Protein AF-T0Q3J3-F1 (afdb_monomer_lite)

pLDDT: mean 74.4, std 22.75, range [25.78, 97.62]

Secondary structure (DSSP, 8-state):
-HHHHHHGGGS------S--B-SGGGHHHHHHHHHHHHHTTT-SHHHHSTT---TTTGGGS-HHHHHHHHHHHHHHSPPPPTTS-HHHHHHHHHHHHHHHHHHHHHHHHHHHHHHHHHHHHHHHHHHHHTB-HHHHHHHTSS--SHHHHHHHHHHHTS-HHHHHHHHHHHHH--PPTT--HHHHHHHHHHHHHHHHHHHHHHHHTTS-----HHHHHHHHHHHHHHHHHHHS-HHHHTTTTTSSSPPHHHHHHHHHHHHTT--BTTTTBSS--GGGBHHHHHHHHTT-PPTT--PPTTPPPP-GGGTTTPBPPSS---TTT--TTS-GGG-TTGGGSS--PPPPP------------------------------------------S--B-SGGGHHHHHHHHHHHHHHTT-HHHHH-TT----GGGS-HHHHHHHHHHHHHTSPPPPTT--HHHHHHHHHHHHHHHHHHHHHHHHHHHHHHHHHHHHHHHHTB-GGGGGGGTT--SHHHHHHHHHHHHHHSTT--HHHHHHHHHH----TTS-HHHHHHHHHHHHHHHHHHHS----GGGHHHHHHHHHHHHHHHHHHHHHTT-HHHHHHHHHH-TT--HHHHHHHHHHHHHHS--GGGTHHHH---HHHHHHHHHHHTT--S-------------------PPPP-------PPPP----PPP------------SSSHHHHHHHHHHHHHHHHHHHTS-----TTT--SS--GGGBHHHHHHHHTT---TT-PPPTT--PPPTT-TT-B-------TTT--TTS-GGG-HHHHHHHHTT-PPTT--------S-----------------------------------PPPHHHHHHHHHHHHHHTT-HHHHHHHHHHTT-S-TT--HHHHHHHHHHHHHTT---------------PPPP---

Radius of gyration: 40.58 Å; chains: 1; bounding box: 129×88×123 Å

Organism: Saprolegnia diclina (strain VS20) (NCBI:txid1156394)

Foldseek 3Di:
DVVVVVVPPPPPLPAQPAAAAEDLQCCVVLVVVLLVSCVVVVRNCQQVPPPDADPCLLVPQDPVNLVVQLVVLLVVDDDQDPPDDPVVSVVSVVVSVVSSVVSSVVSSVVSSVVVRVVSQVSLLSSNVSRYDPVLNVLLPQQDPTNNSSSLLSNLVSCDLVNLLVLLVLLLPAADDVPDQLVNSLVSLLVSLVSNLSNLCNVQPSPPSDNCPVVLSQVSSQVSSLLSVCNRYALLPVLLPVVDPPDGSVNVSVLVSLVRVQQADSQQGGSHHHQLQAPLQQVCVVVVLRPPPDDHPPPRDHHHVVVVVRHDYDPFAADSQVRDSNHHVVPDLCNVVPPDDDDDDDDDDDDDDDDDDDDDDDDDDDDDDDDDDDDDDDPPPPPPLLEPDAAAEDLLCCVVLVVVLLVVCVVVVLNLQQVDPPSDLDLVLQDPVNLVVLLVVLVVVQDDDDPPDDPVNVVVSVSSSVVSSVVSSRVVSVVSVVVSFVSLLVSNVSRYDPVCCVLCPLPPTSNSSSLSSLLVSCLDPNHDLSSLVVSLLPAADDLSDQLVVSLVSLLSSLVVNLPSSRPDDDPVCVVSSVVSSQSSSLSSLLNRHSVPCSPVSSVQCVVPVVSGSVSVSVSSNVVSVPDDPVVVPVVPPPDDPVNVVVVVVVVVPPPDDDDDDDDDDDDDDDDDDDDDDDDDDDDDDDDDDDDDDDDDDDDDDDDDDDDDDPPPVVVVVVVVVVVVVVVVVVVPPDQAADPQLRDRNDHQQQALVQQVCVVLVQRDPPDDHPPPHDHHHNPDPSHDDDPFAADSQVRDSPHHVVPDPVNVVCVVVVNRPPSDDRPDDPPPDDDDDDDDDDDDDDDDDDDDDDDDDDDDPPPPPPPDQDPQLLVLLLVLCVVVPLPLVSSVVVCVVVVSHPPPDDSVNSVVSQVVCVVVVHRDPDDPPDDDDDDDDDDDDDD

Sequence (938 aa):
MRALLLAISSLTMAVYRGPVLTACHELPTWKPAFLAAATMRGLDAYFTTPDYRDPTLADRISAATMDAFTVTADSRLLEVSLDLRRAERREAEKRRASLRDEYVQKSVDRACTVLYANEMLAAVQLLFAAVDSAISSELLHGAGGPYEMWGRLCTLVSSPESLAVGLCGMFALRVQDGEAPRTFFARLEASTEQYAQSLLCHSFGKARCSADPRFEANVMDLTKVLMFARAWPVDVTGSFEQTKPLSYELLKQRMMAHLDGAYCFYCHSKEHVDAFCYNLAQARQKRTVRAGYVLPSGSTYPSMSDASRLQITTRRFCTTCQSTRHRDDDCPNRDNGLAMDAPSHGSPGVIKEEDGVVREDAKHAQDTDAAASPHAHDRTPERDWYEGPVLTDMADFPQWKPAFLARAALHCYVEFYTLVDAQANPKLVTPAELREVHASARDAEPQAPSEATIADHDMRVRRRLRHMRGLLHAKYAAKTYEVGEEAAAYLRSAVDGALHGHFEDASSPFEMWQALFGSYCISPDGTKAALLEHLAAMTYSPRCKAALFLQRLEAAVARYATFALPPMSSTHAALYHSVVDSLKMSFLVRALQCHLRSDLALWLADVPSGDFAHLQCCLLTHAATLPDTNAEEDVMLVSPAATMLAAAYEATMQEDSLASPLHPVERRSVYLALQPENADATTSLPPMQLSRTSTPPLQEAADRGSPEVLLSSVAAATKDAISKRREDDESRSRTTCTYCHGTQHVDAACKRLAQAVRDTIVRSDYDLPYGMTFPELGSDNLVEEDRRFCTYCQSTRHYDNKCPMRAKHKKTKCLRRGYVAPTKPNNERQRTEPAPSTLPLTTTKKRLRANSSDGDGVACNEIWSTDETAALERLVQTHGQDWDRVLTAGHHDKTLLPSRTTDSVRTRMRWLERQGRGSIADAGDVGTYSYDVPHVTI

InterPro domains:
  IPR001005 SANT/Myb domain [cd00167] (864-910)
  IPR001878 Zinc finger, CCHC-type [SM00343] (263-279)
  IPR001878 Zinc finger, CCHC-type [SM00343] (317-333)
  IPR001878 Zinc finger, CCHC-type [SM00343] (736-752)
  IPR001878 Zinc finger, CCHC-type [SM00343] (789-805)

Structure (mmCIF, N/CA/C/O backbone):
data_AF-T0Q3J3-F1
#
_entry.id   AF-T0Q3J3-F1
#
loop_
_atom_site.group_PDB
_atom_site.id
_atom_site.type_symbol
_atom_site.label_atom_id
_atom_site.label_alt_id
_atom_site.label_comp_id
_atom_site.label_asym_id
_atom_site.label_entity_id
_atom_site.label_seq_id
_atom_site.pdbx_PDB_ins_code
_atom_site.Cartn_x
_atom_site.Cartn_y
_atom_site.Cartn_z
_atom_site.occupancy
_atom_site.B_iso_or_equiv
_atom_site.auth_seq_id
_atom_site.auth_comp_id
_atom_site.auth_asym_id
_atom_site.auth_atom_id
_atom_site.pdbx_PDB_model_num
ATOM 1 N N . MET A 1 1 ? 11.220 -21.177 21.456 1.00 47.25 1 MET A N 1
ATOM 2 C CA . MET A 1 1 ? 11.051 -20.422 22.723 1.00 47.25 1 MET A CA 1
ATOM 3 C C . MET A 1 1 ? 11.408 -21.216 23.972 1.00 47.25 1 MET A C 1
ATOM 5 O O . MET A 1 1 ? 12.345 -20.808 24.629 1.00 47.25 1 MET A O 1
ATOM 9 N N . ARG A 1 2 ? 10.766 -22.347 24.309 1.00 37.44 2 ARG A N 1
ATOM 10 C CA . ARG A 1 2 ? 11.089 -23.111 25.542 1.00 37.44 2 ARG A CA 1
ATOM 11 C C . ARG A 1 2 ? 12.555 -23.585 25.634 1.00 37.44 2 ARG A C 1
ATOM 13 O O . ARG A 1 2 ? 13.162 -23.462 26.685 1.00 37.44 2 ARG A O 1
ATOM 20 N N . ALA A 1 3 ? 13.146 -24.034 24.522 1.00 40.06 3 ALA A N 1
ATOM 21 C CA . ALA A 1 3 ? 14.575 -24.371 24.448 1.00 40.06 3 ALA A CA 1
ATOM 22 C C . ALA A 1 3 ? 15.501 -23.134 24.507 1.00 40.06 3 ALA A C 1
ATOM 24 O O . ALA A 1 3 ? 16.604 -23.221 25.031 1.00 40.06 3 ALA A O 1
ATOM 25 N N . LEU A 1 4 ? 15.025 -21.974 24.033 1.00 49.69 4 LEU A N 1
ATOM 26 C CA . LEU A 1 4 ? 15.721 -20.689 24.167 1.00 49.69 4 LEU A CA 1
ATOM 27 C C . LEU A 1 4 ? 15.724 -20.253 25.644 1.00 49.69 4 LEU A C 1
ATOM 29 O O . LEU A 1 4 ? 16.765 -19.912 26.179 1.00 49.69 4 LEU A O 1
ATOM 33 N N . LEU A 1 5 ? 14.578 -20.375 26.324 1.00 52.41 5 LEU A N 1
ATOM 34 C CA . LEU A 1 5 ? 14.400 -20.086 27.753 1.00 52.41 5 LEU A CA 1
ATOM 35 C C . LEU A 1 5 ? 15.268 -20.971 28.662 1.00 52.41 5 LEU A C 1
ATOM 37 O O . LEU A 1 5 ? 15.702 -20.500 29.705 1.00 52.41 5 LEU A O 1
ATOM 41 N N . LEU A 1 6 ? 15.570 -22.211 28.261 1.00 49.25 6 LEU A N 1
ATOM 42 C CA . LEU A 1 6 ? 16.461 -23.106 29.014 1.00 49.25 6 LEU A CA 1
ATOM 43 C C . LEU A 1 6 ? 17.956 -22.815 28.788 1.00 49.25 6 LEU A C 1
ATOM 45 O O . LEU A 1 6 ? 18.745 -22.980 29.712 1.00 49.25 6 LEU A O 1
ATOM 49 N N . ALA A 1 7 ? 18.352 -22.336 27.603 1.00 47.38 7 ALA A N 1
ATOM 50 C CA . ALA A 1 7 ? 19.727 -21.886 27.344 1.00 47.38 7 ALA A CA 1
ATOM 51 C C . ALA A 1 7 ? 20.047 -20.520 27.995 1.00 47.38 7 ALA A C 1
ATOM 53 O O . ALA A 1 7 ? 21.208 -20.160 28.161 1.00 47.38 7 ALA A O 1
ATOM 54 N N . ILE A 1 8 ? 19.014 -19.767 28.386 1.00 52.44 8 ILE A N 1
ATOM 55 C CA . ILE A 1 8 ? 19.098 -18.420 28.967 1.00 52.44 8 ILE A CA 1
ATOM 56 C C . ILE A 1 8 ? 19.519 -18.412 30.445 1.00 52.44 8 ILE A C 1
ATOM 58 O O . ILE A 1 8 ? 20.090 -17.425 30.902 1.00 52.44 8 ILE A O 1
ATOM 62 N N . SER A 1 9 ? 19.311 -19.496 31.198 1.00 47.31 9 SER A N 1
ATOM 63 C CA . SER A 1 9 ? 19.568 -19.518 32.647 1.00 47.31 9 SER A CA 1
ATOM 64 C C . SER A 1 9 ? 21.049 -19.401 33.057 1.00 47.31 9 SER A C 1
ATOM 66 O O . SER A 1 9 ? 21.319 -19.260 34.247 1.00 47.31 9 SER A O 1
ATOM 68 N N . SER A 1 10 ? 22.007 -19.437 32.119 1.00 47.53 10 SER A N 1
ATOM 69 C CA . SER A 1 10 ? 23.447 -19.323 32.414 1.00 47.53 10 SER A CA 1
ATOM 70 C C . SER A 1 10 ? 24.081 -17.972 32.064 1.00 47.53 10 SER A C 1
ATOM 72 O O . SER A 1 10 ? 25.227 -17.742 32.447 1.00 47.53 10 SER A O 1
ATOM 74 N N . LEU A 1 11 ? 23.383 -17.071 31.360 1.00 54.03 11 LEU A N 1
ATOM 75 C CA . LEU A 1 11 ? 23.825 -15.677 31.256 1.00 54.03 11 LEU A CA 1
ATOM 76 C C . LEU A 1 11 ? 23.309 -14.935 32.485 1.00 54.03 11 LEU A C 1
ATOM 78 O O . LEU A 1 11 ? 22.118 -14.983 32.775 1.00 54.03 11 LEU A O 1
ATOM 82 N N . THR A 1 12 ? 24.207 -14.276 33.218 1.00 56.50 12 THR A N 1
ATOM 83 C CA . THR A 1 12 ? 23.897 -13.477 34.412 1.00 56.50 12 THR A CA 1
ATOM 84 C C . THR A 1 12 ? 22.699 -12.571 34.144 1.00 56.50 12 THR A C 1
ATOM 86 O O . THR A 1 12 ? 22.844 -11.532 33.497 1.00 56.50 12 THR A O 1
ATOM 89 N N . MET A 1 13 ? 21.516 -12.983 34.616 1.00 61.31 13 MET A N 1
ATOM 90 C CA . MET A 1 13 ? 20.292 -12.203 34.490 1.00 61.31 13 MET A CA 1
ATOM 91 C C . MET A 1 13 ? 20.527 -10.887 35.207 1.00 61.31 13 MET A C 1
ATOM 93 O O . MET A 1 13 ? 20.632 -10.826 36.432 1.00 61.31 13 MET A O 1
ATOM 97 N N . ALA A 1 14 ? 20.692 -9.830 34.429 1.00 63.50 14 ALA A N 1
ATOM 98 C CA . ALA A 1 14 ? 20.984 -8.533 34.978 1.00 63.50 14 ALA A CA 1
ATOM 99 C C . ALA A 1 14 ? 19.706 -8.025 35.667 1.00 63.50 14 ALA A C 1
ATOM 101 O O . ALA A 1 14 ? 18.793 -7.516 35.020 1.00 63.50 14 ALA A O 1
ATOM 102 N N . VAL A 1 15 ? 19.647 -8.183 36.990 1.00 84.50 15 VAL A N 1
ATOM 103 C CA . VAL A 1 15 ? 18.487 -7.877 37.839 1.00 84.50 15 VAL A CA 1
ATOM 104 C C . VAL A 1 15 ? 18.073 -6.416 37.657 1.00 84.50 15 VAL A C 1
ATOM 106 O O . VAL A 1 15 ? 18.884 -5.508 37.861 1.00 84.50 15 VAL A O 1
ATOM 109 N N . TYR A 1 16 ? 16.836 -6.177 37.223 1.00 94.81 16 TYR A N 1
ATOM 110 C CA . TYR A 1 16 ? 16.227 -4.849 37.263 1.00 94.81 16 TYR A CA 1
ATOM 111 C C . TYR A 1 16 ? 16.054 -4.439 38.734 1.00 94.81 16 TYR A C 1
ATOM 113 O O . TYR A 1 16 ? 15.514 -5.205 39.525 1.00 94.81 16 TYR A O 1
ATOM 121 N N . ARG A 1 17 ? 16.570 -3.266 39.124 1.00 94.25 17 ARG A N 1
ATOM 122 C CA . ARG A 1 17 ? 16.558 -2.782 40.523 1.00 94.25 17 ARG A CA 1
ATOM 123 C C . ARG A 1 17 ? 15.491 -1.713 40.803 1.00 94.25 17 ARG A C 1
ATOM 125 O O . ARG A 1 17 ? 15.467 -1.171 41.902 1.00 94.25 17 ARG A O 1
ATOM 132 N N . GLY A 1 18 ? 14.679 -1.358 39.808 1.00 95.19 18 GLY A N 1
ATOM 133 C CA . GLY A 1 18 ? 13.616 -0.361 39.952 1.00 95.19 18 GLY A CA 1
ATOM 134 C C . GLY A 1 18 ? 12.302 -0.955 40.481 1.00 95.19 18 GLY A C 1
ATOM 135 O O . GLY A 1 18 ? 12.243 -2.151 40.772 1.00 95.19 18 GLY A O 1
ATOM 136 N N . PRO A 1 19 ? 11.242 -0.135 40.605 1.00 96.75 19 PRO A N 1
ATOM 137 C CA . PRO A 1 19 ? 9.915 -0.608 40.999 1.00 96.75 19 PRO A CA 1
ATOM 138 C C . PRO A 1 19 ? 9.329 -1.550 39.940 1.00 96.75 19 PRO A C 1
ATOM 140 O O . PRO A 1 19 ? 9.377 -1.251 38.750 1.00 96.75 19 PRO A O 1
ATOM 143 N N . VAL A 1 20 ? 8.762 -2.680 40.360 1.00 97.06 20 VAL A N 1
ATOM 144 C CA . VAL A 1 20 ? 8.045 -3.595 39.458 1.00 97.06 20 VAL A CA 1
ATOM 145 C C . VAL A 1 20 ? 6.665 -3.014 39.162 1.00 97.06 20 VAL A C 1
ATOM 147 O O . VAL A 1 20 ? 5.971 -2.597 40.085 1.00 97.06 20 VAL A O 1
ATOM 150 N N . LEU A 1 21 ? 6.265 -2.981 37.891 1.00 96.25 21 LEU A N 1
ATOM 151 C CA . LEU A 1 21 ? 4.927 -2.556 37.491 1.00 96.25 21 LEU A CA 1
ATOM 152 C C . LEU A 1 21 ? 3.913 -3.632 37.888 1.00 96.25 21 LEU A C 1
ATOM 154 O O . LEU A 1 21 ? 3.895 -4.704 37.278 1.00 96.25 21 LEU A O 1
ATOM 158 N N . THR A 1 22 ? 3.081 -3.349 38.891 1.00 95.19 22 THR A N 1
ATOM 159 C CA . THR A 1 22 ? 2.088 -4.313 39.396 1.00 95.19 22 THR A CA 1
ATOM 160 C C . THR A 1 22 ? 0.701 -4.087 38.811 1.00 95.19 22 THR A C 1
ATOM 162 O O . THR A 1 22 ? -0.065 -5.038 38.658 1.00 95.19 22 THR A O 1
ATOM 165 N N . ALA A 1 23 ? 0.391 -2.851 38.408 1.00 90.06 23 ALA A N 1
ATOM 166 C CA . ALA A 1 23 ? -0.873 -2.514 37.768 1.00 90.06 23 ALA A CA 1
ATOM 167 C C . ALA A 1 23 ? -0.702 -1.516 36.612 1.00 90.06 23 ALA A C 1
ATOM 169 O O . ALA A 1 23 ? 0.123 -0.609 36.654 1.00 90.06 23 ALA A O 1
ATOM 170 N N . CYS A 1 24 ? -1.547 -1.640 35.582 1.00 85.50 24 CYS A N 1
ATOM 171 C CA . CYS A 1 24 ? -1.495 -0.799 34.379 1.00 85.50 24 CYS A CA 1
ATOM 172 C C . CYS A 1 24 ? -1.617 0.711 34.675 1.00 85.50 24 CYS A C 1
ATOM 174 O O . CYS A 1 24 ? -0.957 1.523 34.034 1.00 85.50 24 CYS A O 1
ATOM 176 N N . HIS A 1 25 ? -2.401 1.108 35.681 1.00 83.38 25 HIS A N 1
ATOM 177 C CA . HIS A 1 25 ? -2.567 2.522 36.040 1.00 83.38 25 HIS A CA 1
ATOM 178 C C . HIS A 1 25 ? -1.298 3.164 36.641 1.00 83.38 25 HIS A C 1
ATOM 180 O O . HIS A 1 25 ? -1.192 4.387 36.654 1.00 83.38 25 HIS A O 1
ATOM 186 N N . GLU A 1 26 ? -0.320 2.370 37.095 1.00 91.69 26 GLU A N 1
ATOM 187 C CA . GLU A 1 26 ? 0.972 2.845 37.621 1.00 91.69 26 GLU A CA 1
ATOM 188 C C . GLU A 1 26 ? 1.971 3.190 36.501 1.00 91.69 26 GLU A C 1
ATOM 190 O O . GLU A 1 26 ? 3.028 3.780 36.758 1.00 91.69 26 GLU A O 1
ATOM 195 N N . LEU A 1 27 ? 1.657 2.841 35.245 1.00 91.25 27 LEU A N 1
ATOM 196 C CA . LEU A 1 27 ? 2.563 3.002 34.110 1.00 91.25 27 LEU A CA 1
ATOM 197 C C . LEU A 1 27 ? 3.083 4.439 33.931 1.00 91.25 27 LEU A C 1
ATOM 199 O O . LEU A 1 27 ? 4.282 4.574 33.688 1.00 91.25 27 LEU A O 1
ATOM 203 N N . PRO A 1 28 ? 2.279 5.518 34.065 1.00 88.06 28 PRO A N 1
ATOM 204 C CA . PRO A 1 28 ? 2.786 6.881 33.891 1.00 88.06 28 PRO A CA 1
ATOM 205 C C . PRO A 1 28 ? 3.908 7.237 34.876 1.00 88.06 28 PRO A C 1
ATOM 207 O O . PRO A 1 28 ? 4.874 7.893 34.492 1.00 88.06 28 PRO A O 1
ATOM 210 N N . THR A 1 29 ? 3.812 6.767 36.124 1.00 91.12 29 THR A N 1
ATOM 211 C CA . THR A 1 29 ? 4.836 6.972 37.162 1.00 91.12 29 THR A CA 1
ATOM 212 C C . THR A 1 29 ? 6.010 6.003 37.039 1.00 91.12 29 THR A C 1
ATOM 214 O O . THR A 1 29 ? 7.148 6.371 37.322 1.00 91.12 29 THR A O 1
ATOM 217 N N . TRP A 1 30 ? 5.759 4.775 36.583 1.00 96.06 30 TRP A N 1
ATOM 218 C CA . TRP A 1 30 ? 6.775 3.733 36.422 1.00 96.06 30 TRP A CA 1
ATOM 219 C C . TRP A 1 30 ? 7.658 3.944 35.182 1.00 96.06 30 TRP A C 1
ATOM 221 O O . TRP A 1 30 ? 8.873 3.736 35.229 1.00 96.06 30 TRP A O 1
ATOM 231 N N . LYS A 1 31 ? 7.066 4.406 34.074 1.00 95.12 31 LYS A N 1
ATOM 232 C CA . LYS A 1 31 ? 7.707 4.527 32.757 1.00 95.12 31 LYS A CA 1
ATOM 233 C C . LYS A 1 31 ? 9.018 5.330 32.779 1.00 95.12 31 LYS A C 1
ATOM 235 O O . LYS A 1 31 ? 10.001 4.821 32.238 1.00 95.12 31 LYS A O 1
ATOM 240 N N . PRO A 1 32 ? 9.102 6.523 33.403 1.00 95.62 32 PRO A N 1
ATOM 241 C CA . PRO A 1 32 ? 10.360 7.266 33.487 1.00 95.62 32 PRO A CA 1
ATOM 242 C C . PRO A 1 32 ? 11.455 6.506 34.249 1.00 95.62 32 PRO A C 1
ATOM 244 O O . PRO A 1 32 ? 12.604 6.493 33.814 1.00 95.62 32 PRO A O 1
ATOM 247 N N . ALA A 1 33 ? 11.104 5.831 35.352 1.00 96.25 33 ALA A N 1
ATOM 248 C CA . ALA A 1 33 ? 12.054 5.059 36.154 1.00 96.25 33 ALA A CA 1
ATOM 249 C C . ALA A 1 33 ? 12.578 3.826 35.399 1.00 96.25 33 ALA A C 1
ATOM 251 O O . ALA A 1 33 ? 13.771 3.519 35.457 1.00 96.25 33 ALA A O 1
ATOM 252 N N . PHE A 1 34 ? 11.708 3.139 34.651 1.00 97.06 34 PHE A N 1
ATOM 253 C CA . PHE A 1 34 ? 12.110 2.039 33.776 1.00 97.06 34 PHE A CA 1
ATOM 254 C C . PHE A 1 34 ? 13.041 2.502 32.654 1.00 97.06 34 PHE A C 1
ATOM 256 O O . PHE A 1 34 ? 14.113 1.922 32.483 1.00 97.06 34 PHE A O 1
ATOM 263 N N . LEU A 1 35 ? 12.668 3.558 31.921 1.00 97.06 35 LEU A N 1
ATOM 264 C CA . LEU A 1 35 ? 13.488 4.061 30.818 1.00 97.06 35 LEU A CA 1
ATOM 265 C C . LEU A 1 35 ? 14.850 4.554 31.313 1.00 97.06 35 LEU A C 1
ATOM 267 O O . LEU A 1 35 ? 15.852 4.219 30.697 1.00 97.06 35 LEU A O 1
ATOM 271 N N . ALA A 1 36 ? 14.922 5.222 32.469 1.00 96.31 36 ALA A N 1
ATOM 272 C CA . ALA A 1 36 ? 16.201 5.593 33.076 1.00 96.31 36 ALA A CA 1
ATOM 273 C C . ALA A 1 36 ? 17.087 4.365 33.370 1.00 96.31 36 ALA A C 1
ATOM 275 O O . ALA A 1 36 ? 18.287 4.375 33.088 1.00 96.31 36 ALA A O 1
ATOM 276 N N . ALA A 1 37 ? 16.506 3.276 33.885 1.00 96.25 37 ALA A N 1
ATOM 277 C CA . ALA A 1 37 ? 17.235 2.028 34.112 1.00 96.25 37 ALA A CA 1
ATOM 278 C C . ALA A 1 37 ? 17.671 1.341 32.802 1.00 96.25 37 ALA A C 1
ATOM 280 O O . ALA A 1 37 ? 18.737 0.723 32.768 1.00 96.25 37 ALA A O 1
ATOM 281 N N . ALA A 1 38 ? 16.875 1.453 31.733 1.00 96.44 38 ALA A N 1
ATOM 282 C CA . ALA A 1 38 ? 17.231 0.969 30.402 1.00 96.44 38 ALA A CA 1
ATOM 283 C C . ALA A 1 38 ? 18.363 1.798 29.775 1.00 96.44 38 ALA A C 1
ATOM 285 O O . ALA A 1 38 ? 19.324 1.212 29.277 1.00 96.44 38 ALA A O 1
ATOM 286 N N . THR A 1 39 ? 18.318 3.131 29.879 1.00 95.88 39 THR A N 1
ATOM 287 C CA . THR A 1 39 ? 19.376 4.042 29.404 1.00 95.88 39 THR A CA 1
ATOM 288 C C . THR A 1 39 ? 20.702 3.761 30.106 1.00 95.88 39 THR A C 1
ATOM 290 O O . THR A 1 39 ? 21.735 3.674 29.451 1.00 95.88 39 THR A O 1
ATOM 293 N N . MET A 1 40 ? 20.690 3.497 31.420 1.00 95.12 40 MET A N 1
ATOM 294 C CA . MET A 1 40 ? 21.893 3.087 32.168 1.00 95.12 40 MET A CA 1
ATOM 295 C C . MET A 1 40 ? 22.538 1.791 31.645 1.00 95.12 40 MET A C 1
ATOM 297 O O . MET A 1 40 ? 23.681 1.493 31.989 1.00 95.12 40 MET A O 1
ATOM 301 N N . ARG A 1 41 ? 21.814 1.007 30.836 1.00 93.62 41 ARG A N 1
ATOM 302 C CA . ARG A 1 41 ? 22.299 -0.211 30.174 1.00 93.62 41 ARG A CA 1
ATOM 303 C C . ARG A 1 41 ? 22.482 -0.058 28.663 1.00 93.62 41 ARG A C 1
ATOM 305 O O . ARG A 1 41 ? 22.839 -1.041 28.025 1.00 93.62 41 ARG A O 1
ATOM 312 N N . GLY A 1 42 ? 22.215 1.121 28.099 1.00 95.00 42 GLY A N 1
ATOM 313 C CA . GLY A 1 42 ? 22.203 1.344 26.651 1.00 95.00 42 GLY A CA 1
ATOM 314 C C . GLY A 1 42 ? 21.075 0.606 25.918 1.00 95.00 42 GLY A C 1
ATOM 315 O O . GLY A 1 42 ? 21.228 0.265 24.753 1.00 95.00 42 GLY A O 1
ATOM 316 N N . LEU A 1 43 ? 19.960 0.305 26.597 1.00 96.44 43 LEU A N 1
ATOM 317 C CA . LEU A 1 43 ? 18.841 -0.474 26.042 1.00 96.44 43 LEU A CA 1
ATOM 318 C C . LEU A 1 43 ? 17.573 0.359 25.789 1.00 96.44 43 LEU A C 1
ATOM 320 O O . LEU A 1 43 ? 16.573 -0.173 25.321 1.00 96.44 43 LEU A O 1
ATOM 324 N N . ASP A 1 44 ? 17.564 1.650 26.102 1.00 96.31 44 ASP A N 1
ATOM 325 C CA . ASP A 1 44 ? 16.396 2.531 25.958 1.00 96.31 44 ASP A CA 1
ATOM 326 C C . ASP A 1 44 ? 15.942 2.718 24.505 1.00 96.31 44 ASP A C 1
ATOM 328 O O . ASP A 1 44 ? 14.738 2.738 24.220 1.00 96.31 44 ASP A O 1
ATOM 332 N N . ALA A 1 45 ? 16.889 2.783 23.570 1.00 96.44 45 ALA A N 1
ATOM 333 C CA . ALA A 1 45 ? 16.590 2.899 22.148 1.00 96.44 45 ALA A CA 1
ATOM 334 C C . ALA A 1 45 ? 15.792 1.693 21.606 1.00 96.44 45 ALA A C 1
ATOM 336 O O . ALA A 1 45 ? 14.908 1.878 20.770 1.00 96.44 45 ALA A O 1
ATOM 337 N N . TYR A 1 46 ? 15.994 0.491 22.166 1.00 96.56 46 TYR A N 1
ATOM 338 C CA . TYR A 1 46 ? 15.235 -0.720 21.815 1.00 96.56 46 TYR A CA 1
ATOM 339 C C . TYR A 1 46 ? 13.745 -0.653 22.188 1.00 96.56 46 TYR A C 1
ATOM 341 O O . TYR A 1 46 ? 12.949 -1.411 21.637 1.00 96.56 46 TYR A O 1
ATOM 349 N N . PHE A 1 47 ? 13.352 0.225 23.117 1.00 96.31 47 PHE A N 1
ATOM 350 C CA . PHE A 1 47 ? 11.949 0.418 23.510 1.00 96.31 47 PHE A CA 1
ATOM 351 C C . PHE A 1 47 ? 11.308 1.637 22.844 1.00 96.31 47 PHE A C 1
ATOM 353 O O . PHE A 1 47 ? 10.087 1.721 22.756 1.00 96.31 47 PHE A O 1
ATOM 360 N N . THR A 1 48 ? 12.112 2.600 22.396 1.00 93.81 48 THR A N 1
ATOM 361 C CA . THR A 1 48 ? 11.625 3.908 21.929 1.00 93.81 48 THR A CA 1
ATOM 362 C C . THR A 1 48 ? 11.705 4.089 20.419 1.00 93.81 48 THR A C 1
ATOM 364 O O . THR A 1 48 ? 10.945 4.887 19.874 1.00 93.81 48 THR A O 1
ATOM 367 N N . THR A 1 49 ? 12.572 3.338 19.736 1.00 91.31 49 THR A N 1
ATOM 368 C CA . THR A 1 49 ? 12.762 3.428 18.286 1.00 91.31 49 THR A CA 1
ATOM 369 C C . THR A 1 49 ? 12.370 2.100 17.624 1.00 91.31 49 THR A C 1
ATOM 371 O O . THR A 1 49 ? 12.942 1.065 17.976 1.00 91.31 49 THR A O 1
ATOM 374 N N . PRO A 1 50 ? 11.407 2.093 16.681 1.00 88.56 50 PRO A N 1
ATOM 375 C CA . PRO A 1 50 ? 11.047 0.884 15.943 1.00 88.56 50 PRO A CA 1
ATOM 376 C C . PRO A 1 50 ? 12.246 0.383 15.133 1.00 88.56 50 PRO A C 1
ATOM 378 O O . PRO A 1 50 ? 12.998 1.184 14.578 1.00 88.56 50 PRO A O 1
ATOM 381 N N . ASP A 1 51 ? 12.437 -0.938 15.095 1.00 89.69 51 ASP A N 1
ATOM 382 C CA . ASP A 1 51 ? 13.530 -1.610 14.374 1.00 89.69 51 ASP A CA 1
ATOM 383 C C . ASP A 1 51 ? 14.940 -1.082 14.696 1.00 89.69 51 ASP A C 1
ATOM 385 O O . ASP A 1 51 ? 15.855 -1.169 13.870 1.00 89.69 51 ASP A O 1
ATOM 389 N N . TYR A 1 52 ? 15.136 -0.535 15.902 1.00 95.25 52 TYR A N 1
ATOM 390 C CA . TYR A 1 52 ? 16.429 -0.009 16.327 1.00 95.25 52 TYR A CA 1
ATOM 391 C C . TYR A 1 52 ? 17.534 -1.054 16.152 1.00 95.25 52 TYR A C 1
ATOM 393 O O . TYR A 1 52 ? 17.381 -2.195 16.587 1.00 95.25 52 TYR A O 1
ATOM 401 N N . ARG A 1 53 ? 18.651 -0.645 15.542 1.00 93.62 53 ARG A N 1
ATOM 402 C CA . ARG A 1 53 ? 19.915 -1.386 15.499 1.00 93.62 53 ARG A CA 1
ATOM 403 C C . ARG A 1 53 ? 21.009 -0.490 16.048 1.00 93.62 53 ARG A C 1
ATOM 405 O O . ARG A 1 53 ? 21.216 0.602 15.522 1.00 93.62 53 ARG A O 1
ATOM 412 N N . ASP A 1 54 ? 21.705 -0.967 17.072 1.00 94.44 54 ASP A N 1
ATOM 413 C CA . ASP A 1 54 ? 22.835 -0.245 17.643 1.00 94.44 54 ASP A CA 1
ATOM 414 C C . ASP A 1 54 ? 23.958 -0.123 16.585 1.00 94.44 54 ASP A C 1
ATOM 416 O O . ASP A 1 54 ? 24.480 -1.139 16.109 1.00 94.44 54 ASP A O 1
ATOM 420 N N . PRO A 1 55 ? 24.328 1.105 16.169 1.00 92.94 55 PRO A N 1
ATOM 421 C CA . PRO A 1 55 ? 25.374 1.311 15.172 1.00 92.94 55 PRO A CA 1
ATOM 422 C C . PRO A 1 55 ? 26.771 0.917 15.677 1.00 92.94 55 PRO A C 1
ATOM 424 O O . PRO A 1 55 ? 27.678 0.769 14.863 1.00 92.94 55 PRO A O 1
ATOM 427 N N . THR A 1 56 ? 26.952 0.719 16.987 1.00 94.75 56 THR A N 1
ATOM 428 C CA . THR A 1 56 ? 28.241 0.388 17.620 1.00 94.75 56 THR A CA 1
ATOM 429 C C . THR A 1 56 ? 28.488 -1.120 17.764 1.00 94.75 56 THR A C 1
ATOM 431 O O . THR A 1 56 ? 29.528 -1.538 18.271 1.00 94.75 56 THR A O 1
ATOM 434 N N . LEU A 1 57 ? 27.577 -1.980 17.282 1.00 93.12 57 LEU A N 1
ATOM 435 C CA . LEU A 1 57 ? 27.720 -3.441 17.398 1.00 93.12 57 LEU A CA 1
ATOM 436 C C . LEU A 1 57 ? 29.002 -3.984 16.753 1.00 93.12 57 LEU A C 1
ATOM 438 O O . LEU A 1 57 ? 29.585 -4.935 17.273 1.00 93.12 57 LEU A O 1
ATOM 442 N N . ALA A 1 58 ? 29.452 -3.380 15.649 1.00 93.38 58 ALA A N 1
ATOM 443 C CA . ALA A 1 58 ? 30.693 -3.773 14.985 1.00 93.38 58 ALA A CA 1
ATOM 444 C C . ALA A 1 58 ? 31.924 -3.479 15.859 1.00 93.38 58 ALA A C 1
ATOM 446 O O . ALA A 1 58 ? 32.820 -4.316 15.951 1.00 93.38 58 ALA A O 1
ATOM 447 N N . ASP A 1 59 ? 31.919 -2.352 16.577 1.00 94.69 59 ASP A N 1
ATOM 448 C CA . ASP A 1 59 ? 33.016 -1.926 17.458 1.00 94.69 59 ASP A CA 1
ATOM 449 C C . ASP A 1 59 ? 33.167 -2.835 18.688 1.00 94.69 59 ASP A C 1
ATOM 451 O O . ASP A 1 59 ? 34.204 -2.854 19.352 1.00 94.69 59 ASP A O 1
ATOM 455 N N . ARG A 1 60 ? 32.134 -3.627 18.992 1.00 94.19 60 ARG A N 1
ATOM 456 C CA . ARG A 1 60 ? 32.125 -4.591 20.099 1.00 94.19 60 ARG A CA 1
ATOM 457 C C . ARG A 1 60 ? 32.690 -5.955 19.723 1.00 94.19 60 ARG A C 1
ATOM 459 O O . ARG A 1 60 ? 32.887 -6.793 20.607 1.00 94.19 60 ARG A O 1
ATOM 466 N N . ILE A 1 61 ? 32.952 -6.203 18.440 1.00 94.31 61 ILE A N 1
ATOM 467 C CA . ILE A 1 61 ? 33.650 -7.411 18.008 1.00 94.31 61 ILE A CA 1
ATOM 468 C C . ILE A 1 61 ? 35.107 -7.279 18.450 1.00 94.31 61 ILE A C 1
ATOM 470 O O . ILE A 1 61 ? 35.830 -6.386 18.017 1.00 94.31 61 ILE A O 1
ATOM 474 N N . SER A 1 62 ? 35.548 -8.173 19.336 1.00 95.31 62 SER A N 1
ATOM 475 C CA . SER A 1 62 ? 36.911 -8.115 19.863 1.00 95.31 62 SER A CA 1
ATOM 476 C C . SER A 1 62 ? 37.951 -8.259 18.750 1.00 95.31 62 SER A C 1
ATOM 478 O O . SER A 1 62 ? 37.742 -8.998 17.784 1.00 95.31 62 SER A O 1
ATOM 480 N N . ALA A 1 63 ? 39.114 -7.624 18.926 1.00 95.12 63 ALA A N 1
ATOM 481 C CA . ALA A 1 63 ? 40.236 -7.738 17.990 1.00 95.12 63 ALA A CA 1
ATOM 482 C C . ALA A 1 63 ? 40.593 -9.208 17.692 1.00 95.12 63 ALA A C 1
ATOM 484 O O . ALA A 1 63 ? 40.734 -9.585 16.537 1.00 95.12 63 ALA A O 1
ATOM 485 N N . ALA A 1 64 ? 40.589 -10.074 18.713 1.00 94.00 64 ALA A N 1
ATOM 486 C CA . ALA A 1 64 ? 40.829 -11.509 18.547 1.00 94.00 64 ALA A CA 1
ATOM 487 C C . ALA A 1 64 ? 39.795 -12.205 17.636 1.00 94.00 64 ALA A C 1
ATOM 489 O O . ALA A 1 64 ? 40.133 -13.128 16.897 1.00 94.00 64 ALA A O 1
ATOM 490 N N . THR A 1 65 ? 38.533 -11.769 17.671 1.00 93.69 65 THR A N 1
ATOM 491 C CA . THR A 1 65 ? 37.482 -12.306 16.793 1.00 93.69 65 THR A CA 1
ATOM 492 C C . THR A 1 65 ? 37.661 -11.807 15.358 1.00 93.69 65 THR A C 1
ATOM 494 O O . THR A 1 65 ? 37.525 -12.590 14.418 1.00 93.69 65 THR A O 1
ATOM 497 N N . MET A 1 66 ? 38.029 -10.534 15.179 1.00 95.94 66 MET A N 1
ATOM 498 C CA . MET A 1 66 ? 38.371 -9.969 13.866 1.00 95.94 66 MET A CA 1
ATOM 499 C C . MET A 1 66 ? 39.587 -10.658 13.235 1.00 95.94 66 MET A C 1
ATOM 501 O O . MET A 1 66 ? 39.565 -10.995 12.046 1.00 95.94 66 MET A O 1
ATOM 505 N N . ASP A 1 67 ? 40.614 -10.946 14.034 1.00 95.62 67 ASP A N 1
ATOM 506 C CA . ASP A 1 67 ? 41.776 -11.722 13.603 1.00 95.62 67 ASP A CA 1
ATOM 507 C C . ASP A 1 67 ? 41.352 -13.134 13.183 1.00 95.62 67 ASP A C 1
ATOM 509 O O . ASP A 1 67 ? 41.716 -13.597 12.102 1.00 95.62 67 ASP A O 1
ATOM 513 N N . ALA A 1 68 ? 40.496 -13.798 13.969 1.00 94.50 68 ALA A N 1
ATOM 514 C CA . ALA A 1 68 ? 39.961 -15.112 13.618 1.00 94.50 68 ALA A CA 1
ATOM 515 C C . ALA A 1 68 ? 39.158 -15.098 12.301 1.00 94.50 68 ALA A C 1
ATOM 517 O O . ALA A 1 68 ? 39.275 -16.036 11.503 1.00 94.50 68 ALA A O 1
ATOM 518 N N . PHE A 1 69 ? 38.378 -14.044 12.026 1.00 96.44 69 PHE A N 1
ATOM 519 C CA . PHE A 1 69 ? 37.697 -13.874 10.735 1.00 96.44 69 PHE A CA 1
ATOM 520 C C . PHE A 1 69 ? 38.688 -13.723 9.586 1.00 96.44 69 PHE A C 1
ATOM 522 O O . PHE A 1 69 ? 38.501 -14.359 8.548 1.00 96.44 69 PHE A O 1
ATOM 529 N N . THR A 1 70 ? 39.757 -12.951 9.788 1.00 96.38 70 THR A N 1
ATOM 530 C CA . THR A 1 70 ? 40.812 -12.738 8.788 1.00 96.38 70 THR A CA 1
ATOM 531 C C . THR A 1 70 ? 41.566 -14.033 8.489 1.00 96.38 70 THR A C 1
ATOM 533 O O . THR A 1 70 ? 41.664 -14.423 7.327 1.00 96.38 70 THR A O 1
ATOM 536 N N . VAL A 1 71 ? 41.991 -14.776 9.518 1.00 96.06 71 VAL A N 1
ATOM 537 C CA . VAL A 1 71 ? 42.648 -16.088 9.354 1.00 96.06 71 VAL A CA 1
ATOM 538 C C . VAL A 1 71 ? 41.721 -17.089 8.657 1.00 96.06 71 VAL A C 1
ATOM 540 O O . VAL A 1 71 ? 42.138 -17.806 7.744 1.00 96.06 71 VAL A O 1
ATOM 543 N N . THR A 1 72 ? 40.438 -17.116 9.033 1.00 93.69 72 THR A N 1
ATOM 544 C CA . THR A 1 72 ? 39.448 -17.984 8.379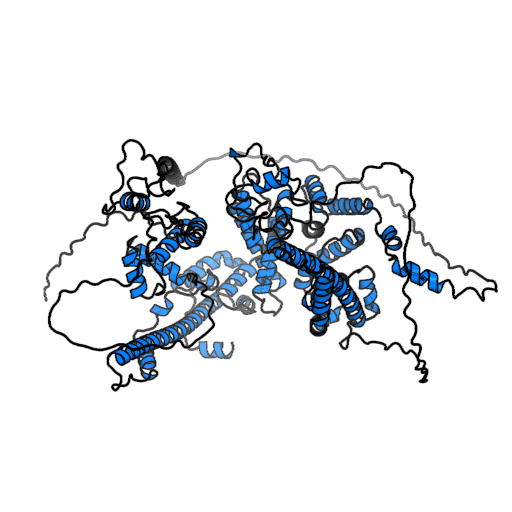 1.00 93.69 72 THR A CA 1
ATOM 545 C C . THR A 1 72 ? 39.270 -17.607 6.907 1.00 93.69 72 THR A C 1
ATOM 547 O O . THR A 1 72 ? 39.205 -18.498 6.059 1.00 93.69 72 THR A O 1
ATOM 550 N N . ALA A 1 73 ? 39.225 -16.312 6.586 1.00 94.62 73 ALA A N 1
ATOM 551 C CA . ALA A 1 73 ? 39.139 -15.821 5.215 1.00 94.62 73 ALA A CA 1
ATOM 552 C C . ALA A 1 73 ? 40.364 -16.244 4.392 1.00 94.62 73 ALA A C 1
ATOM 554 O O . ALA A 1 73 ? 40.210 -16.817 3.314 1.00 94.62 73 ALA A O 1
ATOM 555 N N . ASP A 1 74 ? 41.571 -16.037 4.927 1.00 94.19 74 ASP A N 1
ATOM 556 C CA . ASP A 1 74 ? 42.828 -16.383 4.260 1.00 94.19 74 ASP A CA 1
ATOM 557 C C . ASP A 1 74 ? 42.941 -17.886 3.970 1.00 94.19 74 ASP A C 1
ATOM 559 O O . ASP A 1 74 ? 43.379 -18.254 2.878 1.00 94.19 74 ASP A O 1
ATOM 563 N N . SER A 1 75 ? 42.484 -18.746 4.892 1.00 94.25 75 SER A N 1
ATOM 564 C CA . SER A 1 75 ? 42.491 -20.211 4.717 1.00 94.25 75 SER A CA 1
ATOM 565 C C . SER A 1 75 ? 41.500 -20.731 3.666 1.00 94.25 75 SER A C 1
ATOM 567 O O . SER A 1 75 ? 41.697 -21.811 3.113 1.00 94.25 75 SER A O 1
ATOM 569 N N . ARG A 1 76 ? 40.425 -19.982 3.379 1.00 92.31 76 ARG A N 1
ATOM 570 C CA . ARG A 1 76 ? 39.400 -20.361 2.388 1.00 92.31 76 ARG A CA 1
ATOM 571 C C . ARG A 1 76 ? 39.731 -19.913 0.970 1.00 92.31 76 ARG A C 1
ATOM 573 O O . ARG A 1 76 ? 39.094 -20.375 0.024 1.00 92.31 76 ARG A O 1
ATOM 580 N N . LEU A 1 77 ? 40.684 -19.000 0.815 1.00 93.44 77 LEU A N 1
ATOM 581 C CA . LEU A 1 77 ? 41.073 -18.456 -0.477 1.00 93.44 77 LEU A CA 1
ATOM 582 C C . LEU A 1 77 ? 42.301 -19.189 -1.005 1.00 93.44 77 LEU A C 1
ATOM 584 O O . LEU A 1 77 ? 43.307 -19.312 -0.312 1.00 93.44 77 LEU A O 1
ATOM 588 N N . LEU A 1 78 ? 42.222 -19.637 -2.259 1.00 93.06 78 LEU A N 1
ATOM 589 C CA . LEU A 1 78 ? 43.335 -20.300 -2.931 1.00 93.06 78 LEU A CA 1
ATOM 590 C C . LEU A 1 78 ? 44.561 -19.383 -2.989 1.00 93.06 78 LEU A C 1
ATOM 592 O O . LEU A 1 78 ? 44.454 -18.178 -3.241 1.00 93.06 78 LEU A O 1
ATOM 596 N N . GLU A 1 79 ? 45.737 -19.973 -2.787 1.00 94.94 79 GLU A N 1
ATOM 597 C CA . GLU A 1 79 ? 46.993 -19.259 -2.961 1.00 94.94 79 GLU A CA 1
ATOM 598 C C . GLU A 1 79 ? 47.195 -18.853 -4.423 1.00 94.94 79 GLU A C 1
ATOM 600 O O . GLU A 1 79 ? 46.870 -19.587 -5.359 1.00 94.94 79 GLU A O 1
ATOM 605 N N . VAL A 1 80 ? 47.721 -17.645 -4.626 1.00 92.94 80 VAL A N 1
ATOM 606 C CA . VAL A 1 80 ? 48.023 -17.145 -5.967 1.00 92.94 80 VAL A CA 1
ATOM 607 C C . VAL A 1 80 ? 49.254 -17.885 -6.474 1.00 92.94 80 VAL A C 1
ATOM 609 O O . VAL A 1 80 ? 50.323 -17.786 -5.877 1.00 92.94 80 VAL A O 1
ATOM 612 N N . SER A 1 81 ? 49.109 -18.611 -7.585 1.00 93.81 81 SER A N 1
ATOM 613 C CA . SER A 1 81 ? 50.222 -19.355 -8.178 1.00 93.81 81 SER A CA 1
ATOM 614 C C . SER A 1 81 ? 51.401 -18.432 -8.503 1.00 93.81 81 SER A C 1
ATOM 616 O O . SER A 1 81 ? 51.253 -17.376 -9.133 1.00 93.81 81 SER A O 1
ATOM 618 N N . LEU A 1 82 ? 52.598 -18.867 -8.101 1.00 94.12 82 LEU A N 1
ATOM 619 C CA . LEU A 1 82 ? 53.852 -18.186 -8.409 1.00 94.12 82 LEU A CA 1
ATOM 620 C C . LEU A 1 82 ? 54.214 -18.282 -9.900 1.00 94.12 82 LEU A C 1
ATOM 622 O O . LEU A 1 82 ? 55.014 -17.480 -10.373 1.00 94.12 82 LEU A O 1
ATOM 626 N N . ASP A 1 83 ? 53.585 -19.167 -10.668 1.00 93.44 83 ASP A N 1
ATOM 627 C CA . ASP A 1 83 ? 53.894 -19.348 -12.092 1.00 93.44 83 ASP A CA 1
ATOM 628 C C . ASP A 1 83 ? 53.204 -18.306 -12.993 1.00 93.44 83 ASP A C 1
ATOM 630 O O . ASP A 1 83 ? 53.522 -18.182 -14.177 1.00 93.44 83 ASP A O 1
ATOM 634 N N . LEU A 1 84 ? 52.279 -17.511 -12.437 1.00 89.12 84 LEU A N 1
ATOM 635 C CA . LEU A 1 84 ? 51.614 -16.425 -13.158 1.00 89.12 84 LEU A CA 1
ATOM 636 C C . LEU A 1 84 ? 52.598 -15.311 -13.536 1.00 89.12 84 LEU A C 1
ATOM 638 O O . LEU A 1 84 ? 53.479 -14.929 -12.753 1.00 89.12 84 LEU A O 1
ATOM 642 N N . ARG A 1 85 ? 52.393 -14.703 -14.716 1.00 94.00 85 ARG A N 1
ATOM 643 C CA . ARG A 1 85 ? 53.162 -13.517 -15.123 1.00 94.00 85 ARG A CA 1
ATOM 644 C C . ARG A 1 85 ? 52.943 -12.401 -14.106 1.00 94.00 85 ARG A C 1
ATOM 646 O O . ARG A 1 85 ? 51.860 -12.255 -13.552 1.00 94.00 85 ARG A O 1
ATOM 653 N N . ARG A 1 86 ? 53.940 -11.535 -13.905 1.00 94.38 86 ARG A N 1
ATOM 654 C CA . ARG A 1 86 ? 53.910 -10.485 -12.863 1.00 94.38 86 ARG A CA 1
ATOM 655 C C . ARG A 1 86 ? 52.637 -9.622 -12.865 1.00 94.38 86 ARG A C 1
ATOM 657 O O . ARG A 1 86 ? 52.154 -9.261 -11.797 1.00 94.38 86 ARG A O 1
ATOM 664 N N . ALA A 1 87 ? 52.109 -9.279 -14.041 1.00 88.88 87 ALA A N 1
ATOM 665 C CA . ALA A 1 87 ? 50.869 -8.508 -14.160 1.00 88.88 87 ALA A CA 1
ATOM 666 C C . ALA A 1 87 ? 49.631 -9.319 -13.731 1.00 88.88 87 ALA A C 1
ATOM 668 O O . ALA A 1 87 ? 48.795 -8.813 -12.991 1.00 88.88 87 ALA A O 1
ATOM 669 N N . GLU A 1 88 ? 49.555 -10.586 -14.139 1.00 89.69 88 GLU A N 1
ATOM 670 C CA . GLU A 1 88 ? 48.473 -11.513 -13.784 1.00 89.69 88 GLU A CA 1
ATOM 671 C C . GLU A 1 88 ? 48.507 -11.862 -12.294 1.00 89.69 88 GLU A C 1
ATOM 673 O O . GLU A 1 88 ? 47.461 -11.906 -11.655 1.00 89.69 88 GLU A O 1
ATOM 678 N N . ARG A 1 89 ? 49.706 -12.026 -11.718 1.00 93.25 89 ARG A N 1
ATOM 679 C CA . ARG A 1 89 ? 49.891 -12.264 -10.283 1.00 93.25 89 ARG A CA 1
ATOM 680 C C . ARG A 1 89 ? 49.367 -11.100 -9.445 1.00 93.25 89 ARG A C 1
ATOM 682 O O . ARG A 1 89 ? 48.590 -11.330 -8.531 1.00 93.25 89 ARG A O 1
ATOM 689 N N . ARG A 1 90 ? 49.722 -9.856 -9.792 1.00 92.81 90 ARG A N 1
ATOM 690 C CA . ARG A 1 90 ? 49.217 -8.656 -9.094 1.00 92.81 90 ARG A CA 1
ATOM 691 C C . ARG A 1 90 ? 47.698 -8.548 -9.157 1.00 92.81 90 ARG A C 1
ATOM 693 O O . ARG A 1 90 ? 47.059 -8.188 -8.175 1.00 92.81 90 ARG A O 1
ATOM 700 N N . GLU A 1 91 ? 47.121 -8.850 -10.315 1.00 91.50 91 GLU A N 1
ATOM 701 C CA . GLU A 1 91 ? 45.670 -8.845 -10.491 1.00 91.50 91 GLU A CA 1
ATOM 702 C C . GLU A 1 91 ? 45.005 -9.958 -9.663 1.00 91.50 91 GLU A C 1
ATOM 704 O O . GLU A 1 91 ? 43.998 -9.717 -8.999 1.00 91.50 91 GLU A O 1
ATOM 709 N N . ALA A 1 92 ? 45.594 -11.155 -9.624 1.00 88.50 92 ALA A N 1
ATOM 710 C CA . ALA A 1 92 ? 45.125 -12.256 -8.787 1.00 88.50 92 ALA A CA 1
ATOM 711 C C . ALA A 1 92 ? 45.257 -11.955 -7.280 1.00 88.50 92 ALA A C 1
ATOM 713 O O . ALA A 1 92 ? 44.330 -12.238 -6.525 1.00 88.50 92 ALA A O 1
ATOM 714 N N . GLU A 1 93 ? 46.347 -11.319 -6.840 1.00 94.81 93 GLU A N 1
ATOM 715 C CA . GLU A 1 93 ? 46.543 -10.845 -5.460 1.00 94.81 93 GLU A CA 1
ATOM 716 C C . GLU A 1 93 ? 45.505 -9.784 -5.080 1.00 94.81 93 GLU A C 1
ATOM 718 O O . GLU A 1 93 ? 44.898 -9.867 -4.013 1.00 94.81 93 GLU A O 1
ATOM 723 N N . LYS A 1 94 ? 45.231 -8.827 -5.978 1.00 93.75 94 LYS A N 1
ATOM 724 C CA . LYS A 1 94 ? 44.190 -7.812 -5.777 1.00 93.75 94 LYS A CA 1
ATOM 725 C C . LYS A 1 94 ? 42.805 -8.447 -5.644 1.00 93.75 94 LYS A C 1
ATOM 727 O O . LYS A 1 94 ? 42.045 -8.074 -4.751 1.00 93.75 94 LYS A O 1
ATOM 732 N N . ARG A 1 95 ? 42.481 -9.429 -6.495 1.00 91.56 95 ARG A N 1
ATOM 733 C CA . ARG A 1 95 ? 41.222 -10.189 -6.395 1.00 91.56 95 ARG A CA 1
ATOM 734 C C . ARG A 1 95 ? 41.142 -10.979 -5.094 1.00 91.56 95 ARG A C 1
ATOM 736 O O . ARG A 1 95 ? 40.105 -10.933 -4.442 1.00 91.56 95 ARG A O 1
ATOM 743 N N . ARG A 1 96 ? 42.227 -11.649 -4.685 1.00 95.00 96 ARG A N 1
ATOM 744 C CA . ARG A 1 96 ? 42.291 -12.372 -3.406 1.00 95.00 96 ARG A CA 1
ATOM 745 C C . ARG A 1 96 ? 42.051 -11.430 -2.225 1.00 95.00 96 ARG A C 1
ATOM 747 O O . ARG A 1 96 ? 41.232 -11.752 -1.374 1.00 95.00 96 ARG A O 1
ATOM 754 N N . ALA A 1 97 ? 42.693 -10.261 -2.201 1.00 94.44 97 ALA A N 1
ATOM 755 C CA . ALA A 1 97 ? 42.479 -9.257 -1.158 1.00 94.44 97 ALA A CA 1
ATOM 756 C C . ALA A 1 97 ? 41.020 -8.767 -1.119 1.00 94.44 97 ALA A C 1
ATOM 758 O O . ALA A 1 97 ? 40.420 -8.727 -0.051 1.00 94.44 97 ALA A O 1
ATOM 759 N N . SER A 1 98 ? 40.411 -8.491 -2.278 1.00 94.06 98 SER A N 1
ATOM 760 C CA . SER A 1 98 ? 38.998 -8.092 -2.349 1.00 94.06 98 SER A CA 1
ATOM 761 C C . SER A 1 98 ? 38.047 -9.177 -1.831 1.00 94.06 98 SER A C 1
ATOM 763 O O . SER A 1 98 ? 37.101 -8.862 -1.114 1.00 94.06 98 SER A O 1
ATOM 765 N N . LEU A 1 99 ? 38.287 -10.446 -2.179 1.00 92.06 99 LEU A N 1
ATOM 766 C CA . LEU A 1 99 ? 37.474 -11.572 -1.704 1.00 92.06 99 LEU A CA 1
ATOM 767 C C . LEU A 1 99 ? 37.652 -11.814 -0.202 1.00 92.06 99 LEU A C 1
ATOM 769 O O . LEU A 1 99 ? 36.704 -12.208 0.477 1.00 92.06 99 LEU A O 1
ATOM 773 N N . ARG A 1 100 ? 38.857 -11.569 0.324 1.00 96.94 100 ARG A N 1
ATOM 774 C CA . ARG A 1 100 ? 39.134 -11.631 1.760 1.00 96.94 100 ARG A CA 1
ATOM 775 C C . ARG A 1 100 ? 38.332 -10.581 2.512 1.00 96.94 100 ARG A C 1
ATOM 777 O O . ARG A 1 100 ? 37.635 -10.937 3.455 1.00 96.94 100 ARG A O 1
ATOM 784 N N . ASP A 1 101 ? 38.391 -9.330 2.063 1.00 94.62 101 ASP A N 1
ATOM 785 C CA . ASP A 1 101 ? 37.647 -8.226 2.672 1.00 94.62 101 ASP A CA 1
ATOM 786 C C . ASP A 1 101 ? 36.133 -8.511 2.654 1.00 94.62 101 ASP A C 1
ATOM 788 O O . ASP A 1 101 ? 35.460 -8.348 3.669 1.00 94.62 101 ASP A O 1
ATOM 792 N N . GLU A 1 102 ? 35.600 -9.027 1.538 1.00 94.25 102 GLU A N 1
ATOM 793 C CA . GLU A 1 102 ? 34.189 -9.429 1.432 1.00 94.25 102 GLU A CA 1
ATOM 794 C C . GLU A 1 102 ? 33.825 -10.548 2.424 1.00 94.25 102 GLU A C 1
ATOM 796 O O . GLU A 1 102 ? 32.762 -10.518 3.052 1.00 94.25 102 GLU A O 1
ATOM 801 N N . TYR A 1 103 ? 34.696 -11.547 2.588 1.00 95.62 103 TYR A N 1
ATOM 802 C CA . TYR A 1 103 ? 34.470 -12.641 3.531 1.00 95.62 103 TYR A CA 1
ATOM 803 C C . TYR A 1 103 ? 34.501 -12.163 4.989 1.00 95.62 103 TYR A C 1
ATOM 805 O O . TYR A 1 103 ? 33.657 -12.577 5.794 1.00 95.62 103 TYR A O 1
ATOM 813 N N . VAL A 1 104 ? 35.459 -11.295 5.330 1.00 96.31 104 VAL A N 1
ATOM 814 C CA . VAL A 1 104 ? 35.556 -10.681 6.660 1.00 96.31 104 VAL A CA 1
ATOM 815 C C . VAL A 1 104 ? 34.302 -9.857 6.934 1.00 96.31 104 VAL A C 1
ATOM 817 O O . VAL A 1 104 ? 33.672 -10.078 7.965 1.00 96.31 104 VAL A O 1
ATOM 820 N N . GLN A 1 105 ? 33.857 -9.025 5.986 1.00 94.56 105 GLN A N 1
ATOM 821 C CA . GLN A 1 105 ? 32.632 -8.234 6.135 1.00 94.56 105 GLN A CA 1
ATOM 822 C C . GLN A 1 105 ? 31.403 -9.118 6.383 1.00 94.56 105 GLN A C 1
ATOM 824 O O . GLN A 1 105 ? 30.680 -8.914 7.351 1.00 94.56 105 GLN A O 1
ATOM 829 N N . LYS A 1 106 ? 31.208 -10.181 5.589 1.00 93.38 106 LYS A N 1
ATOM 830 C CA . LYS A 1 106 ? 30.097 -11.128 5.812 1.00 93.38 106 LYS A CA 1
ATOM 831 C C . LYS A 1 106 ? 30.166 -11.815 7.179 1.00 93.38 106 LYS A C 1
ATOM 833 O O . LYS A 1 106 ? 29.131 -12.197 7.725 1.00 93.38 106 LYS A O 1
ATOM 838 N N . SER A 1 107 ? 31.367 -12.031 7.712 1.00 94.88 107 SER A N 1
ATOM 839 C CA . SER A 1 107 ? 31.562 -12.622 9.042 1.00 94.88 107 SER A CA 1
ATOM 840 C C . SER A 1 107 ? 31.252 -11.613 10.152 1.00 94.88 107 SER A C 1
ATOM 842 O O . SER A 1 107 ? 30.569 -11.972 11.112 1.00 94.88 107 SER A O 1
ATOM 844 N N . VAL A 1 108 ? 31.652 -10.349 9.973 1.00 95.25 108 VAL A N 1
ATOM 845 C CA . VAL A 1 108 ? 31.272 -9.213 10.828 1.00 95.25 108 VAL A CA 1
ATOM 846 C C . VAL A 1 108 ? 29.757 -9.045 10.864 1.00 95.25 108 VAL A C 1
ATOM 848 O O . VAL A 1 108 ? 29.182 -9.039 11.946 1.00 95.25 108 VAL A O 1
ATOM 851 N N . ASP A 1 109 ? 29.081 -9.031 9.714 1.00 92.62 109 ASP A N 1
ATOM 852 C CA . ASP A 1 109 ? 27.622 -8.872 9.644 1.00 92.62 109 ASP A CA 1
ATOM 853 C C . ASP A 1 109 ? 26.884 -9.987 10.407 1.00 92.62 109 ASP A C 1
ATOM 855 O O . ASP A 1 109 ? 25.900 -9.744 11.117 1.00 92.62 109 ASP A O 1
ATOM 859 N N . ARG A 1 110 ? 27.381 -11.230 10.310 1.00 93.00 110 ARG A N 1
ATOM 860 C CA . ARG A 1 110 ? 26.855 -12.369 11.081 1.00 93.00 110 ARG A CA 1
ATOM 861 C C . ARG A 1 110 ? 27.084 -12.188 12.579 1.00 93.00 110 ARG A C 1
ATOM 863 O O . ARG A 1 110 ? 26.166 -12.443 13.353 1.00 93.00 110 ARG A O 1
ATOM 870 N N . ALA A 1 111 ? 28.270 -11.742 12.986 1.00 94.62 111 ALA A N 1
ATOM 871 C CA . ALA A 1 111 ? 28.578 -11.476 14.388 1.00 94.62 111 ALA A CA 1
ATOM 872 C C . ALA A 1 111 ? 27.712 -10.341 14.955 1.00 94.62 111 ALA A C 1
ATOM 874 O O . ALA A 1 111 ? 27.098 -10.522 16.005 1.00 94.62 111 ALA A O 1
ATOM 875 N N . CYS A 1 112 ? 27.563 -9.234 14.224 1.00 94.31 112 CYS A N 1
ATOM 876 C CA . CYS A 1 112 ? 26.654 -8.140 14.568 1.00 94.31 112 CYS A CA 1
ATOM 877 C C . CYS A 1 112 ? 25.208 -8.626 14.696 1.00 94.31 112 CYS A C 1
ATOM 879 O O . CYS A 1 112 ? 24.514 -8.228 15.622 1.00 94.31 112 CYS A O 1
ATOM 881 N N . THR A 1 113 ? 24.757 -9.534 13.824 1.00 90.94 113 THR A N 1
ATOM 882 C CA . THR A 1 113 ? 23.411 -10.128 13.919 1.00 90.94 113 THR A CA 1
ATOM 883 C C . THR A 1 113 ? 23.231 -10.940 15.207 1.00 90.94 113 THR A C 1
ATOM 885 O O . THR A 1 113 ? 22.179 -10.865 15.841 1.00 90.94 113 THR A O 1
ATOM 888 N N . VAL A 1 114 ? 24.253 -11.693 15.628 1.00 90.88 114 VAL A N 1
ATOM 889 C CA . VAL A 1 114 ? 24.225 -12.441 16.898 1.00 90.88 114 VAL A CA 1
ATOM 890 C C . VAL A 1 114 ? 24.243 -11.491 18.098 1.00 90.88 114 VAL A C 1
ATOM 892 O O . VAL A 1 114 ? 23.457 -11.674 19.025 1.00 90.88 114 VAL A O 1
ATOM 895 N N . LEU A 1 115 ? 25.098 -10.464 18.081 1.00 91.06 115 LEU A N 1
ATOM 896 C CA . LEU A 1 115 ? 25.147 -9.452 19.140 1.00 91.06 115 LEU A CA 1
ATOM 897 C C . LEU A 1 115 ? 23.811 -8.710 19.258 1.00 91.06 115 LEU A C 1
ATOM 899 O O . LEU A 1 115 ? 23.277 -8.609 20.357 1.00 91.06 115 LEU A O 1
ATOM 903 N N . TYR A 1 116 ? 23.228 -8.299 18.131 1.00 93.81 116 TYR A N 1
ATOM 904 C CA . TYR A 1 116 ? 21.905 -7.684 18.064 1.00 93.81 116 TYR A CA 1
ATOM 905 C C . TYR A 1 116 ? 20.821 -8.559 18.706 1.00 93.81 116 TYR A C 1
ATOM 907 O O . TYR A 1 116 ? 20.056 -8.093 19.548 1.00 93.81 116 TYR A O 1
ATOM 915 N N . ALA A 1 117 ? 20.782 -9.851 18.365 1.00 90.69 117 ALA A N 1
ATOM 916 C CA . ALA A 1 117 ? 19.828 -10.786 18.958 1.00 90.69 117 ALA A CA 1
ATOM 917 C C . ALA A 1 117 ? 20.013 -10.919 20.483 1.00 90.69 117 ALA A C 1
ATOM 919 O O . ALA A 1 117 ? 19.028 -11.013 21.218 1.00 90.69 117 ALA A O 1
ATOM 920 N N . ASN A 1 118 ? 21.259 -10.885 20.968 1.00 91.94 118 ASN A N 1
ATOM 921 C CA . ASN A 1 118 ? 21.557 -10.911 22.400 1.00 91.94 118 ASN A CA 1
ATOM 922 C C . ASN A 1 118 ? 21.093 -9.632 23.111 1.00 91.94 118 ASN A C 1
ATOM 924 O O . ASN A 1 118 ? 20.559 -9.714 24.215 1.00 91.94 118 ASN A O 1
ATOM 928 N N . GLU A 1 119 ? 21.259 -8.463 22.492 1.00 94.75 119 GLU A N 1
ATOM 929 C CA . GLU A 1 119 ? 20.785 -7.192 23.049 1.00 94.75 119 GLU A CA 1
ATOM 930 C C . GLU A 1 119 ? 19.266 -7.085 23.069 1.00 94.75 119 GLU A C 1
ATOM 932 O O . GLU A 1 119 ? 18.692 -6.713 24.092 1.00 94.75 119 GLU A O 1
ATOM 937 N N . MET A 1 120 ? 18.603 -7.489 21.981 1.00 93.50 120 MET A N 1
ATOM 938 C CA . MET A 1 120 ? 17.147 -7.605 21.949 1.00 93.50 120 MET A CA 1
ATOM 939 C C . MET A 1 120 ? 16.649 -8.496 23.086 1.00 93.50 120 MET A C 1
ATOM 941 O O . MET A 1 120 ? 15.702 -8.143 23.788 1.00 93.50 120 MET A O 1
ATOM 945 N N . LEU A 1 121 ? 17.301 -9.642 23.298 1.00 91.75 121 LEU A N 1
ATOM 946 C CA . LEU A 1 121 ? 16.950 -10.554 24.377 1.00 91.75 121 LEU A CA 1
ATOM 947 C C . LEU A 1 121 ? 17.197 -9.931 25.758 1.00 91.75 121 LEU A C 1
ATOM 949 O O . LEU A 1 121 ? 16.363 -10.092 26.648 1.00 91.75 121 LEU A O 1
ATOM 953 N N . ALA A 1 122 ? 18.296 -9.195 25.938 1.00 93.25 122 ALA A N 1
ATOM 954 C CA . ALA A 1 122 ? 18.585 -8.469 27.172 1.00 93.25 122 ALA A CA 1
ATOM 955 C C . ALA A 1 122 ? 17.542 -7.373 27.454 1.00 93.25 122 ALA A C 1
ATOM 957 O O . ALA A 1 122 ? 17.109 -7.227 28.598 1.00 93.25 122 ALA A O 1
ATOM 958 N N . ALA A 1 123 ? 17.083 -6.651 26.426 1.00 95.94 123 ALA A N 1
ATOM 959 C CA . ALA A 1 123 ? 15.995 -5.681 26.535 1.00 95.94 123 ALA A CA 1
ATOM 960 C C . ALA A 1 123 ? 14.673 -6.365 26.927 1.00 95.94 123 ALA A C 1
ATOM 962 O O . ALA A 1 123 ? 14.010 -5.945 27.874 1.00 95.94 123 ALA A O 1
ATOM 963 N N . VAL A 1 124 ? 14.324 -7.480 26.282 1.00 94.38 124 VAL A N 1
ATOM 964 C CA . VAL A 1 124 ? 13.130 -8.270 26.634 1.00 94.38 124 VAL A CA 1
ATOM 965 C C . VAL A 1 124 ? 13.195 -8.770 28.084 1.00 94.38 124 VAL A C 1
ATOM 967 O O . VAL A 1 124 ? 12.219 -8.655 28.824 1.00 94.38 124 VAL A O 1
ATOM 970 N N . GLN A 1 125 ? 14.348 -9.277 28.527 1.00 92.94 125 GLN A N 1
ATOM 971 C CA . GLN A 1 125 ? 14.550 -9.713 29.912 1.00 92.94 125 GLN A CA 1
ATOM 972 C C . GLN A 1 125 ? 14.459 -8.558 30.911 1.00 92.94 125 GLN A C 1
ATOM 974 O O . GLN A 1 125 ? 13.880 -8.735 31.981 1.00 92.94 125 GLN A O 1
ATOM 979 N N . LEU A 1 126 ? 15.008 -7.387 30.573 1.00 95.62 126 LEU A N 1
ATOM 980 C CA . LEU A 1 126 ? 14.901 -6.190 31.404 1.00 95.62 126 LEU A CA 1
ATOM 981 C C . LEU A 1 126 ? 13.434 -5.796 31.602 1.00 95.62 126 LEU A C 1
ATOM 983 O O . LEU A 1 126 ? 13.036 -5.518 32.730 1.00 95.62 126 LEU A O 1
ATOM 987 N N . LEU A 1 127 ? 12.637 -5.815 30.527 1.00 96.00 127 LEU A N 1
ATOM 988 C CA . LEU A 1 127 ? 11.206 -5.518 30.584 1.00 96.00 127 LEU A CA 1
ATOM 989 C C . LEU A 1 127 ? 10.451 -6.540 31.440 1.00 96.00 127 LEU A C 1
ATOM 991 O O . LEU A 1 127 ? 9.694 -6.146 32.320 1.00 96.00 127 LEU A O 1
ATOM 995 N N . PHE A 1 128 ? 10.699 -7.840 31.256 1.00 94.75 128 PHE A N 1
ATOM 996 C CA . PHE A 1 128 ? 10.054 -8.872 32.076 1.00 94.75 128 PHE A CA 1
ATOM 997 C C . PHE A 1 128 ? 10.457 -8.830 33.549 1.00 94.75 128 PHE A C 1
ATOM 999 O O . PHE A 1 128 ? 9.629 -9.101 34.407 1.00 94.75 128 PHE A O 1
ATOM 1006 N N . ALA A 1 129 ? 11.701 -8.468 33.862 1.00 94.88 129 ALA A N 1
ATOM 1007 C CA . ALA A 1 129 ? 12.133 -8.293 35.247 1.00 94.88 129 ALA A CA 1
ATOM 1008 C C . ALA A 1 129 ? 11.494 -7.062 35.918 1.00 94.88 129 ALA A C 1
ATOM 1010 O O . ALA A 1 129 ? 11.518 -6.953 37.142 1.00 94.88 129 ALA A O 1
ATOM 1011 N N . ALA A 1 130 ? 10.957 -6.131 35.128 1.00 96.38 130 ALA A N 1
ATOM 1012 C CA . ALA A 1 130 ? 10.384 -4.879 35.599 1.00 96.38 130 ALA A CA 1
ATOM 1013 C C . ALA A 1 130 ? 8.847 -4.880 35.646 1.00 96.38 130 ALA A C 1
ATOM 1015 O O . ALA A 1 130 ? 8.254 -3.876 36.037 1.00 96.38 130 ALA A O 1
ATOM 1016 N N . VAL A 1 131 ? 8.200 -5.979 35.258 1.00 96.00 131 VAL A N 1
ATOM 1017 C CA . VAL A 1 131 ? 6.743 -6.092 35.122 1.00 96.00 131 VAL A CA 1
ATOM 1018 C C . VAL A 1 131 ? 6.255 -7.335 35.870 1.00 96.00 131 VAL A C 1
ATOM 1020 O O . VAL A 1 131 ? 6.889 -8.386 35.799 1.00 96.00 131 VAL A O 1
ATOM 1023 N N . ASP A 1 132 ? 5.137 -7.227 36.593 1.00 95.56 132 ASP A N 1
ATOM 1024 C CA . ASP A 1 132 ? 4.556 -8.358 37.322 1.00 95.56 132 ASP A CA 1
ATOM 1025 C C . ASP A 1 132 ? 4.152 -9.507 36.382 1.00 95.56 132 ASP A C 1
ATOM 1027 O O . ASP A 1 132 ? 3.799 -9.310 35.214 1.00 95.56 132 ASP A O 1
ATOM 1031 N N . SER A 1 133 ? 4.166 -10.731 36.913 1.00 91.81 133 SER A N 1
ATOM 1032 C CA . SER A 1 133 ? 3.809 -11.945 36.181 1.00 91.81 133 SER A CA 1
ATOM 1033 C C . SER A 1 133 ? 2.448 -11.873 35.470 1.00 91.81 133 SER A C 1
ATOM 1035 O O . SER A 1 133 ? 2.339 -12.378 34.347 1.00 91.81 133 SER A O 1
ATOM 1037 N N . ALA A 1 134 ? 1.447 -11.199 36.050 1.00 87.50 134 ALA A N 1
ATOM 1038 C CA . ALA A 1 134 ? 0.127 -11.036 35.448 1.00 87.50 134 ALA A CA 1
ATOM 1039 C C . ALA A 1 134 ? 0.201 -10.254 34.126 1.00 87.50 134 ALA A C 1
ATOM 1041 O O . ALA A 1 134 ? -0.237 -10.751 33.088 1.00 87.50 134 ALA A O 1
ATOM 1042 N N . ILE A 1 135 ? 0.859 -9.092 34.138 1.00 89.88 135 ILE A N 1
ATOM 1043 C CA . ILE A 1 135 ? 1.054 -8.247 32.950 1.00 89.88 135 ILE A CA 1
ATOM 1044 C C . ILE A 1 135 ? 2.025 -8.927 31.967 1.00 89.88 135 ILE A C 1
ATOM 1046 O O . ILE A 1 135 ? 1.831 -8.873 30.753 1.00 89.88 135 ILE A O 1
ATOM 1050 N N . SER A 1 136 ? 3.038 -9.647 32.469 1.00 88.88 136 SER A N 1
ATOM 1051 C CA . SER A 1 136 ? 4.006 -10.370 31.629 1.00 88.88 136 SER A CA 1
ATOM 1052 C C . SER A 1 136 ? 3.332 -11.398 30.712 1.00 88.88 136 SER A C 1
ATOM 1054 O O . SER A 1 136 ? 3.724 -11.555 29.552 1.00 88.88 136 SER A O 1
ATOM 1056 N N . SER A 1 137 ? 2.282 -12.060 31.215 1.00 85.25 137 SER A N 1
ATOM 1057 C CA . SER A 1 137 ? 1.526 -13.055 30.462 1.00 85.25 137 SER A CA 1
ATOM 1058 C C . SER A 1 137 ? 0.793 -12.432 29.272 1.00 85.25 137 SER A C 1
ATOM 1060 O O . SER A 1 137 ? 0.741 -13.041 28.204 1.00 85.25 137 SER A O 1
ATOM 1062 N N . GLU A 1 138 ? 0.317 -11.192 29.403 1.00 82.38 138 GLU A N 1
ATOM 1063 C CA . GLU A 1 138 ? -0.336 -10.453 28.318 1.00 82.38 138 GLU A CA 1
ATOM 1064 C C . GLU A 1 138 ? 0.681 -9.946 27.284 1.00 82.38 138 GLU A C 1
ATOM 1066 O O . GLU A 1 138 ? 0.443 -10.046 26.078 1.00 82.38 138 GLU A O 1
ATOM 1071 N N . LEU A 1 139 ? 1.860 -9.494 27.730 1.00 84.88 139 LEU A N 1
ATOM 1072 C CA . LEU A 1 139 ? 2.928 -9.006 26.846 1.00 84.88 139 LEU A CA 1
ATOM 1073 C C . LEU A 1 139 ? 3.531 -10.097 25.949 1.00 84.88 139 LEU A C 1
ATOM 1075 O O . LEU A 1 139 ? 3.957 -9.806 24.831 1.00 84.88 139 LEU A O 1
ATOM 1079 N N . LEU A 1 140 ? 3.555 -11.352 26.413 1.00 80.81 140 LEU A N 1
ATOM 1080 C CA . LEU A 1 140 ? 4.123 -12.490 25.676 1.00 80.81 140 LEU A CA 1
ATOM 1081 C C . LEU A 1 140 ? 3.349 -12.862 24.399 1.00 80.81 140 LEU A C 1
ATOM 1083 O O . LEU A 1 140 ? 3.893 -13.547 23.530 1.00 80.81 140 LEU A O 1
ATOM 1087 N N . HIS A 1 141 ? 2.088 -12.451 24.266 1.00 75.62 141 HIS A N 1
ATOM 1088 C CA . HIS A 1 141 ? 1.213 -12.943 23.201 1.00 75.62 141 HIS A CA 1
ATOM 1089 C C . HIS A 1 141 ? 1.403 -12.206 21.866 1.00 75.62 141 HIS A C 1
ATOM 1091 O O . HIS A 1 141 ? 0.555 -11.420 21.460 1.00 75.62 141 HIS A O 1
ATOM 1097 N N . GLY A 1 142 ? 2.474 -12.510 21.126 1.00 68.00 142 GLY A N 1
ATOM 1098 C CA . GLY A 1 142 ? 2.614 -12.123 19.710 1.00 68.00 142 GLY A CA 1
ATOM 1099 C C . GLY A 1 142 ? 3.408 -10.845 19.430 1.00 68.00 142 GLY A C 1
ATOM 1100 O O . GLY A 1 142 ? 3.250 -10.283 18.353 1.00 68.00 142 GLY A O 1
ATOM 1101 N N . ALA A 1 143 ? 4.230 -10.382 20.373 1.00 79.31 143 ALA A N 1
ATOM 1102 C CA . ALA A 1 143 ? 5.231 -9.348 20.111 1.00 79.31 143 ALA A CA 1
ATOM 1103 C C . ALA A 1 143 ? 6.542 -9.982 19.603 1.00 79.31 143 ALA A C 1
ATOM 1105 O O . ALA A 1 143 ? 7.056 -10.923 20.214 1.00 79.31 143 ALA A O 1
ATOM 1106 N N . GLY A 1 144 ? 7.078 -9.471 18.496 1.00 84.94 144 GLY A N 1
ATOM 1107 C CA . GLY A 1 144 ? 8.330 -9.891 17.866 1.00 84.94 144 GLY A CA 1
ATOM 1108 C C . GLY A 1 144 ? 9.593 -9.292 18.495 1.00 84.94 144 GLY A C 1
ATOM 1109 O O . GLY A 1 144 ? 10.690 -9.792 18.242 1.00 84.94 144 GLY A O 1
ATOM 1110 N N . GLY A 1 145 ? 9.468 -8.267 19.348 1.00 91.94 145 GLY A N 1
ATOM 1111 C CA . GLY A 1 145 ? 10.615 -7.596 19.964 1.00 91.94 145 GLY A CA 1
ATOM 1112 C C . GLY A 1 145 ? 10.271 -6.632 21.111 1.00 91.94 145 GLY A C 1
ATOM 1113 O O . GLY A 1 145 ? 9.095 -6.416 21.416 1.00 91.94 145 GLY A O 1
ATOM 1114 N N . PRO A 1 146 ? 11.294 -6.032 21.754 1.00 95.31 146 PRO A N 1
ATOM 1115 C CA . PRO A 1 146 ? 11.130 -5.160 22.920 1.00 95.31 146 PRO A CA 1
ATOM 1116 C C . PRO A 1 146 ? 10.299 -3.902 22.626 1.00 95.31 146 PRO A C 1
ATOM 1118 O O . PRO A 1 146 ? 9.489 -3.517 23.465 1.00 95.31 146 PRO A O 1
ATOM 1121 N N . TYR A 1 147 ? 10.437 -3.305 21.437 1.00 94.38 147 TYR A N 1
ATOM 1122 C CA . TYR A 1 147 ? 9.641 -2.148 21.009 1.00 94.38 147 TYR A CA 1
ATOM 1123 C C . TYR A 1 147 ? 8.139 -2.466 20.959 1.00 94.38 147 TYR A C 1
ATOM 1125 O O . TYR A 1 147 ? 7.324 -1.751 21.536 1.00 94.38 147 TYR A O 1
ATOM 1133 N N . GLU A 1 148 ? 7.761 -3.579 20.328 1.00 86.69 148 GLU A N 1
ATOM 1134 C CA . GLU A 1 148 ? 6.358 -3.995 20.229 1.00 86.69 148 GLU A CA 1
ATOM 1135 C C . GLU A 1 148 ? 5.772 -4.356 21.598 1.00 86.69 148 GLU A C 1
ATOM 1137 O O . GLU A 1 148 ? 4.637 -3.993 21.909 1.00 86.69 148 GLU A O 1
ATOM 1142 N N . MET A 1 149 ? 6.554 -5.036 22.446 1.00 92.81 149 MET A N 1
ATOM 1143 C CA . MET A 1 149 ? 6.158 -5.311 23.830 1.00 92.81 149 MET A CA 1
ATOM 1144 C C . MET A 1 149 ? 5.932 -4.013 24.610 1.00 92.81 149 MET A C 1
ATOM 1146 O O . MET A 1 149 ? 4.955 -3.895 25.346 1.00 92.81 149 MET A O 1
ATOM 1150 N N . TRP A 1 150 ? 6.807 -3.025 24.431 1.00 94.50 150 TRP A N 1
ATOM 1151 C CA . TRP A 1 150 ? 6.684 -1.717 25.064 1.00 94.50 150 TRP A CA 1
ATOM 1152 C C . TRP A 1 150 ? 5.459 -0.935 24.582 1.00 94.50 150 TRP A C 1
ATOM 1154 O O . TRP A 1 150 ? 4.727 -0.370 25.399 1.00 94.50 150 TRP A O 1
ATOM 1164 N N . GLY A 1 151 ? 5.196 -0.941 23.273 1.00 87.00 151 GLY A N 1
ATOM 1165 C CA . GLY A 1 151 ? 3.994 -0.354 22.683 1.00 87.00 151 GLY A CA 1
ATOM 1166 C C . GLY A 1 151 ? 2.725 -0.987 23.250 1.00 87.00 151 GLY A C 1
ATOM 1167 O O . GLY A 1 151 ? 1.841 -0.278 23.728 1.00 87.00 151 GLY A O 1
ATOM 1168 N N . ARG A 1 152 ? 2.680 -2.324 23.320 1.00 85.62 152 ARG A N 1
ATOM 1169 C CA . ARG A 1 152 ? 1.570 -3.065 23.940 1.00 85.62 152 ARG A CA 1
ATOM 1170 C C . ARG A 1 152 ? 1.376 -2.693 25.399 1.00 85.62 152 ARG A C 1
ATOM 1172 O O . ARG A 1 152 ? 0.253 -2.393 25.795 1.00 85.62 152 ARG A O 1
ATOM 1179 N N . LEU A 1 153 ? 2.457 -2.641 26.175 1.00 90.12 153 LEU A N 1
ATOM 1180 C CA . LEU A 1 153 ? 2.394 -2.218 27.570 1.00 90.12 153 LEU A CA 1
ATOM 1181 C C . LEU A 1 153 ? 1.784 -0.818 27.705 1.00 90.12 153 LEU A C 1
ATOM 1183 O O . LEU A 1 153 ? 0.915 -0.602 28.543 1.00 90.12 153 LEU A O 1
ATOM 1187 N N . CYS A 1 154 ? 2.183 0.113 26.836 1.00 87.56 154 CYS A N 1
ATOM 1188 C CA . CYS A 1 154 ? 1.607 1.454 26.792 1.00 87.56 154 CYS A CA 1
ATOM 1189 C C . CYS A 1 154 ? 0.117 1.445 26.400 1.00 87.56 154 CYS A C 1
ATOM 1191 O O . CYS A 1 154 ? -0.655 2.254 26.916 1.00 87.56 154 CYS A O 1
ATOM 1193 N N . THR A 1 155 ? -0.310 0.518 25.539 1.00 79.56 155 THR A N 1
ATOM 1194 C CA . THR A 1 155 ? -1.714 0.405 25.107 1.00 79.56 155 THR A CA 1
ATOM 1195 C C . THR A 1 155 ? -2.626 -0.249 26.143 1.00 79.56 155 THR A C 1
ATOM 1197 O O . THR A 1 155 ? -3.788 0.132 26.221 1.00 79.56 155 THR A O 1
ATOM 1200 N N . LEU A 1 156 ? -2.119 -1.152 26.995 1.00 78.00 156 LEU A N 1
ATOM 1201 C CA . LEU A 1 156 ? -2.904 -1.792 28.069 1.00 78.00 156 LEU A CA 1
ATOM 1202 C C . LEU A 1 156 ? -3.476 -0.780 29.077 1.00 78.00 156 LEU A C 1
ATOM 1204 O O . LEU A 1 156 ? -4.457 -1.055 29.761 1.00 78.00 156 LEU A O 1
ATOM 1208 N N . VAL A 1 157 ? -2.879 0.409 29.149 1.00 70.56 157 VAL A N 1
ATOM 1209 C CA . VAL A 1 157 ? -3.300 1.513 30.026 1.00 70.56 157 VAL A CA 1
ATOM 1210 C C . VAL A 1 157 ? -4.331 2.420 29.356 1.00 70.56 157 VAL A C 1
ATOM 1212 O O . VAL A 1 157 ? -4.996 3.213 30.023 1.00 70.56 157 VAL A O 1
ATOM 1215 N N . SER A 1 158 ? -4.500 2.306 28.037 1.00 67.69 158 SER A N 1
ATOM 1216 C CA . SER A 1 158 ? -5.520 3.056 27.316 1.00 67.69 158 SER A CA 1
ATOM 1217 C C . SER A 1 158 ? -6.886 2.431 27.609 1.00 67.69 158 SER A C 1
ATOM 1219 O O . SER A 1 158 ? -7.208 1.347 27.134 1.00 67.69 158 SER A O 1
ATOM 1221 N N . SER A 1 159 ? -7.679 3.107 28.446 1.00 62.38 159 SER A N 1
ATOM 1222 C CA . SER A 1 159 ? -9.072 2.737 28.731 1.00 62.38 159 SER A CA 1
ATOM 1223 C C . SER A 1 159 ? -9.864 2.573 27.421 1.00 62.38 159 SER A C 1
ATOM 1225 O O . SER A 1 159 ? -9.638 3.350 26.496 1.00 62.38 159 SER A O 1
ATOM 1227 N N . PRO A 1 160 ? -10.838 1.652 27.316 1.00 62.44 160 PRO A N 1
ATOM 1228 C CA . PRO A 1 160 ? -11.771 1.612 26.183 1.00 62.44 160 PRO A CA 1
ATOM 1229 C C . PRO A 1 160 ? -12.500 2.950 25.941 1.00 62.44 160 PRO A C 1
ATOM 1231 O O . PRO A 1 160 ? -12.879 3.247 24.807 1.00 62.44 160 PRO A O 1
ATOM 1234 N N . GLU A 1 161 ? -12.629 3.805 26.962 1.00 63.84 161 GLU A N 1
ATOM 1235 C CA . GLU A 1 161 ? -13.112 5.186 26.810 1.00 63.84 161 GLU A CA 1
ATOM 1236 C C . GLU A 1 161 ? -12.155 6.044 25.960 1.00 63.84 161 GLU A C 1
ATOM 1238 O O . GLU A 1 161 ? -12.606 6.884 25.187 1.00 63.84 161 GLU A O 1
ATOM 1243 N N . SER A 1 162 ? -10.845 5.776 26.012 1.00 64.38 162 SER A N 1
ATOM 1244 C CA . SER A 1 162 ? -9.818 6.404 25.164 1.00 64.38 162 SER A CA 1
ATOM 1245 C C . SER A 1 162 ? -10.054 6.129 23.677 1.00 64.38 162 SER A C 1
ATOM 1247 O O . SER A 1 162 ? -9.788 6.994 22.848 1.00 64.38 162 SER A O 1
ATOM 1249 N N . LEU A 1 163 ? -10.607 4.962 23.317 1.00 68.12 163 LEU A N 1
ATOM 1250 C CA . LEU A 1 163 ? -10.900 4.632 21.919 1.00 68.12 163 LEU A CA 1
ATOM 1251 C C . LEU A 1 163 ? -12.091 5.439 21.392 1.00 68.12 163 LEU A C 1
ATOM 1253 O O . LEU A 1 163 ? -12.023 5.975 20.286 1.00 68.12 163 LEU A O 1
ATOM 1257 N N . ALA A 1 164 ? -13.152 5.580 22.193 1.00 65.56 164 ALA A N 1
ATOM 1258 C CA . ALA A 1 164 ? -14.299 6.417 21.845 1.00 65.56 164 ALA A CA 1
ATOM 1259 C C . ALA A 1 164 ? -13.915 7.907 21.796 1.00 65.56 164 ALA A C 1
ATOM 1261 O O . ALA A 1 164 ? -14.233 8.590 20.825 1.00 65.56 164 ALA A O 1
ATOM 1262 N N . VAL A 1 165 ? -13.162 8.395 22.788 1.00 70.31 165 VAL A N 1
ATOM 1263 C CA . VAL A 1 165 ? -12.652 9.777 22.821 1.00 70.31 165 VAL A CA 1
ATOM 1264 C C . VAL A 1 165 ? -11.688 10.040 21.663 1.00 70.31 165 VAL A C 1
ATOM 1266 O O . VAL A 1 165 ? -11.797 11.075 21.009 1.00 70.31 165 VAL A O 1
ATOM 1269 N N . GLY A 1 166 ? -10.791 9.100 21.358 1.00 73.44 166 GLY A N 1
ATOM 1270 C CA . GLY A 1 166 ? -9.870 9.184 20.226 1.00 73.44 166 GLY A CA 1
ATOM 1271 C C . GLY A 1 166 ? -10.611 9.257 18.895 1.00 73.44 166 GLY A C 1
ATOM 1272 O O . GLY A 1 166 ? -10.317 10.123 18.076 1.00 73.44 166 GLY A O 1
ATOM 1273 N N . LEU A 1 167 ? -11.637 8.422 18.707 1.00 76.00 167 LEU A N 1
ATOM 1274 C CA . LEU A 1 167 ? -12.477 8.436 17.511 1.00 76.00 167 LEU A CA 1
ATOM 1275 C C . LEU A 1 167 ? -13.294 9.733 17.383 1.00 76.00 167 LEU A C 1
ATOM 1277 O O . LEU A 1 167 ? -13.360 10.310 16.299 1.00 76.00 167 LEU A O 1
ATOM 1281 N N . CYS A 1 168 ? -13.871 10.238 18.477 1.00 74.12 168 CYS A N 1
ATOM 1282 C CA . CYS A 1 168 ? -14.552 11.535 18.487 1.00 74.12 168 CYS A CA 1
ATOM 1283 C C . CYS A 1 168 ? -13.588 12.684 18.170 1.00 74.12 168 CYS A C 1
ATOM 1285 O O . CYS A 1 168 ? -13.911 13.538 17.345 1.00 74.12 168 CYS A O 1
ATOM 1287 N N . GLY A 1 169 ? -12.390 12.678 18.764 1.00 76.50 169 GLY A N 1
ATOM 1288 C CA . GLY A 1 169 ? -11.328 13.639 18.470 1.00 76.50 169 GLY A CA 1
ATOM 1289 C C . GLY A 1 169 ? -10.919 13.605 16.999 1.00 76.50 169 GLY A C 1
ATOM 1290 O O . GLY A 1 169 ? -10.824 14.655 16.367 1.00 76.50 169 GLY A O 1
ATOM 1291 N N . MET A 1 170 ? -10.783 12.408 16.418 1.00 83.00 170 MET A N 1
ATOM 1292 C CA . MET A 1 170 ? -10.539 12.252 14.984 1.00 83.00 170 MET A CA 1
ATOM 1293 C C . MET A 1 170 ? -11.679 12.803 14.131 1.00 83.00 170 MET A C 1
ATOM 1295 O O . MET A 1 170 ? -11.434 13.531 13.175 1.00 83.00 170 MET A O 1
ATOM 1299 N N . PHE A 1 171 ? -12.932 12.482 14.457 1.00 78.44 171 PHE A N 1
ATOM 1300 C CA . PHE A 1 171 ? -14.079 12.942 13.674 1.00 78.44 171 PHE A CA 1
ATOM 1301 C C . PHE A 1 171 ? -14.350 14.439 13.804 1.00 78.44 171 PHE A C 1
ATOM 1303 O O . PHE A 1 171 ? -14.993 15.001 12.908 1.00 78.44 171 PHE A O 1
ATOM 1310 N N . ALA A 1 172 ? -13.860 15.065 14.874 1.00 81.12 172 ALA A N 1
ATOM 1311 C CA . ALA A 1 172 ? -13.871 16.503 15.095 1.00 81.12 172 ALA A CA 1
ATOM 1312 C C . ALA A 1 172 ? -12.706 17.229 14.402 1.00 81.12 172 ALA A C 1
ATOM 1314 O O . ALA A 1 172 ? -12.755 18.453 14.280 1.00 81.12 172 ALA A O 1
ATOM 1315 N N . LEU A 1 173 ? -11.679 16.516 13.911 1.00 88.44 173 LEU A N 1
ATOM 1316 C CA . LEU A 1 173 ? -10.605 17.153 13.153 1.00 88.44 173 LEU A CA 1
ATOM 1317 C C . LEU A 1 173 ? -11.175 17.823 11.903 1.00 88.44 173 LEU A C 1
ATOM 1319 O O . LEU A 1 173 ? -11.820 17.202 11.056 1.00 88.44 173 LEU A O 1
ATOM 1323 N N . ARG A 1 174 ? -10.906 19.118 11.804 1.00 86.75 174 ARG A N 1
ATOM 1324 C CA . ARG A 1 174 ? -11.111 19.949 10.625 1.00 86.75 174 ARG A CA 1
ATOM 1325 C C . ARG A 1 174 ? -9.842 20.753 10.399 1.00 86.75 174 ARG A C 1
ATOM 1327 O O . ARG A 1 174 ? -9.136 21.075 11.365 1.00 86.75 174 ARG A O 1
ATOM 1334 N N . VAL A 1 175 ? -9.569 21.052 9.134 1.00 87.06 175 VAL A N 1
ATOM 1335 C CA . VAL A 1 175 ? -8.596 22.088 8.770 1.00 87.06 175 VAL A CA 1
ATOM 1336 C C . VAL A 1 175 ? -9.073 23.398 9.376 1.00 87.06 175 VAL A C 1
ATOM 1338 O O . VAL A 1 175 ? -10.227 23.777 9.180 1.00 87.06 175 VAL A O 1
ATOM 1341 N N . GLN A 1 176 ? -8.216 24.060 10.144 1.00 87.81 176 GLN A N 1
ATOM 1342 C CA . GLN A 1 176 ? -8.532 25.386 10.672 1.00 87.81 176 GLN A CA 1
ATOM 1343 C C . GLN A 1 176 ? -8.189 26.463 9.637 1.00 87.81 176 GLN A C 1
ATOM 1345 O O . GLN A 1 176 ? -7.255 26.304 8.848 1.00 87.81 176 GLN A O 1
ATOM 1350 N N . ASP A 1 177 ? -8.918 27.578 9.652 1.00 82.81 177 ASP A N 1
ATOM 1351 C CA . ASP A 1 177 ? -8.631 28.706 8.765 1.00 82.81 177 ASP A CA 1
ATOM 1352 C C . ASP A 1 177 ? -7.205 29.226 8.995 1.00 82.81 177 ASP A C 1
ATOM 1354 O O . ASP A 1 177 ? -6.814 29.575 10.109 1.00 82.81 177 ASP A O 1
ATOM 1358 N N . GLY A 1 178 ? -6.406 29.253 7.925 1.00 86.12 178 GLY A N 1
ATOM 1359 C CA . GLY A 1 178 ? -4.997 29.656 7.977 1.00 86.12 178 GLY A CA 1
ATOM 1360 C C . GLY A 1 178 ? -4.037 28.601 8.544 1.00 86.12 178 GLY A C 1
ATOM 1361 O O . GLY A 1 178 ? -2.849 28.889 8.701 1.00 86.12 178 GLY A O 1
ATOM 1362 N N . GLU A 1 179 ? -4.504 27.383 8.836 1.00 88.81 179 GLU A N 1
ATOM 1363 C CA . GLU A 1 179 ? -3.637 26.297 9.291 1.00 88.81 179 GLU A CA 1
ATOM 1364 C C . GLU A 1 179 ? -2.643 25.886 8.200 1.00 88.81 179 GLU A C 1
ATOM 1366 O O . GLU A 1 179 ? -3.011 25.561 7.069 1.00 88.81 179 GLU A O 1
ATOM 1371 N N . ALA A 1 180 ? -1.355 25.857 8.554 1.00 87.12 180 ALA A N 1
ATOM 1372 C CA . ALA A 1 180 ? -0.335 25.366 7.645 1.00 87.12 180 ALA A CA 1
ATOM 1373 C C . ALA A 1 180 ? -0.572 23.869 7.346 1.00 87.12 180 ALA A C 1
ATOM 1375 O O . ALA A 1 180 ? -0.757 23.080 8.277 1.00 87.12 180 ALA A O 1
ATOM 1376 N N . PRO A 1 181 ? -0.465 23.425 6.082 1.00 84.12 181 PRO A N 1
ATOM 1377 C CA . PRO A 1 181 ? -0.754 22.043 5.680 1.00 84.12 181 PRO A CA 1
ATOM 1378 C C . PRO A 1 181 ? 0.020 20.996 6.478 1.00 84.12 181 PRO A C 1
ATOM 1380 O O . PRO A 1 181 ? -0.516 19.964 6.868 1.00 84.12 181 PRO A O 1
ATOM 1383 N N . ARG A 1 182 ? 1.298 21.283 6.749 1.00 85.56 182 ARG A N 1
ATOM 1384 C CA . ARG A 1 182 ? 2.179 20.416 7.542 1.00 85.56 182 ARG A CA 1
ATOM 1385 C C . ARG A 1 182 ? 1.651 20.214 8.960 1.00 85.56 182 ARG A C 1
ATOM 1387 O O . ARG A 1 182 ? 1.722 19.102 9.469 1.00 85.56 182 ARG A O 1
ATOM 1394 N N . THR A 1 183 ? 1.117 21.271 9.566 1.00 87.69 183 THR A N 1
ATOM 1395 C CA . THR A 1 183 ? 0.545 21.241 10.916 1.00 87.69 183 THR A CA 1
ATOM 1396 C C . THR A 1 183 ? -0.724 20.402 10.945 1.00 87.69 183 THR A C 1
ATOM 1398 O O . THR A 1 183 ? -0.849 19.526 11.802 1.00 87.69 183 THR A O 1
ATOM 1401 N N . PHE A 1 184 ? -1.609 20.588 9.961 1.00 91.25 184 PHE A N 1
ATOM 1402 C CA . PHE A 1 184 ? -2.803 19.758 9.829 1.00 91.25 184 PHE A CA 1
ATOM 1403 C C . PHE A 1 184 ? -2.445 18.274 9.676 1.00 91.25 184 PHE A C 1
ATOM 1405 O O . PHE A 1 184 ? -2.974 17.438 10.405 1.00 91.25 184 PHE A O 1
ATOM 1412 N N . PHE A 1 185 ? -1.535 17.932 8.755 1.00 91.12 185 PHE A N 1
ATOM 1413 C CA . PHE A 1 185 ? -1.174 16.533 8.513 1.00 91.12 185 PHE A CA 1
ATOM 1414 C C . PHE A 1 185 ? -0.512 15.886 9.726 1.00 91.12 185 PHE A C 1
ATOM 1416 O O . PHE A 1 185 ? -0.817 14.739 10.029 1.00 91.12 185 PHE A O 1
ATOM 1423 N N . ALA A 1 186 ? 0.332 16.622 10.455 1.00 87.88 186 ALA A N 1
ATOM 1424 C CA . ALA A 1 186 ? 0.916 16.132 11.699 1.00 87.88 186 ALA A CA 1
ATOM 1425 C C . ALA A 1 186 ? -0.161 15.833 12.757 1.00 87.88 186 ALA A C 1
ATOM 1427 O O . ALA A 1 186 ? -0.108 14.790 13.404 1.00 87.88 186 ALA A O 1
ATOM 1428 N N . ARG A 1 187 ? -1.170 16.706 12.901 1.00 92.19 187 ARG A N 1
ATOM 1429 C CA . ARG A 1 187 ? -2.316 16.471 13.796 1.00 92.19 187 ARG A CA 1
ATOM 1430 C C . ARG A 1 187 ? -3.153 15.273 13.358 1.00 92.19 187 ARG A C 1
ATOM 1432 O O . ARG A 1 187 ? -3.480 14.429 14.185 1.00 92.19 187 ARG A O 1
ATOM 1439 N N . LEU A 1 188 ? -3.489 15.199 12.070 1.00 90.88 188 LEU A N 1
ATOM 1440 C CA . LEU A 1 188 ? -4.255 14.095 11.499 1.00 90.88 188 LEU A CA 1
ATOM 1441 C C . LEU A 1 188 ? -3.531 12.763 11.707 1.00 90.88 188 LEU A C 1
ATOM 1443 O O . LEU A 1 188 ? -4.146 11.805 12.165 1.00 90.88 188 LEU A O 1
ATOM 1447 N N . GLU A 1 189 ? -2.233 12.704 11.411 1.00 92.25 189 GLU A N 1
ATOM 1448 C CA . GLU A 1 189 ? -1.396 11.519 11.617 1.00 92.25 189 GLU A CA 1
ATOM 1449 C C . GLU A 1 189 ? -1.343 11.118 13.081 1.00 92.25 189 GLU A C 1
ATOM 1451 O O . GLU A 1 189 ? -1.614 9.964 13.384 1.00 92.25 189 GLU A O 1
ATOM 1456 N N . ALA A 1 190 ? -1.095 12.064 13.987 1.00 84.06 190 ALA A N 1
ATOM 1457 C CA . ALA A 1 190 ? -1.061 11.776 15.414 1.00 84.06 190 ALA A CA 1
ATOM 1458 C C . ALA A 1 190 ? -2.395 11.196 15.917 1.00 84.06 190 ALA A C 1
ATOM 1460 O O . ALA A 1 190 ? -2.405 10.172 16.597 1.00 84.06 190 ALA A O 1
ATOM 1461 N N . SER A 1 191 ? -3.530 11.804 15.551 1.00 84.19 191 SER A N 1
ATOM 1462 C CA . SER A 1 191 ? -4.845 11.320 15.991 1.00 84.19 191 SER A CA 1
ATOM 1463 C C . SER A 1 191 ? -5.240 9.993 15.335 1.00 84.19 191 SER A C 1
ATOM 1465 O O . SER A 1 191 ? -5.785 9.120 16.009 1.00 84.19 191 SER A O 1
ATOM 1467 N N . THR A 1 192 ? -4.946 9.815 14.042 1.00 85.88 192 THR A N 1
ATOM 1468 C CA . THR A 1 192 ? -5.209 8.554 13.322 1.00 85.88 192 THR A CA 1
ATOM 1469 C C . THR A 1 192 ? -4.358 7.411 13.820 1.00 85.88 192 THR A C 1
ATOM 1471 O O . THR A 1 192 ? -4.872 6.309 13.975 1.00 85.88 192 THR A O 1
ATOM 1474 N N . GLU A 1 193 ? -3.093 7.664 14.123 1.00 83.44 193 GLU A N 1
ATOM 1475 C CA . GLU A 1 193 ? -2.181 6.677 14.685 1.00 83.44 193 GLU A CA 1
ATOM 1476 C C . GLU A 1 193 ? -2.583 6.288 16.101 1.00 83.44 193 GLU A C 1
ATOM 1478 O O . GLU A 1 193 ? -2.671 5.099 16.391 1.00 83.44 193 GLU A O 1
ATOM 1483 N N . GLN A 1 194 ? -2.973 7.252 16.937 1.00 78.94 194 GLN A N 1
ATOM 1484 C CA . GLN A 1 194 ? -3.513 6.961 18.263 1.00 78.94 194 GLN A CA 1
ATOM 1485 C C . GLN A 1 194 ? -4.781 6.091 18.197 1.00 78.94 194 GLN A C 1
ATOM 1487 O O . GLN A 1 194 ? -4.891 5.094 18.919 1.00 78.94 194 GLN A O 1
ATOM 1492 N N . TYR A 1 195 ? -5.742 6.443 17.336 1.00 82.00 195 TYR A N 1
ATOM 1493 C CA . TYR A 1 195 ? -6.976 5.669 17.187 1.00 82.00 195 TYR A CA 1
ATOM 1494 C C . TYR A 1 195 ? -6.716 4.284 16.602 1.00 82.00 195 TYR A C 1
ATOM 1496 O O . TYR A 1 195 ? -7.201 3.295 17.140 1.00 82.00 195 TYR A O 1
ATOM 1504 N N . ALA A 1 196 ? -5.960 4.195 15.512 1.00 80.19 196 ALA A N 1
ATOM 1505 C CA . ALA A 1 196 ? -5.739 2.933 14.832 1.00 80.19 196 ALA A CA 1
ATOM 1506 C C . ALA A 1 196 ? -4.848 1.993 15.654 1.00 80.19 196 ALA A C 1
ATOM 1508 O O . ALA A 1 196 ? -5.143 0.805 15.690 1.00 80.19 196 ALA A O 1
ATOM 1509 N N . GLN A 1 197 ? -3.866 2.493 16.414 1.00 74.00 197 GLN A N 1
ATOM 1510 C CA . GLN A 1 197 ? -3.165 1.680 17.417 1.00 74.00 197 GLN A CA 1
ATOM 1511 C C . GLN A 1 197 ? -4.134 1.172 18.489 1.00 74.00 197 GLN A C 1
ATOM 1513 O O . GLN A 1 197 ? -4.133 -0.016 18.795 1.00 74.00 197 GLN A O 1
ATOM 1518 N N . SER A 1 198 ? -5.027 2.025 19.003 1.00 74.38 198 SER A N 1
ATOM 1519 C CA . SER A 1 198 ? -6.046 1.598 19.976 1.00 74.38 198 SER A CA 1
ATOM 1520 C C . SER A 1 198 ? -6.985 0.540 19.381 1.00 74.38 198 SER A C 1
ATOM 1522 O O . SER A 1 198 ? -7.284 -0.465 20.025 1.00 74.38 198 SER A O 1
ATOM 1524 N N . LEU A 1 199 ? -7.420 0.728 18.132 1.00 72.69 199 LEU A N 1
ATOM 1525 C CA . LEU A 1 199 ? -8.265 -0.208 17.397 1.00 72.69 199 LEU A CA 1
ATOM 1526 C C . LEU A 1 199 ? -7.545 -1.540 17.182 1.00 72.69 199 LEU A C 1
ATOM 1528 O O . LEU A 1 199 ? -8.144 -2.585 17.433 1.00 72.69 199 LEU A O 1
ATOM 1532 N N . LEU A 1 200 ? -6.278 -1.510 16.763 1.00 73.62 200 LEU A N 1
ATOM 1533 C CA . LEU A 1 200 ? -5.449 -2.693 16.549 1.00 73.62 200 LEU A CA 1
ATOM 1534 C C . LEU A 1 200 ? -5.244 -3.462 17.864 1.00 73.62 200 LEU A C 1
ATOM 1536 O O . LEU A 1 200 ? -5.535 -4.659 17.940 1.00 73.62 200 LEU A O 1
ATOM 1540 N N . CYS A 1 201 ? -4.871 -2.762 18.935 1.00 68.31 201 CYS A N 1
ATOM 1541 C CA . CYS A 1 201 ? -4.648 -3.347 20.255 1.00 68.31 201 CYS A CA 1
ATOM 1542 C C . CYS A 1 201 ? -5.924 -3.949 20.863 1.00 68.31 201 CYS A C 1
ATOM 1544 O O . CYS A 1 201 ? -5.906 -5.102 21.298 1.00 68.31 201 CYS A O 1
ATOM 1546 N N . HIS A 1 202 ? -7.052 -3.230 20.850 1.00 67.69 202 HIS A N 1
ATOM 1547 C CA . HIS A 1 202 ? -8.303 -3.724 21.439 1.00 67.69 202 HIS A CA 1
ATOM 1548 C C . HIS A 1 202 ? -9.014 -4.766 20.572 1.00 67.69 202 HIS A C 1
ATOM 1550 O O . HIS A 1 202 ? -9.596 -5.717 21.101 1.00 67.69 202 HIS A O 1
ATOM 1556 N N . SER A 1 203 ? -8.995 -4.606 19.246 1.00 63.91 203 SER A N 1
ATOM 1557 C CA . SER A 1 203 ? -9.780 -5.462 18.349 1.00 63.91 203 SER A CA 1
ATOM 1558 C C . SER A 1 203 ? -9.071 -6.752 17.970 1.00 63.91 203 SER A C 1
ATOM 1560 O O . SER A 1 203 ? -9.763 -7.734 17.698 1.00 63.91 203 SER A O 1
ATOM 1562 N N . PHE A 1 204 ? -7.734 -6.761 17.961 1.00 63.19 204 PHE A N 1
ATOM 1563 C CA . PHE A 1 204 ? -6.940 -7.893 17.477 1.00 63.19 204 PHE A CA 1
ATOM 1564 C C . PHE A 1 204 ? -6.025 -8.500 18.545 1.00 63.19 204 PHE A C 1
ATOM 1566 O O . PHE A 1 204 ? -5.593 -9.635 18.372 1.00 63.19 204 PHE A O 1
ATOM 1573 N N . GLY A 1 205 ? -5.825 -7.844 19.697 1.00 54.72 205 GLY A N 1
ATOM 1574 C CA . GLY A 1 205 ? -4.973 -8.351 20.783 1.00 54.72 205 GLY A CA 1
ATOM 1575 C C . GLY A 1 205 ? -5.366 -9.726 21.350 1.00 54.72 205 GLY A C 1
ATOM 1576 O O . GLY A 1 205 ? -4.536 -10.393 21.960 1.00 54.72 205 GLY A O 1
ATOM 1577 N N . LYS A 1 206 ? -6.605 -10.192 21.122 1.00 51.97 206 LYS A N 1
ATOM 1578 C CA . LYS A 1 206 ? -7.071 -11.534 21.533 1.00 51.97 206 LYS A CA 1
ATOM 1579 C C . LYS A 1 206 ? -6.993 -12.599 20.432 1.00 51.97 206 LYS A C 1
ATOM 1581 O O . LYS A 1 206 ? -7.013 -13.789 20.744 1.00 51.97 206 LYS A O 1
ATOM 1586 N N . ALA A 1 207 ? -6.925 -12.215 19.157 1.00 48.62 207 ALA A N 1
ATOM 1587 C CA . ALA A 1 207 ? -6.904 -13.166 18.050 1.00 48.62 207 ALA A CA 1
ATOM 1588 C C . ALA A 1 207 ? -5.451 -13.542 17.725 1.00 48.62 207 ALA A C 1
ATOM 1590 O O . ALA A 1 207 ? -4.651 -12.691 17.364 1.00 48.62 207 ALA A O 1
ATOM 1591 N N . ARG A 1 208 ? -5.116 -14.836 17.824 1.00 42.69 208 ARG A N 1
ATOM 1592 C CA . ARG A 1 208 ? -3.780 -15.443 17.611 1.00 42.69 208 ARG A CA 1
ATOM 1593 C C . ARG A 1 208 ? -3.141 -15.223 16.225 1.00 42.69 208 ARG A C 1
ATOM 1595 O O . ARG A 1 208 ? -2.139 -15.866 15.918 1.00 42.69 208 ARG A O 1
ATOM 1602 N N . CYS A 1 209 ? -3.708 -14.385 15.368 1.00 43.16 209 CYS A N 1
ATOM 1603 C CA . CYS A 1 209 ? -3.109 -14.105 14.075 1.00 43.16 209 CYS A CA 1
ATOM 1604 C C . CYS A 1 209 ? -1.953 -13.138 14.306 1.00 43.16 209 CYS A C 1
ATOM 1606 O O . CYS A 1 209 ? -2.178 -12.008 14.728 1.00 43.16 209 CYS A O 1
ATOM 1608 N N . SER A 1 210 ? -0.724 -13.589 14.049 1.00 41.84 210 SER A N 1
ATOM 1609 C CA . SER A 1 210 ? 0.400 -12.688 13.807 1.00 41.84 210 SER A CA 1
ATOM 1610 C C . SER A 1 210 ? -0.088 -11.627 12.827 1.00 41.84 210 SER A C 1
ATOM 1612 O O . SER A 1 210 ? -0.408 -11.973 11.686 1.00 41.84 210 SER A O 1
ATOM 1614 N N . ALA A 1 211 ? -0.266 -10.393 13.288 1.00 52.38 211 ALA A N 1
ATOM 1615 C CA . ALA A 1 211 ? -0.746 -9.326 12.438 1.00 52.38 211 ALA A CA 1
ATOM 1616 C C . ALA A 1 211 ? 0.264 -9.194 11.296 1.00 52.38 211 ALA A C 1
ATOM 1618 O O . ALA A 1 211 ? 1.440 -8.924 11.526 1.00 52.38 211 ALA A O 1
ATOM 1619 N N . ASP A 1 212 ? -0.163 -9.519 10.076 1.00 64.62 212 ASP A N 1
ATOM 1620 C CA . ASP A 1 212 ? 0.620 -9.231 8.884 1.00 64.62 212 ASP A CA 1
ATOM 1621 C C . ASP A 1 212 ? 0.938 -7.726 8.941 1.00 64.62 212 ASP A C 1
ATOM 1623 O O . ASP A 1 212 ? -0.005 -6.930 8.974 1.00 64.62 212 ASP A O 1
ATOM 1627 N N . PRO A 1 213 ? 2.215 -7.299 8.970 1.00 67.88 213 PRO A N 1
ATOM 1628 C CA . PRO A 1 213 ? 2.563 -5.880 9.000 1.00 67.88 213 PRO A CA 1
ATOM 1629 C C . PRO A 1 213 ? 1.914 -5.104 7.848 1.00 67.88 213 PRO A C 1
ATOM 1631 O O . PRO A 1 213 ? 1.648 -3.910 7.961 1.00 67.88 213 PRO A O 1
ATOM 1634 N N . ARG A 1 214 ? 1.604 -5.789 6.735 1.00 70.19 214 ARG A N 1
ATOM 1635 C CA . ARG A 1 214 ? 0.852 -5.216 5.614 1.00 70.19 214 ARG A CA 1
ATOM 1636 C C . ARG A 1 214 ? -0.603 -4.959 5.970 1.00 70.19 214 ARG A C 1
ATOM 1638 O O . ARG A 1 214 ? -1.148 -3.962 5.522 1.00 70.19 214 ARG A O 1
ATOM 1645 N N . PHE A 1 215 ? -1.234 -5.827 6.757 1.00 73.19 215 PHE A N 1
ATOM 1646 C CA . PHE A 1 215 ? -2.597 -5.614 7.230 1.00 73.19 215 PHE A CA 1
ATOM 1647 C C . PHE A 1 215 ? -2.670 -4.402 8.160 1.00 73.19 215 PHE A C 1
ATOM 1649 O O . PHE A 1 215 ? -3.498 -3.524 7.931 1.00 73.19 215 PHE A O 1
ATOM 1656 N N . GLU A 1 216 ? -1.771 -4.300 9.144 1.00 73.12 216 GLU A N 1
ATOM 1657 C CA . GLU A 1 216 ? -1.712 -3.124 10.024 1.00 73.12 216 GLU A CA 1
ATOM 1658 C C . GLU A 1 216 ? -1.450 -1.847 9.222 1.00 73.12 216 GLU A C 1
ATOM 1660 O O . GLU A 1 216 ? -2.186 -0.871 9.366 1.00 73.12 216 GLU A O 1
ATOM 1665 N N . ALA A 1 217 ? -0.477 -1.879 8.303 1.00 77.56 217 ALA A N 1
ATOM 1666 C CA . ALA A 1 217 ? -0.194 -0.762 7.410 1.00 77.56 217 ALA A CA 1
ATOM 1667 C C . ALA A 1 217 ? -1.402 -0.393 6.531 1.00 77.56 217 ALA A C 1
ATOM 1669 O O . ALA A 1 217 ? -1.683 0.789 6.367 1.00 77.56 217 ALA A O 1
ATOM 1670 N N . ASN A 1 218 ? -2.151 -1.370 6.010 1.00 73.50 218 ASN A N 1
ATOM 1671 C CA . ASN A 1 218 ? -3.338 -1.126 5.187 1.00 73.50 218 ASN A CA 1
ATOM 1672 C C . ASN A 1 218 ? -4.497 -0.544 6.002 1.00 73.50 218 ASN A C 1
ATOM 1674 O O . ASN A 1 218 ? -5.162 0.376 5.534 1.00 73.50 218 ASN A O 1
ATOM 1678 N N . VAL A 1 219 ? -4.736 -1.039 7.221 1.00 75.75 219 VAL A N 1
ATOM 1679 C CA . VAL A 1 219 ? -5.752 -0.480 8.128 1.00 75.75 219 VAL A CA 1
ATOM 1680 C C . VAL A 1 219 ? -5.378 0.948 8.516 1.00 75.75 219 VAL A C 1
ATOM 1682 O O . VAL A 1 219 ? -6.237 1.830 8.488 1.00 75.75 219 VAL A O 1
ATOM 1685 N N . MET A 1 220 ? -4.101 1.196 8.817 1.00 83.19 220 MET A N 1
ATOM 1686 C CA . MET A 1 220 ? -3.562 2.531 9.079 1.00 83.19 220 MET A CA 1
ATOM 1687 C C . MET A 1 220 ? -3.758 3.470 7.885 1.00 83.19 220 MET A C 1
ATOM 1689 O O . MET A 1 220 ? -4.289 4.568 8.053 1.00 83.19 220 MET A O 1
ATOM 1693 N N . ASP A 1 221 ? -3.350 3.046 6.689 1.00 83.12 221 ASP A N 1
ATOM 1694 C CA . ASP A 1 221 ? -3.427 3.834 5.455 1.00 83.12 221 ASP A CA 1
ATOM 1695 C C . ASP A 1 221 ? -4.887 4.142 5.097 1.00 83.12 221 ASP A C 1
ATOM 1697 O O . ASP A 1 221 ? -5.241 5.297 4.867 1.00 83.12 221 ASP A O 1
ATOM 1701 N N . LEU A 1 222 ? -5.770 3.141 5.174 1.00 79.25 222 LEU A N 1
ATOM 1702 C CA . LEU A 1 222 ? -7.203 3.303 4.932 1.00 79.25 222 LEU A CA 1
ATOM 1703 C C . LEU A 1 222 ? -7.855 4.230 5.962 1.00 79.25 222 LEU A C 1
ATOM 1705 O O . LEU A 1 222 ? -8.612 5.121 5.581 1.00 79.25 222 LEU A O 1
ATOM 1709 N N . THR A 1 223 ? -7.544 4.066 7.250 1.00 82.12 223 THR A N 1
ATOM 1710 C CA . THR A 1 223 ? -8.061 4.942 8.315 1.00 82.12 223 THR A CA 1
ATOM 1711 C C . THR A 1 223 ? -7.616 6.380 8.081 1.00 82.12 223 THR A C 1
ATOM 1713 O O . THR A 1 223 ? -8.438 7.294 8.136 1.00 82.12 223 THR A O 1
ATOM 1716 N N . LYS A 1 224 ? -6.339 6.586 7.740 1.00 87.06 224 LYS A N 1
ATOM 1717 C CA . LYS A 1 224 ? -5.797 7.902 7.393 1.00 87.06 224 LYS A CA 1
ATOM 1718 C C . LYS A 1 224 ? -6.502 8.503 6.181 1.00 87.06 224 LYS A C 1
ATOM 1720 O O . LYS A 1 224 ? -6.901 9.658 6.254 1.00 87.06 224 LYS A O 1
ATOM 1725 N N . VAL A 1 225 ? -6.727 7.739 5.109 1.00 82.06 225 VAL A N 1
ATOM 1726 C CA . VAL A 1 225 ? -7.461 8.202 3.915 1.00 82.06 225 VAL A CA 1
ATOM 1727 C C . VAL A 1 225 ? -8.913 8.564 4.242 1.00 82.06 225 VAL A C 1
ATOM 1729 O O . VAL A 1 225 ? -9.388 9.608 3.799 1.00 82.06 225 VAL A O 1
ATOM 1732 N N . LEU A 1 226 ? -9.616 7.748 5.033 1.00 79.12 226 LEU A N 1
ATOM 1733 C CA . LEU A 1 226 ? -11.000 8.017 5.440 1.00 79.12 226 LEU A CA 1
ATOM 1734 C C . LEU A 1 226 ? -11.098 9.278 6.307 1.00 79.12 226 LEU A C 1
ATOM 1736 O O . LEU A 1 226 ? -11.952 10.131 6.064 1.00 79.12 226 LEU A O 1
ATOM 1740 N N . MET A 1 227 ? -10.204 9.427 7.288 1.00 84.25 227 MET A N 1
ATOM 1741 C CA . MET A 1 227 ? -10.180 10.617 8.143 1.00 84.25 227 MET A CA 1
ATOM 1742 C C . MET A 1 227 ? -9.757 11.855 7.369 1.00 84.25 227 MET A C 1
ATOM 1744 O O . MET A 1 227 ? -10.328 12.925 7.560 1.00 84.25 227 MET A O 1
ATOM 1748 N N . PHE A 1 228 ? -8.806 11.699 6.453 1.00 85.38 228 PHE A N 1
ATOM 1749 C CA . PHE A 1 228 ? -8.385 12.751 5.551 1.00 85.38 228 PHE A CA 1
ATOM 1750 C C . PHE A 1 228 ? -9.559 13.266 4.699 1.00 85.38 228 PHE A C 1
ATOM 1752 O O . PHE A 1 228 ? -9.810 14.469 4.666 1.00 85.38 228 PHE A O 1
ATOM 1759 N N . ALA A 1 229 ? -10.319 12.359 4.073 1.00 77.00 229 ALA A N 1
ATOM 1760 C CA . ALA A 1 229 ? -11.462 12.706 3.229 1.00 77.00 229 ALA A CA 1
ATOM 1761 C C . ALA A 1 229 ? -12.570 13.454 3.990 1.00 77.00 229 ALA A C 1
ATOM 1763 O O . ALA A 1 229 ? -13.246 14.296 3.407 1.00 77.00 229 ALA A O 1
ATOM 1764 N N . ARG A 1 230 ? -12.741 13.170 5.288 1.00 78.69 230 ARG A N 1
ATOM 1765 C CA . ARG A 1 230 ? -13.715 13.852 6.154 1.00 78.69 230 ARG A CA 1
ATOM 1766 C C . ARG A 1 230 ? -13.215 15.193 6.684 1.00 78.69 230 ARG A C 1
ATOM 1768 O O . ARG A 1 230 ? -13.989 16.138 6.803 1.00 78.69 230 ARG A O 1
ATOM 1775 N N . ALA A 1 231 ? -11.952 15.258 7.097 1.00 82.94 231 ALA A N 1
ATOM 1776 C CA . ALA A 1 231 ? -11.398 16.434 7.760 1.00 82.94 231 ALA A CA 1
ATOM 1777 C C . ALA A 1 231 ? -11.196 17.618 6.800 1.00 82.94 231 ALA A C 1
ATOM 1779 O O . ALA A 1 231 ? -11.000 18.746 7.259 1.00 82.94 231 ALA A O 1
ATOM 1780 N N . TRP A 1 232 ? -11.249 17.360 5.490 1.00 78.25 232 TRP A N 1
ATOM 1781 C CA . TRP A 1 232 ? -10.941 18.311 4.432 1.00 78.25 232 TRP A CA 1
ATOM 1782 C C . TRP A 1 232 ? -12.192 18.747 3.640 1.00 78.25 232 TRP A C 1
ATOM 1784 O O . TRP A 1 232 ? -13.064 17.913 3.396 1.00 78.25 232 TRP A O 1
ATOM 1794 N N . PRO A 1 233 ? -12.292 20.015 3.188 1.00 74.38 233 PRO A N 1
ATOM 1795 C CA . PRO A 1 233 ? -13.396 20.471 2.338 1.00 74.38 233 PRO A CA 1
ATOM 1796 C C . PRO A 1 233 ? -13.566 19.648 1.047 1.00 74.38 233 PRO A C 1
ATOM 1798 O O . PRO A 1 233 ? -12.584 19.297 0.381 1.00 74.38 233 PRO A O 1
ATOM 1801 N N . VAL A 1 234 ? -14.823 19.388 0.673 1.00 64.38 234 VAL A N 1
ATOM 1802 C CA . VAL A 1 234 ? -15.242 18.515 -0.449 1.00 64.38 234 VAL A CA 1
ATOM 1803 C C . VAL A 1 234 ? -14.694 18.982 -1.802 1.00 64.38 234 VAL A C 1
ATOM 1805 O O . VAL A 1 234 ? -14.363 18.175 -2.673 1.00 64.38 234 VAL A O 1
ATOM 1808 N N . ASP A 1 235 ? -14.532 20.293 -1.961 1.00 65.00 235 ASP A N 1
ATOM 1809 C CA . ASP A 1 235 ? -14.045 20.946 -3.178 1.00 65.00 235 ASP A CA 1
ATOM 1810 C C . ASP A 1 235 ? -12.664 20.414 -3.601 1.00 65.00 235 ASP A C 1
ATOM 1812 O O . ASP A 1 235 ? -12.354 20.287 -4.790 1.00 65.00 235 ASP A O 1
ATOM 1816 N N . VAL A 1 236 ? -11.834 20.065 -2.613 1.00 65.06 236 VAL A N 1
ATOM 1817 C CA . VAL A 1 236 ? -10.438 19.668 -2.805 1.00 65.06 236 VAL A CA 1
ATOM 1818 C C . VAL A 1 236 ? -10.307 18.152 -2.959 1.00 65.06 236 VAL A C 1
ATOM 1820 O O . VAL A 1 236 ? -9.539 17.706 -3.813 1.00 65.06 236 VAL A O 1
ATOM 1823 N N . THR A 1 237 ? -11.067 17.347 -2.206 1.00 62.19 237 THR A N 1
ATOM 1824 C CA . THR A 1 237 ? -10.925 15.875 -2.170 1.00 62.19 237 THR A CA 1
ATOM 1825 C C . THR A 1 237 ? -11.181 15.219 -3.522 1.00 62.19 237 THR A C 1
ATOM 1827 O O . THR A 1 237 ? -10.374 14.398 -3.971 1.00 62.19 237 THR A O 1
ATOM 1830 N N . GLY A 1 238 ? -12.209 15.646 -4.254 1.00 60.97 238 GLY A N 1
ATOM 1831 C CA . GLY A 1 238 ? -12.526 14.972 -5.511 1.00 60.97 238 GLY A CA 1
ATOM 1832 C C . GLY A 1 238 ? -11.480 15.176 -6.627 1.00 60.97 238 GLY A C 1
ATOM 1833 O O . GLY A 1 238 ? -11.465 14.432 -7.608 1.00 60.97 238 GLY A O 1
ATOM 1834 N N . SER A 1 239 ? -10.564 16.148 -6.515 1.00 59.88 239 SER A N 1
ATOM 1835 C CA . SER A 1 239 ? -9.475 16.332 -7.493 1.00 59.88 239 SER A CA 1
ATOM 1836 C C . SER A 1 239 ? -8.400 15.241 -7.392 1.00 59.88 239 SER A C 1
ATOM 1838 O O . SER A 1 239 ? -7.583 15.093 -8.303 1.00 59.88 239 SER A O 1
ATOM 1840 N N . PHE A 1 240 ? -8.412 14.445 -6.317 1.00 59.91 240 PHE A N 1
ATOM 1841 C CA . PHE A 1 240 ? -7.425 13.394 -6.062 1.00 59.91 240 PHE A CA 1
ATOM 1842 C C . PHE A 1 240 ? -7.941 11.974 -6.349 1.00 59.91 240 PHE A C 1
ATOM 1844 O O . PHE A 1 240 ? -7.132 11.065 -6.528 1.00 59.91 240 PHE A O 1
ATOM 1851 N N . GLU A 1 241 ? -9.253 11.773 -6.472 1.00 53.66 241 GLU A N 1
ATOM 1852 C CA . GLU A 1 241 ? -9.871 10.442 -6.607 1.00 53.66 241 GLU A CA 1
ATOM 1853 C C . GLU A 1 241 ? -9.762 9.820 -8.002 1.00 53.66 241 GLU A C 1
ATOM 1855 O O . GLU A 1 241 ? -9.804 8.597 -8.134 1.00 53.66 241 GLU A O 1
ATOM 1860 N N . GLN A 1 242 ? -9.521 10.625 -9.045 1.00 55.06 242 GLN A N 1
ATOM 1861 C CA . GLN A 1 242 ? -9.280 10.117 -10.408 1.00 55.06 242 GLN A CA 1
ATOM 1862 C C . GLN A 1 242 ? -8.000 9.275 -10.524 1.00 55.06 242 GLN A C 1
ATOM 1864 O O . GLN A 1 242 ? -7.718 8.685 -11.565 1.00 55.06 242 GLN A O 1
ATOM 1869 N N . THR A 1 243 ? -7.202 9.203 -9.462 1.00 49.91 243 THR A N 1
ATOM 1870 C CA . THR A 1 243 ? -6.074 8.287 -9.382 1.00 49.91 243 THR A CA 1
ATOM 1871 C C . THR A 1 243 ? -6.389 7.231 -8.335 1.00 49.91 243 THR A C 1
ATOM 1873 O O . THR A 1 243 ? -6.334 7.519 -7.149 1.00 49.91 243 THR A O 1
ATOM 1876 N N . LYS A 1 244 ? -6.731 6.013 -8.755 1.00 59.28 244 LYS A N 1
ATOM 1877 C CA . LYS A 1 244 ? -6.794 4.839 -7.874 1.00 59.28 244 LYS A CA 1
ATOM 1878 C C . LYS A 1 244 ? -5.594 3.916 -8.139 1.00 59.28 244 LYS A C 1
ATOM 1880 O O . LYS A 1 244 ? -5.155 3.843 -9.289 1.00 59.28 244 LYS A O 1
ATOM 1885 N N . PRO A 1 245 ? -5.111 3.169 -7.127 1.00 50.12 245 PRO A N 1
ATOM 1886 C CA . PRO A 1 245 ? -5.228 3.427 -5.687 1.00 50.12 245 PRO A CA 1
ATOM 1887 C C . PRO A 1 245 ? -4.143 4.424 -5.227 1.00 50.12 245 PRO A C 1
ATOM 1889 O O . PRO A 1 245 ? -2.978 4.296 -5.605 1.00 50.12 245 PRO A O 1
ATOM 1892 N N . LEU A 1 246 ? -4.508 5.429 -4.425 1.00 60.72 246 LEU A N 1
ATOM 1893 C CA . LEU A 1 246 ? -3.535 6.291 -3.746 1.00 60.72 246 LEU A CA 1
ATOM 1894 C C . LEU A 1 246 ? -3.296 5.756 -2.341 1.00 60.72 246 LEU A C 1
ATOM 1896 O O . LEU A 1 246 ? -4.245 5.650 -1.571 1.00 60.72 246 LEU A O 1
ATOM 1900 N N . SER A 1 247 ? -2.036 5.491 -2.004 1.00 83.19 247 SER A N 1
ATOM 1901 C CA . SER A 1 247 ? -1.631 5.439 -0.602 1.00 83.19 247 SER A CA 1
ATOM 1902 C C . SER A 1 247 ? -1.837 6.811 0.046 1.00 83.19 247 SER A C 1
ATOM 1904 O O . SER A 1 247 ? -1.732 7.843 -0.639 1.00 83.19 247 SER A O 1
ATOM 1906 N N . TYR A 1 248 ? -2.076 6.844 1.359 1.00 87.06 248 TYR A N 1
ATOM 1907 C CA . TYR A 1 248 ? -2.181 8.091 2.124 1.00 87.06 248 TYR A CA 1
ATOM 1908 C C . TYR A 1 248 ? -0.988 9.014 1.851 1.00 87.06 248 TYR A C 1
ATOM 1910 O O . TYR A 1 248 ? -1.156 10.216 1.654 1.00 87.06 248 TYR A O 1
ATOM 1918 N N . GLU A 1 249 ? 0.215 8.451 1.738 1.00 84.75 249 GLU A N 1
ATOM 1919 C CA . GLU A 1 249 ? 1.423 9.250 1.557 1.00 84.75 249 GLU A CA 1
ATOM 1920 C C . GLU A 1 249 ? 1.483 9.955 0.199 1.00 84.75 249 GLU A C 1
ATOM 1922 O O . GLU A 1 249 ? 1.931 11.099 0.095 1.00 84.75 249 GLU A O 1
ATOM 1927 N N . LEU A 1 250 ? 0.964 9.323 -0.855 1.00 79.12 250 LEU A N 1
ATOM 1928 C CA . LEU A 1 250 ? 0.858 9.974 -2.156 1.00 79.12 250 LEU A CA 1
ATOM 1929 C C . LEU A 1 250 ? -0.218 11.069 -2.145 1.00 79.12 250 LEU A C 1
ATOM 1931 O O . LEU A 1 250 ? -0.030 12.114 -2.773 1.00 79.12 250 LEU A O 1
ATOM 1935 N N . LEU A 1 251 ? -1.319 10.855 -1.417 1.00 82.19 251 LEU A N 1
ATOM 1936 C CA . LEU A 1 251 ? -2.369 11.856 -1.224 1.00 82.19 251 LEU A CA 1
ATOM 1937 C C . LEU A 1 251 ? -1.832 13.078 -0.460 1.00 82.19 251 LEU A C 1
ATOM 1939 O O . LEU A 1 251 ? -1.924 14.203 -0.960 1.00 82.19 251 LEU A O 1
ATOM 1943 N N . LYS A 1 252 ? -1.154 12.845 0.670 1.00 87.88 252 LYS A N 1
ATOM 1944 C CA . LYS A 1 252 ? -0.454 13.858 1.470 1.00 87.88 252 LYS A CA 1
ATOM 1945 C C . LYS A 1 252 ? 0.522 14.667 0.626 1.00 87.88 252 LYS A C 1
ATOM 1947 O O . LYS A 1 252 ? 0.434 15.892 0.587 1.00 87.88 252 LYS A O 1
ATOM 1952 N N . GLN A 1 253 ? 1.410 14.001 -0.117 1.00 82.12 253 GLN A N 1
ATOM 1953 C CA . GLN A 1 253 ? 2.406 14.673 -0.959 1.00 82.12 253 GLN A CA 1
ATOM 1954 C C . GLN A 1 253 ? 1.781 15.590 -2.011 1.00 82.12 253 GLN A C 1
ATOM 1956 O O . GLN A 1 253 ? 2.266 16.703 -2.232 1.00 82.12 253 GLN A O 1
ATOM 1961 N N . ARG A 1 254 ? 0.730 15.127 -2.696 1.00 78.69 254 ARG A N 1
ATOM 1962 C CA . ARG A 1 254 ? 0.078 15.939 -3.730 1.00 78.69 254 ARG A CA 1
ATOM 1963 C C . ARG A 1 254 ? -0.640 17.133 -3.128 1.00 78.69 254 ARG A C 1
ATOM 1965 O O . ARG A 1 254 ? -0.651 18.198 -3.739 1.00 78.69 254 ARG A O 1
ATOM 1972 N N . MET A 1 255 ? -1.205 16.972 -1.941 1.00 79.31 255 MET A N 1
ATOM 1973 C CA . MET A 1 255 ? -1.956 18.048 -1.330 1.00 79.31 255 MET A CA 1
ATOM 1974 C C . MET A 1 255 ? -1.080 19.069 -0.609 1.00 79.31 255 MET A C 1
ATOM 1976 O O . MET A 1 255 ? -1.342 20.261 -0.712 1.00 79.31 255 MET A O 1
ATOM 1980 N N . MET A 1 256 ? 0.025 18.642 0.006 1.00 82.19 256 MET A N 1
ATOM 1981 C CA . MET A 1 256 ? 1.069 19.572 0.444 1.00 82.19 256 MET A CA 1
ATOM 1982 C C . MET A 1 256 ? 1.556 20.434 -0.727 1.00 82.19 256 MET A C 1
ATOM 1984 O O . MET A 1 256 ? 1.644 21.648 -0.598 1.00 82.19 256 MET A O 1
ATOM 1988 N N . ALA A 1 257 ? 1.775 19.830 -1.902 1.00 76.00 257 ALA A N 1
ATOM 1989 C CA . ALA A 1 257 ? 2.164 20.583 -3.094 1.00 76.00 257 ALA A CA 1
ATOM 1990 C C . ALA A 1 257 ? 1.083 21.583 -3.550 1.00 76.00 257 ALA A C 1
ATOM 1992 O O . ALA A 1 257 ? 1.418 22.677 -4.003 1.00 76.00 257 ALA A O 1
ATOM 1993 N N . HIS A 1 258 ? -0.200 21.223 -3.429 1.00 73.19 258 HIS A N 1
ATOM 1994 C CA . HIS A 1 258 ? -1.310 22.129 -3.725 1.00 73.19 258 HIS A CA 1
ATOM 1995 C C . HIS A 1 258 ? -1.318 23.350 -2.810 1.00 73.19 258 HIS A C 1
ATOM 1997 O O . HIS A 1 258 ? -1.401 24.481 -3.289 1.00 73.19 258 HIS A O 1
ATOM 2003 N N . LEU A 1 259 ? -1.225 23.111 -1.507 1.00 75.00 259 LEU A N 1
ATOM 2004 C CA . LEU A 1 259 ? -1.404 24.144 -0.498 1.00 75.00 259 LEU A CA 1
ATOM 2005 C C . LEU A 1 259 ? -0.188 25.057 -0.359 1.00 75.00 259 LEU A C 1
ATOM 2007 O O . LEU A 1 259 ? -0.344 26.227 -0.032 1.00 75.00 259 LEU A O 1
ATOM 2011 N N . ASP A 1 260 ? 1.001 24.569 -0.714 1.00 75.88 260 ASP A N 1
ATOM 2012 C CA . ASP A 1 260 ? 2.195 25.405 -0.860 1.00 75.88 260 ASP A CA 1
ATOM 2013 C C . ASP A 1 260 ? 2.091 26.371 -2.068 1.00 75.88 260 ASP A C 1
ATOM 2015 O O . ASP A 1 260 ? 3.049 27.079 -2.379 1.00 75.88 260 ASP A O 1
ATOM 2019 N N . GLY A 1 261 ? 0.955 26.403 -2.787 1.00 69.81 261 GLY A N 1
ATOM 2020 C CA . GLY A 1 261 ? 0.749 27.274 -3.948 1.00 69.81 261 GLY A CA 1
ATOM 2021 C C . GLY A 1 261 ? 1.724 26.963 -5.084 1.00 69.81 261 GLY A C 1
ATOM 2022 O O . GLY A 1 261 ? 2.032 27.816 -5.910 1.00 69.81 261 GLY A O 1
ATOM 2023 N N . ALA A 1 262 ? 2.248 25.742 -5.112 1.00 68.75 262 ALA A N 1
ATOM 2024 C CA . ALA A 1 262 ? 3.298 25.316 -6.021 1.00 68.75 262 ALA A CA 1
ATOM 2025 C C . ALA A 1 262 ? 2.859 24.059 -6.767 1.00 68.75 262 ALA A C 1
ATOM 2027 O O . ALA A 1 262 ? 3.669 23.170 -7.015 1.00 68.75 262 ALA A O 1
ATOM 2028 N N . TYR A 1 263 ? 1.569 23.933 -7.087 1.00 80.62 263 TYR A N 1
ATOM 2029 C CA . TYR A 1 263 ? 1.088 22.821 -7.890 1.00 80.62 263 TYR A CA 1
ATOM 2030 C C . TYR A 1 263 ? -0.068 23.208 -8.797 1.00 80.62 263 TYR A C 1
ATOM 2032 O O . TYR A 1 263 ? -1.091 23.733 -8.360 1.00 80.62 263 TYR A O 1
ATOM 2040 N N . CYS A 1 264 ? 0.098 22.885 -10.072 1.00 85.56 264 CYS A N 1
ATOM 2041 C CA . CYS A 1 264 ? -0.944 22.977 -11.066 1.00 85.56 264 CYS A CA 1
ATOM 2042 C C . CYS A 1 264 ? -1.547 21.588 -11.245 1.00 85.56 264 CYS A C 1
ATOM 2044 O O . CYS A 1 264 ? -0.876 20.675 -11.734 1.00 85.56 264 CYS A O 1
ATOM 2046 N N . PHE A 1 265 ? -2.819 21.431 -10.898 1.00 80.25 265 PHE A N 1
ATOM 2047 C CA . PHE A 1 265 ? -3.558 20.192 -11.092 1.00 80.25 265 PHE A CA 1
ATOM 2048 C C . PHE A 1 265 ? -3.825 19.902 -12.551 1.00 80.25 265 PHE A C 1
ATOM 2050 O O . PHE A 1 265 ? -3.888 18.730 -12.920 1.00 80.25 265 PHE A O 1
ATOM 2057 N N . TYR A 1 266 ? -3.955 20.935 -13.388 1.00 85.06 266 TYR A N 1
ATOM 2058 C CA . TYR A 1 266 ? -4.218 20.727 -14.805 1.00 85.06 266 TYR A CA 1
ATOM 2059 C C . TYR A 1 266 ? -3.088 19.946 -15.485 1.00 85.06 266 TYR A C 1
ATOM 2061 O O . TYR A 1 266 ? -3.329 18.944 -16.153 1.00 85.06 266 TYR A O 1
ATOM 2069 N N . CYS A 1 267 ? -1.843 20.379 -15.276 1.00 85.81 267 CYS A N 1
ATOM 2070 C CA . CYS A 1 267 ? -0.669 19.800 -15.930 1.00 85.81 267 CYS A CA 1
ATOM 2071 C C . CYS A 1 267 ? 0.242 18.979 -15.004 1.00 85.81 267 CYS A C 1
ATOM 2073 O O . CYS A 1 267 ? 1.265 18.454 -15.454 1.00 85.81 267 CYS A O 1
ATOM 2075 N N . HIS A 1 268 ? -0.112 18.865 -13.721 1.00 80.94 268 HIS A N 1
ATOM 2076 C CA . HIS A 1 268 ? 0.658 18.179 -12.681 1.00 80.94 268 HIS A CA 1
ATOM 2077 C C . HIS A 1 268 ? 2.090 18.727 -12.499 1.00 80.94 268 HIS A C 1
ATOM 2079 O O . HIS A 1 268 ? 3.030 17.968 -12.216 1.00 80.94 268 HIS A O 1
ATOM 2085 N N . SER A 1 269 ? 2.276 20.036 -12.702 1.00 82.38 269 SER A N 1
ATOM 2086 C CA . SER A 1 269 ? 3.561 20.725 -12.523 1.00 82.38 269 SER A CA 1
ATOM 2087 C C . SER A 1 269 ? 3.688 21.301 -11.124 1.00 82.38 269 SER A C 1
ATOM 2089 O O . SER A 1 269 ? 2.710 21.806 -10.590 1.00 82.38 269 SER A O 1
ATOM 2091 N N . LYS A 1 270 ? 4.906 21.271 -10.570 1.00 81.75 270 LYS A N 1
ATOM 2092 C CA . LYS A 1 270 ? 5.231 21.945 -9.305 1.00 81.75 270 LYS A CA 1
ATOM 2093 C C . LYS A 1 270 ? 5.677 23.407 -9.474 1.00 81.75 270 LYS A C 1
ATOM 2095 O O . LYS A 1 270 ? 6.057 24.065 -8.517 1.00 81.75 270 LYS A O 1
ATOM 2100 N N . GLU A 1 271 ? 5.749 23.878 -10.716 1.00 82.69 271 GLU A N 1
ATOM 2101 C CA . GLU A 1 271 ? 6.374 25.166 -11.042 1.00 82.69 271 GLU A CA 1
ATOM 2102 C C . GLU A 1 271 ? 5.388 26.341 -10.950 1.00 82.69 271 GLU A C 1
ATOM 2104 O O . GLU A 1 271 ? 5.822 27.472 -10.794 1.00 82.69 271 GLU A O 1
ATOM 2109 N N . HIS A 1 272 ? 4.079 26.084 -11.038 1.00 85.56 272 HIS A N 1
ATOM 2110 C CA . HIS A 1 272 ? 3.027 27.105 -11.022 1.00 85.56 272 HIS A CA 1
ATOM 2111 C C . HIS A 1 272 ? 1.713 26.555 -10.471 1.00 85.56 272 HIS A C 1
ATOM 2113 O O . HIS A 1 272 ? 1.533 25.342 -10.416 1.00 85.56 272 HIS A O 1
ATOM 2119 N N . VAL A 1 273 ? 0.778 27.451 -10.144 1.00 87.94 273 VAL A N 1
ATOM 2120 C CA . VAL A 1 273 ? -0.629 27.128 -9.845 1.00 87.94 273 VAL A CA 1
ATOM 2121 C C . VAL A 1 273 ? -1.504 27.159 -11.094 1.00 87.94 273 VAL A C 1
ATOM 2123 O O . VAL A 1 273 ? -1.129 27.726 -12.122 1.00 87.94 273 VAL A O 1
ATOM 2126 N N . ASP A 1 274 ? -2.709 26.600 -10.990 1.00 88.19 274 ASP A N 1
ATOM 2127 C CA . ASP A 1 274 ? -3.694 26.551 -12.076 1.00 88.19 274 ASP A CA 1
ATOM 2128 C C . ASP A 1 274 ? -3.999 27.923 -12.691 1.00 88.19 274 ASP A C 1
ATOM 2130 O O . ASP A 1 274 ? -4.069 28.034 -13.913 1.00 88.19 274 ASP A O 1
ATOM 2134 N N . ALA A 1 275 ? -4.069 28.979 -11.872 1.00 89.50 275 ALA A N 1
ATOM 2135 C CA . ALA A 1 275 ? -4.307 30.359 -12.313 1.00 89.50 275 ALA A CA 1
ATOM 2136 C C . ALA A 1 275 ? -3.214 30.924 -13.244 1.00 89.50 275 ALA A C 1
ATOM 2138 O O . ALA A 1 275 ? -3.442 31.914 -13.934 1.00 89.50 275 ALA A O 1
ATOM 2139 N N . PHE A 1 276 ? -2.037 30.293 -13.294 1.00 91.12 276 PHE A N 1
ATOM 2140 C CA . PHE A 1 276 ? -0.949 30.657 -14.203 1.00 91.12 276 PHE A CA 1
ATOM 2141 C C . PHE A 1 276 ? -0.630 29.540 -15.199 1.00 91.12 276 PHE A C 1
ATOM 2143 O O . PHE A 1 276 ? 0.366 29.621 -15.910 1.00 91.12 276 PHE A O 1
ATOM 2150 N N . CYS A 1 277 ? -1.437 28.480 -15.283 1.00 92.69 277 CYS A N 1
ATOM 2151 C CA . CYS A 1 277 ? -1.120 27.360 -16.157 1.00 92.69 277 CYS A CA 1
ATOM 2152 C C . CYS A 1 277 ? -1.429 27.680 -17.621 1.00 92.69 277 CYS A C 1
ATOM 2154 O O . CYS A 1 277 ? -2.592 27.773 -18.022 1.00 92.69 277 CYS A O 1
ATOM 2156 N N . TYR A 1 278 ? -0.385 27.735 -18.451 1.00 92.94 278 TYR A N 1
ATOM 2157 C CA . TYR A 1 278 ? -0.550 27.911 -19.895 1.00 92.94 278 TYR A CA 1
ATOM 2158 C C . TYR A 1 278 ? -1.399 26.801 -20.531 1.00 92.94 278 TYR A C 1
ATOM 2160 O O . TYR A 1 278 ? -2.257 27.076 -21.364 1.00 92.94 278 TYR A O 1
ATOM 2168 N N . ASN A 1 279 ? -1.208 25.544 -20.114 1.00 91.56 279 ASN A N 1
ATOM 2169 C CA . ASN A 1 279 ? -1.955 24.417 -20.679 1.00 91.56 279 ASN A CA 1
ATOM 2170 C C . ASN A 1 279 ? -3.446 24.486 -20.327 1.00 91.56 279 ASN A C 1
ATOM 2172 O O . ASN A 1 279 ? -4.276 24.113 -21.154 1.00 91.56 279 ASN A O 1
ATOM 2176 N N . LEU A 1 280 ? -3.791 24.980 -19.132 1.00 93.25 280 LEU A N 1
ATOM 2177 C CA . LEU A 1 280 ? -5.183 25.192 -18.737 1.00 93.25 280 LEU A CA 1
ATOM 2178 C C . LEU A 1 280 ? -5.801 26.352 -19.526 1.00 93.25 280 LEU A C 1
ATOM 2180 O O . LEU A 1 280 ? -6.916 26.220 -20.026 1.00 93.25 280 LEU A O 1
ATOM 2184 N N . ALA A 1 281 ? -5.058 27.450 -19.703 1.00 93.44 281 ALA A N 1
ATOM 2185 C CA . ALA A 1 281 ? -5.484 28.591 -20.516 1.00 93.44 281 ALA A CA 1
ATOM 2186 C C . ALA A 1 281 ? -5.754 28.172 -21.969 1.00 93.44 281 ALA A C 1
ATOM 2188 O O . ALA A 1 281 ? -6.791 28.503 -22.548 1.00 93.44 281 ALA A O 1
ATOM 2189 N N . GLN A 1 282 ? -4.842 27.378 -22.535 1.00 92.50 282 GLN A N 1
ATOM 2190 C CA . GLN A 1 282 ? -4.941 26.862 -23.893 1.00 92.50 282 GLN A CA 1
ATOM 2191 C C . GLN A 1 282 ? -6.108 25.882 -24.042 1.00 92.50 282 GLN A C 1
ATOM 2193 O O . GLN A 1 282 ? -6.866 25.973 -25.007 1.00 92.50 282 GLN A O 1
ATOM 2198 N N . ALA A 1 283 ? -6.286 24.966 -23.089 1.00 90.25 283 ALA A N 1
ATOM 2199 C CA . ALA A 1 283 ? -7.407 24.037 -23.103 1.00 90.25 283 ALA A CA 1
ATOM 2200 C C . ALA A 1 283 ? -8.750 24.757 -22.967 1.00 90.25 283 ALA A C 1
ATOM 2202 O O . ALA A 1 283 ? -9.702 24.415 -23.661 1.00 90.25 283 ALA A O 1
ATOM 2203 N N . ARG A 1 284 ? -8.825 25.809 -22.146 1.00 92.12 284 ARG A N 1
ATOM 2204 C CA . ARG A 1 284 ? -10.015 26.660 -22.047 1.00 92.12 284 ARG A CA 1
ATOM 2205 C C . ARG A 1 284 ? -10.308 27.382 -23.355 1.00 92.12 284 ARG A C 1
ATOM 2207 O O . ARG A 1 284 ? -11.447 27.341 -23.811 1.00 92.12 284 ARG A O 1
ATOM 2214 N N . GLN A 1 285 ? -9.296 27.984 -23.984 1.00 93.19 285 GLN A N 1
ATOM 2215 C CA . GLN A 1 285 ? -9.456 28.645 -25.283 1.00 93.19 285 GLN A CA 1
ATOM 2216 C C . GLN A 1 285 ? -9.974 27.671 -26.351 1.00 93.19 285 GLN A C 1
ATOM 2218 O O . GLN A 1 285 ? -10.827 28.035 -27.156 1.00 93.19 285 GLN A O 1
ATOM 2223 N N . LYS A 1 286 ? -9.495 26.423 -26.325 1.00 90.31 286 LYS A N 1
ATOM 2224 C CA . LYS A 1 286 ? -9.921 25.357 -27.241 1.00 90.31 286 LYS A CA 1
ATOM 2225 C C . LYS A 1 286 ? -11.217 24.653 -26.823 1.00 90.31 286 LYS A C 1
ATOM 2227 O O . LYS A 1 286 ? -11.676 23.790 -27.559 1.00 90.31 286 LYS A O 1
ATOM 2232 N N . ARG A 1 287 ? -11.801 24.992 -25.666 1.00 89.94 287 ARG A N 1
ATOM 2233 C CA . ARG A 1 287 ? -12.934 24.277 -25.043 1.00 89.94 287 ARG A CA 1
ATOM 2234 C C . ARG A 1 287 ? -12.669 22.775 -24.827 1.00 89.94 287 ARG A C 1
ATOM 2236 O O . ARG A 1 287 ? -13.579 21.962 -24.899 1.00 89.94 287 ARG A O 1
ATOM 2243 N N . THR A 1 288 ? -11.424 22.413 -24.523 1.00 89.31 288 THR A N 1
ATOM 2244 C CA . THR A 1 288 ? -10.958 21.041 -24.249 1.00 89.31 288 THR A CA 1
ATOM 2245 C C . THR A 1 288 ? -10.481 20.868 -22.802 1.00 89.31 288 THR A C 1
ATOM 2247 O O . THR A 1 288 ? -9.563 20.092 -22.533 1.00 89.31 288 THR A O 1
ATOM 2250 N N . VAL A 1 289 ? -11.027 21.643 -21.860 1.00 87.94 289 VAL A N 1
ATOM 2251 C CA . VAL A 1 289 ? -10.752 21.444 -20.427 1.00 87.94 289 VAL A CA 1
ATOM 2252 C C . VAL A 1 289 ? -11.297 20.073 -20.025 1.00 87.94 289 VAL A C 1
ATOM 2254 O O . VAL A 1 289 ? -12.381 19.692 -20.461 1.00 87.94 289 VAL A O 1
ATOM 2257 N N . ARG A 1 290 ? -10.541 19.317 -19.219 1.00 80.75 290 ARG A N 1
ATOM 2258 C CA . ARG A 1 290 ? -10.950 17.982 -18.754 1.00 80.75 290 ARG A CA 1
ATOM 2259 C C . ARG A 1 290 ? -12.345 18.043 -18.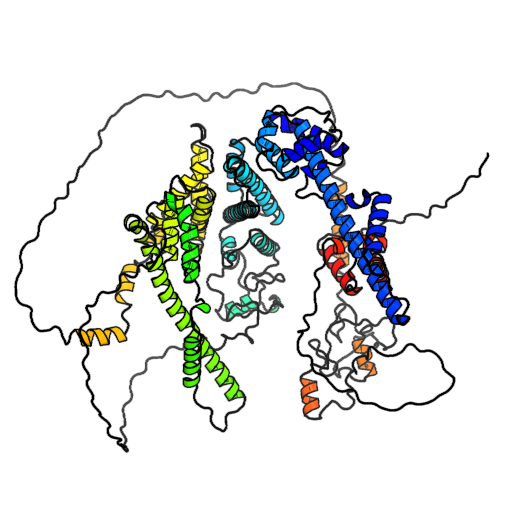125 1.00 80.75 290 ARG A C 1
ATOM 2261 O O . ARG A 1 290 ? -12.599 18.916 -17.297 1.00 80.75 290 ARG A O 1
ATOM 2268 N N . ALA A 1 291 ? -13.226 17.120 -18.505 1.00 68.56 291 ALA A N 1
ATOM 2269 C CA . ALA A 1 291 ? -14.560 17.026 -17.923 1.00 68.56 291 ALA A CA 1
ATOM 2270 C C . ALA A 1 291 ? -14.464 16.887 -16.392 1.00 68.56 291 ALA A C 1
ATOM 2272 O O . ALA A 1 291 ? -13.635 16.130 -15.883 1.00 68.56 291 ALA A O 1
ATOM 2273 N N . GLY A 1 292 ? -15.262 17.673 -15.665 1.00 67.94 292 GLY A N 1
ATOM 2274 C CA . GLY A 1 292 ? -15.245 17.721 -14.199 1.00 67.94 292 GLY A CA 1
ATOM 2275 C C . GLY A 1 292 ? -14.060 18.472 -13.576 1.00 67.94 292 GLY A C 1
ATOM 2276 O O . GLY A 1 292 ? -13.934 18.487 -12.353 1.00 67.94 292 GLY A O 1
ATOM 2277 N N . TYR A 1 293 ? -13.183 19.101 -14.368 1.00 77.38 293 TYR A N 1
ATOM 2278 C CA . TYR A 1 293 ? -12.110 19.929 -13.821 1.00 77.38 293 TYR A CA 1
ATOM 2279 C C . TYR A 1 293 ? -12.644 21.287 -13.360 1.00 77.38 293 TYR A C 1
ATOM 2281 O O . TYR A 1 293 ? -12.945 22.162 -14.176 1.00 77.38 293 TYR A O 1
ATOM 2289 N N . VAL A 1 294 ? -12.706 21.458 -12.043 1.00 74.88 294 VAL A N 1
ATOM 2290 C CA . VAL A 1 294 ? -13.120 22.693 -11.375 1.00 74.88 294 VAL A CA 1
ATOM 2291 C C . VAL A 1 294 ? -11.884 23.373 -10.795 1.00 74.88 294 VAL A C 1
ATOM 2293 O O . VAL A 1 294 ? -11.019 22.716 -10.214 1.00 74.88 294 VAL A O 1
ATOM 2296 N N . LEU A 1 295 ? -11.773 24.685 -10.992 1.00 74.31 295 LEU A N 1
ATOM 2297 C CA . LEU A 1 295 ? -10.727 25.473 -10.349 1.00 74.31 295 LEU A CA 1
ATOM 2298 C C . LEU A 1 295 ? -10.960 25.574 -8.842 1.00 74.31 295 LEU A C 1
ATOM 2300 O O . LEU A 1 295 ? -12.112 25.686 -8.430 1.00 74.31 295 LEU A O 1
ATOM 2304 N N . PRO A 1 296 ? -9.892 25.618 -8.028 1.00 70.06 296 PRO A N 1
ATOM 2305 C CA . PRO A 1 296 ? -10.020 25.922 -6.609 1.00 70.06 296 PRO A CA 1
ATOM 2306 C C . PRO A 1 296 ? -10.825 27.209 -6.375 1.00 70.06 296 PRO A C 1
ATOM 2308 O O . PRO A 1 296 ? -10.613 28.214 -7.067 1.00 70.06 296 PRO A O 1
ATOM 2311 N N . SER A 1 297 ? -11.727 27.184 -5.395 1.00 59.62 297 SER A N 1
ATOM 2312 C CA . SER A 1 297 ? -12.578 28.315 -5.012 1.00 59.62 297 SER A CA 1
ATOM 2313 C C . SER A 1 297 ? -11.748 29.595 -4.820 1.00 59.62 297 SER A C 1
ATOM 2315 O O . SER A 1 297 ? -10.726 29.594 -4.137 1.00 59.62 297 SER A O 1
ATOM 2317 N N . GLY A 1 298 ? -12.151 30.687 -5.482 1.00 71.75 298 GLY A N 1
ATOM 2318 C CA . GLY A 1 298 ? -11.443 31.977 -5.460 1.00 71.75 298 GLY A CA 1
ATOM 2319 C C . GLY A 1 298 ? -10.339 32.155 -6.513 1.00 71.75 298 GLY A C 1
ATOM 2320 O O . GLY A 1 298 ? -9.810 33.258 -6.651 1.00 71.75 298 GLY A O 1
ATOM 2321 N N . SER A 1 299 ? -10.010 31.125 -7.298 1.00 79.94 299 SER A N 1
ATOM 2322 C CA . SER A 1 299 ? -9.089 31.262 -8.433 1.00 79.94 299 SER A CA 1
ATOM 2323 C C . SER A 1 299 ? -9.833 31.532 -9.744 1.00 79.94 299 SER A C 1
ATOM 2325 O O . SER A 1 299 ? -10.891 30.968 -10.021 1.00 79.94 299 SER A O 1
ATOM 2327 N N . THR A 1 300 ? -9.290 32.427 -10.570 1.00 87.12 300 THR A N 1
ATOM 2328 C CA . THR A 1 300 ? -9.831 32.708 -11.901 1.00 87.12 300 THR A CA 1
ATOM 2329 C C . THR A 1 300 ? -9.182 31.797 -12.932 1.00 87.12 300 THR A C 1
ATOM 2331 O O . THR A 1 300 ? -7.989 31.495 -12.865 1.00 87.12 300 THR A O 1
ATOM 2334 N N . TYR A 1 301 ? -9.968 31.348 -13.914 1.00 89.94 301 TYR A N 1
ATOM 2335 C CA . TYR A 1 301 ? -9.397 30.593 -15.023 1.00 89.94 301 TYR A CA 1
ATOM 2336 C C . TYR A 1 301 ? -8.366 31.444 -15.756 1.00 89.94 301 TYR A C 1
ATOM 2338 O O . TYR A 1 301 ? -8.713 32.556 -16.174 1.00 89.94 301 TYR A O 1
ATOM 2346 N N . PRO A 1 302 ? -7.153 30.909 -15.991 1.00 91.12 302 PRO A N 1
ATOM 2347 C CA . PRO A 1 302 ? -6.150 31.627 -16.751 1.00 91.12 302 PRO A CA 1
ATOM 2348 C C . PRO A 1 302 ? -6.697 31.942 -18.146 1.00 91.12 302 PRO A C 1
ATOM 2350 O O . PRO A 1 302 ? -7.355 31.108 -18.784 1.00 91.12 302 PRO A O 1
ATOM 2353 N N . SER A 1 303 ? -6.454 33.164 -18.611 1.00 92.25 303 SER A N 1
ATOM 2354 C CA . SER A 1 303 ? -6.807 33.601 -19.957 1.00 92.25 303 SER A CA 1
ATOM 2355 C C . SER A 1 303 ? -5.560 33.675 -20.824 1.00 92.25 303 SER A C 1
ATOM 2357 O O . SER A 1 303 ? -4.490 34.073 -20.371 1.00 92.25 303 SER A O 1
ATOM 2359 N N . MET A 1 304 ? -5.700 33.352 -22.109 1.00 92.12 304 MET A N 1
ATOM 2360 C CA . MET A 1 304 ? -4.619 33.532 -23.084 1.00 92.12 304 MET A CA 1
ATOM 2361 C C . MET A 1 304 ? -4.265 35.013 -23.300 1.00 92.12 304 MET A C 1
ATOM 2363 O O . MET A 1 304 ? -3.181 35.306 -23.794 1.00 92.12 304 MET A O 1
ATOM 2367 N N . SER A 1 305 ? -5.136 35.943 -22.891 1.00 87.19 305 SER A N 1
ATOM 2368 C CA . SER A 1 305 ? -4.827 37.379 -22.835 1.00 87.19 305 SER A CA 1
ATOM 2369 C C . SER A 1 305 ? -3.777 37.727 -21.774 1.00 87.19 305 SER A C 1
ATOM 2371 O O . SER A 1 305 ? -3.076 38.721 -21.928 1.00 87.19 305 SER A O 1
ATOM 2373 N N . ASP A 1 306 ? -3.605 36.886 -20.749 1.00 87.81 306 ASP A N 1
ATOM 2374 C CA . ASP A 1 306 ? -2.635 37.082 -19.663 1.00 87.81 306 ASP A CA 1
ATOM 2375 C C . ASP A 1 306 ? -1.293 36.399 -19.967 1.00 87.81 306 ASP A C 1
ATOM 2377 O O . ASP A 1 306 ? -0.586 35.959 -19.060 1.00 87.81 306 ASP A O 1
ATOM 2381 N N . ALA A 1 307 ? -0.931 36.277 -21.250 1.00 78.94 307 ALA A N 1
ATOM 2382 C CA . ALA A 1 307 ? 0.202 35.475 -21.721 1.00 78.94 307 ALA A CA 1
ATOM 2383 C C . ALA A 1 307 ? 1.539 35.790 -21.025 1.00 78.94 307 ALA A C 1
ATOM 2385 O O . ALA A 1 307 ? 2.373 34.899 -20.887 1.00 78.94 307 ALA A O 1
ATOM 2386 N N . SER A 1 308 ? 1.734 37.024 -20.551 1.00 80.38 308 SER A N 1
ATOM 2387 C CA . SER A 1 308 ? 2.922 37.443 -19.794 1.00 80.38 308 SER A CA 1
ATOM 2388 C C . SER A 1 308 ? 3.009 36.847 -18.383 1.00 80.38 308 SER A C 1
ATOM 2390 O O . SER A 1 308 ? 4.099 36.780 -17.820 1.00 80.38 308 SER A O 1
ATOM 2392 N N . ARG A 1 309 ? 1.882 36.406 -17.809 1.00 83.69 309 ARG A N 1
ATOM 2393 C CA . ARG A 1 309 ? 1.784 35.797 -16.470 1.00 83.69 309 ARG A CA 1
ATOM 2394 C C . ARG A 1 309 ? 1.631 34.276 -16.526 1.00 83.69 309 ARG A C 1
ATOM 2396 O O . ARG A 1 309 ? 1.800 33.618 -15.502 1.00 83.69 309 ARG A O 1
ATOM 2403 N N . LEU A 1 310 ? 1.323 33.714 -17.699 1.00 88.75 310 LEU A N 1
ATOM 2404 C CA . LEU A 1 310 ? 1.207 32.271 -17.886 1.00 88.75 310 LEU A CA 1
ATOM 2405 C C . LEU A 1 310 ? 2.581 31.601 -17.840 1.00 88.75 310 LEU A C 1
ATOM 2407 O O . LEU A 1 310 ? 3.515 31.972 -18.548 1.00 88.75 310 LEU A O 1
ATOM 2411 N N . GLN A 1 311 ? 2.681 30.551 -17.041 1.00 85.81 311 GLN A N 1
ATOM 2412 C CA . GLN A 1 311 ? 3.855 29.712 -16.921 1.00 85.81 311 GLN A CA 1
ATOM 2413 C C . GLN A 1 311 ? 3.637 28.417 -17.705 1.00 85.81 311 GLN A C 1
ATOM 2415 O O . GLN A 1 311 ? 2.657 27.686 -17.527 1.00 85.81 311 GLN A O 1
ATOM 2420 N N . ILE A 1 312 ? 4.570 28.134 -18.615 1.00 83.38 312 ILE A N 1
ATOM 2421 C CA . ILE A 1 312 ? 4.632 26.864 -19.333 1.00 83.38 312 ILE A CA 1
ATOM 2422 C C . ILE A 1 312 ? 5.437 25.889 -18.492 1.00 83.38 312 ILE A C 1
ATOM 2424 O O . ILE A 1 312 ? 6.619 26.082 -18.227 1.00 83.38 312 ILE A O 1
ATOM 2428 N N . THR A 1 313 ? 4.788 24.793 -18.133 1.00 75.19 313 THR A N 1
ATOM 2429 C CA . THR A 1 313 ? 5.450 23.609 -17.595 1.00 75.19 313 THR A CA 1
ATOM 2430 C C . THR A 1 313 ? 6.471 23.074 -18.597 1.00 75.19 313 THR A C 1
ATOM 2432 O O . THR A 1 313 ? 6.160 22.856 -19.772 1.00 75.19 313 THR A O 1
ATOM 2435 N N . THR A 1 314 ? 7.675 22.762 -18.120 1.00 67.69 314 THR A N 1
ATOM 2436 C CA . THR A 1 314 ? 8.670 22.034 -18.925 1.00 67.69 314 THR A CA 1
ATOM 2437 C C . THR A 1 314 ? 8.279 20.571 -19.177 1.00 67.69 314 THR A C 1
ATOM 2439 O O . THR A 1 314 ? 8.761 19.956 -20.137 1.00 67.69 314 THR A O 1
ATOM 2442 N N . ARG A 1 315 ? 7.364 20.010 -18.368 1.00 65.62 315 ARG A N 1
ATOM 2443 C CA . ARG A 1 315 ? 6.805 18.666 -18.564 1.00 65.62 315 ARG A CA 1
ATOM 2444 C C . ARG A 1 315 ? 5.934 18.625 -19.815 1.00 65.62 315 ARG A C 1
ATOM 2446 O O . ARG A 1 315 ? 5.174 19.545 -20.116 1.00 65.62 315 ARG A O 1
ATOM 2453 N N . ARG A 1 316 ? 6.071 17.531 -20.563 1.00 74.75 316 ARG A N 1
ATOM 2454 C CA . ARG A 1 316 ? 5.277 17.269 -21.765 1.00 74.75 316 ARG A CA 1
ATOM 2455 C C . ARG A 1 316 ? 3.840 16.989 -21.323 1.00 74.75 316 ARG A C 1
ATOM 2457 O O . ARG A 1 316 ? 3.637 16.142 -20.470 1.00 74.75 316 ARG A O 1
ATOM 2464 N N . PHE A 1 317 ? 2.871 17.713 -21.862 1.00 72.00 317 PHE A N 1
ATOM 2465 C CA . PHE A 1 317 ? 1.454 17.490 -21.599 1.00 72.00 317 PHE A CA 1
ATOM 2466 C C . PHE A 1 317 ? 0.713 17.589 -22.932 1.00 72.00 317 PHE A C 1
ATOM 2468 O O . PHE A 1 317 ? 0.880 18.581 -23.643 1.00 72.00 317 PHE A O 1
ATOM 2475 N N . CYS A 1 318 ? -0.042 16.555 -23.299 1.00 76.94 318 CYS A N 1
ATOM 2476 C CA . CYS A 1 318 ? -0.924 16.582 -24.461 1.00 76.94 318 CYS A CA 1
ATOM 2477 C C . CYS A 1 318 ? -2.315 16.999 -23.977 1.00 76.94 318 CYS A C 1
ATOM 2479 O O . CYS A 1 318 ? -2.938 16.256 -23.227 1.00 76.94 318 CYS A O 1
ATOM 2481 N N . THR A 1 319 ? -2.823 18.154 -24.409 1.00 67.12 319 THR A N 1
ATOM 2482 C CA . THR A 1 319 ? -4.209 18.577 -24.155 1.00 67.12 319 THR A CA 1
ATOM 2483 C C . THR A 1 319 ? -5.239 17.680 -24.849 1.00 67.12 319 THR A C 1
ATOM 2485 O O . THR A 1 319 ? -6.345 17.538 -24.343 1.00 67.12 319 THR A O 1
ATOM 2488 N N . THR A 1 320 ? -4.866 17.006 -25.943 1.00 69.50 320 THR A N 1
ATOM 2489 C CA . THR A 1 320 ? -5.770 16.125 -26.711 1.00 69.50 320 THR A CA 1
ATOM 2490 C C . THR A 1 320 ? -6.071 14.794 -26.003 1.00 69.50 320 THR A C 1
ATOM 2492 O O . THR A 1 320 ? -7.220 14.375 -25.947 1.00 69.50 320 THR A O 1
ATOM 2495 N N . CYS A 1 321 ? -5.058 14.101 -25.464 1.00 76.31 321 CYS A N 1
ATOM 2496 C CA . CYS A 1 321 ? -5.225 12.812 -24.768 1.00 76.31 321 CYS A CA 1
ATOM 2497 C C . CYS A 1 321 ? -4.957 12.888 -23.258 1.00 76.31 321 CYS A C 1
ATOM 2499 O O . CYS A 1 321 ? -4.991 11.870 -22.573 1.00 76.31 321 CYS A O 1
ATOM 2501 N N . GLN A 1 322 ? -4.641 14.082 -22.752 1.00 66.25 322 GLN A N 1
ATOM 2502 C CA . GLN A 1 322 ? -4.410 14.376 -21.334 1.00 66.25 322 GLN A CA 1
ATOM 2503 C C . GLN A 1 322 ? -3.203 13.641 -20.716 1.00 66.25 322 GLN A C 1
ATOM 2505 O O . GLN A 1 322 ? -3.054 13.567 -19.498 1.00 66.25 322 GLN A O 1
ATOM 2510 N N . SER A 1 323 ? -2.298 13.114 -21.547 1.00 72.94 323 SER A N 1
ATOM 2511 C CA . SER A 1 323 ? -1.093 12.416 -21.094 1.00 72.94 323 SER A CA 1
ATOM 2512 C C . SER A 1 323 ? 0.034 13.382 -20.735 1.00 72.94 323 SER A C 1
ATOM 2514 O O . SER A 1 323 ? 0.371 14.278 -21.506 1.00 72.94 323 SER A O 1
ATOM 2516 N N . THR A 1 324 ? 0.716 13.120 -19.618 1.00 70.88 324 THR A N 1
ATOM 2517 C CA . THR A 1 324 ? 1.960 13.803 -19.209 1.00 70.88 324 THR A CA 1
ATOM 2518 C C . THR A 1 324 ? 3.224 13.227 -19.870 1.00 70.88 324 THR A C 1
ATOM 2520 O O . THR A 1 324 ? 4.350 13.599 -19.531 1.00 70.88 324 THR A O 1
ATOM 2523 N N . ARG A 1 325 ? 3.079 12.266 -20.796 1.00 75.44 325 ARG A N 1
ATOM 2524 C CA . ARG A 1 325 ? 4.222 11.580 -21.429 1.00 75.44 325 ARG A CA 1
ATOM 2525 C C . ARG A 1 325 ? 4.691 12.249 -22.726 1.00 75.44 325 ARG A C 1
ATOM 2527 O O . ARG A 1 325 ? 5.834 12.049 -23.134 1.00 75.44 325 ARG A O 1
ATOM 2534 N N . HIS A 1 326 ? 3.845 13.042 -23.379 1.00 77.31 326 HIS A N 1
ATOM 2535 C CA . HIS A 1 326 ? 4.112 13.637 -24.694 1.00 77.31 326 HIS A CA 1
ATOM 2536 C C . HIS A 1 326 ? 3.354 14.966 -24.874 1.00 77.31 326 HIS A C 1
ATOM 2538 O O . HIS A 1 326 ? 2.548 15.322 -24.021 1.00 77.31 326 HIS A O 1
ATOM 2544 N N . ARG A 1 327 ? 3.681 15.753 -25.910 1.00 75.88 327 ARG A N 1
ATOM 2545 C CA . ARG A 1 327 ? 3.014 17.038 -26.223 1.00 75.88 327 ARG A CA 1
ATOM 2546 C C . ARG A 1 327 ? 1.873 16.830 -27.220 1.00 75.88 327 ARG A C 1
ATOM 2548 O O . ARG A 1 327 ? 1.810 15.782 -27.851 1.00 75.88 327 ARG A O 1
ATOM 2555 N N . ASP A 1 328 ? 1.018 17.834 -27.407 1.00 71.56 328 ASP A N 1
ATOM 2556 C CA . ASP A 1 328 ? -0.051 17.801 -28.422 1.00 71.56 328 ASP A CA 1
ATOM 2557 C C . ASP A 1 328 ? 0.445 17.506 -29.840 1.00 71.56 328 ASP A C 1
ATOM 2559 O O . ASP A 1 328 ? -0.221 16.808 -30.601 1.00 71.56 328 ASP A O 1
ATOM 2563 N N . ASP A 1 329 ? 1.634 17.994 -30.188 1.00 72.25 329 ASP A N 1
ATOM 2564 C CA . ASP A 1 329 ? 2.249 17.743 -31.496 1.00 72.25 329 ASP A CA 1
ATOM 2565 C C . ASP A 1 329 ? 2.683 16.285 -31.690 1.00 72.25 329 ASP A C 1
ATOM 2567 O O . ASP A 1 329 ? 2.746 15.805 -32.817 1.00 72.25 329 ASP A O 1
ATOM 2571 N N . ASP A 1 330 ? 2.901 15.565 -30.590 1.00 73.81 330 ASP A N 1
ATOM 2572 C CA . ASP A 1 330 ? 3.295 14.156 -30.569 1.00 73.81 330 ASP A CA 1
ATOM 2573 C C . ASP A 1 330 ? 2.103 13.239 -30.233 1.00 73.81 330 ASP A C 1
ATOM 2575 O O . ASP A 1 330 ? 2.279 12.057 -29.926 1.00 73.81 330 ASP A O 1
ATOM 2579 N N . CYS A 1 331 ? 0.887 13.792 -30.204 1.00 67.56 331 CYS A N 1
ATOM 2580 C CA . CYS A 1 331 ? -0.270 13.124 -29.637 1.00 67.56 331 CYS A CA 1
ATOM 2581 C C . CYS A 1 331 ? -0.946 12.204 -30.658 1.00 67.56 331 CYS A C 1
ATOM 2583 O O . CYS A 1 331 ? -1.476 12.687 -31.660 1.00 67.56 331 CYS A O 1
ATOM 2585 N N . PRO A 1 332 ? -0.997 10.879 -30.415 1.00 72.25 332 PRO A N 1
ATOM 2586 C CA . PRO A 1 332 ? -1.477 9.915 -31.405 1.00 72.25 332 PRO A CA 1
ATOM 2587 C C . PRO A 1 332 ? -2.976 10.049 -31.728 1.00 72.25 332 PRO A C 1
ATOM 2589 O O . PRO A 1 332 ? -3.433 9.445 -32.694 1.00 72.25 332 PRO A O 1
ATOM 2592 N N . ASN A 1 333 ? -3.724 10.841 -30.949 1.00 69.44 333 ASN A N 1
ATOM 2593 C CA . ASN A 1 333 ? -5.173 11.031 -31.081 1.00 69.44 333 ASN A CA 1
ATOM 2594 C C . ASN A 1 333 ? -5.576 12.370 -31.740 1.00 69.44 333 ASN A C 1
ATOM 2596 O O . ASN A 1 333 ? -6.766 12.647 -31.850 1.00 69.44 333 ASN A O 1
ATOM 2600 N N . ARG A 1 334 ? -4.621 13.208 -32.177 1.00 64.88 334 ARG A N 1
ATOM 2601 C CA . ARG A 1 334 ? -4.881 14.572 -32.688 1.00 64.88 334 ARG A CA 1
ATOM 2602 C C . ARG A 1 334 ? -5.774 14.640 -33.936 1.00 64.88 334 ARG A C 1
ATOM 2604 O O . ARG A 1 334 ? -6.508 15.609 -34.086 1.00 64.88 334 ARG A O 1
ATOM 2611 N N . ASP A 1 335 ? -5.761 13.619 -34.788 1.00 57.59 335 ASP A N 1
ATOM 2612 C CA . ASP A 1 335 ? -6.498 13.638 -36.064 1.00 57.59 335 ASP A CA 1
ATOM 2613 C C . ASP A 1 335 ? -7.963 13.169 -35.952 1.00 57.59 335 ASP A C 1
ATOM 2615 O O . ASP A 1 335 ? -8.690 13.217 -36.938 1.00 57.59 335 ASP A O 1
ATOM 2619 N N . ASN A 1 336 ? -8.418 12.713 -34.779 1.00 54.25 336 ASN A N 1
ATOM 2620 C CA . ASN A 1 336 ? -9.754 12.119 -34.630 1.00 54.25 336 ASN A CA 1
ATOM 2621 C C . ASN A 1 336 ? -10.872 13.141 -34.313 1.00 54.25 336 ASN A C 1
ATOM 2623 O O . ASN A 1 336 ? -12.022 12.739 -34.186 1.00 54.25 336 ASN A O 1
ATOM 2627 N N . GLY A 1 337 ? -10.563 14.437 -34.158 1.00 43.31 337 GLY A N 1
ATOM 2628 C CA . GLY A 1 337 ? -11.499 15.447 -33.627 1.00 43.31 337 GLY A CA 1
ATOM 2629 C C . GLY A 1 337 ? -12.006 16.525 -34.597 1.00 43.31 337 GLY A C 1
ATOM 2630 O O . GLY A 1 337 ? -12.660 17.454 -34.139 1.00 43.31 337 GLY A O 1
ATOM 2631 N N . LEU A 1 338 ? -11.704 16.458 -35.901 1.00 41.38 338 LEU A N 1
ATOM 2632 C CA . LEU A 1 338 ? -12.056 17.505 -36.886 1.00 41.38 338 LEU A CA 1
ATOM 2633 C C . LEU A 1 338 ? -13.077 17.050 -37.948 1.00 41.38 338 LEU A C 1
ATOM 2635 O O . LEU A 1 338 ? -12.938 17.381 -39.121 1.00 41.38 338 LEU A O 1
ATOM 2639 N N . ALA A 1 339 ? -14.102 16.287 -37.564 1.00 39.03 339 ALA A N 1
ATOM 2640 C CA . ALA A 1 339 ? -15.186 15.930 -38.483 1.00 39.03 339 ALA A CA 1
ATOM 2641 C C . ALA A 1 339 ? -16.528 15.763 -37.755 1.00 39.03 339 ALA A C 1
ATOM 2643 O O . ALA A 1 339 ? -16.989 14.647 -37.561 1.00 39.03 339 ALA A O 1
ATOM 2644 N N . MET A 1 340 ? -17.132 16.877 -37.340 1.00 37.03 340 MET A N 1
ATOM 2645 C CA . MET A 1 340 ? -18.571 16.990 -37.060 1.00 37.03 340 MET A CA 1
ATOM 2646 C C . MET A 1 340 ? -18.985 18.450 -37.317 1.00 37.03 340 MET A C 1
ATOM 2648 O O . MET A 1 340 ? -19.224 19.206 -36.380 1.00 37.03 340 MET A O 1
ATOM 2652 N N . ASP A 1 341 ? -19.021 18.856 -38.588 1.00 32.44 341 ASP A N 1
ATOM 2653 C CA . ASP A 1 341 ? -19.801 20.025 -39.011 1.00 32.44 341 ASP A CA 1
ATOM 2654 C C . ASP A 1 341 ? -21.185 19.532 -39.462 1.00 32.44 341 ASP A C 1
ATOM 2656 O O . ASP A 1 341 ? -21.301 18.581 -40.238 1.00 32.44 341 ASP A O 1
ATOM 2660 N N . ALA A 1 342 ? -22.235 20.148 -38.920 1.00 33.53 342 ALA A N 1
ATOM 2661 C CA . ALA A 1 342 ? -23.634 19.799 -39.154 1.00 33.53 342 ALA A CA 1
ATOM 2662 C C . ALA A 1 342 ? -24.082 20.132 -40.594 1.00 33.53 342 ALA A C 1
ATOM 2664 O O . ALA A 1 342 ? -23.743 21.211 -41.090 1.00 33.53 342 ALA A O 1
ATOM 2665 N N . PRO A 1 343 ? -24.885 19.284 -41.269 1.00 34.09 343 PRO A N 1
ATOM 2666 C CA . PRO A 1 343 ? -25.408 19.617 -42.586 1.00 34.09 343 PRO A CA 1
ATOM 2667 C C . PRO A 1 343 ? -26.607 20.568 -42.471 1.00 34.09 343 PRO A C 1
ATOM 2669 O O . PRO A 1 343 ? -27.591 20.292 -41.784 1.00 34.09 343 PRO A O 1
ATOM 2672 N N . SER A 1 344 ? -26.521 21.692 -43.179 1.00 30.62 344 SER A N 1
ATOM 2673 C CA . SER A 1 344 ? -27.636 22.596 -43.437 1.00 30.62 344 SER A CA 1
ATOM 2674 C C . SER A 1 344 ? -28.613 21.978 -44.443 1.00 30.62 344 SER A C 1
ATOM 2676 O O . SER A 1 344 ? -28.225 21.423 -45.470 1.00 30.62 344 SER A O 1
ATOM 2678 N N . HIS A 1 345 ? -29.905 22.095 -44.145 1.00 37.06 345 HIS A N 1
ATOM 2679 C CA . HIS A 1 345 ? -30.998 21.721 -45.036 1.00 37.06 345 HIS A CA 1
ATOM 2680 C C . HIS A 1 345 ? -31.001 22.568 -46.322 1.00 37.06 345 HIS A C 1
ATOM 2682 O O . HIS A 1 345 ? -31.019 23.797 -46.259 1.00 37.06 345 HIS A O 1
ATOM 2688 N N . GLY A 1 346 ? -31.071 21.904 -47.480 1.00 29.61 346 GLY A N 1
ATOM 2689 C CA . GLY A 1 346 ? -31.316 22.512 -48.789 1.00 29.61 346 GLY A CA 1
ATOM 2690 C C . GLY A 1 346 ? -31.948 21.510 -49.765 1.00 29.61 346 GLY A C 1
ATOM 2691 O O . GLY A 1 346 ? -31.372 20.463 -50.036 1.00 29.61 346 GLY A O 1
ATOM 2692 N N . SER A 1 347 ? -33.153 21.845 -50.230 1.00 30.17 347 SER A N 1
ATOM 2693 C CA . SER A 1 347 ? -34.094 21.098 -51.089 1.00 30.17 347 SER A CA 1
ATOM 2694 C C . SER A 1 347 ? -33.580 20.669 -52.486 1.00 30.17 347 SER A C 1
ATOM 2696 O O . SER A 1 347 ? -32.543 21.157 -52.933 1.00 30.17 347 SER A O 1
ATOM 2698 N N . PRO A 1 348 ? -34.311 19.775 -53.200 1.00 41.16 348 PRO A N 1
ATOM 2699 C CA . PRO A 1 348 ? -33.772 18.960 -54.287 1.00 41.16 348 PRO A CA 1
ATOM 2700 C C . PRO A 1 348 ? -33.907 19.604 -55.675 1.00 41.16 348 PRO A C 1
ATOM 2702 O O . PRO A 1 348 ? -34.902 20.260 -55.987 1.00 41.16 348 PRO A O 1
ATOM 2705 N N . GLY A 1 349 ? -32.907 19.353 -56.525 1.00 27.25 349 GLY A N 1
ATOM 2706 C CA . GLY A 1 349 ? -32.860 19.752 -57.931 1.00 27.25 349 GLY A CA 1
ATOM 2707 C C . GLY A 1 349 ? -32.749 18.537 -58.857 1.00 27.25 349 GLY A C 1
ATOM 2708 O O . GLY A 1 349 ? -31.903 17.672 -58.667 1.00 27.25 349 GLY A O 1
ATOM 2709 N N . VAL A 1 350 ? -33.654 18.507 -59.830 1.00 33.62 350 VAL A N 1
ATOM 2710 C CA . VAL A 1 350 ? -33.962 17.490 -60.847 1.00 33.62 350 VAL A CA 1
ATOM 2711 C C . VAL A 1 350 ? -32.836 17.300 -61.899 1.00 33.62 350 VAL A C 1
ATOM 2713 O O . VAL A 1 350 ? -32.093 18.237 -62.182 1.00 33.62 350 VAL A O 1
ATOM 2716 N N . ILE A 1 351 ? -32.891 16.142 -62.586 1.00 30.00 351 ILE A N 1
ATOM 2717 C CA . ILE A 1 351 ? -32.307 15.720 -63.891 1.00 30.00 351 ILE A CA 1
ATOM 2718 C C . ILE A 1 351 ? -30.824 15.268 -63.834 1.00 30.00 351 ILE A C 1
ATOM 2720 O O . ILE A 1 351 ? -30.023 15.889 -63.155 1.00 30.00 351 ILE A O 1
ATOM 2724 N N . LYS A 1 352 ? -30.346 14.205 -64.503 1.00 29.77 352 LYS A N 1
ATOM 2725 C CA . LYS A 1 352 ? -30.760 13.492 -65.729 1.00 29.77 352 LYS A CA 1
ATOM 2726 C C . LYS A 1 352 ? -30.184 12.064 -65.732 1.00 29.77 352 LYS A C 1
ATOM 2728 O O . LYS A 1 352 ? -29.103 11.840 -65.195 1.00 29.77 352 LYS A O 1
ATOM 2733 N N . GLU A 1 353 ? -30.900 11.157 -66.388 1.00 40.69 353 GLU A N 1
ATOM 2734 C CA . GLU A 1 353 ? -30.403 9.880 -66.912 1.00 40.69 353 GLU A CA 1
ATOM 2735 C C . GLU A 1 353 ? -29.275 10.103 -67.932 1.00 40.69 353 GLU A C 1
ATOM 2737 O O . GLU A 1 353 ? -29.334 11.083 -68.672 1.00 40.69 353 GLU A O 1
ATOM 2742 N N . GLU A 1 354 ? -28.310 9.180 -67.997 1.00 34.25 354 GLU A N 1
ATOM 2743 C CA . GLU A 1 354 ? -27.711 8.700 -69.253 1.00 34.25 354 GLU A CA 1
ATOM 2744 C C . GLU A 1 354 ? -26.859 7.433 -69.003 1.00 34.25 354 GLU A C 1
ATOM 2746 O O . GLU A 1 354 ? -25.888 7.434 -68.251 1.00 34.25 354 GLU A O 1
ATOM 2751 N N . ASP A 1 355 ? -27.327 6.342 -69.614 1.00 32.00 355 ASP A N 1
ATOM 2752 C CA . ASP A 1 355 ? -26.602 5.307 -70.357 1.00 32.00 355 ASP A CA 1
ATOM 2753 C C . ASP A 1 355 ? -25.336 4.628 -69.790 1.00 32.00 355 ASP A C 1
ATOM 2755 O O . ASP A 1 355 ? -24.224 5.142 -69.833 1.00 32.00 355 ASP A O 1
ATOM 2759 N N . GLY A 1 356 ? -25.487 3.319 -69.548 1.00 30.95 356 GLY A N 1
ATOM 2760 C CA . GLY A 1 356 ? -24.928 2.366 -70.512 1.00 30.95 356 GLY A CA 1
ATOM 2761 C C . GLY A 1 356 ? -23.803 1.424 -70.057 1.00 30.95 356 GLY A C 1
ATOM 2762 O O . GLY A 1 356 ? -22.774 1.840 -69.544 1.00 30.95 356 GLY A O 1
ATOM 2763 N N . VAL A 1 357 ? -23.974 0.160 -70.478 1.00 30.88 357 VAL A N 1
ATOM 2764 C CA . VAL A 1 357 ? -22.936 -0.774 -70.972 1.00 30.88 357 VAL A CA 1
ATOM 2765 C C . VAL A 1 357 ? -22.450 -1.901 -70.025 1.00 30.88 357 VAL A C 1
ATOM 2767 O O . VAL A 1 357 ? -21.559 -1.749 -69.203 1.00 30.88 357 VAL A O 1
ATOM 2770 N N . VAL A 1 358 ? -23.022 -3.085 -70.314 1.00 30.84 358 VAL A N 1
ATOM 2771 C CA . VAL A 1 358 ? -22.396 -4.419 -70.511 1.00 30.84 358 VAL A CA 1
ATOM 2772 C C . VAL A 1 358 ? -21.956 -5.247 -69.292 1.00 30.84 358 VAL A C 1
ATOM 2774 O O . VAL A 1 358 ? -20.822 -5.254 -68.835 1.00 30.84 358 VAL A O 1
ATOM 2777 N N . ARG A 1 359 ? -22.931 -6.057 -68.873 1.00 31.75 359 ARG A N 1
ATOM 2778 C CA . ARG A 1 359 ? -22.925 -7.512 -68.631 1.00 31.75 359 ARG A CA 1
ATOM 2779 C C . ARG A 1 359 ? -21.749 -8.317 -69.229 1.00 31.75 359 ARG A C 1
ATOM 2781 O O . ARG A 1 359 ? -21.623 -8.383 -70.445 1.00 31.75 359 ARG A O 1
ATOM 2788 N N . GLU A 1 360 ? -21.056 -9.089 -68.391 1.00 33.72 360 GLU A N 1
ATOM 2789 C CA . GLU A 1 360 ? -20.493 -10.392 -68.779 1.00 33.72 360 GLU A CA 1
ATOM 2790 C C . GLU A 1 360 ? -20.831 -11.451 -67.721 1.00 33.72 360 GLU A C 1
ATOM 2792 O O . GLU A 1 360 ? -20.625 -11.271 -66.521 1.00 33.72 360 GLU A O 1
ATOM 2797 N N . ASP A 1 361 ? -21.425 -12.535 -68.217 1.00 33.81 361 ASP A N 1
ATOM 2798 C CA . ASP A 1 361 ? -21.866 -13.719 -67.496 1.00 33.81 361 ASP A CA 1
ATOM 2799 C C . ASP A 1 361 ? -20.673 -14.648 -67.186 1.00 33.81 361 ASP A C 1
ATOM 2801 O O . ASP A 1 361 ? -19.824 -14.880 -68.045 1.00 33.81 361 ASP A O 1
ATOM 2805 N N . ALA A 1 362 ? -20.677 -15.311 -66.026 1.00 33.81 362 ALA A N 1
ATOM 2806 C CA . ALA A 1 362 ? -19.980 -16.586 -65.857 1.00 33.81 362 ALA A CA 1
ATOM 2807 C C . ALA A 1 362 ? -20.830 -17.548 -65.018 1.00 33.81 362 ALA A C 1
ATOM 2809 O O . ALA A 1 362 ? -21.173 -17.295 -63.865 1.00 33.81 362 ALA A O 1
ATOM 2810 N N . LYS A 1 363 ? -21.215 -18.638 -65.680 1.00 34.53 363 LYS A N 1
ATOM 2811 C CA . LYS A 1 363 ? -22.116 -19.701 -65.243 1.00 34.53 363 LYS A CA 1
ATOM 2812 C C . LYS A 1 363 ? -21.413 -20.746 -64.366 1.00 34.53 363 LYS A C 1
ATOM 2814 O O . LYS A 1 363 ? -20.251 -21.052 -64.584 1.00 34.53 363 LYS A O 1
ATOM 2819 N N . HIS A 1 364 ? -22.243 -21.364 -63.523 1.00 33.50 364 HIS A N 1
ATOM 2820 C CA . HIS A 1 364 ? -22.323 -22.796 -63.188 1.00 33.50 364 HIS A CA 1
ATOM 2821 C C . HIS A 1 364 ? -21.083 -23.545 -62.670 1.00 33.50 364 HIS A C 1
ATOM 2823 O O . HIS A 1 364 ? -20.179 -23.872 -63.428 1.00 33.50 364 HIS A O 1
ATOM 2829 N N . ALA A 1 365 ? -21.217 -24.053 -61.441 1.00 32.91 365 ALA A N 1
ATOM 2830 C CA . ALA A 1 365 ? -21.113 -25.489 -61.171 1.00 32.91 365 ALA A CA 1
ATOM 2831 C C . ALA A 1 365 ? -21.956 -25.831 -59.927 1.00 32.91 365 ALA A C 1
ATOM 2833 O O . ALA A 1 365 ? -21.609 -25.466 -58.806 1.00 32.91 365 ALA A O 1
ATOM 2834 N N . GLN A 1 366 ? -23.105 -26.472 -60.154 1.00 35.09 366 GLN A N 1
ATOM 2835 C CA . GLN A 1 366 ? -23.764 -27.331 -59.174 1.00 35.09 366 GLN A CA 1
ATOM 2836 C C . GLN A 1 366 ? -23.076 -28.689 -59.268 1.00 35.09 366 GLN A C 1
ATOM 2838 O O . GLN A 1 366 ? -23.007 -29.225 -60.367 1.00 35.09 366 GLN A O 1
ATOM 2843 N N . ASP A 1 367 ? -22.642 -29.238 -58.140 1.00 33.47 367 ASP A N 1
ATOM 2844 C CA . ASP A 1 367 ? -22.596 -30.684 -57.961 1.00 33.47 367 ASP A CA 1
ATOM 2845 C C . ASP A 1 367 ? -23.117 -31.015 -56.564 1.00 33.47 367 ASP A C 1
ATOM 2847 O O . ASP A 1 367 ? -22.668 -30.506 -55.535 1.00 33.47 367 ASP A O 1
ATOM 2851 N N . THR A 1 368 ? -24.169 -31.814 -56.603 1.00 38.69 368 THR A N 1
ATOM 2852 C CA . THR A 1 368 ? -24.832 -32.516 -55.519 1.00 38.69 368 THR A CA 1
ATOM 2853 C C . THR A 1 368 ? -23.937 -33.629 -54.998 1.00 38.69 368 THR A C 1
ATOM 2855 O O . THR A 1 368 ? -23.378 -34.352 -55.809 1.00 38.69 368 THR A O 1
ATOM 2858 N N . ASP A 1 369 ? -23.911 -33.851 -53.684 1.00 33.16 369 ASP A N 1
ATOM 2859 C CA . ASP A 1 369 ? -24.033 -35.215 -53.168 1.00 33.16 369 ASP A CA 1
ATOM 2860 C C . ASP A 1 369 ? -24.492 -35.226 -51.709 1.00 33.16 369 ASP A C 1
ATOM 2862 O O . ASP A 1 369 ? -23.904 -34.620 -50.812 1.00 33.16 369 ASP A O 1
ATOM 2866 N N . ALA A 1 370 ? -25.607 -35.923 -51.512 1.00 35.53 370 ALA A N 1
ATOM 2867 C CA . ALA A 1 370 ? -26.238 -36.203 -50.242 1.00 35.53 370 ALA A CA 1
ATOM 2868 C C . ALA A 1 370 ? -25.686 -37.521 -49.683 1.00 35.53 370 ALA A C 1
ATOM 2870 O O . ALA A 1 370 ? -25.737 -38.552 -50.350 1.00 35.53 370 ALA A O 1
ATOM 2871 N N . ALA A 1 371 ? -25.243 -37.512 -48.428 1.00 32.81 371 ALA A N 1
ATOM 2872 C CA . ALA A 1 371 ? -25.056 -38.725 -47.643 1.00 32.81 371 ALA A CA 1
ATOM 2873 C C . ALA A 1 371 ? -25.616 -38.507 -46.234 1.00 32.81 371 ALA A C 1
ATOM 2875 O O . ALA A 1 371 ? -25.207 -37.609 -45.501 1.00 32.81 371 ALA A O 1
ATOM 2876 N N . ALA A 1 372 ? -26.601 -39.335 -45.900 1.00 38.31 372 ALA A N 1
ATOM 2877 C CA . ALA A 1 372 ? -27.341 -39.350 -44.652 1.00 38.31 372 ALA A CA 1
ATOM 2878 C C . ALA A 1 372 ? -26.483 -39.776 -43.445 1.00 38.31 372 ALA A C 1
ATOM 2880 O O . ALA A 1 372 ? -25.681 -40.708 -43.528 1.00 38.31 372 ALA A O 1
ATOM 2881 N N . SER A 1 373 ? -26.731 -39.162 -42.285 1.00 30.02 373 SER A N 1
ATOM 2882 C CA . SER A 1 373 ? -26.473 -39.759 -40.966 1.00 30.02 373 SER A CA 1
ATOM 2883 C C . SER A 1 373 ? -27.286 -39.061 -39.870 1.00 30.02 373 SER A C 1
ATOM 2885 O O . SER A 1 373 ? -27.708 -37.923 -40.063 1.00 30.02 373 SER A O 1
ATOM 2887 N N . PRO A 1 374 ? -27.607 -39.768 -38.772 1.00 45.72 374 PRO A N 1
ATOM 2888 C CA . PRO A 1 374 ? -28.950 -39.788 -38.214 1.00 45.72 374 PRO A CA 1
ATOM 2889 C C . PRO A 1 374 ? -29.125 -38.901 -36.981 1.00 45.72 374 PRO A C 1
ATOM 2891 O O . PRO A 1 374 ? -28.169 -38.563 -36.289 1.00 45.72 374 PRO A O 1
ATOM 2894 N N . HIS A 1 375 ? -30.396 -38.598 -36.705 1.00 43.09 375 HIS A N 1
ATOM 2895 C CA . HIS A 1 375 ? -30.921 -37.978 -35.491 1.00 43.09 375 HIS A CA 1
ATOM 2896 C C . HIS A 1 375 ? -30.180 -38.411 -34.216 1.00 43.09 375 HIS A C 1
ATOM 2898 O O . HIS A 1 375 ? -30.383 -39.512 -33.702 1.00 43.09 375 HIS A O 1
ATOM 2904 N N . ALA A 1 376 ? -29.368 -37.501 -33.682 1.00 35.75 376 ALA A N 1
ATOM 2905 C CA . ALA A 1 376 ? -28.914 -37.527 -32.304 1.00 35.75 376 ALA A CA 1
ATOM 2906 C C . ALA A 1 376 ? -29.852 -36.635 -31.485 1.00 35.75 376 ALA A C 1
ATOM 2908 O O . ALA A 1 376 ? -30.093 -35.483 -31.836 1.00 35.75 376 ALA A O 1
ATOM 2909 N N . HIS A 1 377 ? -30.403 -37.201 -30.415 1.00 36.84 377 HIS A N 1
ATOM 2910 C CA . HIS A 1 377 ? -31.141 -36.472 -29.397 1.00 36.84 377 HIS A CA 1
ATOM 2911 C C . HIS A 1 377 ? -30.318 -35.283 -28.891 1.00 36.84 377 HIS A C 1
ATOM 2913 O O . HIS A 1 377 ? -29.219 -35.463 -28.366 1.00 36.84 377 HIS A O 1
ATOM 2919 N N . ASP A 1 378 ? -30.893 -34.093 -29.031 1.00 38.72 378 ASP A N 1
ATOM 2920 C CA . ASP A 1 378 ? -30.421 -32.831 -28.477 1.00 38.72 378 ASP A CA 1
ATOM 2921 C C . ASP A 1 378 ? -30.556 -32.872 -26.945 1.00 38.72 378 ASP A C 1
ATOM 2923 O O . ASP A 1 378 ? -31.538 -32.436 -26.348 1.00 38.72 378 ASP A O 1
ATOM 2927 N N . ARG A 1 379 ? -29.596 -33.536 -26.295 1.00 38.34 379 ARG A N 1
ATOM 2928 C CA . ARG A 1 379 ? -29.258 -33.265 -24.901 1.00 38.34 379 ARG A CA 1
ATOM 2929 C C . ARG A 1 379 ? -28.256 -32.126 -24.949 1.00 38.34 379 ARG A C 1
ATOM 2931 O O . ARG A 1 379 ? -27.071 -32.373 -25.175 1.00 38.34 379 ARG A O 1
ATOM 2938 N N . THR A 1 380 ? -28.718 -30.899 -24.722 1.00 41.56 380 THR A N 1
ATOM 2939 C CA . THR A 1 380 ? -27.827 -29.826 -24.282 1.00 41.56 380 THR A CA 1
ATOM 2940 C C . THR A 1 380 ? -27.028 -30.382 -23.104 1.00 41.56 380 THR A C 1
ATOM 2942 O O . THR A 1 380 ? -27.650 -30.810 -22.127 1.00 41.56 380 THR A O 1
ATOM 2945 N N . PRO A 1 381 ? -25.692 -30.487 -23.188 1.00 45.19 381 PRO A N 1
ATOM 2946 C CA . PRO A 1 381 ? -24.918 -30.948 -22.054 1.00 45.19 381 PRO A CA 1
ATOM 2947 C C . PRO A 1 381 ? -25.199 -29.967 -20.918 1.00 45.19 381 PRO A C 1
ATOM 2949 O O . PRO A 1 381 ? -24.945 -28.771 -21.074 1.00 45.19 381 PRO A O 1
ATOM 2952 N N . GLU A 1 382 ? -25.754 -30.462 -19.810 1.00 49.84 382 GLU A N 1
ATOM 2953 C CA . GLU A 1 382 ? -25.620 -29.820 -18.505 1.00 49.84 382 GLU A CA 1
ATOM 2954 C C . GLU A 1 382 ? -24.116 -29.640 -18.302 1.00 49.84 382 GLU A C 1
ATOM 2956 O O . GLU A 1 382 ? -23.388 -30.556 -17.927 1.00 49.84 382 GLU A O 1
ATOM 2961 N N . ARG A 1 383 ? -23.602 -28.487 -18.734 1.00 56.78 383 ARG A N 1
ATOM 2962 C CA . ARG A 1 383 ? -22.241 -28.083 -18.437 1.00 56.78 383 ARG A CA 1
ATOM 2963 C C . ARG A 1 383 ? -22.270 -27.762 -16.958 1.00 56.78 383 ARG A C 1
ATOM 2965 O O . ARG A 1 383 ? -22.730 -26.694 -16.573 1.00 56.78 383 ARG A O 1
ATOM 2972 N N . ASP A 1 384 ? -21.782 -28.683 -16.146 1.00 68.19 384 ASP A N 1
ATOM 2973 C CA . ASP A 1 384 ? -21.347 -28.375 -14.793 1.00 68.19 384 ASP A CA 1
ATOM 2974 C C . ASP A 1 384 ? -20.141 -27.426 -14.917 1.00 68.19 384 ASP A C 1
ATOM 2976 O O . ASP A 1 384 ? -18.992 -27.851 -15.009 1.00 68.19 384 ASP A O 1
ATOM 2980 N N . TRP A 1 385 ? -20.405 -26.119 -15.044 1.00 84.25 385 TRP A N 1
ATOM 2981 C CA . TRP A 1 385 ? -19.382 -25.099 -15.323 1.00 84.25 385 TRP A CA 1
ATOM 2982 C C . TRP A 1 385 ? -18.333 -24.997 -14.207 1.00 84.25 385 TRP A C 1
ATOM 2984 O O . TRP A 1 385 ? -17.196 -24.611 -14.474 1.00 84.25 385 TRP A O 1
ATOM 2994 N N . TYR A 1 386 ? -18.692 -25.355 -12.972 1.00 95.31 386 TYR A N 1
ATOM 2995 C CA . TYR A 1 386 ? -17.817 -25.313 -11.806 1.00 95.31 386 TYR A CA 1
ATOM 2996 C C . TYR A 1 386 ? -17.651 -26.699 -11.166 1.00 95.31 386 TYR A C 1
ATOM 2998 O O . TYR A 1 386 ? -18.555 -27.218 -10.522 1.00 95.31 386 TYR A O 1
ATOM 3006 N N . GLU A 1 387 ? -16.447 -27.269 -11.252 1.00 93.56 387 GLU A N 1
ATOM 3007 C CA . GLU A 1 387 ? -16.111 -28.594 -10.693 1.00 93.56 387 GLU A CA 1
ATOM 3008 C C . GLU A 1 387 ? -15.659 -28.546 -9.211 1.00 93.56 387 GLU A C 1
ATOM 3010 O O . GLU A 1 387 ? -14.809 -29.327 -8.765 1.00 93.56 387 GLU A O 1
ATOM 3015 N N . GLY A 1 388 ? -16.125 -27.563 -8.437 1.00 94.56 388 GLY A N 1
ATOM 3016 C CA . GLY A 1 388 ? -15.680 -27.310 -7.063 1.00 94.56 388 GLY A CA 1
ATOM 3017 C C . GLY A 1 388 ? -16.749 -27.453 -5.984 1.00 94.56 388 GLY A C 1
ATOM 3018 O O . GLY A 1 388 ? -17.889 -27.778 -6.292 1.00 94.56 388 GLY A O 1
ATOM 3019 N N . PRO A 1 389 ? -16.393 -27.227 -4.702 1.00 96.38 389 PRO A N 1
ATOM 3020 C CA . PRO A 1 389 ? -17.381 -27.207 -3.630 1.00 96.38 389 PRO A CA 1
ATOM 3021 C C . PRO A 1 389 ? -18.358 -26.052 -3.857 1.00 96.38 389 PRO A C 1
ATOM 3023 O O . PRO A 1 389 ? -17.935 -24.901 -3.944 1.00 96.38 389 PRO A O 1
ATOM 3026 N N . VAL A 1 390 ? -19.646 -26.358 -3.963 1.00 97.00 390 VAL A N 1
ATOM 3027 C CA . VAL A 1 390 ? -20.708 -25.354 -4.100 1.00 97.00 390 VAL A CA 1
ATOM 3028 C C . VAL A 1 390 ? -20.881 -24.626 -2.765 1.00 97.00 390 VAL A C 1
ATOM 3030 O O . VAL A 1 390 ? -20.880 -25.262 -1.712 1.00 97.00 390 VAL A O 1
ATOM 3033 N N . LEU A 1 391 ? -21.007 -23.298 -2.796 1.00 96.94 391 LEU A N 1
ATOM 3034 C CA . LEU A 1 391 ? -21.318 -22.509 -1.605 1.00 96.94 391 LEU A CA 1
ATOM 3035 C C . LEU A 1 391 ? -22.782 -22.742 -1.218 1.00 96.94 391 LEU A C 1
ATOM 3037 O O . LEU A 1 391 ? -23.673 -22.205 -1.872 1.00 96.94 391 LEU A O 1
ATOM 3041 N N . THR A 1 392 ? -23.022 -23.543 -0.181 1.00 96.12 392 THR A N 1
ATOM 3042 C CA . THR A 1 392 ? -24.370 -23.854 0.329 1.00 96.12 392 THR A CA 1
ATOM 3043 C C . THR A 1 392 ? -24.796 -22.961 1.491 1.00 96.12 392 THR A C 1
ATOM 3045 O O . THR A 1 392 ? -25.982 -22.693 1.653 1.00 96.12 392 THR A O 1
ATOM 3048 N N . ASP A 1 393 ? -23.838 -22.484 2.289 1.00 93.25 393 ASP A N 1
ATOM 3049 C CA . ASP A 1 393 ? -24.062 -21.597 3.432 1.00 93.25 393 ASP A CA 1
ATOM 3050 C C . ASP A 1 393 ? -23.049 -20.442 3.394 1.00 93.25 393 ASP A C 1
ATOM 3052 O O . ASP A 1 393 ? -21.878 -20.628 3.051 1.00 93.25 393 ASP A O 1
ATOM 3056 N N . MET A 1 394 ? -23.479 -19.236 3.766 1.00 91.69 394 MET A N 1
ATOM 3057 C CA . MET A 1 394 ? -22.587 -18.081 3.867 1.00 91.69 394 MET A CA 1
ATOM 3058 C C . MET A 1 394 ? -21.510 -18.258 4.946 1.00 91.69 394 MET A C 1
ATOM 3060 O O . MET A 1 394 ? -20.453 -17.639 4.830 1.00 91.69 394 MET A O 1
ATOM 3064 N N . ALA A 1 395 ? -21.726 -19.107 5.954 1.00 86.31 395 ALA A N 1
ATOM 3065 C CA . ALA A 1 395 ? -20.717 -19.461 6.953 1.00 86.31 395 ALA A CA 1
ATOM 3066 C C . ALA A 1 395 ? -19.480 -20.149 6.336 1.00 86.31 395 ALA A C 1
ATOM 3068 O O . ALA A 1 395 ? -18.368 -19.961 6.833 1.00 86.31 395 ALA A O 1
ATOM 3069 N N . ASP A 1 396 ? -19.648 -20.866 5.217 1.00 91.69 396 ASP A N 1
ATOM 3070 C CA . ASP A 1 396 ? -18.566 -21.564 4.502 1.00 91.69 396 ASP A CA 1
ATOM 3071 C C . ASP A 1 396 ? -17.819 -20.663 3.503 1.00 91.69 396 ASP A C 1
ATOM 3073 O O . ASP A 1 396 ? -16.818 -21.065 2.896 1.00 91.69 396 ASP A O 1
ATOM 3077 N N . PHE A 1 397 ? -18.278 -19.420 3.320 1.00 91.62 397 PHE A N 1
ATOM 3078 C CA . PHE A 1 397 ? -17.697 -18.475 2.368 1.00 91.62 397 PHE A CA 1
ATOM 3079 C C . PHE A 1 397 ? -16.175 -18.269 2.543 1.00 91.62 397 PHE A C 1
ATOM 3081 O O . PHE A 1 397 ? -15.477 -18.207 1.527 1.00 91.62 397 PHE A O 1
ATOM 3088 N N . PRO A 1 398 ? -15.593 -18.199 3.761 1.00 84.88 398 PRO A N 1
ATOM 3089 C CA . PRO A 1 398 ? -14.146 -18.031 3.949 1.00 84.88 398 PRO A CA 1
ATOM 3090 C C . PRO A 1 398 ? -13.306 -19.185 3.423 1.00 84.88 398 PRO A C 1
ATOM 3092 O O . PRO A 1 398 ? -12.217 -18.953 2.898 1.00 84.88 398 PRO A O 1
ATOM 3095 N N . GLN A 1 399 ? -13.788 -20.418 3.583 1.00 91.06 399 GLN A N 1
ATOM 3096 C CA . GLN A 1 399 ? -13.123 -21.626 3.103 1.00 91.06 399 GLN A CA 1
ATOM 3097 C C . GLN A 1 399 ? -13.367 -21.804 1.600 1.00 91.06 399 GLN A C 1
ATOM 3099 O O . GLN A 1 399 ? -12.459 -22.191 0.862 1.00 91.06 399 GLN A O 1
ATOM 3104 N N . TRP A 1 400 ? -14.571 -21.460 1.140 1.00 96.06 400 TRP A N 1
ATOM 3105 C CA . TRP A 1 400 ? -14.978 -21.545 -0.257 1.00 96.06 400 TRP A CA 1
ATOM 3106 C C . TRP A 1 400 ? -14.261 -20.527 -1.153 1.00 96.06 400 TRP A C 1
ATOM 3108 O O . TRP A 1 400 ? -13.701 -20.900 -2.185 1.00 96.06 400 TRP A O 1
ATOM 3118 N N . LYS A 1 401 ? -14.200 -19.252 -0.744 1.00 94.25 401 LYS A N 1
ATOM 3119 C CA . LYS A 1 401 ? -13.624 -18.133 -1.513 1.00 94.25 401 LYS A CA 1
ATOM 3120 C C . LYS A 1 401 ? -12.241 -18.431 -2.112 1.00 94.25 401 LYS A C 1
ATOM 3122 O O . LYS A 1 401 ? -12.089 -18.243 -3.320 1.00 94.25 401 LYS A O 1
ATOM 3127 N N . PRO A 1 402 ? -11.217 -18.864 -1.350 1.00 92.19 402 PRO A N 1
ATOM 3128 C CA . PRO A 1 402 ? -9.900 -19.136 -1.920 1.00 92.19 402 PRO A CA 1
ATOM 3129 C C . PRO A 1 402 ? -9.928 -20.307 -2.911 1.00 92.19 402 PRO A C 1
ATOM 3131 O O . PRO A 1 402 ? -9.262 -20.230 -3.941 1.00 92.19 402 PRO A O 1
ATOM 3134 N N . ALA A 1 403 ? -10.723 -21.353 -2.655 1.00 95.31 403 ALA A N 1
ATOM 3135 C CA . ALA A 1 403 ? -10.867 -22.486 -3.571 1.00 95.31 403 ALA A CA 1
ATOM 3136 C C . ALA A 1 403 ? -11.585 -22.089 -4.873 1.00 95.31 403 ALA A C 1
ATOM 3138 O O . ALA A 1 403 ? -11.166 -22.488 -5.962 1.00 95.31 403 ALA A O 1
ATOM 3139 N N . PHE A 1 404 ? -12.632 -21.266 -4.776 1.00 97.00 404 PHE A N 1
ATOM 3140 C CA . PHE A 1 404 ? -13.329 -20.696 -5.924 1.00 97.00 404 PHE A CA 1
ATOM 3141 C C . PHE A 1 404 ? -12.410 -19.800 -6.756 1.00 97.00 404 PHE A C 1
ATOM 3143 O O . PHE A 1 404 ? -12.265 -20.039 -7.954 1.00 97.00 404 PHE A O 1
ATOM 3150 N N . LEU A 1 405 ? -11.732 -18.827 -6.134 1.00 95.75 405 LEU A N 1
ATOM 3151 C CA . LEU A 1 405 ? -10.844 -17.901 -6.844 1.00 95.75 405 LEU A CA 1
ATOM 3152 C C . LEU A 1 405 ? -9.648 -18.620 -7.482 1.00 95.75 405 LEU A C 1
ATOM 3154 O O . LEU A 1 405 ? -9.258 -18.271 -8.593 1.00 95.75 405 LEU A O 1
ATOM 3158 N N . ALA A 1 406 ? -9.100 -19.653 -6.832 1.00 93.19 406 ALA A N 1
ATOM 3159 C CA . ALA A 1 406 ? -8.041 -20.474 -7.415 1.00 93.19 406 ALA A CA 1
ATOM 3160 C C . ALA A 1 406 ? -8.506 -21.194 -8.691 1.00 93.19 406 ALA A C 1
ATOM 3162 O O . ALA A 1 406 ? -7.769 -21.217 -9.675 1.00 93.19 406 ALA A O 1
ATOM 3163 N N . ARG A 1 407 ? -9.735 -21.730 -8.710 1.00 95.50 407 ARG A N 1
ATOM 3164 C CA . ARG A 1 407 ? -10.301 -22.342 -9.923 1.00 95.50 407 ARG A CA 1
ATOM 3165 C C . ARG A 1 407 ? -10.661 -21.301 -10.982 1.00 95.50 407 ARG A C 1
ATOM 3167 O O . ARG A 1 407 ? -10.281 -21.459 -12.134 1.00 95.50 407 ARG A O 1
ATOM 3174 N N . ALA A 1 408 ? -11.305 -20.201 -10.596 1.00 95.06 408 ALA A N 1
ATOM 3175 C CA . ALA A 1 408 ? -11.609 -19.090 -11.498 1.00 95.06 408 ALA A CA 1
ATOM 3176 C C . ALA A 1 408 ? -10.350 -18.529 -12.185 1.00 95.06 408 ALA A C 1
ATOM 3178 O O . ALA A 1 408 ? -10.419 -18.069 -13.325 1.00 95.06 408 ALA A O 1
ATOM 3179 N N . ALA A 1 409 ? -9.189 -18.583 -11.519 1.00 92.12 409 ALA A N 1
ATOM 3180 C CA . ALA A 1 409 ? -7.919 -18.143 -12.093 1.00 92.12 409 ALA A CA 1
ATOM 3181 C C . ALA A 1 409 ? -7.505 -18.987 -13.306 1.00 92.12 409 ALA A C 1
ATOM 3183 O O . ALA A 1 409 ? -6.938 -18.439 -14.251 1.00 92.12 409 ALA A O 1
ATOM 3184 N N . LEU A 1 410 ? -7.832 -20.285 -13.318 1.00 92.38 410 LEU A N 1
ATOM 3185 C CA . LEU A 1 410 ? -7.550 -21.186 -14.442 1.00 92.38 410 LEU A CA 1
ATOM 3186 C C . LEU A 1 410 ? -8.306 -20.772 -15.712 1.00 92.38 410 LEU A C 1
ATOM 3188 O O . LEU A 1 410 ? -7.804 -20.974 -16.814 1.00 92.38 410 LEU A O 1
ATOM 3192 N N . HIS A 1 411 ? -9.464 -20.130 -15.545 1.00 90.88 411 HIS A N 1
ATOM 3193 C CA . HIS A 1 411 ? -10.305 -19.617 -16.627 1.00 90.88 411 HIS A CA 1
ATOM 3194 C C . HIS A 1 411 ? -10.133 -18.109 -16.868 1.00 90.88 411 HIS A C 1
ATOM 3196 O O . HIS A 1 411 ? -10.852 -17.525 -17.669 1.00 90.88 411 HIS A O 1
ATOM 3202 N N . CYS A 1 412 ? -9.185 -17.456 -16.182 1.00 91.06 412 CYS A N 1
ATOM 3203 C CA . CYS A 1 412 ? -8.986 -16.001 -16.237 1.00 91.06 412 CYS A CA 1
ATOM 3204 C C . CYS A 1 412 ? -10.206 -15.163 -15.788 1.00 91.06 412 CYS A C 1
ATOM 3206 O O . CYS A 1 412 ? -10.276 -13.975 -16.095 1.00 91.06 412 CYS A O 1
ATOM 3208 N N . TYR A 1 413 ? -11.121 -15.730 -14.993 1.00 94.69 413 TYR A N 1
ATOM 3209 C CA . TYR A 1 413 ? -12.309 -15.019 -14.499 1.00 94.69 413 TYR A CA 1
ATOM 3210 C C . TYR A 1 413 ? -12.046 -14.150 -13.255 1.00 94.69 413 TYR A C 1
ATOM 3212 O O . TYR A 1 413 ? -12.856 -13.294 -12.922 1.00 94.69 413 TYR A O 1
ATOM 3220 N N . VAL A 1 414 ? -10.912 -14.314 -12.559 1.00 92.81 414 VAL A N 1
ATOM 3221 C CA . VAL A 1 414 ? -10.626 -13.599 -11.289 1.00 92.81 414 VAL A CA 1
ATOM 3222 C C . VAL A 1 414 ? -10.699 -12.077 -11.419 1.00 92.81 414 VAL A C 1
ATOM 3224 O O . VAL A 1 414 ? -11.171 -11.407 -10.499 1.00 92.81 414 VAL A O 1
ATOM 3227 N N . GLU A 1 415 ? -10.259 -11.521 -12.548 1.00 89.31 415 GLU A N 1
ATOM 3228 C CA . GLU A 1 415 ? -10.307 -10.072 -12.784 1.00 89.31 415 GLU A CA 1
ATOM 3229 C C . GLU A 1 415 ? -11.754 -9.545 -12.783 1.00 89.31 415 GLU A C 1
ATOM 3231 O O . GLU A 1 415 ? -12.001 -8.472 -12.239 1.00 89.31 415 GLU A O 1
ATOM 3236 N N . PHE A 1 416 ? -12.718 -10.335 -13.270 1.00 92.81 416 PHE A N 1
ATOM 3237 C CA . PHE A 1 416 ? -14.142 -9.977 -13.313 1.00 92.81 416 PHE A CA 1
ATOM 3238 C C . PHE A 1 416 ? -14.823 -9.982 -11.942 1.00 92.81 416 PHE A C 1
ATOM 3240 O O . PHE A 1 416 ? -15.826 -9.304 -11.766 1.00 92.81 416 PHE A O 1
ATOM 3247 N N . TYR A 1 417 ? -14.288 -10.705 -10.956 1.00 93.19 417 TYR A N 1
ATOM 3248 C CA . TYR A 1 417 ? -14.824 -10.696 -9.587 1.00 93.19 417 TYR A CA 1
ATOM 3249 C C . TYR A 1 417 ? -14.163 -9.642 -8.694 1.00 93.19 417 TYR A C 1
ATOM 3251 O O . TYR A 1 417 ? -14.698 -9.274 -7.651 1.00 93.19 417 TYR A O 1
ATOM 3259 N N . THR A 1 418 ? -12.974 -9.166 -9.068 1.00 84.50 418 THR A N 1
ATOM 3260 C CA . THR A 1 418 ? -12.139 -8.314 -8.203 1.00 84.50 418 THR A CA 1
ATOM 3261 C C . THR A 1 418 ? -12.051 -6.862 -8.662 1.00 84.50 418 THR A C 1
ATOM 3263 O O . THR A 1 418 ? -11.687 -6.005 -7.855 1.00 84.50 418 THR A O 1
ATOM 3266 N N . LEU A 1 419 ? -12.417 -6.560 -9.910 1.00 82.00 419 LEU A N 1
ATOM 3267 C CA . LEU A 1 419 ? -12.378 -5.216 -10.484 1.00 82.00 419 LEU A CA 1
ATOM 3268 C C . LEU A 1 419 ? -13.776 -4.794 -10.959 1.00 82.00 419 LEU A C 1
ATOM 3270 O O . LEU A 1 419 ? -14.403 -5.524 -11.718 1.00 82.00 419 LEU A O 1
ATOM 3274 N N . VAL A 1 420 ? -14.227 -3.602 -10.541 1.00 76.44 420 VAL A N 1
ATOM 3275 C CA . VAL A 1 420 ? -15.519 -2.997 -10.948 1.00 76.44 420 VAL A CA 1
ATOM 3276 C C . VAL A 1 420 ? -15.610 -2.884 -12.471 1.00 76.44 420 VAL A C 1
ATOM 3278 O O . VAL A 1 420 ? -16.604 -3.270 -13.071 1.00 76.44 420 VAL A O 1
ATOM 3281 N N . ASP A 1 421 ? -14.523 -2.417 -13.085 1.00 76.81 421 ASP A N 1
ATOM 3282 C CA . ASP A 1 421 ? -14.378 -2.279 -14.528 1.00 76.81 421 ASP A CA 1
ATOM 3283 C C . ASP A 1 421 ? -13.256 -3.213 -14.978 1.00 76.81 421 ASP A C 1
ATOM 3285 O O . ASP A 1 421 ? -12.111 -2.777 -15.156 1.00 76.81 421 ASP A O 1
ATOM 3289 N N . ALA A 1 422 ? -13.545 -4.512 -15.102 1.00 77.62 422 ALA A N 1
ATOM 3290 C CA . ALA A 1 422 ? -12.612 -5.452 -15.714 1.00 77.62 422 ALA A CA 1
ATOM 3291 C C . ALA A 1 422 ? -12.293 -4.954 -17.132 1.00 77.62 422 ALA A C 1
ATOM 3293 O O . ALA A 1 422 ? -13.076 -5.106 -18.070 1.00 77.62 422 ALA A O 1
ATOM 3294 N N . GLN A 1 423 ? -11.169 -4.247 -17.264 1.00 76.69 423 GLN A N 1
ATOM 3295 C CA . GLN A 1 423 ? -10.806 -3.597 -18.513 1.00 76.69 423 GLN A CA 1
ATOM 3296 C C . GLN A 1 423 ? -10.612 -4.651 -19.596 1.00 76.69 423 GLN A C 1
ATOM 3298 O O . GLN A 1 423 ? -10.202 -5.774 -19.314 1.00 76.69 423 GLN A O 1
ATOM 3303 N N . ALA A 1 424 ? -10.846 -4.238 -20.842 1.00 76.31 424 ALA A N 1
ATOM 3304 C CA . ALA A 1 424 ? -10.440 -4.924 -22.063 1.00 76.31 424 ALA A CA 1
ATOM 3305 C C . ALA A 1 424 ? -9.064 -5.600 -21.903 1.00 76.31 424 ALA A C 1
ATOM 3307 O O . ALA A 1 424 ? -8.025 -4.954 -22.075 1.00 76.31 424 ALA A O 1
ATOM 3308 N N . ASN A 1 425 ? -9.050 -6.888 -21.544 1.00 79.12 425 ASN A N 1
ATOM 3309 C CA . ASN A 1 425 ? -7.813 -7.596 -21.256 1.00 79.12 425 ASN A CA 1
ATOM 3310 C C . ASN A 1 425 ? -7.248 -8.127 -22.579 1.00 79.12 425 ASN A C 1
ATOM 3312 O O . ASN A 1 425 ? -7.864 -8.993 -23.208 1.00 79.12 425 ASN A O 1
ATOM 3316 N N . PRO A 1 426 ? -6.065 -7.655 -23.016 1.00 82.56 426 PRO A N 1
ATOM 3317 C CA . PRO A 1 426 ? -5.504 -8.055 -24.297 1.00 82.56 426 PRO A CA 1
ATOM 3318 C C . PRO A 1 426 ? -5.174 -9.547 -24.384 1.00 82.56 426 PRO A C 1
ATOM 3320 O O . PRO A 1 426 ? -5.005 -10.065 -25.483 1.00 82.56 426 PRO A O 1
ATOM 3323 N N . LYS A 1 427 ? -5.112 -10.250 -23.245 1.00 86.94 427 LYS A N 1
ATOM 3324 C CA . LYS A 1 427 ? -4.903 -11.701 -23.189 1.00 86.94 427 LYS A CA 1
ATOM 3325 C C . LYS A 1 427 ? -6.113 -12.507 -23.669 1.00 86.94 427 LYS A C 1
ATOM 3327 O O . LYS A 1 427 ? -5.937 -13.674 -23.997 1.00 86.94 427 LYS A O 1
ATOM 3332 N N . LEU A 1 428 ? -7.307 -11.907 -23.707 1.00 87.50 428 LEU A N 1
ATOM 3333 C CA . LEU A 1 428 ? -8.531 -12.590 -24.137 1.00 87.50 428 LEU A CA 1
ATOM 3334 C C . LEU A 1 428 ? -8.621 -12.741 -25.661 1.00 87.50 428 LEU A C 1
ATOM 3336 O O . LEU A 1 428 ? -9.359 -13.595 -26.141 1.00 87.50 428 LEU A O 1
ATOM 3340 N N . VAL A 1 429 ? -7.864 -11.943 -26.424 1.00 91.12 429 VAL A N 1
ATOM 3341 C CA . VAL A 1 429 ? -7.808 -12.065 -27.886 1.00 91.12 429 VAL A CA 1
ATOM 3342 C C . VAL A 1 429 ? -6.704 -13.037 -28.263 1.00 91.12 429 VAL A C 1
ATOM 3344 O O . VAL A 1 429 ? -5.522 -12.831 -27.975 1.00 91.12 429 VAL A O 1
ATOM 3347 N N . THR A 1 430 ? -7.096 -14.107 -28.941 1.00 92.38 430 THR A N 1
ATOM 3348 C CA . THR A 1 430 ? -6.169 -15.147 -29.375 1.00 92.38 430 THR A CA 1
ATOM 3349 C C . THR A 1 430 ? -5.232 -14.633 -30.477 1.00 92.38 430 THR A C 1
ATOM 3351 O O . THR A 1 430 ? -5.575 -13.721 -31.238 1.00 92.38 430 THR A O 1
ATOM 3354 N N . PRO A 1 431 ? -4.054 -15.254 -30.671 1.00 91.38 431 PRO A N 1
ATOM 3355 C CA . PRO A 1 431 ? -3.184 -14.916 -31.796 1.00 91.38 431 PRO A CA 1
ATOM 3356 C C . PRO A 1 431 ? -3.856 -15.067 -33.171 1.00 91.38 431 PRO A C 1
ATOM 3358 O O . PRO A 1 431 ? -3.429 -14.420 -34.125 1.00 91.38 431 PRO A O 1
ATOM 3361 N N . ALA A 1 432 ? -4.874 -15.927 -33.299 1.00 93.50 432 ALA A N 1
ATOM 3362 C CA . ALA A 1 432 ? -5.636 -16.096 -34.535 1.00 93.50 432 ALA A CA 1
ATOM 3363 C C . ALA A 1 432 ? -6.534 -14.885 -34.814 1.00 93.50 432 ALA A C 1
ATOM 3365 O O . ALA A 1 432 ? -6.469 -14.325 -35.904 1.00 93.50 432 ALA A O 1
ATOM 3366 N N . GLU A 1 433 ? -7.272 -14.423 -33.810 1.00 93.31 433 GLU A N 1
ATOM 3367 C CA . GLU A 1 433 ? -8.100 -13.217 -33.905 1.00 93.31 433 GLU A CA 1
ATOM 3368 C C . GLU A 1 433 ? -7.250 -11.960 -34.104 1.00 93.31 433 GLU A C 1
ATOM 3370 O O . GLU A 1 433 ? -7.612 -11.071 -34.867 1.00 93.31 433 GLU A O 1
ATOM 3375 N N . LEU A 1 434 ? -6.065 -11.892 -33.491 1.00 92.25 434 LEU A N 1
ATOM 3376 C CA . LEU A 1 434 ? -5.128 -10.802 -33.756 1.00 92.25 434 LEU A CA 1
ATOM 3377 C C . LEU A 1 434 ? -4.677 -10.799 -35.229 1.00 92.25 434 LEU A C 1
ATOM 3379 O O . LEU A 1 434 ? -4.594 -9.736 -35.845 1.00 92.25 434 LEU A O 1
ATOM 3383 N N . ARG A 1 435 ? -4.418 -11.977 -35.821 1.00 93.94 435 ARG A N 1
ATOM 3384 C CA . ARG A 1 435 ? -4.117 -12.099 -37.261 1.00 93.94 435 ARG A CA 1
ATOM 3385 C C . ARG A 1 435 ? -5.305 -11.698 -38.131 1.00 93.94 435 ARG A C 1
ATOM 3387 O O . ARG A 1 435 ? -5.084 -11.046 -39.146 1.00 93.94 435 ARG A O 1
ATOM 3394 N N . GLU A 1 436 ? -6.525 -12.041 -37.732 1.00 95.19 436 GLU A N 1
ATOM 3395 C CA . GLU A 1 436 ? -7.757 -11.622 -38.407 1.00 95.19 436 GLU A CA 1
ATOM 3396 C C . GLU A 1 436 ? -7.907 -10.095 -38.390 1.00 95.19 436 GLU A C 1
ATOM 3398 O O . GLU A 1 436 ? -8.106 -9.485 -39.437 1.00 95.19 436 GLU A O 1
ATOM 3403 N N . VAL A 1 437 ? -7.684 -9.452 -37.239 1.00 93.56 437 VAL A N 1
ATOM 3404 C CA . VAL A 1 437 ? -7.695 -7.986 -37.130 1.00 93.56 437 VAL A CA 1
ATOM 3405 C C . VAL A 1 437 ? -6.592 -7.354 -37.984 1.00 93.56 437 VAL A C 1
ATOM 3407 O O . VAL A 1 437 ? -6.819 -6.333 -38.631 1.00 93.56 437 VAL A O 1
ATOM 3410 N N . HIS A 1 438 ? -5.403 -7.962 -38.046 1.00 91.31 438 HIS A N 1
ATOM 3411 C CA . HIS A 1 438 ? -4.334 -7.510 -38.940 1.00 91.31 438 HIS A CA 1
ATOM 3412 C C . HIS A 1 438 ? -4.688 -7.660 -40.425 1.00 91.31 438 HIS A C 1
ATOM 3414 O O . HIS A 1 438 ? -4.343 -6.774 -41.210 1.00 91.31 438 HIS A O 1
ATOM 3420 N N . ALA A 1 439 ? -5.337 -8.760 -40.811 1.00 93.75 439 ALA A N 1
ATOM 3421 C CA . ALA A 1 439 ? -5.791 -9.002 -42.177 1.00 93.75 439 ALA A CA 1
ATOM 3422 C C . ALA A 1 439 ? -6.884 -7.999 -42.561 1.00 93.75 439 ALA A C 1
ATOM 3424 O O . ALA A 1 439 ? -6.701 -7.246 -43.510 1.00 93.75 439 ALA A O 1
ATOM 3425 N N . SER A 1 440 ? -7.916 -7.861 -41.727 1.00 94.19 440 SER A N 1
ATOM 3426 C CA . SER A 1 440 ? -8.981 -6.869 -41.894 1.00 94.19 440 SER A CA 1
ATOM 3427 C C . SER A 1 440 ? -8.420 -5.446 -42.003 1.00 94.19 440 SER A C 1
ATOM 3429 O O . SER A 1 440 ? -8.756 -4.706 -42.927 1.00 94.19 440 SER A O 1
ATOM 3431 N N . ALA A 1 441 ? -7.457 -5.081 -41.147 1.00 92.75 441 ALA A N 1
ATOM 3432 C CA . ALA A 1 441 ? -6.820 -3.770 -41.217 1.00 92.75 441 ALA A CA 1
ATOM 3433 C C . ALA A 1 441 ? -5.968 -3.559 -42.479 1.00 92.75 441 ALA A C 1
ATOM 3435 O O . ALA A 1 441 ? -5.777 -2.424 -42.922 1.00 92.75 441 ALA A O 1
ATOM 3436 N N . ARG A 1 442 ? -5.413 -4.634 -43.046 1.00 91.81 442 ARG A N 1
ATOM 3437 C CA . ARG A 1 442 ? -4.674 -4.594 -44.309 1.00 91.81 442 ARG A CA 1
ATOM 3438 C C . ARG A 1 442 ? -5.625 -4.456 -45.495 1.00 91.81 442 ARG A C 1
ATOM 3440 O O . ARG A 1 442 ? -5.309 -3.661 -46.375 1.00 91.81 442 ARG A O 1
ATOM 3447 N N . ASP A 1 443 ? -6.733 -5.186 -45.489 1.00 93.69 443 ASP A N 1
ATOM 3448 C CA . ASP A 1 443 ? -7.716 -5.227 -46.576 1.00 93.69 443 ASP A CA 1
ATOM 3449 C C . ASP A 1 443 ? -8.535 -3.932 -46.654 1.00 93.69 443 ASP A C 1
ATOM 3451 O O . ASP A 1 443 ? -8.870 -3.473 -47.744 1.00 93.69 443 ASP A O 1
ATOM 3455 N N . ALA A 1 444 ? -8.768 -3.279 -45.512 1.00 92.62 444 ALA A N 1
ATOM 3456 C CA . ALA A 1 444 ? -9.409 -1.969 -45.445 1.00 92.62 444 ALA A CA 1
ATOM 3457 C C . ALA A 1 444 ? -8.539 -0.814 -45.986 1.00 92.62 444 ALA A C 1
ATOM 3459 O O . ALA A 1 444 ? -9.064 0.266 -46.257 1.00 92.62 444 ALA A O 1
ATOM 3460 N N . GLU A 1 445 ? -7.218 -0.997 -46.142 1.00 92.31 445 GLU A N 1
ATOM 3461 C CA . GLU A 1 445 ? -6.343 0.036 -46.711 1.00 92.31 445 GLU A CA 1
ATOM 3462 C C . GLU A 1 445 ? -6.149 -0.210 -48.220 1.00 92.31 445 GLU A C 1
ATOM 3464 O O . GLU A 1 445 ? -5.547 -1.220 -48.599 1.00 92.31 445 GLU A O 1
ATOM 3469 N N . PRO A 1 446 ? -6.564 0.724 -49.098 1.00 88.00 446 PRO A N 1
ATOM 3470 C CA . PRO A 1 446 ? -6.401 0.579 -50.543 1.00 88.00 446 PRO A CA 1
ATOM 3471 C C . PRO A 1 446 ? -4.943 0.309 -50.941 1.00 88.00 446 PRO A C 1
ATOM 3473 O O . PRO A 1 446 ? -4.010 0.827 -50.314 1.00 88.00 446 PRO A O 1
ATOM 3476 N N . GLN A 1 447 ? -4.720 -0.439 -52.029 1.00 86.56 447 GLN A N 1
ATOM 3477 C CA . GLN A 1 447 ? -3.371 -0.620 -52.575 1.00 86.56 447 GLN A CA 1
ATOM 3478 C C . GLN A 1 447 ? -2.752 0.730 -52.970 1.00 86.56 447 GLN A C 1
ATOM 3480 O O . GLN A 1 447 ? -3.444 1.688 -53.332 1.00 86.56 447 GLN A O 1
ATOM 3485 N N . ALA A 1 448 ? -1.434 0.854 -52.804 1.00 85.25 448 ALA A N 1
ATOM 3486 C CA . ALA A 1 448 ? -0.721 2.071 -53.171 1.00 85.25 448 ALA A CA 1
ATOM 3487 C C . ALA A 1 448 ? -0.620 2.180 -54.697 1.00 85.25 448 ALA A C 1
ATOM 3489 O O . ALA A 1 448 ? -0.221 1.201 -55.326 1.00 85.25 448 ALA A O 1
ATOM 3490 N N . PRO A 1 449 ? -0.940 3.347 -55.291 1.00 87.75 449 PRO A N 1
ATOM 3491 C CA . PRO A 1 449 ? -0.543 3.646 -56.655 1.00 87.75 449 PRO A CA 1
ATOM 3492 C C . PRO A 1 449 ? 0.964 3.437 -56.800 1.00 87.75 449 PRO A C 1
ATOM 3494 O O . PRO A 1 449 ? 1.722 3.712 -55.866 1.00 87.75 449 PRO A O 1
ATOM 3497 N N . SER A 1 450 ? 1.404 3.010 -57.980 1.00 87.69 450 SER A N 1
ATOM 3498 C CA . SER A 1 450 ? 2.826 2.824 -58.302 1.00 87.69 450 SER A CA 1
ATOM 3499 C C . SER A 1 450 ? 3.670 4.092 -58.112 1.00 87.69 450 SER A C 1
ATOM 3501 O O . SER A 1 450 ? 4.882 3.998 -57.950 1.00 87.69 450 SER A O 1
ATOM 3503 N N . GLU A 1 451 ? 3.034 5.264 -58.089 1.00 92.88 451 GLU A N 1
ATOM 3504 C CA . GLU A 1 451 ? 3.663 6.582 -57.935 1.00 92.88 451 GLU A CA 1
ATOM 3505 C C . GLU A 1 451 ? 3.570 7.151 -56.504 1.00 92.88 451 GLU A C 1
ATOM 3507 O O . GLU A 1 451 ? 3.898 8.315 -56.276 1.00 92.88 451 GLU A O 1
ATOM 3512 N N . ALA A 1 452 ? 3.119 6.359 -55.522 1.00 88.25 452 ALA A N 1
ATOM 3513 C CA . ALA A 1 452 ? 2.928 6.836 -54.153 1.00 88.25 452 ALA A CA 1
ATOM 3514 C C . ALA A 1 452 ? 4.240 7.336 -53.524 1.00 88.25 452 ALA A C 1
ATOM 3516 O O . ALA A 1 452 ? 5.267 6.650 -53.521 1.00 88.25 452 ALA A O 1
ATOM 3517 N N . THR A 1 453 ? 4.193 8.530 -52.934 1.00 89.75 453 THR A N 1
ATOM 3518 C CA . THR A 1 453 ? 5.346 9.114 -52.248 1.00 89.75 453 THR A CA 1
ATOM 3519 C C . THR A 1 453 ? 5.584 8.445 -50.890 1.00 89.75 453 THR A C 1
ATOM 3521 O O . THR A 1 453 ? 4.714 7.776 -50.328 1.00 89.75 453 THR A O 1
ATOM 3524 N N . ILE A 1 454 ? 6.762 8.668 -50.298 1.00 79.81 454 ILE A N 1
ATOM 3525 C CA . ILE A 1 454 ? 7.066 8.208 -48.929 1.00 79.81 454 ILE A CA 1
ATOM 3526 C C . ILE A 1 454 ? 6.046 8.771 -47.921 1.00 79.81 454 ILE A C 1
ATOM 3528 O O . ILE A 1 454 ? 5.639 8.067 -47.001 1.00 79.81 454 ILE A O 1
ATOM 3532 N N . ALA A 1 455 ? 5.585 10.011 -48.120 1.00 76.12 455 ALA A N 1
ATOM 3533 C CA . ALA A 1 455 ? 4.571 10.623 -47.264 1.00 76.12 455 ALA A CA 1
ATOM 3534 C C . ALA A 1 455 ? 3.208 9.916 -47.383 1.00 76.12 455 ALA A C 1
ATOM 3536 O O . ALA A 1 455 ? 2.536 9.712 -46.370 1.00 76.12 455 ALA A O 1
ATOM 3537 N N . ASP A 1 456 ? 2.830 9.480 -48.589 1.00 80.75 456 ASP A N 1
ATOM 3538 C CA . ASP A 1 456 ? 1.612 8.692 -48.808 1.00 80.75 456 ASP A CA 1
ATOM 3539 C C . ASP A 1 456 ? 1.710 7.320 -48.139 1.00 80.75 456 ASP A C 1
ATOM 3541 O O . ASP A 1 456 ? 0.740 6.846 -47.547 1.00 80.75 456 ASP A O 1
ATOM 3545 N N . HIS A 1 457 ? 2.888 6.691 -48.182 1.00 78.12 457 HIS A N 1
ATOM 3546 C CA . HIS A 1 457 ? 3.132 5.429 -47.487 1.00 78.12 457 HIS A CA 1
ATOM 3547 C C . HIS A 1 457 ? 3.005 5.587 -45.964 1.00 78.12 457 HIS A C 1
ATOM 3549 O O . HIS A 1 457 ? 2.266 4.833 -45.329 1.00 78.12 457 HIS A O 1
ATOM 3555 N N . ASP A 1 458 ? 3.637 6.611 -45.384 1.00 76.50 458 ASP A N 1
ATOM 3556 C CA . ASP A 1 458 ? 3.553 6.900 -43.948 1.00 76.50 458 ASP A CA 1
ATOM 3557 C C . ASP A 1 458 ? 2.111 7.193 -43.504 1.00 76.50 458 ASP A C 1
ATOM 3559 O O . ASP A 1 458 ? 1.668 6.725 -42.449 1.00 76.50 458 ASP A O 1
ATOM 3563 N N . MET A 1 459 ? 1.347 7.934 -44.313 1.00 82.19 459 MET A N 1
ATOM 3564 C CA . MET A 1 459 ? -0.057 8.231 -44.023 1.00 82.19 459 MET A CA 1
ATOM 3565 C C . MET A 1 459 ? -0.921 6.961 -44.024 1.00 82.19 459 MET A C 1
ATOM 3567 O O . MET A 1 459 ? -1.740 6.780 -43.120 1.00 82.19 459 MET A O 1
ATOM 3571 N N . ARG A 1 460 ? -0.697 6.049 -44.979 1.00 82.00 460 ARG A N 1
ATOM 3572 C CA . ARG A 1 460 ? -1.378 4.741 -45.047 1.00 82.00 460 ARG A CA 1
ATOM 3573 C C . ARG A 1 460 ? -1.029 3.851 -43.860 1.00 82.00 460 ARG A C 1
ATOM 3575 O O . ARG A 1 460 ? -1.915 3.244 -43.266 1.00 82.00 460 ARG A O 1
ATOM 3582 N N . VAL A 1 461 ? 0.241 3.820 -43.447 1.00 82.75 461 VAL A N 1
ATOM 3583 C CA . VAL A 1 461 ? 0.659 3.082 -42.243 1.00 82.75 461 VAL A CA 1
ATOM 3584 C C . VAL A 1 461 ? -0.063 3.619 -41.005 1.00 82.75 461 VAL A C 1
ATOM 3586 O O . VAL A 1 461 ? -0.576 2.834 -40.209 1.00 82.75 461 VAL A O 1
ATOM 3589 N N . ARG A 1 462 ? -0.184 4.945 -40.852 1.00 84.19 462 ARG A N 1
ATOM 3590 C CA . ARG A 1 462 ? -0.926 5.544 -39.727 1.00 84.19 462 ARG A CA 1
ATOM 3591 C C . ARG A 1 462 ? -2.420 5.222 -39.769 1.00 84.19 462 ARG A C 1
ATOM 3593 O O . ARG A 1 462 ? -2.979 4.906 -38.719 1.00 84.19 462 ARG A O 1
ATOM 3600 N N . ARG A 1 463 ? -3.064 5.270 -40.943 1.00 88.25 463 ARG A N 1
ATOM 3601 C CA . ARG A 1 463 ? -4.478 4.878 -41.103 1.00 88.25 463 ARG A CA 1
ATOM 3602 C C . ARG A 1 463 ? -4.703 3.414 -40.741 1.00 88.25 463 ARG A C 1
ATOM 3604 O O . ARG A 1 463 ? -5.538 3.146 -39.880 1.00 88.25 463 ARG A O 1
ATOM 3611 N N . ARG A 1 464 ? -3.874 2.509 -41.268 1.00 89.56 464 ARG A N 1
ATOM 3612 C CA . ARG A 1 464 ? -3.889 1.085 -40.909 1.00 89.56 464 ARG A CA 1
ATOM 3613 C C . ARG A 1 464 ? -3.731 0.869 -39.407 1.00 89.56 464 ARG A C 1
ATOM 3615 O O . ARG A 1 464 ? -4.496 0.113 -38.822 1.00 89.56 464 ARG A O 1
ATOM 3622 N N . LEU A 1 465 ? -2.780 1.548 -38.760 1.00 86.69 465 LEU A N 1
ATOM 3623 C CA . LEU A 1 465 ? -2.575 1.429 -37.312 1.00 86.69 465 LEU A CA 1
ATOM 3624 C C . LEU A 1 465 ? -3.766 1.960 -36.500 1.00 86.69 465 LEU A C 1
ATOM 3626 O O . LEU A 1 465 ? -4.113 1.361 -35.482 1.00 86.69 465 LEU A O 1
ATOM 3630 N N . ARG A 1 466 ? -4.404 3.056 -36.934 1.00 88.94 466 ARG A N 1
ATOM 3631 C CA . ARG A 1 466 ? -5.630 3.572 -36.299 1.00 88.94 466 ARG A CA 1
ATOM 3632 C C . ARG A 1 466 ? -6.791 2.596 -36.448 1.00 88.94 466 ARG A C 1
ATOM 3634 O O . ARG A 1 466 ? -7.451 2.304 -35.456 1.00 88.94 466 ARG A O 1
ATOM 3641 N N . HIS A 1 467 ? -7.002 2.068 -37.651 1.00 91.25 467 HIS A N 1
ATOM 3642 C CA . HIS A 1 467 ? -8.077 1.117 -37.915 1.00 91.25 467 HIS A CA 1
ATOM 3643 C C . HIS A 1 467 ? -7.868 -0.194 -37.146 1.00 91.25 467 HIS A C 1
ATOM 3645 O O . HIS A 1 467 ? -8.765 -0.634 -36.435 1.00 91.25 467 HIS A O 1
ATOM 3651 N N . MET A 1 468 ? -6.644 -0.729 -37.156 1.00 93.06 468 MET A N 1
ATOM 3652 C CA . MET A 1 468 ? -6.250 -1.875 -36.335 1.00 93.06 468 MET A CA 1
ATOM 3653 C C . MET A 1 468 ? -6.510 -1.624 -34.845 1.00 93.06 468 MET A C 1
ATOM 3655 O O . MET A 1 468 ? -7.051 -2.489 -34.170 1.00 93.06 468 MET A O 1
ATOM 3659 N N . ARG A 1 469 ? -6.177 -0.437 -34.316 1.00 91.12 469 ARG A N 1
ATOM 3660 C CA . ARG A 1 469 ? -6.464 -0.093 -32.914 1.00 91.12 469 ARG A CA 1
ATOM 3661 C C . ARG A 1 469 ? -7.971 -0.051 -32.631 1.00 91.12 469 ARG A C 1
ATOM 3663 O O . ARG A 1 469 ? -8.384 -0.538 -31.585 1.00 91.12 469 ARG A O 1
ATOM 3670 N N . GLY A 1 470 ? -8.774 0.507 -33.538 1.00 91.94 470 GLY A N 1
ATOM 3671 C CA . GLY A 1 470 ? -10.236 0.529 -33.419 1.00 91.94 470 GLY A CA 1
ATOM 3672 C C . GLY A 1 470 ? -10.843 -0.876 -33.406 1.00 91.94 470 GLY A C 1
ATOM 3673 O O . GLY A 1 470 ? -11.594 -1.204 -32.492 1.00 91.94 470 GLY A O 1
ATOM 3674 N N . LEU A 1 471 ? -10.440 -1.725 -34.358 1.00 92.62 471 LEU A N 1
ATOM 3675 C CA . LEU A 1 471 ? -10.857 -3.129 -34.429 1.00 92.62 471 LEU A CA 1
ATOM 3676 C C . LEU A 1 471 ? -10.431 -3.915 -33.186 1.00 92.62 471 LEU A C 1
ATOM 3678 O O . LEU A 1 471 ? -11.232 -4.663 -32.637 1.00 92.62 471 LEU A O 1
ATOM 3682 N N . LEU A 1 472 ? -9.201 -3.710 -32.702 1.00 91.69 472 LEU A N 1
ATOM 3683 C CA . LEU A 1 472 ? -8.732 -4.341 -31.469 1.00 91.69 472 LEU A CA 1
ATOM 3684 C C . LEU A 1 472 ? -9.558 -3.909 -30.258 1.00 91.69 472 LEU A C 1
ATOM 3686 O O . LEU A 1 472 ? -9.957 -4.766 -29.485 1.00 91.69 472 LEU A O 1
ATOM 3690 N N . HIS A 1 473 ? -9.859 -2.617 -30.095 1.00 88.19 473 HIS A N 1
ATOM 3691 C CA . HIS A 1 473 ? -10.704 -2.162 -28.986 1.00 88.19 473 HIS A CA 1
ATOM 3692 C C . HIS A 1 473 ? -12.116 -2.748 -29.042 1.00 88.19 473 HIS A C 1
ATOM 3694 O O . HIS A 1 473 ? -12.599 -3.214 -28.014 1.00 88.19 473 HIS A O 1
ATOM 3700 N N . ALA A 1 474 ? -12.748 -2.771 -30.219 1.00 90.31 474 ALA A N 1
ATOM 3701 C CA . ALA A 1 474 ? -14.065 -3.382 -30.391 1.00 90.31 474 ALA A CA 1
ATOM 3702 C C . ALA A 1 474 ? -14.033 -4.888 -30.081 1.00 90.31 474 ALA A C 1
ATOM 3704 O O . ALA A 1 474 ? -14.883 -5.390 -29.349 1.00 90.31 474 ALA A O 1
ATOM 3705 N N . LYS A 1 475 ? -13.004 -5.595 -30.569 1.00 93.75 475 LYS A N 1
ATOM 3706 C CA . LYS A 1 475 ? -12.807 -7.025 -30.305 1.00 93.75 475 LYS A CA 1
ATOM 3707 C C . LYS A 1 475 ? -12.557 -7.298 -28.819 1.00 93.75 475 LYS A C 1
ATOM 3709 O O . LYS A 1 475 ? -13.147 -8.228 -28.280 1.00 93.75 475 LYS A O 1
ATOM 3714 N N . TYR A 1 476 ? -11.742 -6.481 -28.146 1.00 90.12 476 TYR A N 1
ATOM 3715 C CA . TYR A 1 476 ? -11.532 -6.603 -26.704 1.00 90.12 476 TYR A CA 1
ATOM 3716 C C . TYR A 1 476 ? -12.823 -6.363 -25.922 1.00 90.12 476 TYR A C 1
ATOM 3718 O O . TYR A 1 476 ? -13.114 -7.139 -25.025 1.00 90.12 476 TYR A O 1
ATOM 3726 N N . ALA A 1 477 ? -13.605 -5.335 -26.265 1.00 86.94 477 ALA A N 1
ATOM 3727 C CA . ALA A 1 477 ? -14.869 -5.050 -25.587 1.00 86.94 477 ALA A CA 1
ATOM 3728 C C . ALA A 1 477 ? -15.870 -6.207 -25.738 1.00 86.94 477 ALA A C 1
ATOM 3730 O O . ALA A 1 477 ? -16.429 -6.660 -24.742 1.00 86.94 477 ALA A O 1
ATOM 3731 N N . ALA A 1 478 ? -16.029 -6.735 -26.957 1.00 91.94 478 ALA A N 1
ATOM 3732 C CA . ALA A 1 478 ? -16.893 -7.885 -27.217 1.00 91.94 478 ALA A CA 1
ATOM 3733 C C . ALA A 1 478 ? -16.442 -9.130 -26.438 1.00 91.94 478 ALA A C 1
ATOM 3735 O O . ALA A 1 478 ? -17.262 -9.792 -25.807 1.00 91.94 478 ALA A O 1
ATOM 3736 N N . LYS A 1 479 ? -15.132 -9.418 -26.420 1.00 91.88 479 LYS A N 1
ATOM 3737 C CA . LYS A 1 479 ? -14.601 -10.581 -25.700 1.00 91.88 479 LYS A CA 1
ATOM 3738 C C . LYS A 1 479 ? -14.685 -10.416 -24.183 1.00 91.88 479 LYS A C 1
ATOM 3740 O O . LYS A 1 479 ? -14.977 -11.378 -23.488 1.00 91.88 479 LYS A O 1
ATOM 3745 N N . THR A 1 480 ? -14.469 -9.210 -23.664 1.00 89.50 480 THR A N 1
ATOM 3746 C CA . THR A 1 480 ? -14.674 -8.908 -22.243 1.00 89.50 480 THR A CA 1
ATOM 3747 C C . THR A 1 480 ? -16.134 -9.106 -21.843 1.00 89.50 480 THR A C 1
ATOM 3749 O O . THR A 1 480 ? -16.374 -9.672 -20.785 1.00 89.50 480 THR A O 1
ATOM 3752 N N . TYR A 1 481 ? -17.096 -8.704 -22.679 1.00 91.38 481 TYR A N 1
ATOM 3753 C CA . TYR A 1 481 ? -18.518 -8.948 -22.421 1.00 91.38 481 TYR A CA 1
ATOM 3754 C C . TYR A 1 481 ? -18.850 -10.450 -22.406 1.00 91.38 481 TYR A C 1
ATOM 3756 O O . TYR A 1 481 ? -19.416 -10.936 -21.434 1.00 91.38 481 TYR A O 1
ATOM 3764 N N . GLU A 1 482 ? -18.414 -11.199 -23.424 1.00 93.38 482 GLU A N 1
ATOM 3765 C CA . GLU A 1 482 ? -18.616 -12.656 -23.512 1.00 93.38 482 GLU A CA 1
ATOM 3766 C C . GLU A 1 482 ? -18.028 -13.398 -22.298 1.00 93.38 482 GLU A C 1
ATOM 3768 O O . GLU A 1 482 ? -18.710 -14.188 -21.653 1.00 93.38 482 GLU A O 1
ATOM 3773 N N . VAL A 1 483 ? -16.779 -13.092 -21.935 1.00 93.12 483 VAL A N 1
ATOM 3774 C CA . VAL A 1 483 ? -16.100 -13.684 -20.769 1.00 93.12 483 VAL A CA 1
ATOM 3775 C C . VAL A 1 483 ? -16.749 -13.232 -19.456 1.00 93.12 483 VAL A C 1
ATOM 3777 O O . VAL A 1 483 ? -16.745 -13.979 -18.482 1.00 93.12 483 VAL A O 1
ATOM 3780 N N . GLY A 1 484 ? -17.333 -12.032 -19.423 1.00 93.44 484 GLY A N 1
ATOM 3781 C CA . GLY A 1 484 ? -18.136 -11.547 -18.305 1.00 93.44 484 GLY A CA 1
ATOM 3782 C C . GLY A 1 484 ? -19.394 -12.390 -18.093 1.00 93.44 484 GLY A C 1
ATOM 3783 O O . GLY A 1 484 ? -19.634 -12.838 -16.976 1.00 93.44 484 GLY A O 1
ATOM 3784 N N . GLU A 1 485 ? -20.153 -12.679 -19.150 1.00 94.44 485 GLU A N 1
ATOM 3785 C CA . GLU A 1 485 ? -21.325 -13.567 -19.080 1.00 94.44 485 GLU A CA 1
ATOM 3786 C C . GLU A 1 485 ? -20.941 -14.987 -18.640 1.00 94.44 485 GLU A C 1
ATOM 3788 O O . GLU A 1 485 ? -21.587 -15.573 -17.766 1.00 94.44 485 GLU A O 1
ATOM 3793 N N . GLU A 1 486 ? -19.838 -15.523 -19.172 1.00 94.94 486 GLU A N 1
ATOM 3794 C CA . GLU A 1 486 ? -19.308 -16.816 -18.732 1.00 94.94 486 GLU A CA 1
ATOM 3795 C C . GLU A 1 486 ? -18.898 -16.801 -17.255 1.00 94.94 486 GLU A C 1
ATOM 3797 O O . GLU A 1 486 ? -19.212 -17.738 -16.524 1.00 94.94 486 GLU A O 1
ATOM 3802 N N . ALA A 1 487 ? -18.242 -15.735 -16.784 1.00 95.69 487 ALA A N 1
ATOM 3803 C CA . ALA A 1 487 ? -17.894 -15.579 -15.376 1.00 95.69 487 ALA A CA 1
ATOM 3804 C C . ALA A 1 487 ? -19.154 -15.487 -14.494 1.00 95.69 487 ALA A C 1
ATOM 3806 O O . ALA A 1 487 ? -19.214 -16.112 -13.436 1.00 95.69 487 ALA A O 1
ATOM 3807 N N . ALA A 1 488 ? -20.201 -14.779 -14.926 1.00 95.38 488 ALA A N 1
ATOM 3808 C CA . ALA A 1 488 ? -21.471 -14.749 -14.200 1.00 95.38 488 ALA A CA 1
ATOM 3809 C C . ALA A 1 488 ? -22.079 -16.157 -14.094 1.00 95.38 488 ALA A C 1
ATOM 3811 O O . ALA A 1 488 ? -22.427 -16.595 -12.996 1.00 95.38 488 ALA A O 1
ATOM 3812 N N . ALA A 1 489 ? -22.157 -16.895 -15.207 1.00 95.06 489 ALA A N 1
ATOM 3813 C CA . ALA A 1 489 ? -22.657 -18.270 -15.225 1.00 95.06 489 ALA A CA 1
ATOM 3814 C C . ALA A 1 489 ? -21.810 -19.209 -14.348 1.00 95.06 489 ALA A C 1
ATOM 3816 O O . ALA A 1 489 ? -22.355 -19.988 -13.563 1.00 95.06 489 ALA A O 1
ATOM 3817 N N . TYR A 1 490 ? -20.483 -19.078 -14.414 1.00 96.31 490 TYR A N 1
ATOM 3818 C CA . TYR A 1 490 ? -19.538 -19.828 -13.592 1.00 96.31 490 TYR A CA 1
ATOM 3819 C C . TYR A 1 490 ? -19.767 -19.568 -12.096 1.00 96.31 490 TYR A C 1
ATOM 3821 O O . TYR A 1 490 ? -19.856 -20.517 -11.316 1.00 96.31 490 TYR A O 1
ATOM 3829 N N . LEU A 1 491 ? -19.949 -18.307 -11.687 1.00 96.75 491 LEU A N 1
ATOM 3830 C CA . LEU A 1 491 ? -20.275 -17.959 -10.302 1.00 96.75 491 LEU A CA 1
ATOM 3831 C C . LEU A 1 491 ? -21.642 -18.511 -9.869 1.00 96.75 491 LEU A C 1
ATOM 3833 O O . LEU A 1 491 ? -21.727 -19.068 -8.778 1.00 96.75 491 LEU A O 1
ATOM 3837 N N . ARG A 1 492 ? -22.684 -18.429 -10.713 1.00 95.81 492 ARG A N 1
ATOM 3838 C CA . ARG A 1 492 ? -24.006 -19.023 -10.407 1.00 95.81 492 ARG A CA 1
ATOM 3839 C C . ARG A 1 492 ? -23.911 -20.532 -10.196 1.00 95.81 492 ARG A C 1
ATOM 3841 O O . ARG A 1 492 ? -24.534 -21.042 -9.276 1.00 95.81 492 ARG A O 1
ATOM 3848 N N . SER A 1 493 ? -23.113 -21.233 -11.003 1.00 96.06 493 SER A N 1
ATOM 3849 C CA . SER A 1 493 ? -22.914 -22.684 -10.854 1.00 96.06 493 SER A CA 1
ATOM 3850 C C . SER A 1 493 ? -22.126 -23.071 -9.597 1.00 96.06 493 SER A C 1
ATOM 3852 O O . SER A 1 493 ? -22.242 -24.189 -9.108 1.00 96.06 493 SER A O 1
ATOM 3854 N N . ALA A 1 494 ? -21.337 -22.143 -9.051 1.00 96.69 494 ALA A N 1
ATOM 3855 C CA . ALA A 1 494 ? -20.535 -22.362 -7.853 1.00 96.69 494 ALA A CA 1
ATOM 3856 C C . ALA A 1 494 ? -21.274 -22.044 -6.544 1.00 96.69 494 ALA A C 1
ATOM 3858 O O . ALA A 1 494 ? -20.697 -22.200 -5.464 1.00 96.69 494 ALA A O 1
ATOM 3859 N N . VAL A 1 495 ? -22.522 -21.580 -6.629 1.00 96.69 495 VAL A N 1
ATOM 3860 C CA . VAL A 1 495 ? -23.335 -21.122 -5.501 1.00 96.69 495 VAL A CA 1
ATOM 3861 C C . VAL A 1 495 ? -24.677 -21.843 -5.528 1.00 96.69 495 VAL A C 1
ATOM 3863 O O . VAL A 1 495 ? -25.298 -21.958 -6.583 1.00 96.69 495 VAL A O 1
ATOM 3866 N N . ASP A 1 496 ? -25.119 -22.338 -4.375 1.00 96.25 496 ASP A N 1
ATOM 3867 C CA . ASP A 1 496 ? -26.382 -23.062 -4.257 1.00 96.25 496 ASP A CA 1
ATOM 3868 C C . ASP A 1 496 ? -27.574 -22.170 -4.636 1.00 96.25 496 ASP A C 1
ATOM 3870 O O . ASP A 1 496 ? -27.575 -20.961 -4.378 1.00 96.25 496 ASP A O 1
ATOM 3874 N N . GLY A 1 497 ? -28.606 -22.771 -5.236 1.00 94.69 497 GLY A N 1
ATOM 3875 C CA . GLY A 1 497 ? -29.800 -22.057 -5.690 1.00 94.69 497 GLY A CA 1
ATOM 3876 C C . GLY A 1 497 ? -30.496 -21.259 -4.582 1.00 94.69 497 GLY A C 1
ATOM 3877 O O . GLY A 1 497 ? -31.056 -20.200 -4.859 1.00 94.69 497 GLY A O 1
ATOM 3878 N N . ALA A 1 498 ? -30.403 -21.691 -3.318 1.00 93.44 498 ALA A N 1
ATOM 3879 C CA . ALA A 1 498 ? -30.958 -20.956 -2.179 1.00 93.44 498 ALA A CA 1
ATOM 3880 C C . ALA A 1 498 ? -30.293 -19.584 -1.955 1.00 93.44 498 ALA A C 1
ATOM 3882 O O . ALA A 1 498 ? -30.923 -18.673 -1.418 1.00 93.44 498 ALA A O 1
ATOM 3883 N N . LEU A 1 499 ? -29.041 -19.416 -2.390 1.00 92.94 499 LEU A N 1
ATOM 3884 C CA . LEU A 1 499 ? -28.284 -18.168 -2.277 1.00 92.94 499 LEU A CA 1
ATOM 3885 C C . LEU A 1 499 ? -28.388 -17.296 -3.540 1.00 92.94 499 LEU A C 1
ATOM 3887 O O . LEU A 1 499 ? -27.910 -16.161 -3.532 1.00 92.94 499 LEU A O 1
ATOM 3891 N N . HIS A 1 500 ? -29.041 -17.769 -4.613 1.00 93.56 500 HIS A N 1
ATOM 3892 C CA . HIS A 1 500 ? -29.191 -16.994 -5.856 1.00 93.56 500 HIS A CA 1
ATOM 3893 C C . HIS A 1 500 ? -30.035 -15.730 -5.678 1.00 93.56 500 HIS A C 1
ATOM 3895 O O . HIS A 1 500 ? -29.838 -14.774 -6.423 1.00 93.56 500 HIS A O 1
ATOM 3901 N N . GLY A 1 501 ? -30.884 -15.669 -4.645 1.00 88.31 501 GLY A N 1
ATOM 3902 C CA . GLY A 1 501 ? -31.604 -14.448 -4.265 1.00 88.31 501 GLY A CA 1
ATOM 3903 C C . GLY A 1 501 ? -30.676 -13.261 -3.958 1.00 88.31 501 GLY A C 1
ATOM 3904 O O . GLY A 1 501 ? -31.070 -12.107 -4.094 1.00 88.31 501 GLY A O 1
ATOM 3905 N N . HIS A 1 502 ? -29.405 -13.512 -3.614 1.00 86.69 502 HIS A N 1
ATOM 3906 C CA . HIS A 1 502 ? -28.405 -12.452 -3.450 1.00 86.69 502 HIS A CA 1
ATOM 3907 C C . HIS A 1 502 ? -27.953 -11.825 -4.781 1.00 86.69 502 HIS A C 1
ATOM 3909 O O . HIS A 1 502 ? -27.331 -10.764 -4.761 1.00 86.69 502 HIS A O 1
ATOM 3915 N N . PHE A 1 503 ? -28.257 -12.448 -5.925 1.00 88.19 503 PHE A N 1
ATOM 3916 C CA . PHE A 1 503 ? -27.870 -11.983 -7.259 1.00 88.19 503 PHE A CA 1
ATOM 3917 C C . PHE A 1 503 ? -28.960 -11.214 -8.005 1.00 88.19 503 PHE A C 1
ATOM 3919 O O . PHE A 1 503 ? -28.646 -10.681 -9.063 1.00 88.19 503 PHE A O 1
ATOM 3926 N N . GLU A 1 504 ? -30.207 -11.170 -7.519 1.00 84.62 504 GLU A N 1
ATOM 3927 C CA . GLU A 1 504 ? -31.359 -10.695 -8.315 1.00 84.62 504 GLU A CA 1
ATOM 3928 C C . GLU A 1 504 ? -31.161 -9.293 -8.915 1.00 84.62 504 GLU A C 1
ATOM 3930 O O . GLU A 1 504 ? -31.571 -9.047 -10.044 1.00 84.62 504 GLU A O 1
ATOM 3935 N N . ASP A 1 505 ? -30.468 -8.403 -8.198 1.00 81.44 505 ASP A N 1
ATOM 3936 C CA . ASP A 1 505 ? -30.190 -7.031 -8.647 1.00 81.44 505 ASP A CA 1
ATOM 3937 C C . ASP A 1 505 ? -28.826 -6.863 -9.355 1.00 81.44 505 ASP A C 1
ATOM 3939 O O . ASP A 1 505 ? -28.459 -5.746 -9.722 1.00 81.44 505 ASP A O 1
ATOM 3943 N N . ALA A 1 506 ? -28.013 -7.918 -9.470 1.00 86.06 506 ALA A N 1
ATOM 3944 C CA . ALA A 1 506 ? -26.631 -7.813 -9.934 1.00 86.06 506 ALA A CA 1
ATOM 3945 C C . ALA A 1 506 ? -26.530 -7.982 -11.457 1.00 86.06 506 ALA A C 1
ATOM 3947 O O . ALA A 1 506 ? -26.833 -9.038 -12.011 1.00 86.06 506 ALA A O 1
ATOM 3948 N N . SER A 1 507 ? -26.028 -6.944 -12.124 1.00 86.50 507 SER A N 1
ATOM 3949 C CA . SER A 1 507 ? -25.892 -6.870 -13.584 1.00 86.50 507 SER A CA 1
ATOM 3950 C C . SER A 1 507 ? -24.533 -7.349 -14.106 1.00 86.50 507 SER A C 1
ATOM 3952 O O . SER A 1 507 ? -24.337 -7.469 -15.312 1.00 86.50 507 SER A O 1
ATOM 3954 N N . SER A 1 508 ? -23.576 -7.620 -13.214 1.00 91.56 508 SER A N 1
ATOM 3955 C CA . SER A 1 508 ? -22.224 -8.053 -13.579 1.00 91.56 508 SER A CA 1
ATOM 3956 C C . SER A 1 508 ? -21.658 -9.100 -12.610 1.00 91.56 508 SER A C 1
ATOM 3958 O O . SER A 1 508 ? -22.066 -9.147 -11.444 1.00 91.56 508 SER A O 1
ATOM 3960 N N . PRO A 1 509 ? -20.657 -9.903 -13.030 1.00 94.25 509 PRO A N 1
ATOM 3961 C CA . PRO A 1 509 ? -19.976 -10.858 -12.149 1.00 94.25 509 PRO A CA 1
ATOM 3962 C C . PRO A 1 509 ? -19.362 -10.197 -10.913 1.00 94.25 509 PRO A C 1
ATOM 3964 O O . PRO A 1 509 ? -19.351 -10.784 -9.831 1.00 94.25 509 PRO A O 1
ATOM 3967 N N . PHE A 1 510 ? -18.868 -8.965 -11.065 1.00 91.00 510 PHE A N 1
AT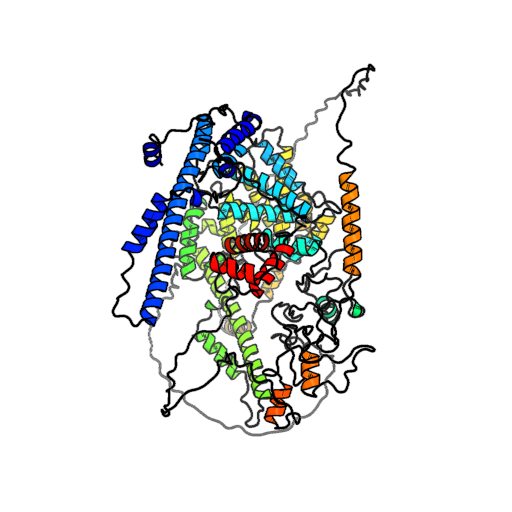OM 3968 C CA . PHE A 1 510 ? -18.326 -8.180 -9.964 1.00 91.00 510 PHE A CA 1
ATOM 3969 C C . PHE A 1 510 ? -19.412 -7.856 -8.937 1.00 91.00 510 PHE A C 1
ATOM 3971 O O . PHE A 1 510 ? -19.219 -8.091 -7.747 1.00 91.00 510 PHE A O 1
ATOM 3978 N N . GLU A 1 511 ? -20.566 -7.353 -9.380 1.00 86.69 511 GLU A N 1
ATOM 3979 C CA . GLU A 1 511 ? -21.691 -7.037 -8.493 1.00 86.69 511 GLU A CA 1
ATOM 3980 C C . GLU A 1 511 ? -22.221 -8.286 -7.786 1.00 86.69 511 GLU A C 1
ATOM 3982 O O . GLU A 1 511 ? -22.462 -8.247 -6.580 1.00 86.69 511 GLU A O 1
ATOM 3987 N N . MET A 1 512 ? -22.317 -9.412 -8.499 1.00 93.81 512 MET A N 1
ATOM 3988 C CA . MET A 1 512 ? -22.691 -10.699 -7.910 1.00 93.81 512 MET A CA 1
ATOM 3989 C C . MET A 1 512 ? -21.698 -11.133 -6.825 1.00 93.81 512 MET A C 1
ATOM 3991 O O . MET A 1 512 ? -22.093 -11.548 -5.734 1.00 93.81 512 MET A O 1
ATOM 3995 N N . TRP A 1 513 ? -20.397 -11.005 -7.100 1.00 94.38 513 TRP A N 1
ATOM 3996 C CA . TRP A 1 513 ? -19.346 -11.308 -6.134 1.00 94.38 513 TRP A CA 1
ATOM 3997 C C . TRP A 1 513 ? -19.411 -10.393 -4.907 1.00 94.38 513 TRP A C 1
ATOM 3999 O O . TRP A 1 513 ? -19.309 -10.869 -3.775 1.00 94.38 513 TRP A O 1
ATOM 4009 N N . GLN A 1 514 ? -19.618 -9.089 -5.110 1.00 87.19 514 GLN A N 1
ATOM 4010 C CA . GLN A 1 514 ? -19.780 -8.126 -4.020 1.00 87.19 514 GLN A CA 1
ATOM 4011 C C . GLN A 1 514 ? -21.042 -8.387 -3.198 1.00 87.19 514 GLN A C 1
ATOM 4013 O O . GLN A 1 514 ? -21.014 -8.172 -1.988 1.00 87.19 514 GLN A O 1
ATOM 4018 N N . ALA A 1 515 ? -22.121 -8.874 -3.814 1.00 87.69 515 ALA A N 1
ATOM 4019 C CA . ALA A 1 515 ? -23.335 -9.246 -3.100 1.00 87.69 515 ALA A CA 1
ATOM 4020 C C . ALA A 1 515 ? -23.090 -10.435 -2.161 1.00 87.69 515 ALA A C 1
ATOM 4022 O O . ALA A 1 515 ? -23.417 -10.344 -0.980 1.00 87.69 515 ALA A O 1
ATOM 4023 N N . LEU A 1 516 ? -22.422 -11.499 -2.630 1.00 91.44 516 LEU A N 1
ATOM 4024 C CA . LEU A 1 516 ? -22.032 -12.624 -1.764 1.00 91.44 516 LEU A CA 1
ATOM 4025 C C . LEU A 1 516 ? -21.058 -12.190 -0.673 1.00 91.44 516 LEU A C 1
ATOM 4027 O O . LEU A 1 516 ? -21.236 -12.534 0.493 1.00 91.44 516 LEU A O 1
ATOM 4031 N N . PHE A 1 517 ? -20.031 -11.420 -1.041 1.00 85.94 517 PHE A N 1
ATOM 4032 C CA . PHE A 1 517 ? -19.047 -10.936 -0.081 1.00 85.94 517 PHE A CA 1
ATOM 4033 C C . PHE A 1 517 ? -19.707 -10.060 0.988 1.00 85.94 517 PHE A C 1
ATOM 4035 O O . PHE A 1 517 ? -19.444 -10.244 2.172 1.00 85.94 517 PHE A O 1
ATOM 4042 N N . GLY A 1 518 ? -20.616 -9.171 0.585 1.00 77.81 518 GLY A N 1
ATOM 4043 C CA . GLY A 1 518 ? -21.421 -8.360 1.489 1.00 77.81 518 GLY A CA 1
ATOM 4044 C C . GLY A 1 518 ? -22.294 -9.209 2.405 1.00 77.81 518 GLY A C 1
ATOM 4045 O O . GLY A 1 518 ? -22.245 -9.019 3.618 1.00 77.81 518 GLY A O 1
ATOM 4046 N N . SER A 1 519 ? -23.011 -10.198 1.867 1.00 84.12 519 SER A N 1
ATOM 4047 C CA . SER A 1 519 ? -23.800 -11.148 2.663 1.00 84.12 519 SER A CA 1
ATOM 4048 C C . SER A 1 519 ? -22.944 -11.898 3.687 1.00 84.12 519 SER A C 1
ATOM 4050 O O . SER A 1 519 ? -23.358 -12.046 4.835 1.00 84.12 519 SER A O 1
ATOM 4052 N N . TYR A 1 520 ? -21.721 -12.299 3.324 1.00 83.19 520 TYR A N 1
ATOM 4053 C CA . TYR A 1 520 ? -20.783 -12.937 4.250 1.00 83.19 520 TYR A CA 1
ATOM 4054 C C . TYR A 1 520 ? -20.298 -11.961 5.325 1.00 83.19 520 TYR A C 1
ATOM 4056 O O . TYR A 1 520 ? -20.311 -12.286 6.507 1.00 83.19 520 TYR A O 1
ATOM 4064 N N . CYS A 1 521 ? -19.900 -10.747 4.945 1.00 72.69 521 CYS A N 1
ATOM 4065 C CA . CYS A 1 521 ? -19.470 -9.722 5.897 1.00 72.69 521 CYS A CA 1
ATOM 4066 C C . CYS A 1 521 ? -20.589 -9.326 6.869 1.00 72.69 521 CYS A C 1
ATOM 4068 O O . CYS A 1 521 ? -20.321 -8.911 7.996 1.00 72.69 521 CYS A O 1
ATOM 4070 N N . ILE A 1 522 ? -21.837 -9.455 6.424 1.00 70.94 522 ILE A N 1
ATOM 4071 C CA . ILE A 1 522 ? -23.038 -9.269 7.225 1.00 70.94 522 ILE A CA 1
ATOM 4072 C C . ILE A 1 522 ? -23.301 -10.508 8.099 1.00 70.94 522 ILE A C 1
ATOM 4074 O O . ILE A 1 522 ? -23.874 -10.352 9.167 1.00 70.94 522 ILE A O 1
ATOM 4078 N N . SER A 1 523 ? -22.862 -11.717 7.749 1.00 76.56 523 SER A N 1
ATOM 4079 C CA . SER A 1 523 ? -23.001 -12.898 8.616 1.00 76.56 523 SER A CA 1
ATOM 4080 C C . SER A 1 523 ? -22.316 -12.687 9.983 1.00 76.56 523 SER A C 1
ATOM 4082 O O . SER A 1 523 ? -21.276 -12.024 10.045 1.00 76.56 523 SER A O 1
ATOM 4084 N N . PRO A 1 524 ? -22.857 -13.225 11.099 1.00 72.44 524 PRO A N 1
ATOM 4085 C CA . PRO A 1 524 ? -22.194 -13.189 12.410 1.00 72.44 524 PRO A CA 1
ATOM 4086 C C . PRO A 1 524 ? -20.751 -13.725 12.404 1.00 72.44 524 PRO A C 1
ATOM 4088 O O . PRO A 1 524 ? -19.964 -13.324 13.260 1.00 72.44 524 PRO A O 1
ATOM 4091 N N . ASP A 1 525 ? -20.394 -14.564 11.428 1.00 72.38 525 ASP A N 1
ATOM 4092 C CA . ASP A 1 525 ? -19.063 -15.170 11.292 1.00 72.38 525 ASP A CA 1
ATOM 4093 C C . ASP A 1 525 ? -18.049 -14.299 10.522 1.00 72.38 525 ASP A C 1
ATOM 4095 O O . ASP A 1 525 ? -16.868 -14.644 10.421 1.00 72.38 525 ASP A O 1
ATOM 4099 N N . GLY A 1 526 ? -18.480 -13.151 9.986 1.00 67.88 526 GLY A N 1
ATOM 4100 C CA . GLY A 1 526 ? -17.625 -12.226 9.246 1.00 67.88 526 GLY A CA 1
ATOM 4101 C C . GLY A 1 526 ? -16.469 -11.670 10.087 1.00 67.88 526 GLY A C 1
ATOM 4102 O O . GLY A 1 526 ? -16.644 -11.219 11.221 1.00 67.88 526 GLY A O 1
ATOM 4103 N N . THR A 1 527 ? -15.254 -11.633 9.526 1.00 74.00 527 THR A N 1
ATOM 4104 C CA . THR A 1 527 ? -14.115 -10.999 10.210 1.00 74.00 527 THR A CA 1
ATOM 4105 C C . THR A 1 527 ? -14.247 -9.474 10.195 1.00 74.00 527 THR A C 1
ATOM 4107 O O . THR A 1 527 ? -14.691 -8.876 9.213 1.00 74.00 527 THR A O 1
ATOM 4110 N N . LYS A 1 528 ? -13.784 -8.808 11.264 1.00 72.44 528 LYS A N 1
ATOM 4111 C CA . LYS A 1 528 ? -13.799 -7.333 11.372 1.00 72.44 528 LYS A CA 1
ATOM 4112 C C . LYS A 1 528 ? -13.108 -6.643 10.189 1.00 72.44 528 LYS A C 1
ATOM 4114 O O . LYS A 1 528 ? -13.568 -5.611 9.712 1.00 72.44 528 LYS A O 1
ATOM 4119 N N . ALA A 1 529 ? -12.004 -7.233 9.728 1.00 69.19 529 ALA A N 1
ATOM 4120 C CA . ALA A 1 529 ? -11.242 -6.780 8.571 1.00 69.19 529 ALA A CA 1
ATOM 4121 C C . ALA A 1 529 ? -12.074 -6.831 7.285 1.00 69.19 529 ALA A C 1
ATOM 4123 O O . ALA A 1 529 ? -12.180 -5.824 6.591 1.00 69.19 529 ALA A O 1
ATOM 4124 N N . ALA A 1 530 ? -12.717 -7.972 7.016 1.00 72.06 530 ALA A N 1
ATOM 4125 C CA . ALA A 1 530 ? -13.541 -8.151 5.826 1.00 72.06 530 ALA A CA 1
ATOM 4126 C C . ALA A 1 530 ? -14.706 -7.155 5.795 1.00 72.06 530 ALA A C 1
ATOM 4128 O O . ALA A 1 530 ? -15.016 -6.609 4.742 1.00 72.06 530 ALA A O 1
ATOM 4129 N N . LEU A 1 531 ? -15.313 -6.864 6.949 1.00 80.50 531 LEU A N 1
ATOM 4130 C CA . LEU A 1 531 ? -16.396 -5.889 7.041 1.00 80.50 531 LEU A CA 1
ATOM 4131 C C . LEU A 1 531 ? -15.930 -4.447 6.776 1.00 80.50 531 LEU A C 1
ATOM 4133 O O . LEU A 1 531 ? -16.630 -3.699 6.097 1.00 80.50 531 LEU A O 1
ATOM 4137 N N . LEU A 1 532 ? -14.745 -4.058 7.262 1.00 81.50 532 LEU A N 1
ATOM 4138 C CA . LEU A 1 532 ? -14.164 -2.746 6.954 1.00 81.50 532 LEU A CA 1
ATOM 4139 C C . LEU A 1 532 ? -13.777 -2.629 5.473 1.00 81.50 532 LEU A C 1
ATOM 4141 O O . LEU A 1 532 ? -14.043 -1.602 4.851 1.00 81.50 532 LEU A O 1
ATOM 4145 N N . GLU A 1 533 ? -13.178 -3.677 4.904 1.00 76.38 533 GLU A N 1
ATOM 4146 C CA . GLU A 1 533 ? -12.871 -3.751 3.471 1.00 76.38 533 GLU A CA 1
ATOM 4147 C C . GLU A 1 533 ? -14.143 -3.656 2.627 1.00 76.38 533 GLU A C 1
ATOM 4149 O O . GLU A 1 533 ? -14.172 -2.895 1.661 1.00 76.38 533 GLU A O 1
ATOM 4154 N N . HIS A 1 534 ? -15.207 -4.361 3.025 1.00 81.50 534 HIS A N 1
ATOM 4155 C CA . HIS A 1 534 ? -16.511 -4.282 2.376 1.00 81.50 534 HIS A CA 1
ATOM 4156 C C . HIS A 1 534 ? -17.054 -2.852 2.412 1.00 81.50 534 HIS A C 1
ATOM 4158 O O . HIS A 1 534 ? -17.304 -2.280 1.355 1.00 81.50 534 HIS A O 1
ATOM 4164 N N . LEU A 1 535 ? -17.133 -2.230 3.595 1.00 85.81 535 LEU A N 1
ATOM 4165 C CA . LEU A 1 535 ? -17.574 -0.839 3.757 1.00 85.81 535 LEU A CA 1
ATOM 4166 C C . LEU A 1 535 ? -16.748 0.151 2.924 1.00 85.81 535 LEU A C 1
ATOM 4168 O O . LEU A 1 535 ? -17.292 1.092 2.352 1.00 85.81 535 LEU A O 1
ATOM 4172 N N . ALA A 1 536 ? -15.435 -0.062 2.821 1.00 80.88 536 ALA A N 1
ATOM 4173 C CA . ALA A 1 536 ? -14.559 0.768 2.001 1.00 80.88 536 ALA A CA 1
ATOM 4174 C C . ALA A 1 536 ? -14.715 0.514 0.491 1.00 80.88 536 ALA A C 1
ATOM 4176 O O . ALA A 1 536 ? -14.385 1.401 -0.306 1.00 80.88 536 ALA A O 1
ATOM 4177 N N . ALA A 1 537 ? -15.172 -0.671 0.090 1.00 78.69 537 ALA A N 1
ATOM 4178 C CA . ALA A 1 537 ? -15.418 -1.043 -1.299 1.00 78.69 537 ALA A CA 1
ATOM 4179 C C . ALA A 1 537 ? -16.827 -0.670 -1.784 1.00 78.69 537 ALA A C 1
ATOM 4181 O O . ALA A 1 537 ? -17.034 -0.593 -2.993 1.00 78.69 537 ALA A O 1
ATOM 4182 N N . MET A 1 538 ? -17.777 -0.414 -0.877 1.00 86.19 538 MET A N 1
ATOM 4183 C CA . MET A 1 538 ? -19.132 0.004 -1.241 1.00 86.19 538 MET A CA 1
ATOM 4184 C C . MET A 1 538 ? -19.107 1.305 -2.053 1.00 86.19 538 MET A C 1
ATOM 4186 O O . MET A 1 538 ? -18.608 2.337 -1.603 1.00 86.19 538 MET A O 1
ATOM 4190 N N . THR A 1 539 ? -19.693 1.257 -3.247 1.00 86.62 539 THR A N 1
ATOM 4191 C CA . THR A 1 539 ? -19.914 2.409 -4.128 1.00 86.62 539 THR A CA 1
ATOM 4192 C C . THR A 1 539 ? -21.383 2.471 -4.517 1.00 86.62 539 THR A C 1
ATOM 4194 O O . THR A 1 539 ? -21.993 1.438 -4.795 1.00 86.62 539 THR A O 1
ATOM 4197 N N . TYR A 1 540 ? -21.958 3.670 -4.548 1.00 90.19 540 TYR A N 1
ATOM 4198 C CA . TYR A 1 540 ? -23.324 3.874 -5.018 1.00 90.19 540 TYR A CA 1
ATOM 4199 C C . TYR A 1 540 ? -23.343 3.962 -6.544 1.00 90.19 540 TYR A C 1
ATOM 4201 O O . TYR A 1 540 ? -22.718 4.856 -7.101 1.00 90.19 540 TYR A O 1
ATOM 4209 N N . SER A 1 541 ? -24.082 3.077 -7.210 1.00 84.94 541 SER A N 1
ATOM 4210 C CA . SER A 1 541 ? -24.363 3.180 -8.645 1.00 84.94 541 SER A CA 1
ATOM 4211 C C . SER A 1 541 ? -25.746 3.807 -8.850 1.00 84.94 541 SER A C 1
ATOM 4213 O O . SER A 1 541 ? -26.688 3.342 -8.207 1.00 84.94 541 SER A O 1
ATOM 4215 N N . PRO A 1 542 ? -25.921 4.783 -9.765 1.00 85.06 542 PRO A N 1
ATOM 4216 C CA . PRO A 1 542 ? -27.238 5.337 -10.102 1.00 85.06 542 PRO A CA 1
ATOM 4217 C C . PRO A 1 542 ? -28.256 4.294 -10.587 1.00 85.06 542 PRO A C 1
ATOM 4219 O O . PRO A 1 542 ? -29.453 4.539 -10.525 1.00 85.06 542 PRO A O 1
ATOM 4222 N N . ARG A 1 543 ? -27.786 3.127 -11.053 1.00 79.12 543 ARG A N 1
ATOM 4223 C CA . ARG A 1 543 ? -28.637 1.999 -11.467 1.00 79.12 543 ARG A CA 1
ATOM 4224 C C . ARG A 1 543 ? -29.219 1.216 -10.286 1.00 79.12 543 ARG A C 1
ATOM 4226 O O . ARG A 1 543 ? -30.183 0.477 -10.450 1.00 79.12 543 ARG A O 1
ATOM 4233 N N . CYS A 1 544 ? -28.634 1.353 -9.098 1.00 82.19 544 CYS A N 1
ATOM 4234 C CA . CYS A 1 544 ? -29.092 0.678 -7.892 1.00 82.19 544 CYS A CA 1
ATOM 4235 C C . CYS A 1 544 ? -30.171 1.511 -7.192 1.00 82.19 544 CYS A C 1
ATOM 4237 O O . CYS A 1 544 ? -30.047 2.729 -7.058 1.00 82.19 544 CYS A O 1
ATOM 4239 N N . LYS A 1 545 ? -31.211 0.854 -6.663 1.00 86.44 545 LYS A N 1
ATOM 4240 C CA . LYS A 1 545 ? -32.230 1.520 -5.839 1.00 86.44 545 LYS A CA 1
ATOM 4241 C C . LYS A 1 545 ? -31.566 2.132 -4.602 1.00 86.44 545 LYS A C 1
ATOM 4243 O O . LYS A 1 545 ? -31.120 1.406 -3.712 1.00 86.44 545 LYS A O 1
ATOM 4248 N N . ALA A 1 546 ? -31.556 3.463 -4.512 1.00 91.88 546 ALA A N 1
ATOM 4249 C CA . ALA A 1 546 ? -30.904 4.200 -3.426 1.00 91.88 546 ALA A CA 1
ATOM 4250 C C . ALA A 1 546 ? -31.316 3.723 -2.024 1.00 91.88 546 ALA A C 1
ATOM 4252 O O . ALA A 1 546 ? -30.460 3.576 -1.154 1.00 91.88 546 ALA A O 1
ATOM 4253 N N . ALA A 1 547 ? -32.598 3.401 -1.820 1.00 90.25 547 ALA A N 1
ATOM 4254 C CA . ALA A 1 547 ? -33.096 2.865 -0.554 1.00 90.25 547 ALA A CA 1
ATOM 4255 C C . ALA A 1 547 ? -32.434 1.528 -0.166 1.00 90.25 547 ALA A C 1
ATOM 4257 O O . ALA A 1 547 ? -32.029 1.357 0.983 1.00 90.25 547 ALA A O 1
ATOM 4258 N N . LEU A 1 548 ? -32.261 0.606 -1.123 1.00 81.56 548 LEU A N 1
ATOM 4259 C CA . LEU A 1 548 ? -31.591 -0.678 -0.881 1.00 81.56 548 LEU A CA 1
ATOM 4260 C C . LEU A 1 548 ? -30.101 -0.480 -0.602 1.00 81.56 548 LEU A C 1
ATOM 4262 O O . LEU A 1 548 ? -29.556 -1.105 0.307 1.00 81.56 548 LEU A O 1
ATOM 4266 N N . PHE A 1 549 ? -29.441 0.408 -1.348 1.00 90.12 549 PHE A N 1
ATOM 4267 C CA . PHE A 1 549 ? -28.043 0.753 -1.098 1.00 90.12 549 PHE A CA 1
ATOM 4268 C C . PHE A 1 549 ? -27.839 1.312 0.322 1.00 90.12 549 PHE A C 1
ATOM 4270 O O . PHE A 1 549 ? -26.971 0.828 1.051 1.00 90.12 549 PHE A O 1
ATOM 4277 N N . LEU A 1 550 ? -28.664 2.280 0.736 1.00 93.12 550 LEU A N 1
ATOM 4278 C CA . LEU A 1 550 ? -28.618 2.880 2.073 1.00 93.12 550 LEU A CA 1
ATOM 4279 C C . LEU A 1 550 ? -28.862 1.839 3.169 1.00 93.12 550 LEU A C 1
ATOM 4281 O O . LEU A 1 550 ? -28.102 1.783 4.132 1.00 93.12 550 LEU A O 1
ATOM 4285 N N . GLN A 1 551 ? -29.849 0.958 2.989 1.00 88.50 551 GLN A N 1
ATOM 4286 C CA . GLN A 1 551 ? -30.121 -0.130 3.929 1.00 88.50 551 GLN A CA 1
ATOM 4287 C C . GLN A 1 551 ? -28.912 -1.070 4.088 1.00 88.50 551 GLN A C 1
ATOM 4289 O O . GLN A 1 551 ? -28.550 -1.425 5.213 1.00 88.50 551 GLN A O 1
ATOM 4294 N N . ARG A 1 552 ? -28.260 -1.454 2.978 1.00 85.44 552 ARG A N 1
ATOM 4295 C CA . ARG A 1 552 ? -27.043 -2.290 3.000 1.00 85.44 552 ARG A CA 1
ATOM 4296 C C . ARG A 1 552 ? -25.899 -1.577 3.727 1.00 85.44 552 ARG A C 1
ATOM 4298 O O . ARG A 1 552 ? -25.233 -2.191 4.560 1.00 85.44 552 ARG A O 1
ATOM 4305 N N . LEU A 1 553 ? -25.708 -0.284 3.456 1.00 91.81 553 LEU A N 1
ATOM 4306 C CA . LEU A 1 553 ? -24.666 0.532 4.079 1.00 91.81 553 LEU A CA 1
ATOM 4307 C C . LEU A 1 553 ? -24.880 0.654 5.593 1.00 91.81 553 LEU A C 1
ATOM 4309 O O . LEU A 1 553 ? -23.967 0.385 6.371 1.00 91.81 553 LEU A O 1
ATOM 4313 N N . GLU A 1 554 ? -26.086 1.024 6.021 1.00 93.44 554 GLU A N 1
ATOM 4314 C CA . GLU A 1 554 ? -26.429 1.166 7.437 1.00 93.44 554 GLU A CA 1
ATOM 4315 C C . GLU A 1 554 ? -26.256 -0.148 8.200 1.00 93.44 554 GLU A C 1
ATOM 4317 O O . GLU A 1 554 ? -25.679 -0.151 9.289 1.00 93.44 554 GLU A O 1
ATOM 4322 N N . ALA A 1 555 ? -26.695 -1.267 7.615 1.00 85.75 555 ALA A N 1
ATOM 4323 C CA . ALA A 1 555 ? -26.532 -2.588 8.211 1.00 85.75 555 ALA A CA 1
ATOM 4324 C C . ALA A 1 555 ? -25.050 -2.967 8.366 1.00 85.75 555 ALA A C 1
ATOM 4326 O O . ALA A 1 555 ? -24.648 -3.465 9.421 1.00 85.75 555 ALA A O 1
ATOM 4327 N N . ALA A 1 556 ? -24.226 -2.704 7.347 1.00 85.69 556 ALA A N 1
ATOM 4328 C CA . ALA A 1 556 ? -22.792 -2.968 7.400 1.00 85.69 556 ALA A CA 1
ATOM 4329 C C . ALA A 1 556 ? -22.087 -2.085 8.448 1.00 85.69 556 ALA A C 1
ATOM 4331 O O . ALA A 1 556 ? -21.286 -2.588 9.241 1.00 85.69 556 ALA A O 1
ATOM 4332 N N . VAL A 1 557 ? -22.432 -0.793 8.528 1.00 90.44 557 VAL A N 1
ATOM 4333 C CA . VAL A 1 557 ? -21.861 0.128 9.525 1.00 90.44 557 VAL A CA 1
ATOM 4334 C C . VAL A 1 557 ? -22.296 -0.235 10.943 1.00 90.44 557 VAL A C 1
ATOM 4336 O O . VAL A 1 557 ? -21.461 -0.232 11.844 1.00 90.44 557 VAL A O 1
ATOM 4339 N N . ALA A 1 558 ? -23.565 -0.590 11.162 1.00 88.50 558 ALA A N 1
ATOM 4340 C CA . ALA A 1 558 ? -24.060 -0.995 12.479 1.00 88.50 558 ALA A CA 1
ATOM 4341 C C . ALA A 1 558 ? -23.336 -2.246 13.003 1.00 88.50 558 ALA A C 1
ATOM 4343 O O . ALA A 1 558 ? -22.936 -2.300 14.170 1.00 88.50 558 ALA A O 1
ATOM 4344 N N . ARG A 1 559 ? -23.088 -3.232 12.130 1.00 82.50 559 ARG A N 1
ATOM 4345 C CA . ARG A 1 559 ? -22.276 -4.410 12.476 1.00 82.50 559 ARG A CA 1
ATOM 4346 C C . ARG A 1 559 ? -20.837 -4.020 12.777 1.00 82.50 559 ARG A C 1
ATOM 4348 O O . ARG A 1 559 ? -20.299 -4.440 13.799 1.00 82.50 559 ARG A O 1
ATOM 4355 N N . TYR A 1 560 ? -20.233 -3.171 11.945 1.00 85.75 560 TYR A N 1
ATOM 4356 C CA . TYR A 1 560 ? -18.860 -2.722 12.161 1.00 85.75 560 TYR A CA 1
ATOM 4357 C C . TYR A 1 560 ? -18.725 -1.997 13.497 1.00 85.75 560 TYR A C 1
ATOM 4359 O O . TYR A 1 560 ? -17.823 -2.308 14.267 1.00 85.75 560 TYR A O 1
ATOM 4367 N N . ALA A 1 561 ? -19.663 -1.112 13.823 1.00 85.94 561 ALA A N 1
ATOM 4368 C CA . ALA A 1 561 ? -19.704 -0.421 15.101 1.00 85.94 561 ALA A CA 1
ATOM 4369 C C . ALA A 1 561 ? -19.879 -1.383 16.283 1.00 85.94 561 ALA A C 1
ATOM 4371 O O . ALA A 1 561 ? -19.202 -1.225 17.290 1.00 85.94 561 ALA A O 1
ATOM 4372 N N . THR A 1 562 ? -20.725 -2.409 16.156 1.00 83.81 562 THR A N 1
ATOM 4373 C CA . THR A 1 562 ? -20.890 -3.455 17.186 1.00 83.81 562 THR A CA 1
ATOM 4374 C C . THR A 1 562 ? -19.587 -4.225 17.432 1.00 83.81 562 THR A C 1
ATOM 4376 O O . THR A 1 562 ? -19.296 -4.613 18.560 1.00 83.81 562 THR A O 1
ATOM 4379 N N . PHE A 1 563 ? -18.774 -4.426 16.391 1.00 78.88 563 PHE A N 1
ATOM 4380 C CA . PHE A 1 563 ? -17.482 -5.106 16.500 1.00 78.88 563 PHE A CA 1
ATOM 4381 C C . PHE A 1 563 ? -16.327 -4.205 16.953 1.00 78.88 563 PHE A C 1
ATOM 4383 O O . PHE A 1 563 ? -15.410 -4.682 17.632 1.00 78.88 563 PHE A O 1
ATOM 4390 N N . ALA A 1 564 ? -16.304 -2.955 16.493 1.00 74.50 564 ALA A N 1
ATOM 4391 C CA . ALA A 1 564 ? -15.198 -2.018 16.673 1.00 74.50 564 ALA A CA 1
ATOM 4392 C C . ALA A 1 564 ? -15.320 -1.209 17.967 1.00 74.50 564 ALA A C 1
ATOM 4394 O O . ALA A 1 564 ? -14.306 -0.788 18.522 1.00 74.50 564 ALA A O 1
ATOM 4395 N N . LEU A 1 565 ? -16.544 -0.996 18.451 1.00 77.69 565 LEU A N 1
ATOM 4396 C CA . LEU A 1 565 ? -16.816 -0.258 19.676 1.00 77.69 565 LEU A CA 1
ATOM 4397 C C . LEU A 1 565 ? -17.171 -1.246 20.798 1.00 77.69 565 LEU A C 1
ATOM 4399 O O . LEU A 1 565 ? -17.872 -2.229 20.553 1.00 77.69 565 LEU A O 1
ATOM 4403 N N . PRO A 1 566 ? -16.698 -1.017 22.033 1.00 72.25 566 PRO A N 1
ATOM 4404 C CA . PRO A 1 566 ? -17.069 -1.849 23.172 1.00 72.25 566 PRO A CA 1
ATOM 4405 C C . PRO A 1 566 ? -18.588 -1.784 23.429 1.00 72.25 566 PRO A C 1
ATOM 4407 O O . PRO A 1 566 ? -19.200 -0.744 23.170 1.00 72.25 566 PRO A O 1
ATOM 4410 N N . PRO A 1 567 ? -19.210 -2.855 23.963 1.00 70.12 567 PRO A N 1
ATOM 4411 C CA . PRO A 1 567 ? -20.607 -2.813 24.386 1.00 70.12 567 PRO A CA 1
ATOM 4412 C C . PRO A 1 567 ? -20.765 -1.738 25.468 1.00 70.12 567 PRO A C 1
ATOM 4414 O O . PRO A 1 567 ? -20.162 -1.822 26.538 1.00 70.12 567 PRO A O 1
ATOM 4417 N N . MET A 1 568 ? -21.519 -0.688 25.153 1.00 69.25 568 MET A N 1
ATOM 4418 C CA . MET A 1 568 ? -21.614 0.508 25.989 1.00 69.25 568 MET A CA 1
ATOM 4419 C C . MET A 1 568 ? -22.609 0.322 27.138 1.00 69.25 568 MET A C 1
ATOM 4421 O O . MET A 1 568 ? -23.656 -0.308 26.986 1.00 69.25 568 MET A O 1
ATOM 4425 N N . SER A 1 569 ? -22.308 0.940 28.282 1.00 72.81 569 SER A N 1
ATOM 4426 C CA . SER A 1 569 ? -23.285 1.166 29.349 1.00 72.81 569 SER A CA 1
ATOM 4427 C C . SER A 1 569 ? -24.370 2.150 28.889 1.00 72.81 569 SER A C 1
ATOM 4429 O O . SER A 1 569 ? -24.140 2.979 28.005 1.00 72.81 569 SER A O 1
ATOM 4431 N N . SER A 1 570 ? -25.547 2.118 29.522 1.00 70.94 570 SER A N 1
ATOM 4432 C CA . SER A 1 570 ? -26.670 3.025 29.214 1.00 70.94 570 SER A CA 1
ATOM 4433 C C . SER A 1 570 ? -26.296 4.516 29.266 1.00 70.94 570 SER A C 1
ATOM 4435 O O . SER A 1 570 ? -26.861 5.318 28.528 1.00 70.94 570 SER A O 1
ATOM 4437 N N . THR A 1 571 ? -25.299 4.886 30.072 1.00 67.38 571 THR A N 1
ATOM 4438 C CA . THR A 1 571 ? -24.743 6.243 30.179 1.00 67.38 571 THR A CA 1
ATOM 4439 C C . THR A 1 571 ? -24.054 6.760 28.912 1.00 67.38 571 THR A C 1
ATOM 4441 O O . THR A 1 571 ? -23.960 7.971 28.740 1.00 67.38 571 THR A O 1
ATOM 4444 N N . HIS A 1 572 ? -23.607 5.884 28.006 1.00 72.88 572 HIS A N 1
ATOM 4445 C CA . HIS A 1 572 ? -22.838 6.260 26.810 1.00 72.88 572 HIS A CA 1
ATOM 4446 C C . HIS A 1 572 ? -23.586 6.028 25.488 1.00 72.88 572 HIS A C 1
ATOM 4448 O O . HIS A 1 572 ? -23.006 6.181 24.411 1.00 72.88 572 HIS A O 1
ATOM 4454 N N . ALA A 1 573 ? -24.881 5.704 25.543 1.00 79.00 573 ALA A N 1
ATOM 4455 C CA . ALA A 1 573 ? -25.689 5.428 24.355 1.00 79.00 573 ALA A CA 1
ATOM 4456 C C . ALA A 1 573 ? -25.699 6.603 23.355 1.00 79.00 573 ALA A C 1
ATOM 4458 O O . ALA A 1 573 ? -25.542 6.393 22.155 1.00 79.00 573 ALA A O 1
ATOM 4459 N N . ALA A 1 574 ? -25.796 7.849 23.836 1.00 76.44 574 ALA A N 1
ATOM 4460 C CA . ALA A 1 574 ? -25.791 9.036 22.975 1.00 76.44 574 ALA A CA 1
ATOM 4461 C C . ALA A 1 574 ? -24.468 9.211 22.203 1.00 76.44 574 ALA A C 1
ATOM 4463 O O . ALA A 1 574 ? -24.477 9.517 21.011 1.00 76.44 574 ALA A O 1
ATOM 4464 N N . LEU A 1 575 ? -23.330 8.961 22.863 1.00 73.69 575 LEU A N 1
ATOM 4465 C CA . LEU A 1 575 ? -22.009 9.000 22.229 1.00 73.69 575 LEU A CA 1
ATOM 4466 C C . LEU A 1 575 ? -21.883 7.897 21.172 1.00 73.69 575 LEU A C 1
ATOM 4468 O O . LEU A 1 575 ? -21.408 8.152 20.069 1.00 73.69 575 LEU A O 1
ATOM 4472 N N . TYR A 1 576 ? -22.350 6.686 21.493 1.00 82.00 576 TYR A N 1
ATOM 4473 C CA . TYR A 1 576 ? -22.355 5.556 20.566 1.00 82.00 576 TYR A CA 1
ATOM 4474 C C . TYR A 1 576 ? -23.148 5.872 19.293 1.00 82.00 576 TYR A C 1
ATOM 4476 O O . TYR A 1 576 ? -22.621 5.710 18.196 1.00 82.00 576 TYR A O 1
ATOM 4484 N N . HIS A 1 577 ? -24.374 6.388 19.425 1.00 83.44 577 HIS A N 1
ATOM 4485 C CA . HIS A 1 577 ? -25.186 6.784 18.272 1.00 83.44 577 HIS A CA 1
ATOM 4486 C C . HIS A 1 577 ? -24.503 7.872 17.434 1.00 83.44 577 HIS A C 1
ATOM 4488 O O . HIS A 1 577 ? -24.405 7.725 16.219 1.00 83.44 577 HIS A O 1
ATOM 4494 N N . SER A 1 578 ? -23.924 8.894 18.074 1.00 80.25 578 SER A N 1
ATOM 4495 C CA . SER A 1 578 ? -23.181 9.953 17.376 1.00 80.25 578 SER A CA 1
ATOM 4496 C C . SER A 1 578 ? -21.971 9.423 16.589 1.00 80.25 578 SER A C 1
ATOM 4498 O O . SER A 1 578 ? -21.711 9.852 15.459 1.00 80.25 578 SER A O 1
ATOM 4500 N N . VAL A 1 579 ? -21.245 8.455 17.157 1.00 78.94 579 VAL A N 1
ATOM 4501 C CA . VAL A 1 579 ? -20.134 7.774 16.481 1.00 78.94 579 VAL A CA 1
ATOM 4502 C C . VAL A 1 579 ? -20.632 6.942 15.300 1.00 78.94 579 VAL A C 1
ATOM 4504 O O . VAL A 1 579 ? -20.053 7.019 14.215 1.00 78.94 579 VAL A O 1
ATOM 4507 N N . VAL A 1 580 ? -21.694 6.156 15.493 1.00 87.81 580 VAL A N 1
ATOM 4508 C CA . VAL A 1 580 ? -22.288 5.323 14.439 1.00 87.81 580 VAL A CA 1
ATOM 4509 C C . VAL A 1 580 ? -22.763 6.185 13.277 1.00 87.81 580 VAL A C 1
ATOM 4511 O O . VAL A 1 580 ? -22.443 5.881 12.131 1.00 87.81 580 VAL A O 1
ATOM 4514 N N . ASP A 1 581 ? -23.454 7.288 13.551 1.00 86.62 581 ASP A N 1
ATOM 4515 C CA . ASP A 1 581 ? -23.924 8.192 12.502 1.00 86.62 581 ASP A CA 1
ATOM 4516 C C . ASP A 1 581 ? -22.759 8.903 11.802 1.00 86.62 581 ASP A C 1
ATOM 4518 O O . ASP A 1 581 ? -22.772 9.058 10.580 1.00 86.62 581 ASP A O 1
ATOM 4522 N N . SER A 1 582 ? -21.678 9.218 12.525 1.00 81.62 582 SER A N 1
ATOM 4523 C CA . SER A 1 582 ? -20.446 9.728 11.909 1.00 81.62 582 SER A CA 1
ATOM 4524 C C . SER A 1 582 ? -19.774 8.705 10.984 1.00 81.62 582 SER A C 1
ATOM 4526 O O . SER A 1 582 ? -19.280 9.083 9.915 1.00 81.62 582 SER A O 1
ATOM 4528 N N . LEU A 1 583 ? -19.761 7.420 11.362 1.00 86.31 583 LEU A N 1
ATOM 4529 C CA . LEU A 1 583 ? -19.274 6.328 10.511 1.00 86.31 583 LEU A CA 1
ATOM 4530 C C . LEU A 1 583 ? -20.150 6.184 9.265 1.00 86.31 583 LEU A C 1
ATOM 4532 O O . LEU A 1 583 ? -19.614 6.174 8.157 1.00 86.31 583 LEU A O 1
ATOM 4536 N N . LYS A 1 584 ? -21.480 6.147 9.430 1.00 91.81 584 LYS A N 1
ATOM 4537 C CA . LYS A 1 584 ? -22.434 6.063 8.315 1.00 91.81 584 LYS A CA 1
ATOM 4538 C C . LYS A 1 584 ? -22.233 7.207 7.333 1.00 91.81 584 LYS A C 1
ATOM 4540 O O . LYS A 1 584 ? -22.093 6.953 6.143 1.00 91.81 584 LYS A O 1
ATOM 4545 N N . MET A 1 585 ? -22.138 8.442 7.829 1.00 87.62 585 MET A N 1
ATOM 4546 C CA . MET A 1 585 ? -21.863 9.605 6.989 1.00 87.62 585 MET A CA 1
ATOM 4547 C C . MET 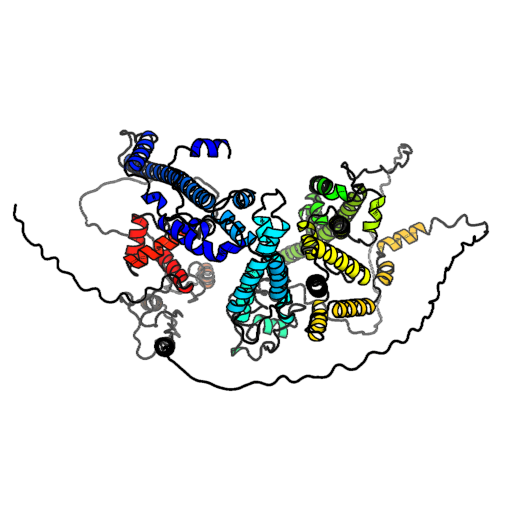A 1 585 ? -20.537 9.450 6.241 1.00 87.62 585 MET A C 1
ATOM 4549 O O . MET A 1 585 ? -20.500 9.634 5.029 1.00 87.62 585 MET A O 1
ATOM 4553 N N . SER A 1 586 ? -19.460 9.056 6.926 1.00 84.31 586 SER A N 1
ATOM 4554 C CA . SER A 1 586 ? -18.132 8.969 6.304 1.00 84.31 586 SER A CA 1
ATOM 4555 C C . SER A 1 586 ? -18.093 7.921 5.184 1.00 84.31 586 SER A C 1
ATOM 4557 O O . SER A 1 586 ? -17.538 8.179 4.114 1.00 84.31 586 SER A O 1
ATOM 4559 N N . PHE A 1 587 ? -18.721 6.759 5.395 1.00 89.56 587 PHE A N 1
ATOM 4560 C CA . PHE A 1 587 ? -18.826 5.733 4.355 1.00 89.56 587 PHE A CA 1
ATOM 4561 C C . PHE A 1 587 ? -19.819 6.109 3.250 1.00 89.56 587 PHE A C 1
ATOM 4563 O O . PHE A 1 587 ? -19.547 5.818 2.088 1.00 89.56 587 PHE A O 1
ATOM 4570 N N . LEU A 1 588 ? -20.915 6.806 3.569 1.00 92.31 588 LEU A N 1
ATOM 4571 C CA . LEU A 1 588 ? -21.862 7.299 2.568 1.00 92.31 588 LEU A CA 1
ATOM 4572 C C . LEU A 1 588 ? -21.194 8.311 1.633 1.00 92.31 588 LEU A C 1
ATOM 4574 O O . LEU A 1 588 ? -21.228 8.133 0.421 1.00 92.31 588 LEU A O 1
ATOM 4578 N N . VAL A 1 589 ? -20.525 9.328 2.184 1.00 86.19 589 VAL A N 1
ATOM 4579 C CA . VAL A 1 589 ? -19.779 10.337 1.411 1.00 86.19 589 VAL A CA 1
ATOM 4580 C C . VAL A 1 589 ? -18.800 9.652 0.459 1.00 86.19 589 VAL A C 1
ATOM 4582 O O . VAL A 1 589 ? -18.813 9.931 -0.739 1.00 86.19 589 VAL A O 1
ATOM 4585 N N . ARG A 1 590 ? -18.022 8.686 0.960 1.00 86.00 590 ARG A N 1
ATOM 4586 C CA . ARG A 1 590 ? -17.103 7.891 0.136 1.00 86.00 590 ARG A CA 1
ATOM 4587 C C . ARG A 1 590 ? -17.813 7.126 -0.980 1.00 86.00 590 ARG A C 1
ATOM 4589 O O . ARG A 1 590 ? -17.338 7.105 -2.113 1.00 86.00 590 ARG A O 1
ATOM 4596 N N . ALA A 1 591 ? -18.922 6.468 -0.667 1.00 88.00 591 ALA A N 1
ATOM 4597 C CA . ALA A 1 591 ? -19.632 5.656 -1.642 1.00 88.00 591 ALA A CA 1
ATOM 4598 C C . ALA A 1 591 ? -20.274 6.501 -2.756 1.00 88.00 591 ALA A C 1
ATOM 4600 O O . ALA A 1 591 ? -20.366 6.035 -3.892 1.00 88.00 591 ALA A O 1
ATOM 4601 N N . LEU A 1 592 ? -20.685 7.738 -2.449 1.00 89.38 592 LEU A N 1
ATOM 4602 C CA . LEU A 1 592 ? -21.317 8.664 -3.397 1.00 89.38 592 LEU A CA 1
ATOM 4603 C C . LEU A 1 592 ? -20.315 9.447 -4.253 1.00 89.38 592 LEU A C 1
ATOM 4605 O O . LEU A 1 592 ? -20.644 9.836 -5.374 1.00 89.38 592 LEU A O 1
ATOM 4609 N N . GLN A 1 593 ? -19.093 9.652 -3.755 1.00 80.56 593 GLN A N 1
ATOM 4610 C CA . GLN A 1 593 ? -18.044 10.461 -4.389 1.00 80.56 593 GLN A CA 1
ATOM 4611 C C . GLN A 1 593 ? -17.790 10.128 -5.869 1.00 80.56 593 GLN A C 1
ATOM 4613 O O . GLN A 1 593 ? -17.567 11.034 -6.671 1.00 80.56 593 GLN A O 1
ATOM 4618 N N . CYS A 1 594 ? -17.876 8.852 -6.261 1.00 75.88 594 CYS A N 1
ATOM 4619 C CA . CYS A 1 594 ? -17.594 8.434 -7.638 1.00 75.88 594 CYS A CA 1
ATOM 4620 C C . CYS A 1 594 ? -18.645 8.912 -8.658 1.00 75.88 594 CYS A C 1
ATOM 4622 O O . CYS A 1 594 ? -18.293 9.127 -9.817 1.00 75.88 594 CYS A O 1
ATOM 4624 N N . HIS A 1 595 ? -19.906 9.088 -8.248 1.00 80.25 595 HIS A N 1
ATOM 4625 C CA . HIS A 1 595 ? -21.021 9.337 -9.174 1.00 80.25 595 HIS A CA 1
ATOM 4626 C C . HIS A 1 595 ? -21.742 10.664 -8.931 1.00 80.25 595 HIS A C 1
ATOM 4628 O O . HIS A 1 595 ? -22.222 11.266 -9.885 1.00 80.25 595 HIS A O 1
ATOM 4634 N N . LEU A 1 596 ? -21.780 11.147 -7.687 1.00 87.12 596 LEU A N 1
ATOM 4635 C CA . LEU A 1 596 ? -22.572 12.313 -7.279 1.00 87.12 596 LEU A CA 1
ATOM 4636 C C . LEU A 1 596 ? -21.705 13.441 -6.717 1.00 87.12 596 LEU A C 1
ATOM 4638 O O . LEU A 1 596 ? -22.137 14.190 -5.852 1.00 87.12 596 LEU A O 1
ATOM 4642 N N . ARG A 1 597 ? -20.456 13.571 -7.179 1.00 80.56 597 ARG A N 1
ATOM 4643 C CA . ARG A 1 597 ? -19.486 14.524 -6.614 1.00 80.56 597 ARG A CA 1
ATOM 4644 C C . ARG A 1 597 ? -20.013 15.962 -6.534 1.00 80.56 597 ARG A C 1
ATOM 4646 O O . ARG A 1 597 ? -19.807 16.623 -5.521 1.00 80.56 597 ARG A O 1
ATOM 4653 N N . SER A 1 598 ? -20.631 16.451 -7.610 1.00 82.19 598 SER A N 1
ATOM 4654 C CA . SER A 1 598 ? -21.129 17.829 -7.687 1.00 82.19 598 SER A CA 1
ATOM 4655 C C . SER A 1 598 ? -22.284 18.067 -6.719 1.00 82.19 598 SER A C 1
ATOM 4657 O O . SER A 1 598 ? -22.256 19.045 -5.977 1.00 82.19 598 SER A O 1
ATOM 4659 N N . ASP A 1 599 ? -23.246 17.147 -6.679 1.00 87.81 599 ASP A N 1
ATOM 4660 C CA . ASP A 1 599 ? -24.401 17.246 -5.787 1.00 87.81 599 ASP A CA 1
ATOM 4661 C C . ASP A 1 599 ? -23.989 17.065 -4.322 1.00 87.81 599 ASP A C 1
ATOM 4663 O O . ASP A 1 599 ? -24.411 17.823 -3.458 1.00 87.81 599 ASP A O 1
ATOM 4667 N N . LEU A 1 600 ? -23.069 16.137 -4.047 1.00 86.19 600 LEU A N 1
ATOM 4668 C CA . LEU A 1 600 ? -22.536 15.879 -2.711 1.00 86.19 600 LEU A CA 1
ATOM 4669 C C . LEU A 1 600 ? -21.832 17.104 -2.112 1.00 86.19 600 LEU A C 1
ATOM 4671 O O . LEU A 1 600 ? -21.965 17.353 -0.916 1.00 86.19 600 LEU A O 1
ATOM 4675 N N . ALA A 1 601 ? -21.098 17.873 -2.924 1.00 80.62 601 ALA A N 1
ATOM 4676 C CA . ALA A 1 601 ? -20.478 19.119 -2.475 1.00 80.62 601 ALA A CA 1
ATOM 4677 C C . ALA A 1 601 ? -21.526 20.164 -2.066 1.00 80.62 601 ALA A C 1
ATOM 4679 O O . ALA A 1 601 ? -21.354 20.824 -1.044 1.00 80.62 601 ALA A O 1
ATOM 4680 N N . LEU A 1 602 ? -22.627 20.269 -2.820 1.00 85.25 602 LEU A N 1
ATOM 4681 C CA . LEU A 1 602 ? -23.747 21.150 -2.479 1.00 85.25 602 LEU A CA 1
ATOM 4682 C C . LEU A 1 602 ? -24.442 20.687 -1.191 1.00 85.25 602 LEU A C 1
ATOM 4684 O O . LEU A 1 602 ? -24.616 21.482 -0.273 1.00 85.25 602 LEU A O 1
ATOM 4688 N N . TRP A 1 603 ? -24.743 19.391 -1.064 1.00 90.50 603 TRP A N 1
ATOM 4689 C CA . TRP A 1 603 ? -25.411 18.842 0.124 1.00 90.50 603 TRP A CA 1
ATOM 4690 C C . TRP A 1 603 ? -24.583 19.011 1.402 1.00 90.50 603 TRP A C 1
ATOM 4692 O O . TRP A 1 603 ? -25.119 19.310 2.466 1.00 90.50 603 TRP A O 1
ATOM 4702 N N . LEU A 1 604 ? -23.262 18.837 1.312 1.00 83.25 604 LEU A N 1
ATOM 4703 C CA . LEU A 1 604 ? -22.365 19.016 2.455 1.00 83.25 604 LEU A CA 1
ATOM 4704 C C . LEU A 1 604 ? -22.158 20.493 2.828 1.00 83.25 604 LEU A C 1
ATOM 4706 O O . LEU A 1 604 ? -21.819 20.774 3.978 1.00 83.25 604 LEU A O 1
ATOM 4710 N N . ALA A 1 605 ? -22.376 21.427 1.898 1.00 81.31 605 ALA A N 1
ATOM 4711 C CA . ALA A 1 605 ? -22.360 22.859 2.190 1.00 81.31 605 ALA A CA 1
ATOM 4712 C C . ALA A 1 605 ? -23.611 23.306 2.968 1.00 81.31 605 ALA A C 1
ATOM 4714 O O . ALA A 1 605 ? -23.500 24.154 3.855 1.00 81.31 605 ALA A O 1
ATOM 4715 N N . ASP A 1 606 ? -24.772 22.706 2.684 1.00 81.69 606 ASP A N 1
ATOM 4716 C CA . ASP A 1 606 ? -26.047 23.053 3.328 1.00 81.69 606 ASP A CA 1
ATOM 4717 C C . ASP A 1 606 ? -26.124 22.591 4.794 1.00 81.69 606 ASP A C 1
ATOM 4719 O O . ASP A 1 606 ? -26.762 23.246 5.623 1.00 81.69 606 ASP A O 1
ATOM 4723 N N . VAL A 1 607 ? -25.447 21.490 5.148 1.00 78.38 607 VAL A N 1
ATOM 4724 C CA . VAL A 1 607 ? -25.432 20.943 6.517 1.00 78.38 607 VAL A CA 1
ATOM 4725 C C . VAL A 1 607 ? -23.996 20.635 6.969 1.00 78.38 607 VAL A C 1
ATOM 4727 O O . VAL A 1 607 ? -23.541 19.489 6.895 1.00 78.38 607 VAL A O 1
ATOM 4730 N N . PRO A 1 608 ? -23.274 21.633 7.526 1.00 64.19 608 PRO A N 1
ATOM 4731 C CA . PRO A 1 608 ? -21.875 21.482 7.944 1.00 64.19 608 PRO A CA 1
ATOM 4732 C C . PRO A 1 608 ? -21.677 20.468 9.077 1.00 64.19 608 PRO A C 1
ATOM 4734 O O . PRO A 1 608 ? -20.582 19.932 9.263 1.00 64.19 608 PRO A O 1
ATOM 4737 N N . SER A 1 609 ? -22.733 20.211 9.857 1.00 66.44 609 SER A N 1
ATOM 4738 C CA . SER A 1 609 ? -22.722 19.215 10.930 1.00 66.44 609 SER A CA 1
ATOM 4739 C C . SER A 1 609 ? -22.554 17.788 10.403 1.00 66.44 609 SER A C 1
ATOM 4741 O O . SER A 1 609 ? -22.141 16.917 11.169 1.00 66.44 609 SER A O 1
ATOM 4743 N N . GLY A 1 610 ? -22.798 17.551 9.106 1.00 65.12 610 GLY A N 1
ATOM 4744 C CA . GLY A 1 610 ? -22.624 16.242 8.486 1.00 65.12 610 GLY A CA 1
ATOM 4745 C C . GLY A 1 610 ? -23.614 15.209 9.016 1.00 65.12 610 GLY A C 1
ATOM 4746 O O . GLY A 1 610 ? -23.218 14.082 9.310 1.00 65.12 610 GLY A O 1
ATOM 4747 N N . ASP A 1 611 ? -24.877 15.609 9.179 1.00 84.00 611 ASP A N 1
ATOM 4748 C CA . ASP A 1 611 ? -25.944 14.707 9.603 1.00 84.00 611 ASP A CA 1
ATOM 4749 C C . ASP A 1 611 ? -26.219 13.654 8.518 1.00 84.00 611 ASP A C 1
ATOM 4751 O O . ASP A 1 611 ? -26.496 13.971 7.356 1.00 84.00 611 ASP A O 1
ATOM 4755 N N . PHE A 1 612 ? -26.143 12.383 8.909 1.00 91.56 612 PHE A N 1
ATOM 4756 C CA . PHE A 1 612 ? -26.422 11.257 8.030 1.00 91.56 612 PHE A CA 1
ATOM 4757 C C . PHE A 1 612 ? -27.867 11.285 7.508 1.00 91.56 612 PHE A C 1
ATOM 4759 O O . PHE A 1 612 ? -28.077 11.027 6.323 1.00 91.56 612 PHE A O 1
ATOM 4766 N N . ALA A 1 613 ? -28.843 11.666 8.343 1.00 92.62 613 ALA A N 1
ATOM 4767 C CA . ALA A 1 613 ? -30.254 11.706 7.948 1.00 92.62 613 ALA A CA 1
ATOM 4768 C C . ALA A 1 613 ? -30.508 12.720 6.819 1.00 92.62 613 ALA A C 1
ATOM 4770 O O . ALA A 1 613 ? -31.299 12.470 5.907 1.00 92.62 613 ALA A O 1
ATOM 4771 N N . HIS A 1 614 ? -29.787 13.844 6.839 1.00 91.06 614 HIS A N 1
ATOM 4772 C CA . HIS A 1 614 ? -29.851 14.838 5.774 1.00 91.06 614 HIS A CA 1
ATOM 4773 C C . HIS A 1 614 ? -29.310 14.283 4.449 1.00 91.06 614 HIS A C 1
ATOM 4775 O O . HIS A 1 614 ? -30.016 14.313 3.442 1.00 91.06 614 HIS A O 1
ATOM 4781 N N . LEU A 1 615 ? -28.098 13.712 4.446 1.00 91.38 615 LEU A N 1
ATOM 4782 C CA . LEU A 1 615 ? -27.507 13.133 3.230 1.00 91.38 615 LEU A CA 1
ATOM 4783 C C . LEU A 1 615 ? -28.331 11.967 2.675 1.00 91.38 615 LEU A C 1
ATOM 4785 O O . LEU A 1 615 ? -28.460 11.827 1.459 1.00 91.38 615 LEU A O 1
ATOM 4789 N N . GLN A 1 616 ? -28.916 11.154 3.555 1.00 95.19 616 GLN A N 1
ATOM 4790 C CA . GLN A 1 616 ? -29.849 10.095 3.185 1.00 95.19 616 GLN A CA 1
ATOM 4791 C C . GLN A 1 616 ? -31.067 10.660 2.440 1.00 95.19 616 GLN A C 1
ATOM 4793 O O . GLN A 1 616 ? -31.422 10.159 1.372 1.00 95.19 616 GLN A O 1
ATOM 4798 N N . CYS A 1 617 ? -31.673 11.731 2.962 1.00 95.19 617 CYS A N 1
ATOM 4799 C CA . CYS A 1 617 ? -32.800 12.415 2.327 1.00 95.19 617 CYS A CA 1
ATOM 4800 C C . CYS A 1 617 ? -32.420 13.007 0.959 1.00 95.19 617 CYS A C 1
ATOM 4802 O O . CYS A 1 617 ? -33.146 12.816 -0.021 1.00 95.19 617 CYS A O 1
ATOM 4804 N N . CYS A 1 618 ? -31.257 13.660 0.864 1.00 94.19 618 CYS A N 1
ATOM 4805 C CA . CYS A 1 618 ? -30.754 14.221 -0.390 1.00 94.19 618 CYS A CA 1
ATOM 4806 C C . CYS A 1 618 ? -30.533 13.140 -1.455 1.00 94.19 618 CYS A C 1
ATOM 4808 O O . CYS A 1 618 ? -30.970 13.309 -2.593 1.00 94.19 618 CYS A O 1
ATOM 4810 N N . LEU A 1 619 ? -29.940 11.999 -1.082 1.00 95.12 619 LEU A N 1
ATOM 4811 C CA . LEU A 1 619 ? -29.732 10.880 -2.001 1.00 95.12 619 LEU A CA 1
ATOM 4812 C C . LEU A 1 619 ? -31.052 10.274 -2.491 1.00 95.12 619 LEU A C 1
ATOM 4814 O O . LEU A 1 619 ? -31.203 10.029 -3.685 1.00 95.12 619 LEU A O 1
ATOM 4818 N N . LEU A 1 620 ? -32.012 10.045 -1.589 1.00 95.94 620 LEU A N 1
ATOM 4819 C CA . LEU A 1 620 ? -33.329 9.516 -1.958 1.00 95.94 620 LEU A CA 1
ATOM 4820 C C . LEU A 1 620 ? -34.083 10.478 -2.885 1.00 95.94 620 LEU A C 1
ATOM 4822 O O . LEU A 1 620 ? -34.680 10.043 -3.867 1.00 95.94 620 LEU A O 1
ATOM 4826 N N . THR A 1 621 ? -34.004 11.780 -2.607 1.00 94.81 621 THR A N 1
ATOM 4827 C CA . THR A 1 621 ? -34.611 12.821 -3.446 1.00 94.81 621 THR A CA 1
ATOM 4828 C C . THR A 1 621 ? -33.954 12.861 -4.823 1.00 94.81 621 THR A C 1
ATOM 4830 O O . THR A 1 621 ? -34.653 12.848 -5.831 1.00 94.81 621 THR A O 1
ATOM 4833 N N . HIS A 1 622 ? -32.621 12.834 -4.884 1.00 93.38 622 HIS A N 1
ATOM 4834 C CA . HIS A 1 622 ? -31.882 12.802 -6.145 1.00 93.38 622 HIS A CA 1
ATOM 4835 C C . HIS A 1 622 ? -32.233 11.562 -6.975 1.00 93.38 622 HIS A C 1
ATOM 4837 O O . HIS A 1 622 ? -32.560 11.682 -8.154 1.00 93.38 622 HIS A O 1
ATOM 4843 N N . ALA A 1 623 ? -32.249 10.379 -6.355 1.00 92.00 623 ALA A N 1
ATOM 4844 C CA . ALA A 1 623 ? -32.612 9.138 -7.031 1.00 92.00 623 ALA A CA 1
ATOM 4845 C C . ALA A 1 623 ? -34.047 9.164 -7.584 1.00 92.00 623 ALA A C 1
ATOM 4847 O O . ALA A 1 623 ? -34.283 8.635 -8.663 1.00 92.00 623 ALA A O 1
ATOM 4848 N N . ALA A 1 624 ? -34.985 9.825 -6.897 1.00 93.31 624 ALA A N 1
ATOM 4849 C CA . ALA A 1 624 ? -36.357 9.998 -7.378 1.00 93.31 624 ALA A CA 1
ATOM 4850 C C . ALA A 1 624 ? -36.482 10.974 -8.565 1.00 93.31 624 ALA A C 1
ATOM 4852 O O . ALA A 1 624 ? -37.483 10.939 -9.276 1.00 93.31 624 ALA A O 1
ATOM 4853 N N . THR A 1 625 ? -35.495 11.853 -8.778 1.00 92.62 625 THR A N 1
ATOM 4854 C CA . THR A 1 625 ? -35.475 12.786 -9.922 1.00 92.62 625 THR A CA 1
ATOM 4855 C C . THR A 1 625 ? -34.818 12.214 -11.174 1.00 92.62 625 THR A C 1
ATOM 4857 O O . THR A 1 625 ? -34.963 12.796 -12.250 1.00 92.62 625 THR A O 1
ATOM 4860 N N . LEU A 1 626 ? -34.096 11.095 -11.057 1.00 88.19 626 LEU A N 1
ATOM 4861 C CA . LEU A 1 626 ? -33.506 10.436 -12.214 1.00 88.19 626 LEU A CA 1
ATOM 4862 C C . LEU A 1 626 ? -34.625 9.769 -13.032 1.00 88.19 626 LEU A C 1
ATOM 4864 O O . LEU A 1 626 ? -35.444 9.053 -12.455 1.00 88.19 626 LEU A O 1
ATOM 4868 N N . PRO A 1 627 ? -34.695 10.005 -14.356 1.00 82.94 627 PRO A N 1
ATOM 4869 C CA . PRO A 1 627 ? -35.633 9.285 -15.207 1.00 82.94 627 PRO A CA 1
ATOM 4870 C C . PRO A 1 627 ? -35.352 7.785 -15.091 1.00 82.94 627 PRO A C 1
ATOM 4872 O O . PRO A 1 627 ? -34.191 7.382 -15.015 1.00 82.94 627 PRO A O 1
ATOM 4875 N N . ASP A 1 628 ? -36.406 6.972 -15.048 1.00 73.38 628 ASP A N 1
ATOM 4876 C CA . ASP A 1 628 ? -36.297 5.520 -14.899 1.00 73.38 628 ASP A CA 1
ATOM 4877 C C . ASP A 1 628 ? -35.703 4.920 -16.186 1.00 73.38 628 ASP A C 1
ATOM 4879 O O . ASP A 1 628 ? -36.412 4.501 -17.099 1.00 73.38 628 ASP A O 1
ATOM 4883 N N . THR A 1 629 ? -34.372 4.952 -16.307 1.00 61.66 629 THR A N 1
ATOM 4884 C CA . THR A 1 629 ? -33.648 4.529 -17.518 1.00 61.66 629 THR A CA 1
ATOM 4885 C C . THR A 1 629 ? -33.836 3.044 -17.822 1.00 61.66 629 THR A C 1
ATOM 4887 O O . THR A 1 629 ? -33.629 2.619 -18.955 1.00 61.66 629 THR A O 1
ATOM 4890 N N . ASN A 1 630 ? -34.279 2.261 -16.835 1.00 54.03 630 ASN A N 1
ATOM 4891 C CA . ASN A 1 630 ? -34.565 0.840 -16.999 1.00 54.03 630 ASN A CA 1
ATOM 4892 C C . ASN A 1 630 ? -35.831 0.579 -17.834 1.00 54.03 630 ASN A C 1
ATOM 4894 O O . ASN A 1 630 ? -36.000 -0.529 -18.329 1.00 54.03 630 ASN A O 1
ATOM 4898 N N . ALA A 1 631 ? -36.707 1.574 -18.019 1.00 50.38 631 ALA A N 1
ATOM 4899 C CA . ALA A 1 631 ? -37.912 1.419 -18.833 1.00 50.38 631 ALA A CA 1
ATOM 4900 C C . ALA A 1 631 ? -37.668 1.623 -20.343 1.00 50.38 631 ALA A C 1
ATOM 4902 O O . ALA A 1 631 ? -38.474 1.165 -21.150 1.00 50.38 631 ALA A O 1
ATOM 4903 N N . GLU A 1 632 ? -36.576 2.291 -20.742 1.00 43.62 632 GLU A N 1
ATOM 4904 C CA . GLU A 1 632 ? -36.302 2.614 -22.154 1.00 43.62 632 GLU A CA 1
ATOM 4905 C C . GLU A 1 632 ? -35.176 1.773 -22.789 1.00 43.62 632 GLU A C 1
ATOM 4907 O O . GLU A 1 632 ? -35.216 1.536 -24.000 1.00 43.62 632 GLU A O 1
ATOM 4912 N N . GLU A 1 633 ? -34.200 1.261 -22.021 1.00 44.62 633 GLU A N 1
ATOM 4913 C CA . GLU A 1 633 ? -33.116 0.424 -22.582 1.00 44.62 633 GLU A CA 1
ATOM 4914 C C . GLU A 1 633 ? -33.599 -0.953 -23.089 1.00 44.62 633 GLU A C 1
ATOM 4916 O O . GLU A 1 633 ? -32.979 -1.505 -23.999 1.00 44.62 633 GLU A O 1
ATOM 4921 N N . ASP A 1 634 ? -34.753 -1.450 -22.626 1.00 36.47 634 ASP A N 1
ATOM 4922 C CA . ASP A 1 634 ? -35.358 -2.706 -23.112 1.00 36.47 634 ASP A CA 1
ATOM 4923 C C . ASP A 1 634 ? -36.010 -2.573 -24.510 1.00 36.47 634 ASP A C 1
ATOM 4925 O O . ASP A 1 634 ? -36.350 -3.565 -25.152 1.00 36.47 634 ASP A O 1
ATOM 4929 N N . VAL A 1 635 ? -36.151 -1.346 -25.035 1.00 41.88 635 VAL A N 1
ATOM 4930 C CA . VAL A 1 635 ? -36.759 -1.077 -26.356 1.00 41.88 635 VAL A CA 1
ATOM 4931 C C . VAL A 1 635 ? -35.711 -0.737 -27.433 1.00 41.88 635 VAL A C 1
ATOM 4933 O O . VAL A 1 635 ? -35.993 -0.844 -28.626 1.00 41.88 635 VAL A O 1
ATOM 4936 N N . MET A 1 636 ? -34.480 -0.369 -27.056 1.00 39.28 636 MET A N 1
ATOM 4937 C CA . MET A 1 636 ? -33.470 0.182 -27.985 1.00 39.28 636 MET A CA 1
ATOM 4938 C C . MET A 1 636 ? -32.320 -0.777 -28.360 1.00 39.28 636 MET A C 1
ATOM 4940 O O . MET A 1 636 ? -31.528 -0.451 -29.246 1.00 39.28 636 MET A O 1
ATOM 4944 N N . LEU A 1 637 ? -32.230 -1.975 -27.767 1.00 36.22 637 LEU A N 1
ATOM 4945 C CA . LEU A 1 637 ? -31.205 -2.988 -28.086 1.00 36.22 637 LEU A CA 1
ATOM 4946 C C . LEU A 1 637 ? -31.709 -4.086 -29.045 1.00 36.22 637 LEU A C 1
ATOM 4948 O O . LEU A 1 637 ? -31.490 -5.275 -28.827 1.00 36.22 637 LEU A O 1
ATOM 4952 N N . VAL A 1 638 ? -32.332 -3.703 -30.165 1.00 34.56 638 VAL A N 1
ATOM 4953 C CA . VAL A 1 638 ? -32.551 -4.616 -31.304 1.00 34.56 638 VAL A CA 1
ATOM 4954 C C . VAL A 1 638 ? -31.650 -4.190 -32.463 1.00 34.56 638 VAL A C 1
ATOM 4956 O O . VAL A 1 638 ? -31.854 -3.161 -33.102 1.00 34.56 638 VAL A O 1
ATOM 4959 N N . SER A 1 639 ? -30.616 -4.989 -32.731 1.00 37.28 639 SER A N 1
ATOM 4960 C CA . SER A 1 639 ? -29.729 -4.826 -33.890 1.00 37.28 639 SER A CA 1
ATOM 4961 C C . SER A 1 639 ? -30.512 -4.982 -35.209 1.00 37.28 639 SER A C 1
ATOM 4963 O O . SER A 1 639 ? -31.334 -5.896 -35.299 1.00 37.28 639 SER A O 1
ATOM 4965 N N . PRO A 1 640 ? -30.220 -4.212 -36.279 1.00 38.72 640 PRO A N 1
ATOM 4966 C CA . PRO A 1 640 ? -30.856 -4.374 -37.596 1.00 38.72 640 PRO A CA 1
ATOM 4967 C C . PRO A 1 640 ? -30.716 -5.788 -38.196 1.00 38.72 640 PRO A C 1
ATOM 4969 O O . PRO A 1 640 ? -31.518 -6.200 -39.031 1.00 38.72 640 PRO A O 1
ATOM 4972 N N . ALA A 1 641 ? -29.719 -6.559 -37.746 1.00 39.12 641 ALA A N 1
ATOM 4973 C CA . ALA A 1 641 ? -29.532 -7.958 -38.131 1.00 39.12 641 ALA A CA 1
ATOM 4974 C C . ALA A 1 641 ? -30.548 -8.915 -37.469 1.00 39.12 641 ALA A C 1
ATOM 4976 O O . ALA A 1 641 ? -30.881 -9.947 -38.048 1.00 39.12 641 ALA A O 1
ATOM 4977 N N . ALA A 1 642 ? -31.082 -8.566 -36.292 1.00 37.53 642 ALA A N 1
ATOM 4978 C CA . ALA A 1 642 ? -32.108 -9.344 -35.595 1.00 37.53 642 ALA A CA 1
ATOM 4979 C C . ALA A 1 642 ? -33.504 -9.126 -36.205 1.00 37.53 642 ALA A C 1
ATOM 4981 O O . ALA A 1 642 ? -34.298 -10.061 -36.274 1.00 37.53 642 ALA A O 1
ATOM 4982 N N . THR A 1 643 ? -33.775 -7.936 -36.755 1.00 40.97 643 THR A N 1
ATOM 4983 C CA . THR A 1 643 ? -35.022 -7.639 -37.482 1.00 40.97 643 THR A CA 1
ATOM 4984 C C . THR A 1 643 ? -35.151 -8.465 -38.770 1.00 40.97 643 THR A C 1
ATOM 4986 O O . THR A 1 643 ? -36.248 -8.885 -39.126 1.00 40.97 643 THR A O 1
ATOM 4989 N N . MET A 1 644 ? -34.034 -8.780 -39.441 1.00 39.62 644 MET A N 1
ATOM 4990 C CA . MET A 1 644 ? -34.029 -9.666 -40.614 1.00 39.62 644 MET A CA 1
ATOM 4991 C C . MET A 1 644 ? -34.246 -11.148 -40.273 1.00 39.62 644 MET A C 1
ATOM 4993 O O . MET A 1 644 ? -34.810 -11.875 -41.088 1.00 39.62 644 MET A O 1
ATOM 4997 N N . LEU A 1 645 ? -33.834 -11.599 -39.082 1.00 37.59 645 LEU A N 1
ATOM 4998 C CA . LEU A 1 645 ? -34.083 -12.969 -38.620 1.00 37.59 645 LEU A CA 1
ATOM 4999 C C . LEU A 1 645 ? -35.515 -13.141 -38.090 1.00 37.59 645 LEU A C 1
ATOM 5001 O O . LEU A 1 645 ? -36.133 -14.170 -38.344 1.00 37.59 645 LEU A O 1
ATOM 5005 N N . ALA A 1 646 ? -36.067 -12.120 -37.426 1.00 37.84 646 ALA A N 1
ATOM 5006 C CA . ALA A 1 646 ? -37.463 -12.102 -36.986 1.00 37.84 646 ALA A CA 1
ATOM 5007 C C . ALA A 1 646 ? -38.439 -12.100 -38.179 1.00 37.84 646 ALA A C 1
ATOM 5009 O O . ALA A 1 646 ? -39.393 -12.874 -38.187 1.00 37.84 646 ALA A O 1
ATOM 5010 N N . ALA A 1 647 ? -38.132 -11.345 -39.245 1.00 40.78 647 ALA A N 1
ATOM 5011 C CA . ALA A 1 647 ? -38.910 -11.359 -40.489 1.00 40.78 647 ALA A CA 1
ATOM 5012 C C . ALA A 1 647 ? -38.852 -12.710 -41.235 1.00 40.78 647 ALA A C 1
ATOM 5014 O O . ALA A 1 647 ? -39.788 -13.064 -41.950 1.00 40.78 647 ALA A O 1
ATOM 5015 N N . ALA A 1 648 ? -37.774 -13.484 -41.061 1.00 39.50 648 ALA A N 1
ATOM 5016 C CA . ALA A 1 648 ? -37.657 -14.837 -41.608 1.00 39.50 648 ALA A CA 1
ATOM 5017 C C . ALA A 1 648 ? -38.376 -15.895 -40.747 1.00 39.50 648 ALA A C 1
ATOM 5019 O O . ALA A 1 648 ? -38.767 -16.934 -41.272 1.00 39.50 648 ALA A O 1
ATOM 5020 N N . TYR A 1 649 ? -38.579 -15.626 -39.452 1.00 36.19 649 TYR A N 1
ATOM 5021 C CA . TYR A 1 649 ? -39.242 -16.533 -38.509 1.00 36.19 649 TYR A CA 1
ATOM 5022 C C . TYR A 1 649 ? -40.776 -16.365 -38.505 1.00 36.19 649 TYR A C 1
ATOM 5024 O O . TYR A 1 649 ? -41.508 -17.349 -38.380 1.00 36.19 649 TYR A O 1
ATOM 5032 N N . GLU A 1 650 ? -41.281 -15.148 -38.745 1.00 36.91 650 GLU A N 1
ATOM 5033 C CA . GLU A 1 650 ? -42.723 -14.873 -38.903 1.00 36.91 650 GLU A CA 1
ATOM 5034 C C . GLU A 1 650 ? -43.317 -15.443 -40.205 1.00 36.91 650 GLU A C 1
ATOM 5036 O O . GLU A 1 650 ? -44.509 -15.736 -40.259 1.00 36.91 650 GLU A O 1
ATOM 5041 N N . ALA A 1 651 ? -42.495 -15.704 -41.228 1.00 38.88 651 ALA A N 1
ATOM 5042 C CA . ALA A 1 651 ? -42.937 -16.330 -42.478 1.00 38.88 651 ALA A CA 1
ATOM 5043 C C . ALA A 1 651 ? -43.230 -17.843 -42.355 1.00 38.88 651 ALA A C 1
ATOM 5045 O O . ALA A 1 651 ? -43.746 -18.444 -43.297 1.00 38.88 651 ALA A O 1
ATOM 5046 N N . THR A 1 652 ? -42.914 -18.469 -41.214 1.00 40.03 652 THR A N 1
ATOM 5047 C CA . THR A 1 652 ? -43.024 -19.928 -41.016 1.00 40.03 652 THR A CA 1
ATOM 5048 C C . THR A 1 652 ? -44.047 -20.379 -39.969 1.00 40.03 652 THR A C 1
ATOM 5050 O O . THR A 1 652 ? -44.200 -21.580 -39.778 1.00 40.03 652 THR A O 1
ATOM 5053 N N . MET A 1 653 ? -44.780 -19.472 -39.314 1.00 34.31 653 MET A N 1
ATOM 5054 C CA . MET A 1 653 ? -45.714 -19.817 -38.222 1.00 34.31 653 MET A CA 1
ATOM 5055 C C . MET A 1 653 ? -47.124 -19.243 -38.432 1.00 34.31 653 MET A C 1
ATOM 5057 O O . MET A 1 653 ? -47.734 -18.706 -37.509 1.00 34.31 653 MET A O 1
ATOM 5061 N N . GLN A 1 654 ? -47.662 -19.362 -39.648 1.00 34.12 654 GLN A N 1
ATOM 5062 C CA . GLN A 1 654 ? -49.045 -18.981 -39.948 1.00 34.12 654 GLN A CA 1
ATOM 5063 C C . GLN A 1 654 ? -49.869 -20.144 -40.512 1.00 34.12 654 GLN A C 1
ATOM 5065 O O . GLN A 1 654 ? -50.538 -19.974 -41.517 1.00 34.12 654 GLN A O 1
ATOM 5070 N N . GLU A 1 655 ? -49.864 -21.303 -39.854 1.00 35.09 655 GLU A N 1
ATOM 5071 C CA . GLU A 1 655 ? -50.997 -22.240 -39.885 1.00 35.09 655 GLU A CA 1
ATOM 5072 C C . GLU A 1 655 ? -51.147 -22.873 -38.489 1.00 35.09 655 GLU A C 1
ATOM 5074 O O . GLU A 1 655 ? -50.163 -23.059 -37.781 1.00 35.09 655 GLU A O 1
ATOM 5079 N N . ASP A 1 656 ? -52.391 -23.146 -38.095 1.00 31.11 656 ASP A N 1
ATOM 5080 C CA . ASP A 1 656 ? -52.856 -23.688 -36.808 1.00 31.11 656 ASP A CA 1
ATOM 5081 C C . ASP A 1 656 ? -53.008 -22.721 -35.621 1.00 31.11 656 ASP A C 1
ATOM 5083 O O . ASP A 1 656 ? -52.319 -22.772 -34.603 1.00 31.11 656 ASP A O 1
ATOM 5087 N N . SER A 1 657 ? -54.067 -21.906 -35.692 1.00 28.16 657 SER A N 1
ATOM 5088 C CA . SER A 1 657 ? -54.714 -21.342 -34.504 1.00 28.16 657 SER A CA 1
ATOM 5089 C C . SER A 1 657 ? -56.236 -21.441 -34.615 1.00 28.16 657 SER A C 1
ATOM 5091 O O . SER A 1 657 ? -56.849 -20.616 -35.280 1.00 28.16 657 SER A O 1
ATOM 5093 N N . LEU A 1 658 ? -56.853 -22.432 -33.954 1.00 32.19 658 LEU A N 1
ATOM 5094 C CA . LEU A 1 658 ? -58.264 -22.406 -33.536 1.00 32.19 658 LEU A CA 1
ATOM 5095 C C . LEU A 1 658 ? -58.504 -23.377 -32.361 1.00 32.19 658 LEU A C 1
ATOM 5097 O O . LEU A 1 658 ? -58.607 -24.578 -32.583 1.00 32.19 658 LEU A O 1
ATOM 5101 N N . ALA A 1 659 ? -58.653 -22.849 -31.136 1.00 29.17 659 ALA A N 1
ATOM 5102 C CA . ALA A 1 659 ? -59.733 -23.196 -30.188 1.00 29.17 659 ALA A CA 1
ATOM 5103 C C . ALA A 1 659 ? -59.535 -22.555 -28.792 1.00 29.17 659 ALA A C 1
ATOM 5105 O O . ALA A 1 659 ? -58.712 -22.998 -28.003 1.00 29.17 659 ALA A O 1
ATOM 5106 N N . SER A 1 660 ? -60.334 -21.513 -28.538 1.00 32.09 660 SER A N 1
ATOM 5107 C CA . SER A 1 660 ? -61.147 -21.147 -27.357 1.00 32.09 660 SER A CA 1
ATOM 5108 C C . SER A 1 660 ? -60.817 -21.528 -25.885 1.00 32.09 660 SER A C 1
ATOM 5110 O O . SER A 1 660 ? -60.160 -22.520 -25.597 1.00 32.09 660 SER A O 1
ATOM 5112 N N . PRO A 1 661 ? -61.357 -20.733 -24.925 1.00 45.34 661 PRO A N 1
ATOM 5113 C CA . PRO A 1 661 ? -60.770 -20.434 -23.610 1.00 45.34 661 PRO A CA 1
ATOM 5114 C C . PRO A 1 661 ? -61.479 -21.145 -22.444 1.00 45.34 661 PRO A C 1
ATOM 5116 O O . PRO A 1 661 ? -62.519 -21.748 -22.678 1.00 45.34 661 PRO A O 1
ATOM 5119 N N . LEU A 1 662 ? -60.986 -20.996 -21.196 1.00 28.14 662 LEU A N 1
ATOM 5120 C CA . LEU A 1 662 ? -61.811 -20.846 -19.973 1.00 28.14 662 LEU A CA 1
ATOM 5121 C C . LEU A 1 662 ? -60.995 -20.553 -18.680 1.00 28.14 662 LEU A C 1
ATOM 5123 O O . LEU A 1 662 ? -60.010 -21.217 -18.382 1.00 28.14 662 LEU A O 1
ATOM 5127 N N . HIS A 1 663 ? -61.558 -19.618 -17.897 1.00 30.47 663 HIS A N 1
ATOM 5128 C CA . HIS A 1 663 ? -61.493 -19.351 -16.442 1.00 30.47 663 HIS A CA 1
ATOM 5129 C C . HIS A 1 663 ? -60.295 -18.656 -15.744 1.00 30.47 663 HIS A C 1
ATOM 5131 O O . HIS A 1 663 ? -59.178 -19.166 -15.755 1.00 30.47 663 HIS A O 1
ATOM 5137 N N . PRO A 1 664 ? -60.565 -17.570 -14.973 1.00 33.47 664 PRO A N 1
ATOM 5138 C CA . PRO A 1 664 ? -59.666 -17.047 -13.949 1.00 33.47 664 PRO A CA 1
ATOM 5139 C C . PRO A 1 664 ? -60.002 -17.626 -12.561 1.00 33.47 664 PRO A C 1
ATOM 5141 O O . PRO A 1 664 ? -61.172 -17.769 -12.200 1.00 33.47 664 PRO A O 1
ATOM 5144 N N . VAL A 1 665 ? -58.971 -17.919 -11.766 1.00 32.06 665 VAL A N 1
ATOM 5145 C CA . VAL A 1 665 ? -59.093 -18.304 -10.352 1.00 32.06 665 VAL A CA 1
ATOM 5146 C C . VAL A 1 665 ? -58.599 -17.158 -9.475 1.00 32.06 665 VAL A C 1
ATOM 5148 O O . VAL A 1 665 ? -57.451 -16.728 -9.566 1.00 32.06 665 VAL A O 1
ATOM 5151 N N . GLU A 1 666 ? -59.499 -16.687 -8.616 1.00 32.97 666 GLU A N 1
ATOM 5152 C CA . GLU A 1 666 ? -59.274 -15.736 -7.531 1.00 32.97 666 GLU A CA 1
ATOM 5153 C C . GLU A 1 666 ? -58.214 -16.232 -6.533 1.00 32.97 666 GLU A C 1
ATOM 5155 O O . GLU A 1 666 ? -58.244 -17.387 -6.096 1.00 32.97 666 GLU A O 1
ATOM 5160 N N . ARG A 1 667 ? -57.359 -15.326 -6.038 1.00 30.78 667 ARG A N 1
ATOM 5161 C CA . ARG A 1 667 ? -56.735 -15.490 -4.717 1.00 30.78 667 ARG A CA 1
ATOM 5162 C C . ARG A 1 667 ? -56.831 -14.221 -3.873 1.00 30.78 667 ARG A C 1
ATOM 5164 O O . ARG A 1 667 ? -56.365 -13.149 -4.238 1.00 30.78 667 ARG A O 1
ATOM 5171 N N . ARG A 1 668 ? -57.469 -14.441 -2.721 1.00 29.03 668 ARG A N 1
ATOM 5172 C CA . ARG A 1 668 ? -57.731 -13.574 -1.570 1.00 29.03 668 ARG A CA 1
ATOM 5173 C C . ARG A 1 668 ? -56.496 -12.822 -1.065 1.00 29.03 668 ARG A C 1
ATOM 5175 O O . ARG A 1 668 ? -55.476 -13.439 -0.775 1.00 29.03 668 ARG A O 1
ATOM 5182 N N . SER A 1 669 ? -56.684 -11.528 -0.815 1.00 25.78 669 SER A N 1
ATOM 5183 C CA . SER A 1 669 ? -55.865 -10.713 0.084 1.00 25.78 669 SER A CA 1
ATOM 5184 C C . SER A 1 669 ? -56.542 -10.650 1.459 1.00 25.78 669 SER A C 1
ATOM 5186 O O . SER A 1 669 ? -57.736 -10.360 1.553 1.00 25.78 669 SER A O 1
ATOM 5188 N N . VAL A 1 670 ? -55.795 -10.969 2.518 1.00 29.30 670 VAL A N 1
ATOM 5189 C CA . VAL A 1 670 ? -56.205 -10.831 3.923 1.00 29.30 670 VAL A CA 1
ATOM 5190 C C . VAL A 1 670 ? -55.519 -9.580 4.468 1.00 29.30 670 VAL A C 1
ATOM 5192 O O . VAL A 1 670 ? -54.315 -9.588 4.698 1.00 29.30 670 VAL A O 1
ATOM 5195 N N . TYR A 1 671 ? -56.289 -8.510 4.671 1.00 28.03 671 TYR A N 1
ATOM 5196 C CA . TYR A 1 671 ? -55.873 -7.340 5.445 1.00 28.03 671 TYR A CA 1
ATOM 5197 C C . TYR A 1 671 ? -56.241 -7.559 6.917 1.00 28.03 671 TYR A C 1
ATOM 5199 O O . TYR A 1 671 ? -57.414 -7.739 7.242 1.00 28.03 671 TYR A O 1
ATOM 5207 N N . LEU A 1 672 ? -55.249 -7.507 7.806 1.00 29.30 672 LEU A N 1
ATOM 5208 C CA . LEU A 1 672 ? -55.443 -7.360 9.249 1.00 29.30 672 LEU A CA 1
ATOM 5209 C C . LEU A 1 672 ? -55.050 -5.930 9.628 1.00 29.30 672 LEU A C 1
ATOM 5211 O O . LEU A 1 672 ? -53.880 -5.558 9.592 1.00 29.30 672 LEU A O 1
ATOM 5215 N N . ALA A 1 673 ? -56.067 -5.129 9.932 1.00 30.34 673 ALA A N 1
ATOM 5216 C CA . ALA A 1 673 ? -55.952 -3.794 10.490 1.00 30.34 673 ALA A CA 1
ATOM 5217 C C . ALA A 1 673 ? -55.872 -3.883 12.021 1.00 30.34 673 ALA A C 1
ATOM 5219 O O . ALA A 1 673 ? -56.677 -4.579 12.638 1.00 30.34 673 ALA A O 1
ATOM 5220 N N . LEU A 1 674 ? -54.954 -3.133 12.629 1.00 29.94 674 LEU A N 1
ATOM 5221 C CA . LEU A 1 674 ? -55.005 -2.781 14.047 1.00 29.94 674 LEU A CA 1
ATOM 5222 C C . LEU A 1 674 ? -54.882 -1.260 14.162 1.00 29.94 674 LEU A C 1
ATOM 5224 O O . LEU A 1 674 ? -53.897 -0.666 13.730 1.00 29.94 674 LEU A O 1
ATOM 5228 N N . GLN A 1 675 ? -55.945 -0.653 14.687 1.00 30.45 675 GLN A N 1
ATOM 5229 C CA . GLN A 1 675 ? -56.022 0.751 15.082 1.00 30.45 675 GLN A CA 1
ATOM 5230 C C . GLN A 1 675 ? -55.461 0.959 16.502 1.00 30.45 675 GLN A C 1
ATOM 5232 O O . GLN A 1 675 ? -55.358 -0.011 17.255 1.00 30.45 675 GLN A O 1
ATOM 5237 N N . PRO A 1 676 ? -55.105 2.206 16.871 1.00 35.22 676 PRO A N 1
ATOM 5238 C CA . PRO A 1 676 ? -54.456 2.527 18.136 1.00 35.22 676 PRO A CA 1
ATOM 5239 C C . PRO A 1 676 ? -55.471 2.837 19.247 1.00 35.22 676 PRO A C 1
ATOM 5241 O O . PRO A 1 676 ? -56.489 3.489 19.011 1.00 35.22 676 PRO A O 1
ATOM 5244 N N . GLU A 1 677 ? -55.160 2.417 20.473 1.00 32.47 677 GLU A N 1
ATOM 5245 C CA . GLU A 1 677 ? -55.901 2.799 21.676 1.00 32.47 677 GLU A CA 1
ATOM 5246 C C . GLU A 1 677 ? -55.282 4.036 22.339 1.00 32.47 677 GLU A C 1
ATOM 5248 O O . GLU A 1 677 ? -54.072 4.129 22.551 1.00 32.47 677 GLU A O 1
ATOM 5253 N N . ASN A 1 678 ? -56.160 4.986 22.665 1.00 32.69 678 ASN A N 1
ATOM 5254 C CA . ASN A 1 678 ? -55.905 6.157 23.493 1.00 32.69 678 ASN A CA 1
ATOM 5255 C C . ASN A 1 678 ? -55.766 5.761 24.968 1.00 32.69 678 ASN A C 1
ATOM 5257 O O . ASN A 1 678 ? -56.588 4.998 25.475 1.00 32.69 678 ASN A O 1
ATOM 5261 N N . ALA A 1 679 ? -54.838 6.391 25.688 1.00 34.41 679 ALA A N 1
ATOM 5262 C CA . ALA A 1 679 ? -54.931 6.521 27.138 1.00 34.41 679 ALA A CA 1
ATOM 5263 C C . ALA A 1 679 ? -54.313 7.848 27.603 1.00 34.41 679 ALA A C 1
ATOM 5265 O O . ALA A 1 679 ? -53.102 8.055 27.531 1.00 34.41 679 ALA A O 1
ATOM 5266 N N . ASP A 1 680 ? -55.189 8.730 28.084 1.00 32.59 680 ASP A N 1
ATOM 5267 C CA . ASP A 1 680 ? -54.881 9.891 28.912 1.00 32.59 680 ASP A CA 1
ATOM 5268 C C . ASP A 1 680 ? -54.259 9.463 30.250 1.00 32.59 680 ASP A C 1
ATOM 5270 O O . ASP A 1 680 ? -54.774 8.569 30.923 1.00 32.59 680 ASP A O 1
ATOM 5274 N N . ALA A 1 681 ? -53.225 10.178 30.700 1.00 33.59 681 ALA A N 1
ATOM 5275 C CA . ALA A 1 681 ? -52.903 10.283 32.121 1.00 33.59 681 ALA A CA 1
ATOM 5276 C C . ALA A 1 681 ? -52.162 11.592 32.427 1.00 33.59 681 ALA A C 1
ATOM 5278 O O . ALA A 1 681 ? -50.963 11.758 32.209 1.00 33.59 681 ALA A O 1
ATOM 5279 N N . THR A 1 682 ? -52.932 12.519 32.976 1.00 35.38 682 THR A N 1
ATOM 5280 C CA . THR A 1 682 ? -52.548 13.761 33.640 1.00 35.38 682 THR A CA 1
ATOM 5281 C C . THR A 1 682 ? -51.660 13.477 34.857 1.00 35.38 682 THR A C 1
ATOM 5283 O O . THR A 1 682 ? -52.092 12.782 35.774 1.00 35.38 682 THR A O 1
ATOM 5286 N N . THR A 1 683 ? -50.460 14.059 34.956 1.00 33.56 683 THR A N 1
ATOM 5287 C CA . THR A 1 683 ? -49.817 14.295 36.266 1.00 33.56 683 THR A CA 1
ATOM 5288 C C . THR A 1 683 ? -48.926 15.539 36.237 1.00 33.56 683 THR A C 1
ATOM 5290 O O . THR A 1 683 ? -48.048 15.707 35.397 1.00 33.56 683 THR A O 1
ATOM 5293 N N . SER A 1 684 ? -49.216 16.421 37.186 1.00 33.06 684 SER A N 1
ATOM 5294 C CA . SER A 1 684 ? -48.603 17.704 37.520 1.00 33.06 684 SER A CA 1
ATOM 5295 C C . SER A 1 684 ? -47.122 17.630 37.919 1.00 33.06 684 SER A C 1
ATOM 5297 O O . SER A 1 684 ? -46.758 16.817 38.767 1.00 33.06 684 SER A O 1
ATOM 5299 N N . LEU A 1 685 ? -46.309 18.570 37.419 1.00 33.84 685 LEU A N 1
ATOM 5300 C CA . LEU A 1 685 ? -44.957 18.886 37.906 1.00 33.84 685 LEU A CA 1
ATOM 5301 C C . LEU A 1 685 ? -44.935 20.283 38.568 1.00 33.84 685 LEU A C 1
ATOM 5303 O O . LEU A 1 685 ? -45.548 21.205 38.024 1.00 33.84 685 LEU A O 1
ATOM 5307 N N . PRO A 1 686 ? -44.236 20.480 39.706 1.00 37.94 686 PRO A N 1
ATOM 5308 C CA . PRO A 1 686 ? -44.024 21.793 40.318 1.00 37.94 686 PRO A CA 1
ATOM 5309 C C . PRO A 1 686 ? -42.731 22.475 39.808 1.00 37.94 686 PRO A C 1
ATOM 5311 O O . PRO A 1 686 ? -41.850 21.803 39.267 1.00 37.94 686 PRO A O 1
ATOM 5314 N N . PRO A 1 687 ? -42.580 23.805 39.983 1.00 39.78 687 PRO A N 1
ATOM 5315 C CA . PRO A 1 687 ? -41.473 24.570 39.412 1.00 39.78 687 PRO A CA 1
ATOM 5316 C C . PRO A 1 687 ? -40.219 24.525 40.302 1.00 39.78 687 PRO A C 1
ATOM 5318 O O . PRO A 1 687 ? -40.277 24.861 41.486 1.00 39.78 687 PRO A O 1
ATOM 5321 N N . MET A 1 688 ? -39.063 24.169 39.729 1.00 33.81 688 MET A N 1
ATOM 5322 C CA . MET A 1 688 ? -37.765 24.321 40.395 1.00 33.81 688 MET A CA 1
ATOM 5323 C C . MET A 1 688 ? -37.238 25.751 40.253 1.00 33.81 688 MET A C 1
ATOM 5325 O O . MET A 1 688 ? -37.117 26.302 39.160 1.00 33.81 688 MET A O 1
ATOM 5329 N N . GLN A 1 689 ? -36.929 26.331 41.408 1.00 29.55 689 GLN A N 1
ATOM 5330 C CA . GLN A 1 689 ? -36.373 27.660 41.604 1.00 29.55 689 GLN A CA 1
ATOM 5331 C C . GLN A 1 689 ? -34.891 27.724 41.201 1.00 29.55 689 GLN A C 1
ATOM 5333 O O . GLN A 1 689 ? -34.101 26.837 41.515 1.00 29.55 689 GLN A O 1
ATOM 5338 N N . LEU A 1 690 ? -34.516 28.829 40.554 1.00 34.81 690 LEU A N 1
ATOM 5339 C CA . LEU A 1 690 ? -33.137 29.256 40.321 1.00 34.81 690 LEU A CA 1
ATOM 5340 C C . LEU A 1 690 ? -32.534 29.792 41.627 1.00 34.81 690 LEU A C 1
ATOM 5342 O O . LEU A 1 690 ? -32.872 30.893 42.066 1.00 34.81 690 LEU A O 1
ATOM 5346 N N . SER A 1 691 ? -31.606 29.048 42.225 1.00 30.02 691 SER A N 1
ATOM 5347 C CA . SER A 1 691 ? -30.780 29.538 43.332 1.00 30.02 691 SER A CA 1
ATOM 5348 C C . SER A 1 691 ? -29.433 30.032 42.807 1.00 30.02 691 SER A C 1
ATOM 5350 O O . SER A 1 691 ? -28.554 29.256 42.445 1.00 30.02 691 SER A O 1
ATOM 5352 N N . ARG A 1 692 ? -29.284 31.361 42.794 1.00 33.59 692 ARG A N 1
ATOM 5353 C CA . ARG A 1 692 ? -27.995 32.061 42.815 1.00 33.59 692 ARG A CA 1
ATOM 5354 C C . ARG A 1 692 ? -27.275 31.713 44.118 1.00 33.59 692 ARG A C 1
ATOM 5356 O O . ARG A 1 692 ? -27.797 32.023 45.186 1.00 33.59 692 ARG A O 1
ATOM 5363 N N . THR A 1 693 ? -26.071 31.158 44.038 1.00 29.62 693 THR A N 1
ATOM 5364 C CA . THR A 1 693 ? -25.159 31.073 45.184 1.00 29.62 693 THR A CA 1
ATOM 5365 C C . THR A 1 693 ? -24.038 32.092 45.058 1.00 29.62 693 THR A C 1
ATOM 5367 O O . THR A 1 693 ? -23.297 32.150 44.080 1.00 29.62 693 THR A O 1
ATOM 5370 N N . SER A 1 694 ? -24.003 32.908 46.099 1.00 29.11 694 SER A N 1
ATOM 5371 C CA . SER A 1 694 ? -23.084 33.959 46.496 1.00 29.11 694 SER A CA 1
ATOM 5372 C C . SER A 1 694 ? -21.620 33.531 46.605 1.00 29.11 694 SER A C 1
ATOM 5374 O O . SER A 1 694 ? -21.295 32.537 47.251 1.00 29.11 694 SER A O 1
ATOM 5376 N N . THR A 1 695 ? -20.746 34.376 46.071 1.00 32.28 695 THR A N 1
ATOM 5377 C CA . THR A 1 695 ? -19.317 34.494 46.383 1.00 32.28 695 THR A CA 1
ATOM 5378 C C . THR A 1 695 ? -19.110 35.133 47.766 1.00 32.28 695 THR A C 1
ATOM 5380 O O . THR A 1 695 ? -19.745 36.155 48.035 1.00 32.28 695 THR A O 1
ATOM 5383 N N . PRO A 1 696 ? -18.200 34.623 48.620 1.00 34.62 696 PRO A N 1
ATOM 5384 C CA . PRO A 1 696 ? -17.652 35.378 49.744 1.00 34.62 696 PRO A CA 1
ATOM 5385 C C . PRO A 1 696 ? -16.215 35.890 49.463 1.00 34.62 696 PRO A C 1
ATOM 5387 O O . PRO A 1 696 ? -15.549 35.364 48.567 1.00 34.62 696 PRO A O 1
ATOM 5390 N N . PRO A 1 697 ? -15.732 36.918 50.196 1.00 45.34 697 PRO A N 1
ATOM 5391 C CA . PRO A 1 697 ? -14.519 37.667 49.854 1.00 45.34 697 PRO A CA 1
ATOM 5392 C C . PRO A 1 697 ? -13.296 37.405 50.765 1.00 45.34 697 PRO A C 1
ATOM 5394 O O . PRO A 1 697 ? -13.453 36.977 51.902 1.00 45.34 697 PRO A O 1
ATOM 5397 N N . LEU A 1 698 ? -12.122 37.813 50.241 1.00 32.53 698 LEU A N 1
ATOM 5398 C CA . LEU A 1 698 ? -10.860 38.254 50.890 1.00 32.53 698 LEU A CA 1
ATOM 5399 C C . LEU A 1 698 ? -10.079 37.259 51.782 1.00 32.53 698 LEU A C 1
ATOM 5401 O O . LEU A 1 698 ? -10.602 36.797 52.785 1.00 32.53 698 LEU A O 1
ATOM 5405 N N . GLN A 1 699 ? -8.778 37.032 51.512 1.00 29.30 699 GLN A N 1
ATOM 5406 C CA . GLN A 1 699 ? -7.652 37.803 52.093 1.00 29.30 699 GLN A CA 1
ATOM 5407 C C . GLN A 1 699 ? -6.257 37.301 51.631 1.00 29.30 699 GLN A C 1
ATOM 5409 O O . GLN A 1 699 ? -6.121 36.235 51.040 1.00 29.30 699 GLN A O 1
ATOM 5414 N N . GLU A 1 700 ? -5.253 38.147 51.868 1.00 32.06 700 GLU A N 1
ATOM 5415 C CA . GLU A 1 700 ? -3.865 38.202 51.376 1.00 32.06 700 GLU A CA 1
ATOM 5416 C C . GLU A 1 700 ? -2.908 37.067 51.810 1.00 32.06 700 GLU A C 1
ATOM 5418 O O . GLU A 1 700 ? -3.012 36.555 52.920 1.00 32.06 700 GLU A O 1
ATOM 5423 N N . ALA A 1 701 ? -1.886 36.799 50.974 1.00 30.55 701 ALA A N 1
ATOM 5424 C CA . ALA A 1 701 ? -0.446 36.993 51.264 1.00 30.55 701 ALA A CA 1
ATOM 5425 C C . ALA A 1 701 ? 0.503 35.906 50.692 1.00 30.55 701 ALA A C 1
ATOM 5427 O O . ALA A 1 701 ? 0.255 34.710 50.806 1.00 30.55 701 ALA A O 1
ATOM 5428 N N . ALA A 1 702 ? 1.659 36.402 50.220 1.00 31.12 702 ALA A N 1
ATOM 5429 C CA . ALA A 1 702 ? 2.995 35.785 50.143 1.00 31.12 702 ALA A CA 1
ATOM 5430 C C . ALA A 1 702 ? 3.445 35.023 48.869 1.00 31.12 702 ALA A C 1
ATOM 5432 O O . ALA A 1 702 ? 3.167 33.847 48.663 1.00 31.12 702 ALA A O 1
ATOM 5433 N N . ASP A 1 703 ? 4.264 35.740 48.085 1.00 35.59 703 ASP A N 1
ATOM 5434 C CA . ASP A 1 703 ? 5.618 35.382 47.622 1.00 35.59 703 ASP A CA 1
ATOM 5435 C C . ASP A 1 703 ? 5.933 33.946 47.162 1.00 35.59 703 ASP A C 1
ATOM 5437 O O . ASP A 1 703 ? 6.113 33.038 47.975 1.00 35.59 703 ASP A O 1
ATOM 5441 N N . ARG A 1 704 ? 6.238 33.812 45.858 1.00 32.28 704 ARG A N 1
ATOM 5442 C CA . ARG A 1 704 ? 7.497 33.231 45.327 1.00 32.28 704 ARG A CA 1
ATOM 5443 C C . ARG A 1 704 ? 7.584 33.421 43.804 1.00 32.28 704 ARG A C 1
ATOM 5445 O O . ARG A 1 704 ? 6.636 33.150 43.078 1.00 32.28 704 ARG A O 1
ATOM 5452 N N . GLY A 1 705 ? 8.730 33.929 43.347 1.00 32.94 705 GLY A N 1
ATOM 5453 C CA . GLY A 1 705 ? 8.979 34.381 41.976 1.00 32.94 705 GLY A CA 1
ATOM 5454 C C . GLY A 1 705 ? 9.016 33.284 40.905 1.00 32.94 705 GLY A C 1
ATOM 5455 O O . GLY A 1 705 ? 9.426 32.153 41.161 1.00 32.94 705 GLY A O 1
ATOM 5456 N N . SER A 1 706 ? 8.625 33.677 39.688 1.00 30.38 706 SER A N 1
ATOM 5457 C CA . SER A 1 706 ? 8.642 32.873 38.460 1.00 30.38 706 SER A CA 1
ATOM 5458 C C . SER A 1 706 ? 9.756 33.351 37.507 1.00 30.38 706 SER A C 1
ATOM 5460 O O . SER A 1 706 ? 9.914 34.565 37.336 1.00 30.38 706 SER A O 1
ATOM 5462 N N . PRO A 1 707 ? 10.537 32.454 36.873 1.00 37.94 707 PRO A N 1
ATOM 5463 C CA . PRO A 1 707 ? 11.579 32.810 35.916 1.00 37.94 707 PRO A CA 1
ATOM 5464 C C . PRO A 1 707 ? 11.025 32.772 34.481 1.00 37.94 707 PRO A C 1
ATOM 5466 O O . PRO A 1 707 ? 11.169 31.774 33.785 1.00 37.94 707 PRO A O 1
ATOM 5469 N N . GLU A 1 708 ? 10.405 33.862 34.019 1.00 34.19 708 GLU A N 1
ATOM 5470 C CA . GLU A 1 708 ? 9.788 33.916 32.674 1.00 34.19 708 GLU A CA 1
ATOM 5471 C C . GLU A 1 708 ? 10.239 35.114 31.812 1.00 34.19 708 GLU A C 1
ATOM 5473 O O . GLU A 1 708 ? 9.622 35.449 30.807 1.00 34.19 708 GLU A O 1
ATOM 5478 N N . VAL A 1 709 ? 11.359 35.762 32.160 1.00 36.81 709 VAL A N 1
ATOM 5479 C CA . VAL A 1 709 ? 11.828 36.986 31.466 1.00 36.81 709 VAL A CA 1
ATOM 5480 C C . VAL A 1 709 ? 13.037 36.757 30.536 1.00 36.81 709 VAL A C 1
ATOM 5482 O O . VAL A 1 709 ? 13.404 37.643 29.772 1.00 36.81 709 VAL A O 1
ATOM 5485 N N . LEU A 1 710 ? 13.627 35.556 30.487 1.00 37.06 710 LEU A N 1
ATOM 5486 C CA . LEU A 1 710 ? 14.831 35.297 29.668 1.00 37.06 710 LEU A CA 1
ATOM 5487 C C . LEU A 1 710 ? 14.584 34.674 28.279 1.00 37.06 710 LEU A C 1
ATOM 5489 O O . LEU A 1 710 ? 15.516 34.611 27.482 1.00 37.06 710 LEU A O 1
ATOM 5493 N N . LEU A 1 711 ? 13.354 34.268 27.938 1.00 40.16 711 LEU A N 1
ATOM 5494 C CA . LEU A 1 711 ? 13.054 33.612 26.649 1.00 40.16 711 LEU A CA 1
ATOM 5495 C C . LEU A 1 711 ? 12.506 34.553 25.558 1.00 40.16 711 LEU A C 1
ATOM 5497 O O . LEU A 1 711 ? 12.601 34.230 24.375 1.00 40.16 711 LEU A O 1
ATOM 5501 N N . SER A 1 712 ? 12.019 35.749 25.911 1.00 35.34 712 SER A N 1
ATOM 5502 C CA . SER A 1 712 ? 11.480 36.709 24.928 1.00 35.34 712 SER A CA 1
ATOM 5503 C C . SER A 1 712 ? 12.541 37.544 24.198 1.00 35.34 712 SER A C 1
ATOM 5505 O O . SER A 1 712 ? 12.260 38.055 23.115 1.00 35.34 712 SER A O 1
ATOM 5507 N N . SER A 1 713 ? 13.768 37.677 24.719 1.00 34.56 713 SER A N 1
ATOM 5508 C CA . SER A 1 713 ? 14.804 38.499 24.062 1.00 34.56 713 SER A CA 1
ATOM 5509 C C . SER A 1 713 ? 15.563 37.760 22.949 1.00 34.56 713 SER A C 1
ATOM 5511 O O . SER A 1 713 ? 16.021 38.387 21.995 1.00 34.56 713 SER A O 1
ATOM 5513 N N . VAL A 1 714 ? 15.631 36.424 23.003 1.00 43.34 714 VAL A N 1
ATOM 5514 C CA . VAL A 1 714 ? 16.358 35.600 22.015 1.00 43.34 714 VAL A CA 1
ATOM 5515 C C . VAL A 1 714 ? 15.543 35.391 20.727 1.00 43.34 714 VAL A C 1
ATOM 5517 O O . VAL A 1 714 ? 16.112 35.316 19.635 1.00 43.34 714 VAL A O 1
ATOM 5520 N N . ALA A 1 715 ? 14.209 35.382 20.825 1.00 43.59 715 ALA A N 1
ATOM 5521 C CA . ALA A 1 715 ? 13.304 35.221 19.682 1.00 43.59 715 ALA A CA 1
ATOM 5522 C C . ALA A 1 715 ? 13.183 36.486 18.805 1.00 43.59 715 ALA A C 1
ATOM 5524 O O . ALA A 1 715 ? 12.917 36.388 17.607 1.00 43.59 715 ALA A O 1
ATOM 5525 N N . ALA A 1 716 ? 13.412 37.675 19.374 1.00 39.00 716 ALA A N 1
ATOM 5526 C CA . ALA A 1 716 ? 13.402 38.930 18.621 1.00 39.00 716 ALA A CA 1
ATOM 5527 C C . ALA A 1 716 ? 14.690 39.115 17.792 1.00 39.00 716 ALA A C 1
ATOM 5529 O O . ALA A 1 716 ? 14.627 39.519 16.633 1.00 39.00 716 ALA A O 1
ATOM 5530 N N . ALA A 1 717 ? 15.850 38.724 18.334 1.00 40.09 717 ALA A N 1
ATOM 5531 C CA . ALA A 1 717 ? 17.147 38.882 17.666 1.00 40.09 717 ALA A CA 1
ATOM 5532 C C . ALA A 1 717 ? 17.356 37.931 16.466 1.00 40.09 717 ALA A C 1
ATOM 5534 O O . ALA A 1 717 ? 18.079 38.256 15.525 1.00 40.09 717 ALA A O 1
ATOM 5535 N N . THR A 1 718 ? 16.702 36.765 16.458 1.00 49.69 718 THR A N 1
ATOM 5536 C CA . THR A 1 718 ? 16.788 35.794 15.349 1.00 49.69 718 THR A CA 1
ATOM 5537 C C . THR A 1 718 ? 15.909 36.169 14.154 1.00 49.69 718 THR A C 1
ATOM 5539 O O . THR A 1 718 ? 16.226 35.801 13.023 1.00 49.69 718 THR A O 1
ATOM 5542 N N . LYS A 1 719 ? 14.840 36.944 14.367 1.00 47.72 719 LYS A N 1
ATOM 5543 C CA . LYS A 1 719 ? 13.908 37.348 13.303 1.00 47.72 719 LYS A CA 1
ATOM 5544 C C . LYS A 1 719 ? 14.487 38.453 12.407 1.00 47.72 719 LYS A C 1
ATOM 5546 O O . LYS A 1 719 ? 14.348 38.374 11.187 1.00 47.72 719 LYS A O 1
ATOM 5551 N N . ASP A 1 720 ? 15.234 39.393 12.986 1.00 39.78 720 ASP A N 1
ATOM 5552 C CA . ASP A 1 720 ? 15.899 40.475 12.240 1.00 39.78 720 ASP A CA 1
ATOM 5553 C C . ASP A 1 720 ? 17.118 39.988 11.435 1.00 39.78 720 ASP A C 1
ATOM 5555 O O . ASP A 1 720 ? 17.367 40.458 10.323 1.00 39.78 720 ASP A O 1
ATOM 5559 N N . ALA A 1 721 ? 17.842 38.977 11.931 1.00 44.31 721 ALA A N 1
ATOM 5560 C CA . ALA A 1 721 ? 18.989 38.394 11.226 1.00 44.31 721 ALA A CA 1
ATOM 5561 C C . ALA A 1 721 ? 18.587 37.596 9.966 1.00 44.31 721 ALA A C 1
ATOM 5563 O O . ALA A 1 721 ? 19.335 37.559 8.985 1.00 44.31 721 ALA A O 1
ATOM 5564 N N . ILE A 1 722 ? 17.396 36.984 9.966 1.00 49.34 722 ILE A N 1
ATOM 5565 C CA . ILE A 1 722 ? 16.864 36.221 8.824 1.00 49.34 722 ILE A CA 1
ATOM 5566 C C . ILE A 1 722 ? 16.299 37.157 7.746 1.00 49.34 722 ILE A C 1
ATOM 5568 O O . ILE A 1 722 ? 16.456 36.878 6.556 1.00 49.34 722 ILE A O 1
ATOM 5572 N N . SER A 1 723 ? 15.693 38.285 8.135 1.00 50.06 723 SER A N 1
ATOM 5573 C CA . SER A 1 723 ? 15.150 39.256 7.175 1.00 50.06 723 SER A CA 1
ATOM 5574 C C . SER A 1 723 ? 16.261 39.984 6.407 1.00 50.06 723 SER A C 1
ATOM 5576 O O . SER A 1 723 ? 16.171 40.127 5.191 1.00 50.06 723 SER A O 1
ATOM 5578 N N . LYS A 1 724 ? 17.370 40.324 7.081 1.00 41.38 724 LYS A N 1
ATOM 5579 C CA . LYS A 1 724 ? 18.522 41.003 6.463 1.00 41.38 724 LYS A CA 1
ATOM 5580 C C . LYS A 1 724 ? 19.303 40.117 5.479 1.00 41.38 724 LYS A C 1
ATOM 5582 O O . LYS A 1 724 ? 19.757 40.597 4.449 1.00 41.38 724 LYS A O 1
ATOM 5587 N N . ARG A 1 725 ? 19.389 38.799 5.729 1.00 48.53 725 ARG A N 1
ATOM 5588 C CA . ARG A 1 725 ? 20.003 37.837 4.785 1.00 48.53 725 ARG A CA 1
ATOM 5589 C C . ARG A 1 725 ? 19.170 37.598 3.519 1.00 48.53 725 ARG A C 1
ATOM 5591 O O . ARG A 1 725 ? 19.733 37.184 2.511 1.00 48.53 725 ARG A O 1
ATOM 5598 N N . ARG A 1 726 ? 17.851 37.831 3.559 1.00 51.34 726 ARG A N 1
ATOM 5599 C CA . ARG A 1 726 ? 16.975 37.692 2.383 1.00 51.34 726 ARG A CA 1
ATOM 5600 C C . ARG A 1 726 ? 17.108 38.865 1.411 1.00 51.34 726 ARG A C 1
ATOM 5602 O O . ARG A 1 726 ? 17.095 38.627 0.211 1.00 51.34 726 ARG A O 1
ATOM 5609 N N . GLU A 1 727 ? 17.304 40.082 1.912 1.00 50.19 727 GLU A N 1
ATOM 5610 C CA . GLU A 1 727 ? 17.490 41.273 1.068 1.00 50.19 727 GLU A CA 1
ATOM 5611 C C . GLU A 1 727 ? 18.857 41.283 0.353 1.00 50.19 727 GLU A C 1
ATOM 5613 O O . GLU A 1 727 ? 18.944 41.697 -0.804 1.00 50.19 727 GLU A O 1
ATOM 5618 N N . ASP A 1 728 ? 19.907 40.734 0.977 1.00 46.34 728 ASP A N 1
ATOM 5619 C CA . ASP A 1 728 ? 21.245 40.672 0.370 1.00 46.34 728 ASP A CA 1
ATOM 5620 C C . ASP A 1 728 ? 21.349 39.631 -0.771 1.00 46.34 728 ASP A C 1
ATOM 5622 O O . ASP A 1 728 ? 22.060 39.866 -1.752 1.00 46.34 728 ASP A O 1
ATOM 5626 N N . ASP A 1 729 ? 20.608 38.514 -0.710 1.00 46.16 729 ASP A N 1
ATOM 5627 C CA . ASP A 1 729 ? 20.633 37.456 -1.743 1.00 46.16 729 ASP A CA 1
ATOM 5628 C C . ASP A 1 729 ? 19.733 37.784 -2.957 1.00 46.16 729 ASP A C 1
ATOM 5630 O O . ASP A 1 729 ? 19.971 37.321 -4.075 1.00 46.16 729 ASP A O 1
ATOM 5634 N N . GLU A 1 730 ? 18.741 38.663 -2.776 1.00 46.38 730 GLU A N 1
ATOM 5635 C CA . GLU A 1 730 ? 17.845 39.139 -3.841 1.00 46.38 730 GLU A CA 1
ATOM 5636 C C . GLU A 1 730 ? 18.478 40.266 -4.693 1.00 46.38 730 GLU A C 1
ATOM 5638 O O . GLU A 1 730 ? 18.027 40.545 -5.806 1.00 46.38 730 GLU A O 1
ATOM 5643 N N . SER A 1 731 ? 19.594 40.850 -4.228 1.00 45.47 731 SER A N 1
ATOM 5644 C CA . SER A 1 731 ? 20.349 41.906 -4.926 1.00 45.47 731 SER A CA 1
ATOM 5645 C C . SER A 1 731 ? 21.452 41.398 -5.877 1.00 45.47 731 SER A C 1
ATOM 5647 O O . SER A 1 731 ? 21.969 42.161 -6.703 1.00 45.47 731 SER A O 1
ATOM 5649 N N . ARG A 1 732 ? 21.793 40.097 -5.851 1.00 52.62 732 ARG A N 1
ATOM 5650 C CA . ARG A 1 732 ? 22.701 39.475 -6.835 1.00 52.62 732 ARG A CA 1
ATOM 5651 C C . ARG A 1 732 ? 21.975 39.285 -8.165 1.00 52.62 732 ARG A C 1
ATOM 5653 O O . ARG A 1 732 ? 21.452 38.213 -8.470 1.00 52.62 732 ARG A O 1
ATOM 5660 N N . SER A 1 733 ? 21.957 40.345 -8.973 1.00 56.56 733 SER A N 1
ATOM 5661 C CA . SER A 1 733 ? 21.499 40.294 -10.365 1.00 56.56 733 SER A CA 1
ATOM 5662 C C . SER A 1 733 ? 22.087 39.061 -11.064 1.00 56.56 733 SER A C 1
ATOM 5664 O O . SER A 1 733 ? 23.304 38.905 -11.184 1.00 56.56 733 SER A O 1
ATOM 5666 N N . ARG A 1 734 ? 21.212 38.126 -11.460 1.00 63.19 734 ARG A N 1
ATOM 5667 C CA . ARG A 1 734 ? 21.604 36.889 -12.146 1.00 63.19 734 ARG A CA 1
ATOM 5668 C C . ARG A 1 734 ? 22.396 37.269 -13.389 1.00 63.19 734 ARG A C 1
ATOM 5670 O O . ARG A 1 734 ? 21.831 37.753 -14.368 1.00 63.19 734 ARG A O 1
ATOM 5677 N N . THR A 1 735 ? 23.702 37.065 -13.341 1.00 80.88 735 THR A N 1
ATOM 5678 C CA . THR A 1 735 ? 24.598 37.401 -14.438 1.00 80.88 735 THR A CA 1
ATOM 5679 C C . THR A 1 735 ? 24.402 36.348 -15.521 1.00 80.88 735 THR A C 1
ATOM 5681 O O . THR A 1 735 ? 24.718 35.174 -15.337 1.00 80.88 735 THR A O 1
ATOM 5684 N N . THR A 1 736 ? 23.776 36.755 -16.626 1.00 91.31 736 THR A N 1
ATOM 5685 C CA . THR A 1 736 ? 23.503 35.871 -17.760 1.00 91.31 736 THR A CA 1
ATOM 5686 C C . THR A 1 736 ? 24.429 36.207 -18.919 1.00 91.31 736 THR A C 1
ATOM 5688 O O . THR A 1 736 ? 24.558 37.363 -19.315 1.00 91.31 736 THR A O 1
ATOM 5691 N N . CYS A 1 737 ? 25.086 35.188 -19.463 1.00 93.75 737 CYS A N 1
ATOM 5692 C CA . CYS A 1 737 ? 25.902 35.294 -20.662 1.00 93.75 737 CYS A CA 1
ATOM 5693 C C . CYS A 1 737 ? 24.962 35.428 -21.862 1.00 93.75 737 CYS A C 1
ATOM 5695 O O . CYS A 1 737 ? 24.183 34.518 -22.156 1.00 93.75 737 CYS A O 1
ATOM 5697 N N . THR A 1 738 ? 25.023 36.550 -22.571 1.00 93.00 738 THR A N 1
ATOM 5698 C CA . THR A 1 738 ? 24.197 36.805 -23.755 1.00 93.00 738 THR A CA 1
ATOM 5699 C C . THR A 1 738 ? 24.643 35.966 -24.960 1.00 93.00 738 THR A C 1
ATOM 5701 O O . THR A 1 738 ? 23.848 35.714 -25.873 1.00 93.00 738 THR A O 1
ATOM 5704 N N . TYR A 1 739 ? 25.884 35.456 -24.951 1.00 92.62 739 TYR A N 1
ATOM 5705 C CA . TYR A 1 739 ? 26.383 34.569 -26.002 1.00 92.62 739 TYR A CA 1
ATOM 5706 C C . TYR A 1 739 ? 25.837 33.136 -25.904 1.00 92.62 739 TYR A C 1
ATOM 5708 O O . TYR A 1 739 ? 25.217 32.646 -26.848 1.00 92.62 739 TYR A O 1
ATOM 5716 N N . CYS A 1 740 ? 26.058 32.443 -24.779 1.00 89.62 740 CYS A N 1
ATOM 5717 C CA . CYS A 1 740 ? 25.657 31.039 -24.612 1.00 89.62 740 CYS A CA 1
ATOM 5718 C C . CYS A 1 740 ? 24.354 30.846 -23.819 1.00 89.62 740 CYS A C 1
ATOM 5720 O O . CYS A 1 740 ? 23.910 29.707 -23.651 1.00 89.62 740 CYS A O 1
ATOM 5722 N N . HIS A 1 741 ? 23.748 31.933 -23.328 1.00 88.88 741 HIS A N 1
ATOM 5723 C CA . HIS A 1 741 ? 22.565 31.933 -22.456 1.00 88.88 741 HIS A CA 1
ATOM 5724 C C . HIS A 1 741 ? 22.771 31.165 -21.145 1.00 88.88 741 HIS A C 1
ATOM 5726 O O . HIS A 1 741 ? 21.831 30.583 -20.589 1.00 88.88 741 HIS A O 1
ATOM 5732 N N . GLY A 1 742 ? 24.019 31.125 -20.682 1.00 88.31 742 GLY A N 1
ATOM 5733 C CA . GLY A 1 742 ? 24.359 30.584 -19.379 1.00 88.31 742 GLY A CA 1
ATOM 5734 C C . GLY A 1 742 ? 23.985 31.552 -18.270 1.00 88.31 742 GLY A C 1
ATOM 5735 O O . GLY A 1 742 ? 24.018 32.760 -18.475 1.00 88.31 742 GLY A O 1
ATOM 5736 N N . THR A 1 743 ? 23.581 31.033 -17.116 1.00 91.31 743 THR A N 1
ATOM 5737 C CA . THR A 1 743 ? 23.160 31.846 -15.962 1.00 91.31 743 THR A CA 1
ATOM 5738 C C . THR A 1 743 ? 24.234 31.946 -14.885 1.00 91.31 743 THR A C 1
ATOM 5740 O O . THR A 1 743 ? 23.961 32.486 -13.818 1.00 91.31 743 THR A O 1
ATOM 5743 N N . GLN A 1 744 ? 25.408 31.352 -15.114 1.00 90.12 744 GLN A N 1
ATOM 5744 C CA . GLN A 1 744 ? 26.489 31.275 -14.127 1.00 90.12 744 GLN A CA 1
ATOM 5745 C C . GLN A 1 744 ? 27.695 32.160 -14.462 1.00 90.12 744 GLN A C 1
ATOM 5747 O O . GLN A 1 744 ? 28.651 32.188 -13.695 1.00 90.12 744 GLN A O 1
ATOM 5752 N N . HIS A 1 745 ? 27.694 32.849 -15.604 1.00 93.12 745 HIS A N 1
ATOM 5753 C CA . HIS A 1 745 ? 28.822 33.670 -16.042 1.00 93.12 745 HIS A CA 1
ATOM 5754 C C . HIS A 1 745 ? 28.379 34.786 -16.994 1.00 93.12 745 HIS A C 1
ATOM 5756 O O . HIS A 1 745 ? 27.287 34.737 -17.557 1.00 93.12 745 HIS A O 1
ATOM 5762 N N . VAL A 1 746 ? 29.248 35.780 -17.186 1.00 94.75 746 VAL A N 1
ATOM 5763 C CA . VAL A 1 746 ? 29.103 36.862 -18.176 1.00 94.75 746 VAL A CA 1
ATOM 5764 C C . VAL A 1 746 ? 29.863 36.545 -19.461 1.00 94.75 746 VAL A C 1
ATOM 5766 O O . VAL A 1 746 ? 30.698 35.643 -19.493 1.00 94.75 746 VAL A O 1
ATOM 5769 N N . ASP A 1 747 ? 29.619 37.312 -20.522 1.00 95.12 747 ASP A N 1
ATOM 5770 C CA . ASP A 1 747 ? 30.240 37.098 -21.836 1.00 95.12 747 ASP A CA 1
ATOM 5771 C C . ASP A 1 747 ? 31.774 37.108 -21.793 1.00 95.12 747 ASP A C 1
ATOM 5773 O O . ASP A 1 747 ? 32.404 36.231 -22.385 1.00 95.12 747 ASP A O 1
ATOM 5777 N N . ALA A 1 748 ? 32.373 38.004 -21.002 1.00 95.81 748 ALA A N 1
ATOM 5778 C CA . ALA A 1 748 ? 33.824 38.090 -20.799 1.00 95.81 748 ALA A CA 1
ATOM 5779 C C . ALA A 1 748 ? 34.448 36.855 -20.111 1.00 95.81 748 ALA A C 1
ATOM 5781 O O . ALA A 1 748 ? 35.664 36.695 -20.120 1.00 95.81 748 ALA A O 1
ATOM 5782 N N . ALA A 1 749 ? 33.633 35.970 -19.532 1.00 95.12 749 ALA A N 1
ATOM 5783 C CA . ALA A 1 749 ? 34.061 34.716 -18.910 1.00 95.12 749 ALA A CA 1
ATOM 5784 C C . ALA A 1 749 ? 33.566 33.480 -19.690 1.00 95.12 749 ALA A C 1
ATOM 5786 O O . ALA A 1 749 ? 33.722 32.347 -19.240 1.00 95.12 749 ALA A O 1
ATOM 5787 N N . CYS A 1 750 ? 32.940 33.659 -20.858 1.00 95.25 750 CYS A N 1
ATOM 5788 C CA . CYS A 1 750 ? 32.318 32.561 -21.589 1.00 95.25 750 CYS A CA 1
ATOM 5789 C C . CYS A 1 750 ? 33.338 31.780 -22.426 1.00 95.25 750 CYS A C 1
ATOM 5791 O O . CYS A 1 750 ? 33.784 32.235 -23.485 1.00 95.25 750 CYS A O 1
ATOM 5793 N N . LYS A 1 751 ? 33.630 30.531 -22.035 1.00 94.00 751 LYS A N 1
ATOM 5794 C CA . LYS A 1 751 ? 34.532 29.651 -22.806 1.00 94.00 751 LYS A CA 1
ATOM 5795 C C . LYS A 1 751 ? 34.036 29.393 -24.234 1.00 94.00 751 LYS A C 1
ATOM 5797 O O . LYS A 1 751 ? 34.835 29.228 -25.154 1.00 94.00 751 LYS A O 1
ATOM 5802 N N . ARG A 1 752 ? 32.713 29.369 -24.441 1.00 90.88 752 ARG A N 1
ATOM 5803 C CA . ARG A 1 752 ? 32.101 29.190 -25.772 1.00 90.88 752 ARG A CA 1
ATOM 5804 C C . ARG A 1 752 ? 32.307 30.411 -26.662 1.00 90.88 752 ARG A C 1
ATOM 5806 O O . ARG A 1 752 ? 32.551 30.234 -27.854 1.00 90.88 752 ARG A O 1
ATOM 5813 N N . LEU A 1 753 ? 32.234 31.618 -26.097 1.00 94.69 753 LEU A N 1
ATOM 5814 C CA . LEU A 1 753 ? 32.552 32.842 -26.828 1.00 94.69 753 LEU A CA 1
ATOM 5815 C C . LEU A 1 753 ? 34.046 32.881 -27.171 1.00 94.69 753 LEU A C 1
ATOM 5817 O O . LEU A 1 753 ? 34.380 33.135 -28.321 1.00 94.69 753 LEU A O 1
ATOM 5821 N N . ALA A 1 754 ? 34.926 32.494 -26.241 1.00 94.56 754 ALA A N 1
ATOM 5822 C CA . ALA A 1 754 ? 36.371 32.420 -26.489 1.00 94.56 754 ALA A CA 1
ATOM 5823 C C . ALA A 1 754 ? 36.719 31.451 -27.635 1.00 94.56 754 ALA A C 1
ATOM 5825 O O . ALA A 1 754 ? 37.510 31.769 -28.524 1.00 94.56 754 ALA A O 1
ATOM 5826 N N . GLN A 1 755 ? 36.078 30.274 -27.656 1.00 90.75 755 GLN A N 1
ATOM 5827 C CA . GLN A 1 755 ? 36.203 29.304 -28.752 1.00 90.75 755 GLN A CA 1
ATOM 5828 C C . GLN A 1 755 ? 35.701 29.882 -30.077 1.00 90.75 755 GLN A C 1
ATOM 5830 O O . GLN A 1 755 ? 36.365 29.736 -31.099 1.00 90.75 755 GLN A O 1
ATOM 5835 N N . ALA A 1 756 ? 34.556 30.567 -30.064 1.00 90.94 756 ALA A N 1
ATOM 5836 C CA . ALA A 1 756 ? 33.980 31.146 -31.270 1.00 90.94 756 ALA A CA 1
ATOM 5837 C C . ALA A 1 756 ? 34.811 32.299 -31.847 1.00 90.94 756 ALA A C 1
ATOM 5839 O O . ALA A 1 756 ? 34.912 32.410 -33.067 1.00 90.94 756 ALA A O 1
ATOM 5840 N N . VAL A 1 757 ? 35.423 33.122 -30.991 1.00 93.12 757 VAL A N 1
ATOM 5841 C CA . VAL A 1 757 ? 36.358 34.186 -31.387 1.00 93.12 757 VAL A CA 1
ATOM 5842 C C . VAL A 1 757 ? 37.600 33.579 -32.031 1.00 93.12 757 VAL A C 1
ATOM 5844 O O . VAL A 1 757 ? 37.934 33.940 -33.157 1.00 93.12 757 VAL A O 1
ATOM 5847 N N . ARG A 1 758 ? 38.227 32.591 -31.375 1.00 92.06 758 ARG A N 1
ATOM 5848 C CA . ARG A 1 758 ? 39.396 31.873 -31.913 1.00 92.06 758 ARG A CA 1
ATOM 5849 C C . ARG A 1 758 ? 39.111 31.243 -33.274 1.00 92.06 758 ARG A C 1
ATOM 5851 O O . ARG A 1 758 ? 39.931 31.331 -34.180 1.00 92.06 758 ARG A O 1
ATOM 5858 N N . ASP A 1 759 ? 37.955 30.602 -33.406 1.00 85.56 759 ASP A N 1
ATOM 5859 C CA . ASP A 1 759 ? 37.578 29.887 -34.624 1.00 85.56 759 ASP A CA 1
ATOM 5860 C C . ASP A 1 759 ? 36.981 30.827 -35.690 1.00 85.56 759 ASP A C 1
ATOM 5862 O O . ASP A 1 759 ? 36.625 30.375 -36.777 1.00 85.56 759 ASP A O 1
ATOM 5866 N N . THR A 1 760 ? 36.886 32.137 -35.420 1.00 88.31 760 THR A N 1
ATOM 5867 C CA . THR A 1 760 ? 36.284 33.161 -36.299 1.00 88.31 760 THR A CA 1
ATOM 5868 C C . THR A 1 760 ? 34.829 32.857 -36.697 1.00 88.31 760 THR A C 1
ATOM 5870 O O . THR A 1 760 ? 34.386 33.143 -37.808 1.00 88.31 760 THR A O 1
ATOM 5873 N N . ILE A 1 761 ? 34.060 32.263 -35.775 1.00 87.25 761 ILE A N 1
ATOM 5874 C CA . ILE A 1 761 ? 32.654 31.847 -35.962 1.00 87.25 761 ILE A CA 1
ATOM 5875 C C . ILE A 1 761 ? 31.667 32.563 -35.026 1.00 87.25 761 ILE A C 1
ATOM 5877 O O . ILE A 1 761 ? 30.547 32.075 -34.826 1.00 87.25 761 ILE A O 1
ATOM 5881 N N . VAL A 1 762 ? 32.064 33.699 -34.444 1.00 91.44 762 VAL A N 1
ATOM 5882 C CA . VAL A 1 762 ? 31.151 34.579 -33.692 1.00 91.44 762 VAL A CA 1
ATOM 5883 C C . VAL A 1 762 ? 29.981 34.974 -34.600 1.00 91.44 762 VAL A C 1
ATOM 5885 O O . VAL A 1 762 ? 30.152 35.134 -35.811 1.00 91.44 762 VAL A O 1
ATOM 5888 N N . ARG A 1 763 ? 28.765 35.059 -34.047 1.00 85.94 763 ARG A N 1
ATOM 5889 C CA . ARG A 1 763 ? 27.590 35.465 -34.833 1.00 85.94 763 ARG A CA 1
ATOM 5890 C C . ARG A 1 763 ? 27.812 36.877 -35.364 1.00 85.94 763 ARG A C 1
ATOM 5892 O O . ARG A 1 763 ? 28.303 37.727 -34.634 1.00 85.94 763 ARG A O 1
ATOM 5899 N N . SER A 1 764 ? 27.449 37.122 -36.617 1.00 82.31 764 SER A N 1
ATOM 5900 C CA . SER A 1 764 ? 27.628 38.436 -37.244 1.00 82.31 764 SER A CA 1
ATOM 5901 C C . SER A 1 764 ? 26.775 39.536 -36.607 1.00 82.31 764 SER A C 1
ATOM 5903 O O . SER A 1 764 ? 27.071 40.704 -36.798 1.00 82.31 764 SER A O 1
ATOM 5905 N N . ASP A 1 765 ? 25.716 39.156 -35.891 1.00 85.44 765 ASP A N 1
ATOM 5906 C CA . ASP A 1 765 ? 24.790 40.015 -35.147 1.00 85.44 765 ASP A CA 1
ATOM 5907 C C . ASP A 1 765 ? 25.090 40.058 -33.638 1.00 85.44 765 ASP A C 1
ATOM 5909 O O . ASP A 1 765 ? 24.298 40.589 -32.864 1.00 85.44 765 ASP A O 1
ATOM 5913 N N . TYR A 1 766 ? 26.190 39.445 -33.192 1.00 93.00 766 TYR A N 1
ATOM 5914 C CA . TYR A 1 766 ? 26.552 39.442 -31.783 1.00 93.00 766 TYR A CA 1
ATOM 5915 C C . TYR A 1 766 ? 27.465 40.620 -31.451 1.00 93.00 766 TYR A C 1
ATOM 5917 O O . TYR A 1 766 ? 28.666 40.576 -31.722 1.00 93.00 766 TYR A O 1
ATOM 5925 N N . ASP A 1 767 ? 26.886 41.624 -30.800 1.00 91.62 767 ASP A N 1
ATOM 5926 C CA . ASP A 1 767 ? 27.615 42.744 -30.220 1.00 91.62 767 ASP A CA 1
ATOM 5927 C C . ASP A 1 767 ? 27.984 42.438 -28.767 1.00 91.62 767 ASP A C 1
ATOM 5929 O O . ASP A 1 767 ? 27.135 42.086 -27.942 1.00 91.62 767 ASP A O 1
ATOM 5933 N N . LEU A 1 768 ? 29.271 42.566 -28.447 1.00 92.50 768 LEU A N 1
ATOM 5934 C CA . LEU A 1 768 ? 29.749 42.412 -27.080 1.00 92.50 768 LEU A CA 1
ATOM 5935 C C . LEU A 1 768 ? 29.242 43.597 -26.229 1.00 92.50 768 LEU A C 1
ATOM 5937 O O . LEU A 1 768 ? 29.378 44.741 -26.672 1.00 92.50 768 LEU A O 1
ATOM 5941 N N . PRO A 1 769 ? 28.678 43.369 -25.024 1.00 92.12 769 PRO A N 1
ATOM 5942 C CA . PRO A 1 769 ? 28.189 44.452 -24.174 1.00 92.12 769 PRO A CA 1
ATOM 5943 C C . PRO A 1 769 ? 29.243 45.544 -23.940 1.00 92.12 769 PRO A C 1
ATOM 5945 O O . PRO A 1 769 ? 30.427 45.251 -23.752 1.00 92.12 769 PRO A O 1
ATOM 5948 N N . TYR A 1 770 ? 28.808 46.808 -23.938 1.00 88.50 770 TYR A N 1
ATOM 5949 C CA . TYR A 1 770 ? 29.698 47.965 -23.817 1.00 88.50 770 TYR A CA 1
ATOM 5950 C C . TYR A 1 770 ? 30.591 47.865 -22.570 1.00 88.50 770 TYR A C 1
ATOM 5952 O O . TYR A 1 770 ? 30.104 47.652 -21.460 1.00 88.50 770 TYR A O 1
ATOM 5960 N N . GLY A 1 771 ? 31.903 48.025 -22.762 1.00 91.38 771 GLY A N 1
ATOM 5961 C CA . GLY A 1 771 ? 32.904 47.940 -21.694 1.00 91.38 771 GLY A CA 1
ATOM 5962 C C . GLY A 1 771 ? 33.445 46.535 -21.404 1.00 91.38 771 GLY A C 1
ATOM 5963 O O . GLY A 1 771 ? 34.322 46.404 -20.553 1.00 91.38 771 GLY A O 1
ATOM 5964 N N . MET A 1 772 ? 32.979 45.493 -22.100 1.00 93.19 772 MET A N 1
ATOM 5965 C CA . MET A 1 772 ? 33.579 44.156 -22.027 1.00 93.19 772 MET A CA 1
ATOM 5966 C C . MET A 1 772 ? 34.593 43.934 -23.158 1.00 93.19 772 MET A C 1
ATOM 5968 O O . MET A 1 772 ? 34.487 44.525 -24.231 1.00 93.19 772 MET A O 1
ATOM 5972 N N . THR A 1 773 ? 35.575 43.061 -22.926 1.00 95.06 773 THR A N 1
ATOM 5973 C CA . THR A 1 773 ? 36.509 42.567 -23.948 1.00 95.06 773 THR A CA 1
ATOM 5974 C C . THR A 1 773 ? 36.192 41.116 -24.300 1.00 95.06 773 THR A C 1
ATOM 5976 O O . THR A 1 773 ? 35.632 40.370 -23.491 1.00 95.06 773 THR A O 1
ATOM 5979 N N . PHE A 1 774 ? 36.492 40.713 -25.537 1.00 96.25 774 PHE A N 1
ATOM 5980 C CA . PHE A 1 774 ? 36.283 39.328 -25.948 1.00 96.25 774 PHE A CA 1
ATOM 5981 C C . PHE A 1 774 ? 37.174 38.396 -25.109 1.00 96.25 774 PHE A C 1
ATOM 5983 O O . PHE A 1 774 ? 38.358 38.689 -24.939 1.00 96.25 774 PHE A O 1
ATOM 5990 N N . PRO A 1 775 ? 36.638 37.276 -24.597 1.00 95.75 775 PRO A N 1
ATOM 5991 C CA . PRO A 1 775 ? 37.407 36.348 -23.778 1.00 95.75 775 PRO A CA 1
ATOM 5992 C C . PRO A 1 775 ? 38.511 35.644 -24.583 1.00 95.75 775 PRO A C 1
ATOM 5994 O O . PRO A 1 775 ? 38.267 35.129 -25.677 1.00 95.75 775 PRO A O 1
ATOM 5997 N N . GLU A 1 776 ? 39.715 35.559 -24.015 1.00 94.50 776 GLU A N 1
ATOM 5998 C CA . GLU A 1 776 ? 40.861 34.857 -24.608 1.00 94.50 776 GLU A CA 1
ATOM 5999 C C . GLU A 1 776 ? 40.899 33.386 -24.171 1.00 94.50 776 GLU A C 1
ATOM 6001 O O . GLU A 1 776 ? 40.733 33.083 -22.992 1.00 94.50 776 GLU A O 1
ATOM 6006 N N . LEU A 1 777 ? 41.171 32.454 -25.099 1.00 87.00 777 LEU A N 1
ATOM 6007 C CA . LEU A 1 777 ? 41.107 30.997 -24.863 1.00 87.00 777 LEU A CA 1
ATOM 6008 C C . LEU A 1 777 ? 42.122 30.457 -23.820 1.00 87.00 777 LEU A C 1
ATOM 6010 O O . LEU A 1 777 ? 42.091 29.270 -23.506 1.00 87.00 777 LEU A O 1
ATOM 6014 N N . GLY A 1 778 ? 43.014 31.304 -23.303 1.00 86.81 778 GLY A N 1
ATOM 6015 C CA . GLY A 1 778 ? 43.983 30.979 -22.252 1.00 86.81 778 GLY A CA 1
ATOM 6016 C C . GLY A 1 778 ? 43.709 31.644 -20.901 1.00 86.81 778 GLY A C 1
ATOM 6017 O O . GLY A 1 778 ? 44.534 31.511 -20.009 1.00 86.81 778 GLY A O 1
ATOM 6018 N N . SER A 1 779 ? 42.602 32.377 -20.744 1.00 89.88 779 SER A N 1
ATOM 6019 C CA . SER A 1 779 ? 42.270 33.003 -19.461 1.00 89.88 779 SER A CA 1
ATOM 6020 C C . SER A 1 779 ? 41.812 31.958 -18.438 1.00 89.88 779 SER A C 1
ATOM 6022 O O . SER A 1 779 ? 40.929 31.147 -18.725 1.00 89.88 779 SER A O 1
ATOM 6024 N N . ASP A 1 780 ? 42.355 32.025 -17.221 1.00 87.19 780 ASP A N 1
ATOM 6025 C CA . ASP A 1 780 ? 41.981 31.137 -16.107 1.00 87.19 780 ASP A CA 1
ATOM 6026 C C . ASP A 1 780 ? 40.524 31.335 -15.641 1.00 87.19 780 ASP A C 1
ATOM 6028 O O . ASP A 1 780 ? 39.961 30.487 -14.952 1.00 87.19 780 ASP A O 1
ATOM 6032 N N . ASN A 1 781 ? 39.876 32.424 -16.067 1.00 88.12 781 ASN A N 1
ATOM 6033 C CA . ASN A 1 781 ? 38.520 32.798 -15.660 1.00 88.12 781 ASN A CA 1
ATOM 6034 C C . ASN A 1 781 ? 37.422 32.298 -16.619 1.00 88.12 781 ASN A C 1
ATOM 6036 O O . ASN A 1 781 ? 36.276 32.746 -16.536 1.00 88.12 781 ASN A O 1
ATOM 6040 N N . LEU A 1 782 ? 37.743 31.398 -17.556 1.00 93.12 782 LEU A N 1
ATOM 6041 C CA . LEU A 1 782 ? 36.757 30.860 -18.494 1.00 93.12 782 LEU A CA 1
ATOM 6042 C C . LEU A 1 782 ? 35.861 29.803 -17.841 1.00 93.12 782 LEU A C 1
ATOM 6044 O O . LEU A 1 782 ? 36.299 28.708 -17.493 1.00 93.12 782 LEU A O 1
ATOM 6048 N N . VAL A 1 783 ? 34.564 30.088 -17.788 1.00 88.50 783 VAL A N 1
ATOM 6049 C CA . VAL A 1 783 ? 33.535 29.177 -17.287 1.00 88.50 783 VAL A CA 1
ATOM 6050 C C . VAL A 1 783 ? 32.902 28.427 -18.464 1.00 88.50 783 VAL A C 1
ATOM 6052 O O . VAL A 1 783 ? 32.472 29.023 -19.458 1.00 88.50 783 VAL A O 1
ATOM 6055 N N . GLU A 1 784 ? 32.852 27.096 -18.374 1.00 83.19 784 GLU A N 1
ATOM 6056 C CA . GLU A 1 784 ? 32.123 26.239 -19.314 1.00 83.19 784 GLU A CA 1
ATOM 6057 C C . GLU A 1 784 ? 30.875 25.689 -18.631 1.00 83.19 784 GLU A C 1
ATOM 6059 O O . GLU A 1 784 ? 30.964 24.868 -17.724 1.00 83.19 784 GLU A O 1
ATOM 6064 N N . GLU A 1 785 ? 29.697 26.120 -19.072 1.00 78.25 785 GLU A N 1
ATOM 6065 C CA . GLU A 1 785 ? 28.467 25.447 -18.670 1.00 78.25 785 GLU A CA 1
ATOM 6066 C C . GLU A 1 785 ? 28.284 24.151 -19.464 1.00 78.25 785 GLU A C 1
ATOM 6068 O O . GLU A 1 785 ? 28.422 24.132 -20.692 1.00 78.25 785 GLU A O 1
ATOM 6073 N N . ASP A 1 786 ? 27.860 23.088 -18.775 1.00 75.50 786 ASP A N 1
ATOM 6074 C CA . ASP A 1 786 ? 27.571 21.758 -19.341 1.00 75.50 786 ASP A CA 1
ATOM 6075 C C . ASP A 1 786 ? 26.287 21.725 -20.209 1.00 75.50 786 ASP A C 1
ATOM 6077 O O . ASP A 1 786 ? 25.623 20.705 -20.419 1.00 75.50 786 ASP A O 1
ATOM 6081 N N . ARG A 1 787 ? 25.881 22.887 -20.733 1.00 74.94 787 ARG A N 1
ATOM 6082 C CA . ARG A 1 787 ? 24.746 23.019 -21.642 1.00 74.94 787 ARG A CA 1
ATOM 6083 C C . ARG A 1 787 ? 25.155 22.621 -23.057 1.00 74.94 787 ARG A C 1
ATOM 6085 O O . ARG A 1 787 ? 26.222 22.963 -23.567 1.00 74.94 787 ARG A O 1
ATOM 6092 N N . ARG A 1 788 ? 24.257 21.894 -23.725 1.00 81.31 788 ARG A N 1
ATOM 6093 C CA . ARG A 1 788 ? 24.457 21.366 -25.081 1.00 81.31 788 ARG A CA 1
ATOM 6094 C C . ARG A 1 788 ? 24.487 22.513 -26.089 1.00 81.31 788 ARG A C 1
ATOM 6096 O O . ARG A 1 788 ? 23.432 22.997 -26.464 1.00 81.31 788 ARG A O 1
ATOM 6103 N N . PHE A 1 789 ? 25.660 22.938 -26.547 1.00 83.75 789 PHE A N 1
ATOM 6104 C CA . PHE A 1 789 ? 25.787 23.994 -27.555 1.00 83.75 789 PHE A CA 1
ATOM 6105 C C . PHE A 1 789 ? 26.308 23.429 -28.879 1.00 83.75 789 PHE A C 1
ATOM 6107 O O . PHE A 1 789 ? 27.353 22.780 -28.934 1.00 83.75 789 PHE A O 1
ATOM 6114 N N . CYS A 1 790 ? 25.571 23.668 -29.959 1.00 87.44 790 CYS A N 1
ATOM 6115 C CA . CYS A 1 790 ? 25.977 23.327 -31.313 1.00 87.44 790 CYS A CA 1
ATOM 6116 C C . CYS A 1 790 ? 26.720 24.518 -31.919 1.00 87.44 790 CYS A C 1
ATOM 6118 O O . CYS A 1 790 ? 26.092 25.520 -32.223 1.00 87.44 790 CYS A O 1
ATOM 6120 N N . THR A 1 791 ? 28.025 24.413 -32.160 1.00 85.12 791 THR A N 1
ATOM 6121 C CA . THR A 1 791 ? 28.809 25.445 -32.860 1.00 85.12 791 THR A CA 1
ATOM 6122 C C . THR A 1 791 ? 28.386 25.646 -34.321 1.00 85.12 791 THR A C 1
ATOM 6124 O O . THR A 1 791 ? 28.593 26.724 -34.870 1.00 85.12 791 THR A O 1
ATOM 6127 N N . TYR A 1 7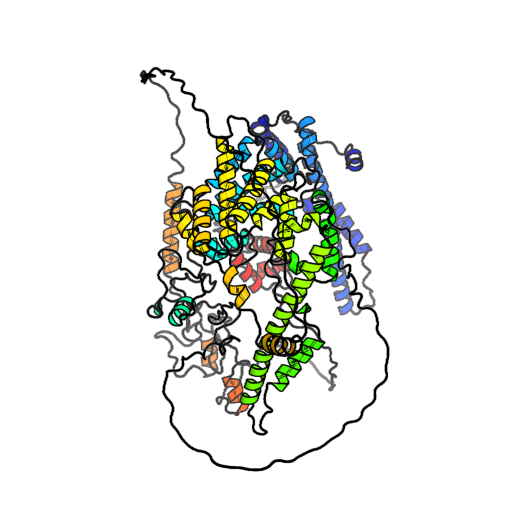92 ? 27.758 24.649 -34.963 1.00 86.56 792 TYR A N 1
ATOM 6128 C CA . TYR A 1 792 ? 27.339 24.752 -36.367 1.00 86.56 792 TYR A CA 1
ATOM 6129 C C . TYR A 1 792 ? 26.119 25.654 -36.583 1.00 86.56 792 TYR A C 1
ATOM 6131 O O . TYR A 1 792 ? 26.134 26.522 -37.452 1.00 86.56 792 TYR A O 1
ATOM 6139 N N . CYS A 1 793 ? 25.042 25.418 -35.828 1.00 87.94 793 CYS A N 1
ATOM 6140 C CA . CYS A 1 793 ? 23.801 26.195 -35.926 1.00 87.94 793 CYS A CA 1
ATOM 6141 C C . CYS A 1 793 ? 23.549 27.084 -34.704 1.00 87.94 793 CYS A C 1
ATOM 6143 O O . CYS A 1 793 ? 22.464 27.644 -34.590 1.00 87.94 793 CYS A O 1
ATOM 6145 N N . GLN A 1 794 ? 24.505 27.141 -33.774 1.00 80.75 794 GLN A N 1
ATOM 6146 C CA . GLN A 1 794 ? 24.487 27.969 -32.562 1.00 80.75 794 GLN A CA 1
ATOM 6147 C C . GLN A 1 794 ? 23.283 27.696 -31.644 1.00 80.75 794 GLN A C 1
ATOM 6149 O O . GLN A 1 794 ? 22.871 28.538 -30.854 1.00 80.75 794 GLN A O 1
ATOM 6154 N N . SER A 1 795 ? 22.709 26.490 -31.726 1.00 83.31 795 SER A N 1
ATOM 6155 C CA . SER A 1 795 ? 21.578 26.082 -30.890 1.00 83.31 795 SER A CA 1
ATOM 6156 C C . SER A 1 795 ? 22.054 25.518 -29.557 1.00 83.31 795 SER A C 1
ATOM 6158 O O . SER A 1 795 ? 22.911 24.638 -29.524 1.00 83.31 795 SER A O 1
ATOM 6160 N N . THR A 1 796 ? 21.407 25.930 -28.469 1.00 82.12 796 THR A N 1
ATOM 6161 C CA . THR A 1 796 ? 21.587 25.379 -27.114 1.00 82.12 796 THR A CA 1
ATOM 6162 C C . THR A 1 796 ? 20.813 24.070 -26.869 1.00 82.12 796 THR A C 1
ATOM 6164 O O . THR A 1 796 ? 20.739 23.575 -25.744 1.00 82.12 796 THR A O 1
ATOM 6167 N N . ARG A 1 797 ? 20.180 23.493 -27.905 1.00 83.62 797 ARG A N 1
ATOM 6168 C CA . ARG A 1 797 ? 19.334 22.288 -27.769 1.00 83.62 797 ARG A CA 1
ATOM 6169 C C . ARG A 1 797 ? 20.064 20.977 -28.069 1.00 83.62 797 ARG A C 1
ATOM 6171 O O . ARG A 1 797 ? 19.565 19.907 -27.720 1.00 83.62 797 ARG A O 1
ATOM 6178 N N . HIS A 1 798 ? 21.207 21.022 -28.748 1.00 87.88 798 HIS A N 1
ATOM 6179 C CA . HIS A 1 798 ? 21.929 19.834 -29.212 1.00 87.88 798 HIS A CA 1
ATOM 6180 C C . HIS A 1 798 ? 23.418 20.134 -29.434 1.00 87.88 798 HIS A C 1
ATOM 6182 O O . HIS A 1 798 ? 23.821 21.286 -29.454 1.00 87.88 798 HIS A O 1
ATOM 6188 N N . TYR A 1 799 ? 24.232 19.093 -29.622 1.00 85.56 799 TYR A N 1
ATOM 6189 C CA . TYR A 1 799 ? 25.644 19.212 -30.009 1.00 85.56 799 TYR A CA 1
ATOM 6190 C C . TYR A 1 799 ? 25.810 19.127 -31.530 1.00 85.56 799 TYR A C 1
ATOM 6192 O O . TYR A 1 799 ? 24.940 18.603 -32.227 1.00 85.56 799 TYR A O 1
ATOM 6200 N N . ASP A 1 800 ? 26.966 19.537 -32.053 1.00 87.44 800 ASP A N 1
ATOM 6201 C CA . ASP A 1 800 ? 27.257 19.530 -33.496 1.00 87.44 800 ASP A CA 1
ATOM 6202 C C . ASP A 1 800 ? 27.006 18.195 -34.190 1.00 87.44 800 ASP A C 1
ATOM 6204 O O . ASP A 1 800 ? 26.604 18.158 -35.353 1.00 87.44 800 ASP A O 1
ATOM 6208 N N . ASN A 1 801 ? 27.249 17.075 -33.511 1.00 87.31 801 ASN A N 1
ATOM 6209 C CA . ASN A 1 801 ? 27.026 15.740 -34.070 1.00 87.31 801 ASN A CA 1
ATOM 6210 C C . ASN A 1 801 ? 25.541 15.392 -34.265 1.00 87.31 801 ASN A C 1
ATOM 6212 O O . ASN A 1 801 ? 25.242 14.511 -35.065 1.00 87.31 801 ASN A O 1
ATOM 6216 N N . LYS A 1 802 ? 24.630 16.093 -33.583 1.00 89.06 802 LYS A N 1
ATOM 6217 C CA . LYS A 1 802 ? 23.174 15.939 -33.699 1.00 89.06 802 LYS A CA 1
ATOM 6218 C C . LYS A 1 802 ? 22.509 17.134 -34.391 1.00 89.06 802 LYS A C 1
ATOM 6220 O O . LYS A 1 802 ? 21.290 17.260 -34.343 1.00 89.06 802 LYS A O 1
ATOM 6225 N N . CYS A 1 803 ? 23.288 18.011 -35.028 1.00 92.19 803 CYS A N 1
ATOM 6226 C CA . CYS A 1 803 ? 22.760 19.204 -35.675 1.00 92.19 803 CYS A CA 1
ATOM 6227 C C . CYS A 1 803 ? 22.072 18.893 -37.013 1.00 92.19 803 CYS A C 1
ATOM 6229 O O . CYS A 1 803 ? 22.753 18.460 -37.951 1.00 92.19 803 CYS A O 1
ATOM 6231 N N . PRO A 1 804 ? 20.757 19.162 -37.157 1.00 90.00 804 PRO A N 1
ATOM 6232 C CA . PRO A 1 804 ? 20.033 18.889 -38.396 1.00 90.00 804 PRO A CA 1
ATOM 6233 C C . PRO A 1 804 ? 20.512 19.781 -39.549 1.00 90.00 804 PRO A C 1
ATOM 6235 O O . PRO A 1 804 ? 20.656 19.296 -40.670 1.00 90.00 804 PRO A O 1
ATOM 6238 N N . MET A 1 805 ? 20.860 21.050 -39.282 1.00 91.62 805 MET A N 1
ATOM 6239 C CA . MET A 1 805 ? 21.449 21.935 -40.298 1.00 91.62 805 MET A CA 1
ATOM 6240 C C . MET A 1 805 ? 22.817 21.433 -40.763 1.00 91.62 805 MET A C 1
ATOM 6242 O O . MET A 1 805 ? 23.081 21.396 -41.963 1.00 91.62 805 MET A O 1
ATOM 6246 N N . ARG A 1 806 ? 23.667 20.964 -39.840 1.00 93.25 806 ARG A N 1
ATOM 6247 C CA . ARG A 1 806 ? 24.970 20.382 -40.194 1.00 93.25 806 ARG A CA 1
ATOM 6248 C C . ARG A 1 806 ? 24.811 19.113 -41.013 1.00 93.25 806 ARG A C 1
ATOM 6250 O O . ARG A 1 806 ? 25.529 18.937 -41.991 1.00 93.25 806 ARG A O 1
ATOM 6257 N N . ALA A 1 807 ? 23.878 18.240 -40.639 1.00 91.50 807 ALA A N 1
ATOM 6258 C CA . ALA A 1 807 ? 23.583 17.023 -41.388 1.00 91.50 807 ALA A CA 1
ATOM 6259 C C . ALA A 1 807 ? 23.091 17.345 -42.811 1.00 91.50 807 ALA A C 1
ATOM 6261 O O . ALA A 1 807 ? 23.597 16.763 -43.773 1.00 91.50 807 ALA A O 1
ATOM 6262 N N . LYS A 1 808 ? 22.187 18.328 -42.955 1.00 93.88 808 LYS A N 1
ATOM 6263 C CA . LYS A 1 808 ? 21.693 18.816 -44.253 1.00 93.88 808 LYS A CA 1
ATOM 6264 C C . LYS A 1 808 ? 22.829 19.380 -45.110 1.00 93.88 808 LYS A C 1
ATOM 6266 O O . LYS A 1 808 ? 23.027 18.914 -46.226 1.00 93.88 808 LYS A O 1
ATOM 6271 N N . HIS A 1 809 ? 23.623 20.305 -44.573 1.00 93.44 809 HIS A N 1
ATOM 6272 C CA . HIS A 1 809 ? 24.729 20.936 -45.300 1.00 93.44 809 HIS A CA 1
ATOM 6273 C C . HIS A 1 809 ? 25.877 19.967 -45.612 1.00 93.44 809 HIS A C 1
ATOM 6275 O O . HIS A 1 809 ? 26.515 20.078 -46.657 1.00 93.44 809 HIS A O 1
ATOM 6281 N N . LYS A 1 810 ? 26.118 18.966 -44.754 1.00 92.88 810 LYS A N 1
ATOM 6282 C CA . LYS A 1 810 ? 27.041 17.861 -45.049 1.00 92.88 810 LYS A CA 1
ATOM 6283 C C . LYS A 1 810 ? 26.538 17.024 -46.228 1.00 92.88 810 LYS A C 1
ATOM 6285 O O . LYS A 1 810 ? 27.338 16.673 -47.090 1.00 92.88 810 LYS A O 1
ATOM 6290 N N . LYS A 1 811 ? 25.230 16.733 -46.291 1.00 92.50 811 LYS A N 1
ATOM 6291 C CA . LYS A 1 811 ? 24.605 15.974 -47.390 1.00 92.50 811 LYS A CA 1
ATOM 6292 C C . LYS A 1 811 ? 24.645 16.741 -48.716 1.00 92.50 811 LYS A C 1
ATOM 6294 O O . LYS A 1 811 ? 24.911 16.136 -49.746 1.00 92.50 811 LYS A O 1
ATOM 6299 N N . THR A 1 812 ? 24.447 18.059 -48.689 1.00 91.75 812 THR A N 1
ATOM 6300 C CA . THR A 1 812 ? 24.487 18.913 -49.891 1.00 91.75 812 THR A CA 1
ATOM 6301 C C . THR A 1 812 ? 25.891 19.405 -50.259 1.00 91.75 812 THR A C 1
ATOM 6303 O O . THR A 1 812 ? 26.032 20.147 -51.223 1.00 91.75 812 THR A O 1
ATOM 6306 N N . LYS A 1 813 ? 26.936 19.012 -49.511 1.00 88.75 813 LYS A N 1
ATOM 6307 C CA . LYS A 1 813 ? 28.314 19.533 -49.634 1.00 88.75 813 LYS A CA 1
ATOM 6308 C C . LYS A 1 813 ? 28.421 21.066 -49.494 1.00 88.75 813 LYS A C 1
ATOM 6310 O O . LYS A 1 813 ? 29.403 21.658 -49.923 1.00 88.75 813 LYS A O 1
ATOM 6315 N N . CYS A 1 814 ? 27.457 21.698 -48.824 1.00 90.56 814 CYS A N 1
ATOM 6316 C CA . CYS A 1 814 ? 27.423 23.136 -48.539 1.00 90.56 814 CYS A CA 1
ATOM 6317 C C . CYS A 1 814 ? 27.809 23.432 -47.082 1.00 90.56 814 CYS A C 1
ATOM 6319 O O . CYS A 1 814 ? 27.174 24.250 -46.416 1.00 90.56 814 CYS A O 1
ATOM 6321 N N . LEU A 1 815 ? 28.807 22.733 -46.530 1.00 88.44 815 LEU A N 1
ATOM 6322 C CA . LEU A 1 815 ? 29.315 23.091 -45.206 1.00 88.44 815 LEU A CA 1
ATOM 6323 C C . LEU A 1 815 ? 29.906 24.507 -45.264 1.00 88.44 815 LEU A C 1
ATOM 6325 O O . LEU A 1 815 ? 30.608 24.839 -46.217 1.00 88.44 815 LEU A O 1
ATOM 6329 N N . ARG A 1 816 ? 29.612 25.338 -44.253 1.00 83.69 816 ARG A N 1
ATOM 6330 C CA . ARG A 1 816 ? 30.159 26.695 -44.123 1.00 83.69 816 ARG A CA 1
ATOM 6331 C C . ARG A 1 816 ? 31.679 26.643 -44.335 1.00 83.69 816 ARG A C 1
ATOM 6333 O O . ARG A 1 816 ? 32.356 25.837 -43.698 1.00 83.69 816 ARG A O 1
ATOM 6340 N N . ARG A 1 817 ? 32.197 27.453 -45.265 1.00 76.12 817 ARG A N 1
ATOM 6341 C CA . ARG A 1 817 ? 33.618 27.469 -45.649 1.00 76.12 817 ARG A CA 1
ATOM 6342 C C . ARG A 1 817 ? 34.464 27.734 -44.397 1.00 76.12 817 ARG A C 1
ATOM 6344 O O . ARG A 1 817 ? 34.188 28.688 -43.683 1.00 76.12 817 ARG A O 1
ATOM 6351 N N . GLY A 1 818 ? 35.424 26.856 -44.103 1.00 76.00 818 GLY A N 1
ATOM 6352 C CA . GLY A 1 818 ? 36.257 26.937 -42.894 1.00 76.00 818 GLY A CA 1
ATOM 6353 C C . GLY A 1 818 ? 35.691 26.249 -41.643 1.00 76.00 818 GLY A C 1
ATOM 6354 O O . GLY A 1 818 ? 36.408 26.133 -40.657 1.00 76.00 818 GLY A O 1
ATOM 6355 N N . TYR A 1 819 ? 34.457 25.726 -41.663 1.00 79.69 819 TYR A N 1
ATOM 6356 C CA . TYR A 1 819 ? 33.927 24.986 -40.514 1.00 79.69 819 TYR A CA 1
ATOM 6357 C C . TYR A 1 819 ? 34.628 23.630 -40.356 1.00 79.69 819 TYR A C 1
ATOM 6359 O O . TYR A 1 819 ? 34.367 22.683 -41.106 1.00 79.69 819 TYR A O 1
ATOM 6367 N N . VAL A 1 820 ? 35.473 23.523 -39.332 1.00 78.56 820 VAL A N 1
ATOM 6368 C CA . VAL A 1 820 ? 36.050 22.261 -38.865 1.00 78.56 820 VAL A CA 1
ATOM 6369 C C . VAL A 1 820 ? 35.204 21.782 -37.696 1.00 78.56 820 VAL A C 1
ATOM 6371 O O . VAL A 1 820 ? 35.108 22.443 -36.668 1.00 78.56 820 VAL A O 1
ATOM 6374 N N . ALA A 1 821 ? 34.543 20.637 -37.858 1.00 72.69 821 ALA A N 1
ATOM 6375 C CA . ALA A 1 821 ? 33.791 20.061 -36.753 1.00 72.69 821 ALA A CA 1
ATOM 6376 C C . ALA A 1 821 ? 34.749 19.770 -35.592 1.00 72.69 821 ALA A C 1
ATOM 6378 O O . ALA A 1 821 ? 35.779 19.145 -35.863 1.00 72.69 821 ALA A O 1
ATOM 6379 N N . PRO A 1 822 ? 34.409 20.138 -34.341 1.00 65.69 822 PRO A N 1
ATOM 6380 C CA . PRO A 1 822 ? 35.220 19.781 -33.190 1.00 65.69 822 PRO A CA 1
ATOM 6381 C C . PRO A 1 822 ? 35.463 18.275 -33.229 1.00 65.69 822 PRO A C 1
ATOM 6383 O O . PRO A 1 822 ? 34.522 17.472 -33.160 1.00 65.69 822 PRO A O 1
ATOM 6386 N N . THR A 1 823 ? 36.714 17.875 -33.448 1.00 57.12 823 THR A N 1
ATOM 6387 C CA . THR A 1 823 ? 37.112 16.484 -33.292 1.00 57.12 823 THR A CA 1
ATOM 6388 C C . THR A 1 823 ? 36.780 16.129 -31.853 1.00 57.12 823 THR A C 1
ATOM 6390 O O . THR A 1 823 ? 37.123 16.882 -30.942 1.00 57.12 823 THR A O 1
ATOM 6393 N N . LYS A 1 824 ? 36.034 15.032 -31.643 1.00 47.91 824 LYS A N 1
ATOM 6394 C CA . LYS A 1 824 ? 35.792 14.520 -30.289 1.00 47.91 824 LYS A CA 1
ATOM 6395 C C . LYS A 1 824 ? 37.141 14.551 -29.566 1.00 47.91 824 LYS A C 1
ATOM 6397 O O . LYS A 1 824 ? 38.096 14.060 -30.178 1.00 47.91 824 LYS A O 1
ATOM 6402 N N . PRO A 1 825 ? 37.250 15.130 -28.356 1.00 40.50 825 PRO A N 1
ATOM 6403 C CA . PRO A 1 825 ? 38.478 15.002 -27.597 1.00 40.50 825 PRO A CA 1
ATOM 6404 C C . PRO A 1 825 ? 38.766 13.506 -27.519 1.00 40.50 825 PRO A C 1
ATOM 6406 O O . PRO A 1 825 ? 37.972 12.719 -27.004 1.00 40.50 825 PRO A O 1
ATOM 6409 N N . ASN A 1 826 ? 39.837 13.102 -28.195 1.00 34.84 826 ASN A N 1
ATOM 6410 C CA . ASN A 1 826 ? 40.374 11.773 -28.060 1.00 34.84 826 ASN A CA 1
ATOM 6411 C C . ASN A 1 826 ? 40.883 11.756 -26.622 1.00 34.84 826 ASN A C 1
ATOM 6413 O O . ASN A 1 826 ? 41.868 12.432 -26.339 1.00 34.84 826 ASN A O 1
ATOM 6417 N N . ASN A 1 827 ? 40.220 11.036 -25.716 1.00 34.22 827 ASN A N 1
ATOM 6418 C CA . ASN A 1 827 ? 40.676 10.861 -24.328 1.00 34.22 827 ASN A CA 1
ATOM 6419 C C . ASN A 1 827 ? 42.015 10.087 -24.231 1.00 34.22 827 ASN A C 1
ATOM 6421 O O . ASN A 1 827 ? 42.410 9.643 -23.163 1.00 34.22 827 ASN A O 1
ATOM 6425 N N . GLU A 1 828 ? 42.740 9.963 -25.343 1.00 39.59 828 GLU A N 1
ATOM 6426 C CA . GLU A 1 828 ? 44.107 9.482 -25.443 1.00 39.59 828 GLU A CA 1
ATOM 6427 C C . GLU A 1 828 ? 44.958 10.529 -26.176 1.00 39.59 828 GLU A C 1
ATOM 6429 O O . GLU A 1 828 ? 45.016 10.545 -27.407 1.00 39.59 828 GLU A O 1
ATOM 6434 N N . ARG A 1 829 ? 45.579 11.427 -25.404 1.00 35.34 829 ARG A N 1
ATOM 6435 C CA . ARG A 1 829 ? 46.852 12.157 -25.618 1.00 35.34 829 ARG A CA 1
ATOM 6436 C C . ARG A 1 829 ? 47.086 12.943 -24.316 1.00 35.34 829 ARG A C 1
ATOM 6438 O O . ARG A 1 829 ? 46.143 13.520 -23.804 1.00 35.34 829 ARG A O 1
ATOM 6445 N N . GLN A 1 830 ? 48.254 13.069 -23.703 1.00 33.06 830 GLN A N 1
ATOM 6446 C CA . GLN A 1 830 ? 49.625 12.661 -23.978 1.00 33.06 830 GLN A CA 1
ATOM 6447 C C . GLN A 1 830 ? 50.357 12.964 -22.661 1.00 33.06 830 GLN A C 1
ATOM 6449 O O . GLN A 1 830 ? 50.388 14.119 -22.241 1.00 33.06 830 GLN A O 1
ATOM 6454 N N . ARG A 1 831 ? 50.923 11.955 -21.993 1.00 33.81 831 ARG A N 1
ATOM 6455 C CA . ARG A 1 831 ? 51.961 12.195 -20.987 1.00 33.81 831 ARG A CA 1
ATOM 6456 C C . ARG A 1 831 ? 53.251 12.393 -21.775 1.00 33.81 831 ARG A C 1
ATOM 6458 O O . ARG A 1 831 ? 53.713 11.471 -22.442 1.00 33.81 831 ARG A O 1
ATOM 6465 N N . THR A 1 832 ? 53.743 13.620 -21.794 1.00 31.70 832 THR A N 1
ATOM 6466 C CA . THR A 1 832 ? 55.030 13.988 -22.378 1.00 31.70 832 THR A CA 1
ATOM 6467 C C . THR A 1 832 ? 56.127 13.368 -21.514 1.00 31.70 832 THR A C 1
ATOM 6469 O O . THR A 1 832 ? 56.303 13.779 -20.372 1.00 31.70 832 THR A O 1
ATOM 6472 N N . GLU A 1 833 ? 56.853 12.382 -22.034 1.00 36.03 833 GLU A N 1
ATOM 6473 C CA . GLU A 1 833 ? 58.189 12.031 -21.541 1.00 36.03 833 GLU A CA 1
ATOM 6474 C C . GLU A 1 833 ? 59.220 12.312 -22.649 1.00 36.03 833 GLU A C 1
ATOM 6476 O O . GLU A 1 833 ? 58.902 12.144 -23.833 1.00 36.03 833 GLU A O 1
ATOM 6481 N N . PRO A 1 834 ? 60.428 12.792 -22.296 1.00 35.19 834 PRO A N 1
ATOM 6482 C CA . PRO A 1 834 ? 61.453 13.187 -23.254 1.00 35.19 834 PRO A CA 1
ATOM 6483 C C . PRO A 1 834 ? 62.212 11.971 -23.818 1.00 35.19 834 PRO A C 1
ATOM 6485 O O . PRO A 1 834 ? 62.456 10.986 -23.128 1.00 35.19 834 PRO A O 1
ATOM 6488 N N . ALA A 1 835 ? 62.607 12.064 -25.089 1.00 34.16 835 ALA A N 1
ATOM 6489 C CA . ALA A 1 835 ? 63.471 11.112 -25.801 1.00 34.16 835 ALA A CA 1
ATOM 6490 C C . ALA A 1 835 ? 64.972 11.490 -25.638 1.00 34.16 835 ALA A C 1
ATOM 6492 O O . ALA A 1 835 ? 65.225 12.600 -25.161 1.00 34.16 835 ALA A O 1
ATOM 6493 N N . PRO A 1 836 ? 65.971 10.692 -26.110 1.00 49.88 836 PRO A N 1
ATOM 6494 C CA . PRO A 1 836 ? 65.865 9.465 -26.923 1.00 49.88 836 PRO A CA 1
ATOM 6495 C C . PRO A 1 836 ? 66.836 8.312 -26.548 1.00 49.88 836 PRO A C 1
ATOM 6497 O O . PRO A 1 836 ? 67.838 8.529 -25.872 1.00 49.88 836 PRO A O 1
ATOM 6500 N N . SER A 1 837 ? 66.600 7.103 -27.090 1.00 29.12 837 SER A N 1
ATOM 6501 C CA . SER A 1 837 ? 67.601 6.347 -27.885 1.00 29.12 837 SER A CA 1
ATOM 6502 C C . SER A 1 837 ? 67.033 5.052 -28.510 1.00 29.12 837 SER A C 1
ATOM 6504 O O . SER A 1 837 ? 66.602 4.141 -27.815 1.00 29.12 837 SER A O 1
ATOM 6506 N N . THR A 1 838 ? 67.108 5.012 -29.851 1.00 30.08 838 THR A N 1
ATOM 6507 C CA . THR A 1 838 ? 67.305 3.862 -30.776 1.00 30.08 838 THR A CA 1
ATOM 6508 C C . THR A 1 838 ? 66.284 2.703 -30.897 1.00 30.08 838 THR A C 1
ATOM 6510 O O . THR A 1 838 ? 66.282 1.769 -30.110 1.00 30.08 838 THR A O 1
ATOM 6513 N N . LEU A 1 839 ? 65.484 2.789 -31.983 1.00 35.53 839 LEU A N 1
ATOM 6514 C CA . LEU A 1 839 ? 65.114 1.823 -33.065 1.00 35.53 839 LEU A CA 1
ATOM 6515 C C . LEU A 1 839 ? 65.531 0.320 -32.982 1.00 35.53 839 LEU A C 1
ATOM 6517 O O . LEU A 1 839 ? 66.538 0.040 -32.342 1.00 35.53 839 LEU A O 1
ATOM 6521 N N . PRO A 1 840 ? 64.954 -0.621 -33.796 1.00 45.47 840 PRO A N 1
ATOM 6522 C CA . PRO A 1 840 ? 63.832 -0.502 -34.762 1.00 45.47 840 PRO A CA 1
ATOM 6523 C C . PRO A 1 840 ? 62.801 -1.681 -34.832 1.00 45.47 840 PRO A C 1
ATOM 6525 O O . PRO A 1 840 ? 63.030 -2.784 -34.356 1.00 45.47 840 PRO A O 1
ATOM 6528 N N . LEU A 1 841 ? 61.740 -1.429 -35.625 1.00 34.41 841 LEU A N 1
ATOM 6529 C CA . LEU A 1 841 ? 60.908 -2.343 -36.449 1.00 34.41 841 LEU A CA 1
ATOM 6530 C C . LEU A 1 841 ? 59.894 -3.312 -35.788 1.00 34.41 841 LEU A C 1
ATOM 6532 O O . LEU A 1 841 ? 60.261 -4.246 -35.090 1.00 34.41 841 LEU A O 1
ATOM 6536 N N . THR A 1 842 ? 58.611 -3.200 -36.187 1.00 30.78 842 THR A N 1
ATOM 6537 C CA . THR A 1 842 ? 57.838 -4.289 -36.850 1.00 30.78 842 THR A CA 1
ATOM 6538 C C . THR A 1 842 ? 56.427 -3.866 -37.324 1.00 30.78 842 THR A C 1
ATOM 6540 O O . THR A 1 842 ? 55.586 -3.383 -36.577 1.00 30.78 842 THR A O 1
ATOM 6543 N N . THR A 1 843 ? 56.220 -4.056 -38.630 1.00 31.45 843 THR A N 1
ATOM 6544 C CA . THR A 1 843 ? 55.056 -4.570 -39.391 1.00 31.45 843 THR A CA 1
ATOM 6545 C C . THR A 1 843 ? 53.652 -4.737 -38.764 1.00 31.45 843 THR A C 1
ATOM 6547 O O . THR A 1 843 ? 53.429 -5.535 -37.861 1.00 31.45 843 THR A O 1
ATOM 6550 N N . THR A 1 844 ? 52.678 -4.095 -39.425 1.00 37.97 844 THR A N 1
ATOM 6551 C CA . THR A 1 844 ? 51.356 -4.593 -39.890 1.00 37.97 844 THR A CA 1
ATOM 6552 C C . THR A 1 844 ? 50.821 -5.955 -39.397 1.00 37.97 844 THR A C 1
ATOM 6554 O O . THR A 1 844 ? 51.339 -6.996 -39.793 1.00 37.97 844 THR A O 1
ATOM 6557 N N . LYS A 1 845 ? 49.627 -5.968 -38.760 1.00 32.06 845 LYS A N 1
ATOM 6558 C CA . LYS A 1 845 ? 48.565 -6.980 -39.020 1.00 32.06 845 LYS A CA 1
ATOM 6559 C C . LYS A 1 845 ? 47.192 -6.675 -38.383 1.00 32.06 845 LYS A C 1
ATOM 6561 O O . LYS A 1 845 ? 47.009 -6.721 -37.174 1.00 32.06 845 LYS A O 1
ATOM 6566 N N . LYS A 1 846 ? 46.219 -6.417 -39.266 1.00 36.56 846 LYS A N 1
ATOM 6567 C CA . LYS A 1 846 ? 44.883 -7.047 -39.388 1.00 36.56 846 LYS A CA 1
ATOM 6568 C C . LYS A 1 846 ? 44.324 -7.729 -38.117 1.00 36.56 846 LYS A C 1
ATOM 6570 O O . LYS A 1 846 ? 44.764 -8.821 -37.768 1.00 36.56 846 LYS A O 1
ATOM 6575 N N . ARG A 1 847 ? 43.263 -7.168 -37.518 1.00 29.30 847 ARG A N 1
ATOM 6576 C CA . ARG A 1 847 ? 42.389 -7.890 -36.574 1.00 29.30 847 ARG A CA 1
ATOM 6577 C C . ARG A 1 847 ? 40.963 -7.971 -37.112 1.00 29.30 847 ARG A C 1
ATOM 6579 O O . ARG A 1 847 ? 40.334 -6.960 -37.416 1.00 29.30 847 ARG A O 1
ATOM 6586 N N . LEU A 1 848 ? 40.524 -9.216 -37.271 1.00 30.39 848 LEU A N 1
ATOM 6587 C CA . LEU A 1 848 ? 39.181 -9.647 -37.627 1.00 30.39 848 LEU A CA 1
ATOM 6588 C C . LEU A 1 848 ? 38.158 -9.160 -36.596 1.00 30.39 848 LEU A C 1
ATOM 6590 O O . LEU A 1 848 ? 38.401 -9.216 -35.392 1.00 30.39 848 LEU A O 1
ATOM 6594 N N . ARG A 1 849 ? 37.003 -8.724 -37.103 1.00 32.38 849 ARG A N 1
ATOM 6595 C CA . ARG A 1 849 ? 35.766 -8.570 -36.339 1.00 32.38 849 ARG A CA 1
ATOM 6596 C C . ARG A 1 849 ? 35.188 -9.957 -36.067 1.00 32.38 849 ARG A C 1
ATOM 6598 O O . ARG A 1 849 ? 34.967 -10.708 -37.012 1.00 32.38 849 ARG A O 1
ATOM 6605 N N . ALA A 1 850 ? 34.900 -10.242 -34.805 1.00 29.50 850 ALA A N 1
ATOM 6606 C CA . ALA A 1 850 ? 33.915 -11.235 -34.409 1.00 29.50 850 ALA A CA 1
ATOM 6607 C C . ALA A 1 850 ? 32.782 -10.490 -33.696 1.00 29.50 850 ALA A C 1
ATOM 6609 O O . ALA A 1 850 ? 33.030 -9.624 -32.857 1.00 29.50 850 ALA A O 1
ATOM 6610 N N . ASN A 1 851 ? 31.560 -10.786 -34.125 1.00 32.44 851 ASN A N 1
ATOM 6611 C CA . ASN A 1 851 ? 30.313 -10.257 -33.600 1.00 32.44 851 ASN A CA 1
ATOM 6612 C C . ASN A 1 851 ? 30.048 -10.810 -32.193 1.00 32.44 851 ASN A C 1
ATOM 6614 O O . ASN A 1 851 ? 30.120 -12.021 -31.998 1.00 32.44 851 ASN A O 1
ATOM 6618 N N . SER A 1 852 ? 29.630 -9.950 -31.268 1.00 28.38 852 SER A N 1
ATOM 6619 C CA . SER A 1 852 ? 28.701 -10.328 -30.201 1.00 28.38 852 SER A CA 1
ATOM 6620 C C . SER A 1 852 ? 27.638 -9.238 -30.100 1.00 28.38 852 SER A C 1
ATOM 6622 O O . SER A 1 852 ? 27.961 -8.063 -29.907 1.00 28.38 852 SER A O 1
ATOM 6624 N N . SER A 1 853 ? 26.392 -9.639 -30.330 1.00 33.44 853 SER A N 1
ATOM 6625 C CA . SER A 1 853 ? 25.196 -8.869 -30.020 1.00 33.44 853 SER A CA 1
ATOM 6626 C C . SER A 1 853 ? 24.999 -8.775 -28.506 1.00 33.44 853 SER A C 1
ATOM 6628 O O . SER A 1 853 ? 25.583 -9.544 -27.747 1.00 33.44 853 SER A O 1
ATOM 6630 N N . ASP A 1 854 ? 24.110 -7.852 -28.145 1.00 32.66 854 ASP A N 1
ATOM 6631 C CA . ASP A 1 854 ? 23.379 -7.740 -26.882 1.00 32.66 854 ASP A CA 1
ATOM 6632 C C . ASP A 1 854 ? 24.019 -6.914 -25.762 1.00 32.66 854 ASP A C 1
ATOM 6634 O O . ASP A 1 854 ? 25.123 -7.163 -25.284 1.00 32.66 854 ASP A O 1
ATOM 6638 N N . GLY A 1 855 ? 23.255 -5.903 -25.337 1.00 29.05 855 GLY A N 1
ATOM 6639 C CA . GLY A 1 855 ? 23.512 -5.104 -24.146 1.00 29.05 855 GLY A CA 1
ATOM 6640 C C . GLY A 1 855 ? 23.174 -3.632 -24.337 1.00 29.05 855 GLY A C 1
ATOM 6641 O O . GLY A 1 855 ? 24.073 -2.812 -24.512 1.00 29.05 855 GLY A O 1
ATOM 6642 N N . ASP A 1 856 ? 21.882 -3.301 -24.302 1.00 31.52 856 ASP A N 1
ATOM 6643 C CA . ASP A 1 856 ? 21.379 -1.934 -24.178 1.00 31.52 856 ASP A CA 1
ATOM 6644 C C . ASP A 1 856 ? 22.133 -1.165 -23.084 1.00 31.52 856 ASP A C 1
ATOM 6646 O O . ASP A 1 856 ? 22.096 -1.507 -21.901 1.00 31.52 856 ASP A O 1
ATOM 6650 N N . GLY A 1 857 ? 22.812 -0.093 -23.493 1.00 33.09 857 GLY A N 1
ATOM 6651 C CA . GLY A 1 857 ? 23.448 0.868 -22.602 1.00 33.09 857 GLY A CA 1
ATOM 6652 C C . GLY A 1 857 ? 22.405 1.699 -21.863 1.00 33.09 857 GLY A C 1
ATOM 6653 O O . GLY A 1 857 ? 22.155 2.853 -22.216 1.00 33.09 857 GLY A O 1
ATOM 6654 N N . VAL A 1 858 ? 21.811 1.119 -20.823 1.00 33.06 858 VAL A N 1
ATOM 6655 C CA . VAL A 1 858 ? 21.155 1.869 -19.754 1.00 33.06 858 VAL A CA 1
ATOM 6656 C C . VAL A 1 858 ? 22.273 2.455 -18.900 1.00 33.06 858 VAL A C 1
ATOM 6658 O O . VAL A 1 858 ? 22.982 1.736 -18.206 1.00 33.06 858 VAL A O 1
ATOM 6661 N N . ALA A 1 859 ? 22.468 3.770 -18.980 1.00 37.06 859 ALA A N 1
ATOM 6662 C CA . ALA A 1 859 ? 23.297 4.481 -18.020 1.00 37.06 859 ALA A CA 1
ATOM 6663 C C . ALA A 1 859 ? 22.713 4.236 -16.621 1.00 37.06 859 ALA A C 1
ATOM 6665 O O . ALA A 1 859 ? 21.614 4.705 -16.315 1.00 37.06 859 ALA A O 1
ATOM 6666 N N . CYS A 1 860 ? 23.419 3.455 -15.806 1.00 34.78 860 CYS A N 1
ATOM 6667 C CA . CYS A 1 860 ? 23.056 3.178 -14.428 1.00 34.78 860 CYS A CA 1
ATOM 6668 C C . CYS A 1 860 ? 23.073 4.498 -13.646 1.00 34.78 860 CYS A C 1
ATOM 6670 O O . CYS A 1 860 ? 24.121 4.966 -13.210 1.00 34.78 860 CYS A O 1
ATOM 6672 N N . ASN A 1 861 ? 21.907 5.116 -13.460 1.00 40.91 861 ASN A N 1
ATOM 6673 C CA . ASN A 1 861 ? 21.704 6.055 -12.363 1.00 40.91 861 ASN A CA 1
ATOM 6674 C C . ASN A 1 861 ? 21.675 5.222 -11.073 1.00 40.91 861 ASN A C 1
ATOM 6676 O O . ASN A 1 861 ? 20.605 4.900 -10.561 1.00 40.91 861 ASN A O 1
ATOM 6680 N N . GLU A 1 862 ? 22.854 4.798 -10.612 1.00 66.25 862 GLU A N 1
ATOM 6681 C CA . GLU A 1 862 ? 23.019 4.022 -9.384 1.00 66.25 862 GLU A CA 1
ATOM 6682 C C . GLU A 1 862 ? 22.537 4.857 -8.196 1.00 66.25 862 GLU A C 1
ATOM 6684 O O . GLU A 1 862 ? 23.106 5.901 -7.851 1.00 66.25 862 GLU A O 1
ATOM 6689 N N . ILE A 1 863 ? 21.436 4.385 -7.617 1.00 87.62 863 ILE A N 1
ATOM 6690 C CA . ILE A 1 863 ? 20.757 4.933 -6.446 1.00 87.62 863 ILE A CA 1
ATOM 6691 C C . ILE A 1 863 ? 21.777 5.051 -5.301 1.00 87.62 863 ILE A C 1
ATOM 6693 O O . ILE A 1 863 ? 22.535 4.121 -5.048 1.00 87.62 863 ILE A O 1
ATOM 6697 N N . TRP A 1 864 ? 21.826 6.205 -4.631 1.00 94.56 864 TRP A N 1
ATOM 6698 C CA . TRP A 1 864 ? 22.646 6.408 -3.431 1.00 94.56 864 TRP A CA 1
ATOM 6699 C C . TRP A 1 864 ? 22.028 5.655 -2.257 1.00 94.56 864 TRP A C 1
ATOM 6701 O O . TRP A 1 864 ? 20.863 5.906 -1.933 1.00 94.56 864 TRP A O 1
ATOM 6711 N N . SER A 1 865 ? 22.787 4.770 -1.611 1.00 94.81 865 SER A N 1
ATOM 6712 C CA . SER A 1 865 ? 22.314 4.119 -0.386 1.00 94.81 865 SER A CA 1
ATOM 6713 C C . SER A 1 865 ? 22.279 5.117 0.778 1.00 94.81 865 SER A C 1
ATOM 6715 O O . SER A 1 865 ? 22.924 6.174 0.747 1.00 94.81 865 SER A O 1
ATOM 6717 N N . THR A 1 866 ? 21.495 4.812 1.812 1.00 91.25 866 THR A N 1
ATOM 6718 C CA . THR A 1 866 ? 21.439 5.604 3.051 1.00 91.25 866 THR A CA 1
ATOM 6719 C C . THR A 1 866 ? 22.807 5.688 3.726 1.00 91.25 866 THR A C 1
ATOM 6721 O O . THR A 1 866 ? 23.207 6.778 4.127 1.00 91.25 866 THR A O 1
ATOM 6724 N N . ASP A 1 867 ? 23.555 4.585 3.753 1.00 92.25 867 ASP A N 1
ATOM 6725 C CA . ASP A 1 867 ? 24.881 4.519 4.381 1.00 92.25 867 ASP A CA 1
ATOM 6726 C C . ASP A 1 867 ? 25.928 5.317 3.597 1.00 92.25 867 ASP A C 1
ATOM 6728 O O . ASP A 1 867 ? 26.691 6.084 4.183 1.00 92.25 867 ASP A O 1
ATOM 6732 N N . GLU A 1 868 ? 25.909 5.218 2.264 1.00 97.00 868 GLU A N 1
ATOM 6733 C CA . GLU A 1 868 ? 26.776 6.003 1.375 1.00 97.00 868 GLU A CA 1
ATOM 6734 C C . GLU A 1 868 ? 26.477 7.508 1.500 1.00 97.00 868 GLU A C 1
ATOM 6736 O O . GLU A 1 868 ? 27.375 8.348 1.479 1.00 97.00 868 GLU A O 1
ATOM 6741 N N . THR A 1 869 ? 25.202 7.860 1.692 1.00 97.06 869 THR A N 1
ATOM 6742 C CA . THR A 1 869 ? 24.762 9.245 1.909 1.00 97.06 869 THR A CA 1
ATOM 6743 C C . THR A 1 869 ? 25.234 9.784 3.266 1.00 97.06 869 THR A C 1
ATOM 6745 O O . THR A 1 869 ? 25.741 10.901 3.326 1.00 97.06 869 THR A O 1
ATOM 6748 N N . ALA A 1 870 ? 25.116 8.998 4.340 1.00 95.31 870 ALA A N 1
ATOM 6749 C CA . ALA A 1 870 ? 25.587 9.387 5.671 1.00 95.31 870 ALA A CA 1
ATOM 6750 C C . ALA A 1 870 ? 27.121 9.487 5.734 1.00 95.31 870 ALA A C 1
ATOM 6752 O O . ALA A 1 870 ? 27.672 10.378 6.382 1.00 95.31 870 ALA A O 1
ATOM 6753 N N . ALA A 1 871 ? 27.831 8.598 5.035 1.00 96.44 871 ALA A N 1
ATOM 6754 C CA . ALA A 1 871 ? 29.279 8.682 4.942 1.00 96.44 871 ALA A CA 1
ATOM 6755 C C . ALA A 1 871 ? 29.738 9.913 4.157 1.00 96.44 871 ALA A C 1
ATOM 6757 O O . ALA A 1 871 ? 30.700 10.561 4.568 1.00 96.44 871 ALA A O 1
ATOM 6758 N N . LEU A 1 872 ? 29.019 10.283 3.092 1.00 97.44 872 LEU A N 1
ATOM 6759 C CA . LEU A 1 872 ? 29.277 11.530 2.385 1.00 97.44 872 LEU A CA 1
ATOM 6760 C C . LEU A 1 872 ? 29.139 12.754 3.308 1.00 97.44 872 LEU A C 1
ATOM 6762 O O . LEU A 1 872 ? 30.019 13.609 3.298 1.00 97.44 872 LEU A O 1
ATOM 6766 N N . GLU A 1 873 ? 28.084 12.829 4.128 1.00 96.81 873 GLU A N 1
ATOM 6767 C CA . GLU A 1 873 ? 27.899 13.929 5.092 1.00 96.81 873 GLU A CA 1
ATOM 6768 C C . GLU A 1 873 ? 29.079 14.027 6.075 1.00 96.81 873 GLU A C 1
ATOM 6770 O O . GLU A 1 873 ? 29.604 15.120 6.289 1.00 96.81 873 GLU A O 1
ATOM 6775 N N . ARG A 1 874 ? 29.563 12.889 6.600 1.00 97.00 874 ARG A N 1
ATOM 6776 C CA . ARG A 1 874 ? 30.747 12.850 7.481 1.00 97.00 874 ARG A CA 1
ATOM 6777 C C . ARG A 1 874 ? 32.018 13.308 6.771 1.00 97.00 874 ARG A C 1
ATOM 6779 O O . ARG A 1 874 ? 32.747 14.133 7.311 1.00 97.00 874 ARG A O 1
ATOM 6786 N N . LEU A 1 875 ? 32.271 12.819 5.557 1.00 97.19 875 LEU A N 1
ATOM 6787 C CA . LEU A 1 875 ? 33.458 13.199 4.786 1.00 97.19 875 LEU A CA 1
ATOM 6788 C C . LEU A 1 875 ? 33.465 14.694 4.455 1.00 97.19 875 LEU A C 1
ATOM 6790 O O . LEU A 1 875 ? 34.517 15.325 4.526 1.00 97.19 875 LEU A O 1
ATOM 6794 N N . VAL A 1 876 ? 32.303 15.273 4.138 1.00 97.31 876 VAL A N 1
ATOM 6795 C CA . VAL A 1 876 ? 32.151 16.720 3.913 1.00 97.31 876 VAL A CA 1
ATOM 6796 C C . VAL A 1 876 ? 32.332 17.505 5.212 1.00 97.31 876 VAL A C 1
ATOM 6798 O O . VAL A 1 876 ? 32.907 18.588 5.196 1.00 97.31 876 VAL A O 1
ATOM 6801 N N . GLN A 1 877 ? 31.914 16.958 6.353 1.00 94.44 877 GLN A N 1
ATOM 6802 C CA . GLN A 1 877 ? 32.170 17.570 7.656 1.00 94.44 877 GLN A CA 1
ATOM 6803 C C . GLN A 1 877 ? 33.666 17.559 8.017 1.00 94.44 877 GLN A C 1
ATOM 6805 O O . GLN A 1 877 ? 34.160 18.522 8.597 1.00 94.44 877 GLN A O 1
ATOM 6810 N N . THR A 1 878 ? 34.403 16.506 7.646 1.00 95.75 878 THR A N 1
ATOM 6811 C CA . THR A 1 878 ? 35.845 16.369 7.920 1.00 95.75 878 THR A CA 1
ATOM 6812 C C . THR A 1 878 ? 36.727 17.142 6.938 1.00 95.75 878 THR A C 1
ATOM 6814 O O . THR A 1 878 ? 37.725 17.736 7.339 1.00 95.75 878 THR A O 1
ATOM 6817 N N . HIS A 1 879 ? 36.394 17.123 5.647 1.00 96.12 879 HIS A N 1
ATOM 6818 C CA . HIS A 1 879 ? 37.229 17.689 4.580 1.00 96.12 879 HIS A CA 1
ATOM 6819 C C . HIS A 1 879 ? 36.655 18.975 3.970 1.00 96.12 879 HIS A C 1
ATOM 6821 O O . HIS A 1 879 ? 37.247 19.539 3.049 1.00 96.12 879 HIS A O 1
ATOM 6827 N N . GLY A 1 880 ? 35.523 19.465 4.477 1.00 94.25 880 GLY A N 1
ATOM 6828 C CA . GLY A 1 880 ? 34.834 20.631 3.936 1.00 94.25 880 GLY A CA 1
ATOM 6829 C C . GLY A 1 880 ? 34.334 20.397 2.508 1.00 94.25 880 GLY A C 1
ATOM 6830 O O . GLY A 1 880 ? 34.014 19.281 2.100 1.00 94.25 880 GLY A O 1
ATOM 6831 N N . GLN A 1 881 ? 34.289 21.469 1.716 1.00 95.44 881 GLN A N 1
ATOM 6832 C CA . GLN A 1 881 ? 33.910 21.414 0.298 1.00 95.44 881 GLN A CA 1
ATOM 6833 C C . GLN A 1 881 ? 35.089 21.067 -0.636 1.00 95.44 881 GLN A C 1
ATOM 6835 O O . GLN A 1 881 ? 35.012 21.311 -1.842 1.00 95.44 881 GLN A O 1
ATOM 6840 N N . ASP A 1 882 ? 36.180 20.496 -0.114 1.00 96.25 882 ASP A N 1
ATOM 6841 C CA . ASP A 1 882 ? 37.268 19.943 -0.930 1.00 96.25 882 ASP A CA 1
ATOM 6842 C C . ASP A 1 882 ? 36.831 18.592 -1.519 1.00 96.25 882 ASP A C 1
ATOM 6844 O O . ASP A 1 882 ? 37.139 17.514 -1.011 1.00 96.25 882 ASP A O 1
ATOM 6848 N N . TRP A 1 883 ? 36.022 18.657 -2.578 1.00 96.88 883 TRP A N 1
ATOM 6849 C CA . TRP A 1 883 ? 35.323 17.496 -3.128 1.00 96.88 883 TRP A CA 1
ATOM 6850 C C . TRP A 1 883 ? 36.250 16.405 -3.659 1.00 96.88 883 TRP A C 1
ATOM 6852 O O . TRP A 1 883 ? 35.874 15.235 -3.632 1.00 96.88 883 TRP A O 1
ATOM 6862 N N . ASP A 1 884 ? 37.439 16.766 -4.143 1.00 96.12 884 ASP A N 1
ATOM 6863 C CA . ASP A 1 884 ? 38.417 15.781 -4.605 1.00 96.12 884 ASP A CA 1
ATOM 6864 C C . ASP A 1 884 ? 39.027 15.041 -3.416 1.00 96.12 884 ASP A C 1
ATOM 6866 O O . ASP A 1 884 ? 39.223 13.826 -3.486 1.00 96.12 884 ASP A O 1
ATOM 6870 N N . ARG A 1 885 ? 39.235 15.730 -2.288 1.00 94.81 885 ARG A N 1
ATOM 6871 C CA . ARG A 1 885 ? 39.664 15.103 -1.036 1.00 94.81 885 ARG A CA 1
ATOM 6872 C C . ARG A 1 885 ? 38.554 14.278 -0.391 1.00 94.81 885 ARG A C 1
ATOM 6874 O O . ARG A 1 885 ? 38.837 13.166 0.033 1.00 94.81 885 ARG A O 1
ATOM 6881 N N . VAL A 1 886 ? 37.305 14.752 -0.404 1.00 97.56 886 VAL A N 1
ATOM 6882 C CA . VAL A 1 886 ? 36.109 13.989 0.014 1.00 97.56 886 VAL A CA 1
ATOM 6883 C C . VAL A 1 886 ? 35.962 12.715 -0.813 1.00 97.56 886 VAL A C 1
ATOM 6885 O O . VAL A 1 886 ? 35.742 11.647 -0.252 1.00 97.56 886 VAL A O 1
ATOM 6888 N N . LEU A 1 887 ? 36.106 12.801 -2.139 1.00 97.56 887 LEU A N 1
ATOM 6889 C CA . LEU A 1 887 ? 36.007 11.638 -3.018 1.00 97.56 887 LEU A CA 1
ATOM 6890 C C . LEU A 1 887 ? 37.188 10.687 -2.820 1.00 97.56 887 LEU A C 1
ATOM 6892 O O . LEU A 1 887 ? 36.993 9.479 -2.740 1.00 97.56 887 LEU A O 1
ATOM 6896 N N . THR A 1 888 ? 38.406 11.219 -2.720 1.00 96.88 888 THR A N 1
ATOM 6897 C CA . THR A 1 888 ? 39.611 10.409 -2.508 1.00 96.88 888 THR A CA 1
ATOM 6898 C C . THR A 1 888 ? 39.552 9.696 -1.163 1.00 96.88 888 THR A C 1
ATOM 6900 O O . THR A 1 888 ? 39.812 8.499 -1.125 1.00 96.88 888 THR A O 1
ATOM 6903 N N . ALA A 1 889 ? 39.151 10.386 -0.092 1.00 95.62 889 ALA A N 1
ATOM 6904 C CA . ALA A 1 889 ? 38.929 9.799 1.226 1.00 95.62 889 ALA A CA 1
ATOM 6905 C C . ALA A 1 889 ? 37.773 8.792 1.195 1.00 95.62 889 ALA A C 1
ATOM 6907 O O . ALA A 1 889 ? 37.934 7.669 1.644 1.00 95.62 889 ALA A O 1
ATOM 6908 N N . GLY A 1 890 ? 36.651 9.115 0.550 1.00 97.19 890 GLY A N 1
ATOM 6909 C CA . GLY A 1 890 ? 35.524 8.192 0.424 1.00 97.19 890 GLY A CA 1
ATOM 6910 C C . GLY A 1 890 ? 35.834 6.928 -0.379 1.00 97.19 890 GLY A C 1
ATOM 6911 O O . GLY A 1 890 ? 35.361 5.850 -0.029 1.00 97.19 890 GLY A O 1
ATOM 6912 N N . HIS A 1 891 ? 36.668 7.020 -1.418 1.00 97.62 891 HIS A N 1
ATOM 6913 C CA . HIS A 1 891 ? 37.175 5.856 -2.149 1.00 97.62 891 HIS A CA 1
ATOM 6914 C C . HIS A 1 891 ? 38.227 5.085 -1.351 1.00 97.62 891 HIS A C 1
ATOM 6916 O O . HIS A 1 891 ? 38.220 3.855 -1.365 1.00 97.62 891 HIS A O 1
ATOM 6922 N N . HIS A 1 892 ? 39.126 5.796 -0.669 1.00 95.62 892 HIS A N 1
ATOM 6923 C CA . HIS A 1 892 ? 40.154 5.207 0.185 1.00 95.62 892 HIS A CA 1
ATOM 6924 C C . HIS A 1 892 ? 39.522 4.408 1.333 1.00 95.62 892 HIS A C 1
ATOM 6926 O O . HIS A 1 892 ? 39.879 3.252 1.553 1.00 95.62 892 HIS A O 1
ATOM 6932 N N . ASP A 1 893 ? 38.506 4.983 1.969 1.00 94.12 893 ASP A N 1
ATOM 6933 C CA . ASP A 1 893 ? 37.772 4.406 3.094 1.00 94.12 893 ASP A CA 1
ATOM 6934 C C . ASP A 1 893 ? 36.644 3.471 2.629 1.00 94.12 893 ASP A C 1
ATOM 6936 O O . ASP A 1 893 ? 35.926 2.900 3.447 1.00 94.12 893 ASP A O 1
ATOM 6940 N N . LYS A 1 894 ? 36.479 3.307 1.306 1.00 96.00 894 LYS A N 1
ATOM 6941 C CA . LYS A 1 894 ? 35.431 2.507 0.646 1.00 96.00 894 LYS A CA 1
ATOM 6942 C C . LYS A 1 894 ? 34.005 2.851 1.102 1.00 96.00 894 LYS A C 1
ATOM 6944 O O . LYS A 1 894 ? 33.108 2.014 1.037 1.00 96.00 894 LYS A O 1
ATOM 6949 N N . THR A 1 895 ? 33.788 4.078 1.556 1.00 95.94 895 THR A N 1
ATOM 6950 C CA . THR A 1 895 ? 32.481 4.568 1.998 1.00 95.94 895 THR A CA 1
ATOM 6951 C C . THR A 1 895 ? 31.661 5.186 0.864 1.00 95.94 895 THR A C 1
ATOM 6953 O O . THR A 1 895 ? 30.445 5.319 0.994 1.00 95.94 895 THR A O 1
ATOM 6956 N N . LEU A 1 896 ? 32.309 5.516 -0.259 1.00 96.56 896 LEU A N 1
ATOM 6957 C CA . LEU A 1 896 ? 31.677 5.893 -1.524 1.00 96.56 896 LEU A CA 1
ATOM 6958 C C . LEU A 1 896 ? 31.932 4.811 -2.578 1.00 96.56 896 LEU A C 1
ATOM 6960 O O . LEU A 1 896 ? 33.034 4.259 -2.651 1.00 96.56 896 LEU A O 1
ATOM 6964 N N . LEU A 1 897 ? 30.932 4.513 -3.416 1.00 95.69 897 LEU A N 1
ATOM 6965 C CA . LEU A 1 897 ? 31.103 3.550 -4.506 1.00 95.69 897 LEU A CA 1
ATOM 6966 C C . LEU A 1 897 ? 32.213 4.013 -5.470 1.00 95.69 897 LEU A C 1
ATOM 6968 O O . LEU A 1 897 ? 32.272 5.196 -5.791 1.00 95.69 897 LEU A O 1
ATOM 6972 N N . PRO A 1 898 ? 33.035 3.107 -6.034 1.00 95.81 898 PRO A N 1
ATOM 6973 C CA . PRO A 1 898 ? 34.087 3.481 -6.990 1.00 95.81 898 PRO A CA 1
ATOM 6974 C C . PRO A 1 898 ? 33.574 4.150 -8.276 1.00 95.81 898 PRO A C 1
ATOM 6976 O O . PRO A 1 898 ? 34.351 4.739 -9.026 1.00 95.81 898 PRO A O 1
ATOM 6979 N N . SER A 1 899 ? 32.274 4.013 -8.564 1.00 94.06 899 SER A N 1
ATOM 6980 C CA . SER A 1 899 ? 31.584 4.685 -9.667 1.00 94.06 899 SER A CA 1
ATOM 6981 C C . SER A 1 899 ? 31.288 6.160 -9.370 1.00 94.06 899 SER A C 1
ATOM 6983 O O . SER A 1 899 ? 30.906 6.900 -10.283 1.00 94.06 899 SER A O 1
ATOM 6985 N N . ARG A 1 900 ? 31.462 6.619 -8.119 1.00 96.25 900 ARG A N 1
ATOM 6986 C CA . ARG A 1 900 ? 31.235 8.012 -7.744 1.00 96.25 900 ARG A CA 1
ATOM 6987 C C . ARG A 1 900 ? 32.327 8.898 -8.318 1.00 96.25 900 ARG A C 1
ATOM 6989 O O . ARG A 1 900 ? 33.524 8.638 -8.265 1.00 96.25 900 ARG A O 1
ATOM 6996 N N . THR A 1 901 ? 31.866 9.993 -8.891 1.00 97.12 901 THR A N 1
ATOM 6997 C CA . THR A 1 901 ? 32.697 11.091 -9.366 1.00 97.12 901 THR A CA 1
ATOM 6998 C C . THR A 1 901 ? 32.510 12.294 -8.459 1.00 97.12 901 THR A C 1
ATOM 7000 O O . THR A 1 901 ? 31.487 12.414 -7.771 1.00 97.12 901 THR A O 1
ATOM 7003 N N . THR A 1 902 ? 33.453 13.230 -8.516 1.00 96.62 902 THR A N 1
ATOM 7004 C CA . THR A 1 902 ? 33.397 14.491 -7.771 1.00 96.62 902 THR A CA 1
ATOM 7005 C C . THR A 1 902 ? 32.075 15.231 -8.027 1.00 96.62 902 THR A C 1
ATOM 7007 O O . THR A 1 902 ? 31.452 15.755 -7.104 1.00 96.62 902 THR A O 1
ATOM 7010 N N . ASP A 1 903 ? 31.575 15.198 -9.268 1.00 92.00 903 ASP A N 1
ATOM 7011 C CA . ASP A 1 903 ? 30.298 15.815 -9.647 1.00 92.00 903 ASP A CA 1
ATOM 7012 C C . ASP A 1 903 ? 29.080 15.079 -9.076 1.00 92.00 903 ASP A C 1
ATOM 7014 O O . ASP A 1 903 ? 28.109 15.721 -8.661 1.00 92.00 903 ASP A O 1
ATOM 7018 N N . SER A 1 904 ? 29.120 13.744 -9.012 1.00 94.62 904 SER A N 1
ATOM 7019 C CA . SER A 1 904 ? 28.044 12.960 -8.395 1.00 94.62 904 SER A CA 1
ATOM 7020 C C . SER A 1 904 ? 27.939 13.240 -6.891 1.00 94.62 904 SER A C 1
ATOM 7022 O O . SER A 1 904 ? 26.835 13.449 -6.386 1.00 94.62 904 SER A O 1
ATOM 7024 N N . VAL A 1 905 ? 29.086 13.354 -6.211 1.00 97.06 905 VAL A N 1
ATOM 7025 C CA . VAL A 1 905 ? 29.211 13.713 -4.793 1.00 97.06 905 VAL A CA 1
ATOM 7026 C C . VAL A 1 905 ? 28.663 15.120 -4.533 1.00 97.06 905 VAL A C 1
ATOM 7028 O O . VAL A 1 905 ? 27.774 15.288 -3.696 1.00 97.06 905 VAL A O 1
ATOM 7031 N N . ARG A 1 906 ? 29.089 16.124 -5.315 1.00 96.62 906 ARG A N 1
ATOM 7032 C CA . ARG A 1 906 ? 28.562 17.500 -5.217 1.00 96.62 906 ARG A CA 1
ATOM 7033 C C . ARG A 1 906 ? 27.055 17.557 -5.424 1.00 96.62 906 ARG A C 1
ATOM 7035 O O . ARG A 1 906 ? 26.341 18.243 -4.694 1.00 96.62 906 ARG A O 1
ATOM 7042 N N . THR A 1 907 ? 26.564 16.853 -6.440 1.00 94.00 907 THR A N 1
ATOM 7043 C CA . THR A 1 907 ? 25.135 16.835 -6.775 1.00 94.00 907 THR A CA 1
ATOM 7044 C C . THR A 1 907 ? 24.314 16.232 -5.641 1.00 94.00 907 THR A C 1
ATOM 7046 O O . THR A 1 907 ? 23.236 16.746 -5.328 1.00 94.00 907 THR A O 1
ATOM 7049 N N . ARG A 1 908 ? 24.831 15.177 -4.997 1.00 96.44 908 ARG A N 1
ATOM 7050 C CA . ARG A 1 908 ? 24.189 14.560 -3.839 1.00 96.44 908 ARG A CA 1
ATOM 7051 C C . ARG A 1 908 ? 24.202 15.479 -2.622 1.00 96.44 908 ARG A C 1
ATOM 7053 O O . ARG A 1 908 ? 23.146 15.638 -2.018 1.00 96.44 908 ARG A O 1
ATOM 7060 N N . MET A 1 909 ? 25.318 16.141 -2.317 1.00 96.88 909 MET A N 1
ATOM 7061 C CA . MET A 1 909 ? 25.386 17.053 -1.168 1.00 96.88 909 MET A CA 1
ATOM 7062 C C . MET A 1 909 ? 24.413 18.234 -1.311 1.00 96.88 909 MET A C 1
ATOM 7064 O O . MET A 1 909 ? 23.614 18.484 -0.416 1.00 96.88 909 MET A O 1
ATOM 7068 N N . ARG A 1 910 ? 24.322 18.852 -2.498 1.00 94.56 910 ARG A N 1
ATOM 7069 C CA . ARG A 1 910 ? 23.304 19.894 -2.778 1.00 94.56 910 ARG A CA 1
ATOM 7070 C C . ARG A 1 910 ? 21.865 19.385 -2.695 1.00 94.56 910 ARG A C 1
ATOM 7072 O O . ARG A 1 910 ? 20.917 20.165 -2.579 1.00 94.56 910 ARG A O 1
ATOM 7079 N N . TRP A 1 911 ? 21.649 18.089 -2.912 1.00 94.19 911 TRP A N 1
ATOM 7080 C CA . TRP A 1 911 ? 20.337 17.485 -2.710 1.00 94.19 911 TRP A CA 1
ATOM 7081 C C . TRP A 1 911 ? 20.033 17.348 -1.215 1.00 94.19 911 TRP A C 1
ATOM 7083 O O . TRP A 1 911 ? 18.919 17.686 -0.829 1.00 94.19 911 TRP A O 1
ATOM 7093 N N . LEU A 1 912 ? 21.009 16.944 -0.393 1.00 92.75 912 LEU A N 1
ATOM 7094 C CA . LEU A 1 912 ? 20.871 16.851 1.066 1.00 92.75 912 LEU A CA 1
ATOM 7095 C C . LEU A 1 912 ? 20.626 18.219 1.705 1.00 92.75 912 LEU A C 1
ATOM 7097 O O . LEU A 1 912 ? 19.664 18.366 2.459 1.00 92.75 912 LEU A O 1
ATOM 7101 N N . GLU A 1 913 ? 21.384 19.241 1.301 1.00 91.62 913 GLU A N 1
ATOM 7102 C CA . GLU A 1 913 ? 21.222 20.617 1.794 1.00 91.62 913 GLU A CA 1
ATOM 7103 C C . GLU A 1 913 ? 19.798 21.141 1.542 1.00 91.62 913 GLU A C 1
ATOM 7105 O O . GLU A 1 913 ? 19.178 21.741 2.417 1.00 91.62 913 GLU A O 1
ATOM 7110 N N . ARG A 1 914 ? 19.214 20.828 0.374 1.00 85.62 914 ARG A N 1
ATOM 7111 C CA . ARG A 1 914 ? 17.816 21.170 0.047 1.00 85.62 914 ARG A CA 1
ATOM 7112 C C . ARG A 1 914 ? 16.782 20.422 0.889 1.00 85.62 914 ARG A C 1
ATOM 7114 O O . ARG A 1 914 ? 15.651 20.887 0.989 1.00 85.62 914 ARG A O 1
ATOM 7121 N N . GLN A 1 915 ? 17.144 19.278 1.465 1.00 81.50 915 GLN A N 1
ATOM 7122 C CA . GLN A 1 915 ? 16.315 18.545 2.427 1.00 81.50 915 GLN A CA 1
ATOM 7123 C C . GLN A 1 915 ? 16.523 19.035 3.871 1.00 81.50 915 GLN A C 1
ATOM 7125 O O . GLN A 1 915 ? 15.951 18.456 4.791 1.00 81.50 915 GLN A O 1
ATOM 7130 N N . GLY A 1 916 ? 17.338 20.076 4.093 1.00 84.44 916 GLY A N 1
ATOM 7131 C CA . GLY A 1 916 ? 17.691 20.553 5.433 1.00 84.44 916 GLY A CA 1
ATOM 7132 C C . GLY A 1 916 ? 18.673 19.639 6.171 1.00 84.44 916 GLY A C 1
ATOM 7133 O O . GLY A 1 916 ? 18.822 19.756 7.384 1.00 84.44 916 GLY A O 1
ATOM 7134 N N . ARG A 1 917 ? 19.340 18.724 5.457 1.00 69.38 917 ARG A N 1
ATOM 7135 C CA . ARG A 1 917 ? 20.392 17.852 5.988 1.00 69.38 917 ARG A CA 1
ATOM 7136 C C . ARG A 1 917 ? 21.751 18.340 5.475 1.00 69.38 917 ARG A C 1
ATOM 7138 O O . ARG A 1 917 ? 21.919 18.522 4.278 1.00 69.38 917 ARG A O 1
ATOM 7145 N N . GLY A 1 918 ? 22.707 18.602 6.368 1.00 57.97 918 GLY A N 1
ATOM 7146 C CA . GLY A 1 918 ? 24.074 18.979 5.974 1.00 57.97 918 GLY A CA 1
ATOM 7147 C C . GLY A 1 918 ? 24.383 20.480 5.872 1.00 57.97 918 GLY A C 1
ATOM 7148 O O . GLY A 1 918 ? 25.256 20.861 5.100 1.00 57.97 918 GLY A O 1
ATOM 7149 N N . SER A 1 919 ? 23.718 21.346 6.647 1.00 55.03 919 SER A N 1
ATOM 7150 C CA . SER A 1 919 ? 24.154 22.747 6.766 1.00 55.03 919 SER A CA 1
ATOM 7151 C C . SER A 1 919 ? 25.497 22.827 7.499 1.00 55.03 919 SER A C 1
ATOM 7153 O O . SER A 1 919 ? 25.551 22.615 8.710 1.00 55.03 919 SER A O 1
ATOM 7155 N N . ILE A 1 920 ? 26.567 23.185 6.785 1.00 58.00 920 ILE A N 1
ATOM 7156 C CA . ILE A 1 920 ? 27.841 23.608 7.382 1.00 58.00 920 ILE A CA 1
ATOM 7157 C C . ILE A 1 920 ? 27.619 25.022 7.938 1.00 58.00 920 ILE A C 1
ATOM 7159 O O . ILE A 1 920 ? 27.801 26.011 7.234 1.00 58.00 920 ILE A O 1
ATOM 7163 N N . ALA A 1 921 ? 27.114 25.134 9.166 1.00 44.84 921 ALA A N 1
ATOM 7164 C CA . ALA A 1 921 ? 27.102 26.411 9.875 1.00 44.84 921 ALA A CA 1
ATOM 7165 C C . ALA A 1 921 ? 28.505 26.672 10.446 1.00 44.84 921 ALA A C 1
ATOM 7167 O O . ALA A 1 921 ? 29.098 25.760 11.019 1.00 44.84 921 ALA A O 1
ATOM 7168 N N . ASP A 1 922 ? 29.011 27.894 10.240 1.00 45.34 922 ASP A N 1
ATOM 7169 C CA . ASP A 1 922 ? 30.352 28.388 10.585 1.00 45.34 922 ASP A CA 1
ATOM 7170 C C . ASP A 1 922 ? 30.939 27.760 11.861 1.00 45.34 922 ASP A C 1
ATOM 7172 O O . ASP A 1 922 ? 30.583 28.124 12.985 1.00 45.34 922 ASP A O 1
ATOM 7176 N N . ALA A 1 923 ? 31.886 26.836 11.682 1.00 42.91 923 ALA A N 1
ATOM 7177 C CA . ALA A 1 923 ? 32.803 26.446 12.740 1.00 42.91 923 ALA A CA 1
ATOM 7178 C C . ALA A 1 923 ? 33.780 27.610 12.944 1.00 42.91 923 ALA A C 1
ATOM 7180 O O . ALA A 1 923 ? 34.692 27.823 12.145 1.00 42.91 923 ALA A O 1
ATOM 7181 N N . GLY A 1 924 ? 33.521 28.397 13.987 1.00 38.50 924 GLY A N 1
ATOM 7182 C CA . GLY A 1 924 ? 34.390 29.474 14.434 1.00 38.50 924 GLY A CA 1
ATOM 7183 C C . GLY A 1 924 ? 35.810 28.985 14.720 1.00 38.50 924 GLY A C 1
ATOM 7184 O O . GLY A 1 924 ? 36.019 27.900 15.258 1.00 38.50 924 GLY A O 1
ATOM 7185 N N . ASP A 1 925 ? 36.746 29.841 14.329 1.00 43.44 925 ASP A N 1
ATOM 7186 C CA . ASP A 1 925 ? 38.192 29.831 14.534 1.00 43.44 925 ASP A CA 1
ATOM 7187 C C . ASP A 1 925 ? 38.640 29.116 15.832 1.00 43.44 925 ASP A C 1
ATOM 7189 O O . ASP A 1 925 ? 38.461 29.626 16.941 1.00 43.44 925 ASP A O 1
ATOM 7193 N N . VAL A 1 926 ? 39.212 27.911 15.700 1.00 38.34 926 VAL A N 1
ATOM 7194 C CA . VAL A 1 926 ? 39.824 27.162 16.811 1.00 38.34 926 VAL A CA 1
ATOM 7195 C C . VAL A 1 926 ? 41.325 27.421 16.795 1.00 38.34 926 VAL A C 1
ATOM 7197 O O . VAL A 1 926 ? 42.051 26.952 15.919 1.00 38.34 926 VAL A O 1
ATOM 7200 N N . GLY A 1 927 ? 41.769 28.174 17.801 1.00 32.28 927 GLY A N 1
ATOM 7201 C CA . GLY A 1 927 ? 43.157 28.543 18.031 1.00 32.28 927 GLY A CA 1
ATOM 7202 C C . GLY A 1 927 ? 44.103 27.350 18.189 1.00 32.28 927 GLY A C 1
ATOM 7203 O O . GLY A 1 927 ? 43.793 26.322 18.790 1.00 32.28 927 GLY A O 1
ATOM 7204 N N . THR A 1 928 ? 45.306 27.543 17.661 1.00 33.59 928 THR A N 1
ATOM 7205 C CA . THR A 1 928 ? 46.488 26.698 17.825 1.00 33.59 928 THR A CA 1
ATOM 7206 C C . THR A 1 928 ? 46.841 26.501 19.303 1.00 33.59 928 THR A C 1
ATOM 7208 O O . THR A 1 928 ? 47.299 27.439 19.955 1.00 33.59 928 THR A O 1
ATOM 7211 N N . TYR A 1 929 ? 46.693 25.278 19.818 1.00 31.94 929 TYR A N 1
ATOM 7212 C CA . TYR A 1 929 ? 47.278 24.862 21.095 1.00 31.94 929 TYR A CA 1
ATOM 7213 C C . TYR A 1 929 ? 48.677 24.272 20.871 1.00 31.94 929 TYR A C 1
ATOM 7215 O O . TYR A 1 929 ? 48.844 23.235 20.231 1.00 31.94 929 TYR A O 1
ATOM 7223 N N . SER A 1 930 ? 49.674 24.972 21.413 1.00 28.88 930 SER A N 1
ATOM 7224 C CA . SER A 1 930 ? 51.053 24.515 21.596 1.00 28.88 930 SER A CA 1
ATOM 7225 C C . SER A 1 930 ? 51.109 23.538 22.773 1.00 28.88 930 SER A C 1
ATOM 7227 O O . SER A 1 930 ? 50.614 23.855 23.853 1.00 28.88 930 SER A O 1
ATOM 7229 N N . TYR A 1 931 ? 51.706 22.362 22.577 1.00 30.38 931 TYR A N 1
ATOM 7230 C CA . TYR A 1 931 ? 52.003 21.419 23.655 1.00 30.38 931 TYR A CA 1
ATOM 7231 C C . TYR A 1 931 ? 53.376 21.739 24.254 1.00 30.38 931 TYR A C 1
ATOM 7233 O O . TYR A 1 931 ? 54.396 21.478 23.620 1.00 30.38 931 TYR A O 1
ATOM 7241 N N . ASP A 1 932 ? 53.390 22.253 25.484 1.00 29.62 932 ASP A N 1
ATOM 7242 C CA . ASP A 1 932 ? 54.570 22.226 26.349 1.00 29.62 932 ASP A CA 1
ATOM 7243 C C . ASP A 1 932 ? 54.626 20.898 27.115 1.00 29.62 932 ASP A C 1
ATOM 7245 O O . ASP A 1 932 ? 53.662 20.461 27.748 1.00 29.62 932 ASP A O 1
ATOM 7249 N N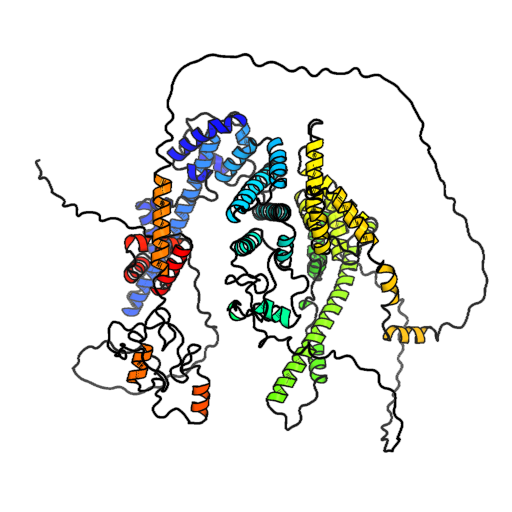 . VAL A 1 933 ? 55.789 20.256 27.039 1.00 35.09 933 VAL A N 1
ATOM 7250 C CA . VAL A 1 933 ? 56.158 19.020 27.738 1.00 35.09 933 VAL A CA 1
ATOM 7251 C C . VAL A 1 933 ? 56.844 19.384 29.059 1.00 35.09 933 VAL A C 1
ATOM 7253 O O . VAL A 1 933 ? 57.826 20.125 29.017 1.00 35.09 933 VAL A O 1
ATOM 7256 N N . PRO A 1 934 ? 56.449 18.827 30.220 1.00 41.53 934 PRO A N 1
ATOM 7257 C CA . PRO A 1 934 ? 57.293 18.860 31.404 1.00 41.53 934 PRO A CA 1
ATOM 7258 C C . PRO A 1 934 ? 58.104 17.564 31.560 1.00 41.53 934 PRO A C 1
ATOM 7260 O O . PRO A 1 934 ? 57.599 16.446 31.444 1.00 41.53 934 PRO A O 1
ATOM 7263 N N . HIS A 1 935 ? 59.391 17.756 31.840 1.00 32.84 935 HIS A N 1
ATOM 7264 C CA . HIS A 1 935 ? 60.392 16.740 32.143 1.00 32.84 935 HIS A CA 1
ATOM 7265 C C . HIS A 1 935 ? 60.133 15.995 33.471 1.00 32.84 935 HIS A C 1
ATOM 7267 O O . HIS A 1 935 ? 59.991 16.606 34.524 1.00 32.84 935 HIS A O 1
ATOM 7273 N N . VAL A 1 936 ? 60.132 14.663 33.365 1.00 37.56 936 VAL A N 1
ATOM 7274 C CA . VAL A 1 936 ? 60.806 13.613 34.167 1.00 37.56 936 VAL A CA 1
ATOM 7275 C C . VAL A 1 936 ? 61.439 13.988 35.519 1.00 37.56 936 VAL A C 1
ATOM 7277 O O . VAL A 1 936 ? 62.368 14.791 35.541 1.00 37.56 936 VAL A O 1
ATOM 7280 N N . THR A 1 937 ? 61.146 13.179 36.553 1.00 37.59 937 THR A N 1
ATOM 7281 C CA . THR A 1 937 ? 62.192 12.547 37.394 1.00 37.59 937 THR A CA 1
ATOM 7282 C C . THR A 1 937 ? 61.727 11.257 38.093 1.00 37.59 937 THR A C 1
ATOM 7284 O O . THR A 1 937 ? 60.805 11.299 38.898 1.00 37.59 937 THR A O 1
ATOM 7287 N N . ILE A 1 938 ? 62.444 10.173 37.744 1.00 38.91 938 ILE A N 1
ATOM 7288 C CA . ILE A 1 938 ? 62.728 8.866 38.396 1.00 38.91 938 ILE A CA 1
ATOM 7289 C C . ILE A 1 938 ? 61.569 8.099 39.039 1.00 38.91 938 ILE A C 1
ATOM 7291 O O . ILE A 1 938 ? 61.144 8.458 40.157 1.00 38.91 938 ILE A O 1
#